Protein 2EHH (pdb70)

Organism: Aquifex aeolicus (strain VF5) (NCBI:txid224324)

Sequence (1174 aa):
MFQGSIVALITPFKEGEVDYEALGNLIEFHVDNGTDAILVCGTTGESPTLTFEEHEKVIEFAVKRAAGRIKVIAGTGGNATHEAVHLTAHAKEVGADGALVVVPYYNKPTQRGLYEHFKTVAQEVDIPIIIYNIPSRTCVEISVDTMFKLASECENIVASKESTPNMDRISEIVKRLGESFSVLSGDDSLTLPMMALGAKGVISVANNVMPREVKELIRAALEGDFRRAREIHYYLHDLFKVLFIETNPIPVKTACWMLGMCEKEFRLPLTEMSPENENKLREVLKKYNLPLKNFQGSIVALITPFKEGEVDYEALGNLIEFHVDNGTDAILVCGTTGESPTLTFEEHEKVIEFAVKRAAGRIKVIAGTGGNATHEAVHLTAHAKEVGADGALVVVPYYNKPTQRGLYEHFKTVAQEVDIPIIIYNIPSRTCVEISVDTMFKLASECENIVASKESTPNMDRISEIVKRLGESFSVLSGDDSLTLPMMALGAKGVISVANNVMPREVKELIRAALEGDFRRAREIHYYLHDLFKVLFIETNPIPVKTACWMLGMCEKEFRLPLTEMSPENENKLREVLKKYNLPLKNFQGSIVALITPFKEGEVDYEALGNLIEFHVDNGTDAILVCGTTGESPTLTFEEHEKVIEFAVKRAAGRIKVIAGTGGNATHEAVHLTAHAKEVGADGALVVVPYYNKPTQRGLYEHFKTVAQEVDIPIIIYNIPSRTCVEISVDTMFKLASECENIVASKESTPNMDRISEIVKRLGESFSVLSGDDSLTLPMMALGAKGVISVANNVMPREVKELIRAALEGDFRRAREIHYYLHDLFKVLFIETNPIPVKTACWMLGMCEKEFRLPLTEMSPENENKLREVLKKYNLPLKNMFQGSIVALITPFKEGEVDYEALGNLIEFHVDNGTDAILVCGTTGESPTLTFEEHEKVIEFAVKRAAGRIKVIAGTGGNATHEAVHLTAHAKEVGADGALVVVPYYNKPTQRGLYEHFKTVAQEVDIPIIIYNIPSRTCVEISVDTMFKLASECENIVASKESTPNMDRISEIVKRLGESFSVLSGDDSLTLPMMALGAKGVISVANNVMPREVKELIRAALEGDFRRAREIHYYLHDLFKVLFIETNPIPVKTACWMLGMCEKEFRLPLTEMSPENENKLREVLKKYNLPLKN

Structure (mmCIF, N/CA/C/O backbone):
data_2EHH
#
_entry.id   2EHH
#
_cell.length_a   61.321
_cell.length_b   146.953
_cell.length_c   97.877
_cell.angle_alpha   90.00
_cell.angle_beta   109.35
_cell.angle_gamma   90.00
#
_symmetry.space_group_name_H-M   'P 1 21 1'
#
loop_
_entity.id
_entity.type
_entity.pdbx_description
1 polymer 'Dihydrodipicolinate synthase'
2 non-polymer 'PHOSPHATE ION'
3 water water
#
loop_
_atom_site.group_PDB
_atom_site.id
_atom_site.type_symbol
_atom_site.label_atom_id
_atom_site.label_alt_id
_atom_site.label_comp_id
_atom_site.label_asym_id
_atom_site.label_entity_id
_atom_site.label_seq_id
_atom_site.pdbx_PDB_ins_code
_atom_site.Cartn_x
_atom_site.Cartn_y
_atom_site.Cartn_z
_atom_site.occupancy
_atom_site.B_iso_or_equiv
_atom_site.auth_seq_id
_atom_site.auth_comp_id
_atom_site.auth_asym_id
_atom_site.auth_atom_id
_atom_site.pdbx_PDB_model_num
ATOM 1 N N . MET A 1 1 ? -5.385 3.476 5.569 1.00 34.48 1 MET A N 1
ATOM 2 C CA . MET A 1 1 ? -4.521 4.527 4.954 1.00 33.46 1 MET A CA 1
ATOM 3 C C . MET A 1 1 ? -3.038 4.288 5.231 1.00 32.44 1 MET A C 1
ATOM 4 O O . MET A 1 1 ? -2.183 4.785 4.498 1.00 33.59 1 MET A O 1
ATOM 6 N N . PHE A 1 2 ? -2.722 3.558 6.300 1.00 30.66 2 PHE A N 1
ATOM 7 C CA . PHE A 1 2 ? -1.321 3.242 6.579 1.00 28.13 2 PHE A CA 1
ATOM 8 C C . PHE A 1 2 ? -1.024 2.060 5.678 1.00 27.22 2 PHE A C 1
ATOM 9 O O . PHE A 1 2 ? -1.593 0.979 5.841 1.00 26.93 2 PHE A O 1
ATOM 17 N N . GLN A 1 3 ? -0.138 2.272 4.717 1.00 26.27 3 GLN A N 1
ATOM 18 C CA . GLN A 1 3 ? 0.174 1.234 3.754 1.00 25.83 3 GLN A CA 1
ATOM 19 C C . GLN A 1 3 ? 1.521 1.497 3.096 1.00 23.83 3 GLN A C 1
ATOM 20 O O . GLN A 1 3 ? 2.179 2.498 3.390 1.00 23.66 3 GLN A O 1
ATOM 26 N N . GLY A 1 4 ? 1.936 0.580 2.229 1.00 22.41 4 GLY A N 1
ATOM 27 C CA . GLY A 1 4 ? 3.180 0.744 1.501 1.00 20.28 4 GLY A CA 1
ATOM 28 C C . GLY A 1 4 ? 4.476 0.423 2.214 1.00 20.92 4 GLY A C 1
ATOM 29 O O . GLY A 1 4 ? 4.543 -0.466 3.064 1.00 19.13 4 GLY A O 1
ATOM 30 N N . SER A 1 5 ? 5.513 1.169 1.845 1.00 20.16 5 SER A N 1
ATOM 31 C CA . SER A 1 5 ? 6.844 1.000 2.404 1.00 19.33 5 SER A CA 1
ATOM 32 C C . SER A 1 5 ? 7.096 2.013 3.518 1.00 18.52 5 SER A C 1
ATOM 33 O O . SER A 1 5 ? 7.253 3.208 3.258 1.00 18.11 5 SER A O 1
ATOM 36 N N . ILE A 1 6 ? 7.124 1.520 4.754 1.00 17.10 6 ILE A N 1
ATOM 37 C CA . ILE A 1 6 ? 7.350 2.341 5.941 1.00 16.68 6 ILE A CA 1
ATOM 38 C C . ILE A 1 6 ? 8.676 1.925 6.572 1.00 17.31 6 ILE A C 1
ATOM 39 O O . ILE A 1 6 ? 8.921 0.740 6.794 1.00 16.89 6 ILE A O 1
ATOM 44 N N . VAL A 1 7 ? 9.535 2.893 6.863 1.00 15.76 7 VAL A N 1
ATOM 45 C CA . VAL A 1 7 ? 10.825 2.568 7.452 1.00 14.54 7 VAL A CA 1
ATOM 46 C C . VAL A 1 7 ? 10.875 2.788 8.964 1.00 15.14 7 VAL A C 1
ATOM 47 O O . VAL A 1 7 ? 10.470 3.836 9.462 1.00 14.52 7 VAL A O 1
ATOM 51 N N . ALA A 1 8 ? 11.342 1.776 9.691 1.00 14.64 8 ALA A N 1
ATOM 52 C CA . ALA A 1 8 ? 11.505 1.887 11.138 1.00 16.15 8 ALA A CA 1
ATOM 53 C C . ALA A 1 8 ? 12.880 2.548 11.193 1.00 15.18 8 ALA A C 1
ATOM 54 O O . ALA A 1 8 ? 13.916 1.887 11.111 1.00 14.97 8 ALA A O 1
ATOM 56 N N . LEU A 1 9 ? 12.878 3.870 11.287 1.00 16.83 9 LEU A N 1
ATOM 57 C CA . LEU A 1 9 ? 14.114 4.638 11.271 1.00 15.60 9 LEU A CA 1
ATOM 58 C C . LEU A 1 9 ? 15.002 4.516 12.502 1.00 16.09 9 LEU A C 1
ATOM 59 O O . LEU A 1 9 ? 14.527 4.560 13.636 1.00 14.62 9 LEU A O 1
ATOM 64 N N . ILE A 1 10 ? 16.298 4.358 12.265 1.00 15.87 10 ILE A N 1
ATOM 65 C CA . ILE A 1 10 ? 17.267 4.288 13.351 1.00 17.65 10 ILE A CA 1
ATOM 66 C C . ILE A 1 10 ? 17.367 5.705 13.911 1.00 17.33 10 ILE A C 1
ATOM 67 O O . ILE A 1 10 ? 16.953 6.659 13.253 1.00 15.73 10 ILE A O 1
ATOM 72 N N . THR A 1 11 ? 17.903 5.840 15.119 1.00 16.72 11 THR A N 1
ATOM 73 C CA . THR A 1 11 ? 18.091 7.156 15.721 1.00 18.35 11 THR A CA 1
ATOM 74 C C . THR A 1 11 ? 19.596 7.397 15.814 1.00 19.90 11 THR A C 1
ATOM 75 O O . THR A 1 11 ? 20.286 6.787 16.634 1.00 21.33 11 THR A O 1
ATOM 79 N N . PRO A 1 12 ? 20.130 8.273 14.948 1.00 20.81 12 PRO A N 1
ATOM 80 C CA . PRO A 1 12 ? 21.560 8.598 14.926 1.00 20.13 12 PRO A CA 1
ATOM 81 C C . PRO A 1 12 ? 22.015 9.230 16.238 1.00 19.81 12 PRO A C 1
ATOM 82 O O . PRO A 1 12 ? 21.300 10.043 16.825 1.00 18.61 12 PRO A O 1
ATOM 86 N N . PHE A 1 13 ? 23.204 8.849 16.690 1.00 19.89 13 PHE A N 1
ATOM 87 C CA . PHE A 1 13 ? 23.775 9.385 17.920 1.00 20.74 13 PHE A CA 1
ATOM 88 C C . PHE A 1 13 ? 25.156 9.964 17.627 1.00 21.17 13 PHE A C 1
ATOM 89 O O . PHE A 1 13 ? 25.860 9.491 16.738 1.00 20.83 13 PHE A O 1
ATOM 97 N N . LYS A 1 14 ? 25.531 10.990 18.380 1.00 22.96 14 LYS A N 1
ATOM 98 C CA . LYS A 1 14 ? 26.839 11.611 18.226 1.00 25.52 14 LYS A CA 1
ATOM 99 C C . LYS A 1 14 ? 27.158 12.367 19.505 1.00 26.65 14 LYS A C 1
ATOM 100 O O . LYS A 1 14 ? 26.355 13.175 19.973 1.00 25.17 14 LYS A O 1
ATOM 106 N N . GLU A 1 15 ? 28.324 12.092 20.080 1.00 30.15 15 GLU A N 1
ATOM 107 C CA . GLU A 1 15 ? 28.729 12.761 21.314 1.00 31.51 15 GLU A CA 1
ATOM 108 C C . GLU A 1 15 ? 27.745 12.400 22.423 1.00 30.37 15 GLU A C 1
ATOM 109 O O . GLU A 1 15 ? 27.530 13.184 23.345 1.00 30.02 15 GLU A O 1
ATOM 115 N N . GLY A 1 16 ? 27.136 11.222 22.324 1.00 29.45 16 GLY A N 1
ATOM 116 C CA . GLY A 1 16 ? 26.181 10.797 23.334 1.00 28.13 16 GLY A CA 1
ATOM 117 C C . GLY A 1 16 ? 24.852 11.535 23.278 1.00 28.06 16 GLY A C 1
ATOM 118 O O . GLY A 1 16 ? 24.038 11.444 24.197 1.00 28.25 16 GLY A O 1
ATOM 119 N N . GLU A 1 17 ? 24.621 12.262 22.193 1.00 27.04 17 GLU A N 1
ATOM 120 C CA . GLU A 1 17 ? 23.384 13.018 22.042 1.00 26.68 17 GLU A CA 1
ATOM 121 C C . GLU A 1 17 ? 22.735 12.644 20.712 1.00 24.98 17 GLU A C 1
ATOM 122 O O . GLU A 1 17 ? 23.394 12.094 19.830 1.00 24.04 17 GLU A O 1
ATOM 128 N N . VAL A 1 18 ? 21.444 12.924 20.566 1.00 23.72 18 VAL A N 1
ATOM 129 C CA . VAL A 1 18 ? 20.768 12.629 19.310 1.00 23.70 18 VAL A CA 1
ATOM 130 C C . VAL A 1 18 ? 21.408 13.497 18.227 1.00 24.21 18 VAL A C 1
ATOM 131 O O . VAL A 1 18 ? 21.528 14.712 18.394 1.00 23.35 18 VAL A O 1
ATOM 135 N N . ASP A 1 19 ? 21.819 12.864 17.130 1.00 23.70 19 ASP A N 1
ATOM 136 C CA . ASP A 1 19 ? 22.461 13.547 16.002 1.00 23.15 19 ASP A CA 1
ATOM 137 C C . ASP A 1 19 ? 21.390 14.059 15.032 1.00 24.16 19 ASP A C 1
ATOM 138 O O . ASP A 1 19 ? 21.047 13.387 14.058 1.00 23.45 19 ASP A O 1
ATOM 143 N N . TYR A 1 20 ? 20.877 15.256 15.297 1.00 23.05 20 TYR A N 1
ATOM 144 C CA . TYR A 1 20 ? 19.829 15.837 14.470 1.00 24.24 20 TYR A CA 1
ATOM 145 C C . TYR A 1 20 ? 20.171 16.120 13.012 1.00 24.49 20 TYR A C 1
ATOM 146 O O . TYR A 1 20 ? 19.302 16.019 12.149 1.00 24.68 20 TYR A O 1
ATOM 155 N N . GLU A 1 21 ? 21.417 16.468 12.716 1.00 25.26 21 GLU A N 1
ATOM 156 C CA . GLU A 1 21 ? 21.763 16.726 11.325 1.00 26.48 21 GLU A CA 1
ATOM 157 C C . GLU A 1 21 ? 21.718 15.415 10.542 1.00 24.45 21 GLU A C 1
ATOM 158 O O . GLU A 1 21 ? 21.296 15.385 9.387 1.00 22.99 21 GLU A O 1
ATOM 164 N N . ALA A 1 22 ? 22.132 14.325 11.177 1.00 22.26 22 ALA A N 1
ATOM 165 C CA . ALA A 1 22 ? 22.101 13.021 10.519 1.00 21.20 22 ALA A CA 1
ATOM 166 C C . ALA A 1 22 ? 20.649 12.563 10.369 1.00 20.46 22 ALA A C 1
ATOM 167 O O . ALA A 1 22 ? 20.274 11.981 9.351 1.00 20.61 22 ALA A O 1
ATOM 169 N N . LEU A 1 23 ? 19.837 12.828 11.388 1.00 20.76 23 LEU A N 1
ATOM 170 C CA . LEU A 1 23 ? 18.427 12.442 11.359 1.00 23.02 23 LEU A CA 1
ATOM 171 C C . LEU A 1 23 ? 17.762 13.207 10.221 1.00 22.71 23 LEU A C 1
ATOM 172 O O . LEU A 1 23 ? 16.978 12.650 9.457 1.00 22.35 23 LEU A O 1
ATOM 177 N N . GLY A 1 24 ? 18.087 14.491 10.116 1.00 22.25 24 GLY A N 1
ATOM 178 C CA . GLY A 1 24 ? 17.519 15.307 9.060 1.00 22.23 24 GLY A CA 1
ATOM 179 C C . GLY A 1 24 ? 17.854 14.761 7.687 1.00 22.10 24 GLY A C 1
ATOM 180 O O . GLY A 1 24 ? 16.991 14.699 6.813 1.00 21.49 24 GLY A O 1
ATOM 181 N N . ASN A 1 25 ? 19.107 14.362 7.487 1.00 22.00 25 ASN A N 1
ATOM 182 C CA . ASN A 1 25 ? 19.519 13.822 6.197 1.00 22.98 25 ASN A CA 1
ATOM 183 C C . ASN A 1 25 ? 18.870 12.468 5.927 1.00 21.92 25 ASN A C 1
ATOM 184 O O . ASN A 1 25 ? 18.600 12.111 4.781 1.00 19.78 25 ASN A O 1
ATOM 189 N N . LEU A 1 26 ? 18.618 11.723 6.996 1.00 20.03 26 LEU A N 1
ATOM 190 C CA . LEU A 1 26 ? 17.979 10.417 6.895 1.00 20.14 26 LEU A CA 1
ATOM 191 C C . LEU A 1 26 ? 16.555 10.646 6.377 1.00 20.59 26 LEU A C 1
ATOM 192 O O . LEU A 1 26 ? 16.053 9.899 5.535 1.00 19.79 26 LEU A O 1
ATOM 197 N N . ILE A 1 27 ? 15.908 11.694 6.879 1.00 18.39 27 ILE A N 1
ATOM 198 C CA . ILE A 1 27 ? 14.553 12.010 6.452 1.00 19.76 27 ILE A CA 1
ATOM 199 C C . ILE A 1 27 ? 14.517 12.371 4.966 1.00 19.94 27 ILE A C 1
ATOM 200 O O . ILE A 1 27 ? 13.654 11.898 4.231 1.00 20.88 27 ILE A O 1
ATOM 205 N N . GLU A 1 28 ? 15.457 13.201 4.528 1.00 20.23 28 GLU A N 1
ATOM 206 C CA . GLU A 1 28 ? 15.524 13.600 3.123 1.00 20.56 28 GLU A CA 1
ATOM 207 C C . GLU A 1 28 ? 15.812 12.371 2.266 1.00 20.12 28 GLU A C 1
ATOM 208 O O . GLU A 1 28 ? 15.285 12.225 1.163 1.00 19.70 28 GLU A O 1
ATOM 214 N N . PHE A 1 29 ? 16.661 11.490 2.785 1.00 20.16 29 PHE A N 1
ATOM 215 C CA . PHE A 1 29 ? 17.021 10.257 2.094 1.00 19.28 29 PHE A CA 1
ATOM 216 C C . PHE A 1 29 ? 15.752 9.494 1.717 1.00 18.96 29 PHE A C 1
ATOM 217 O O . PHE A 1 29 ? 15.600 9.034 0.582 1.00 18.98 29 PHE A O 1
ATOM 225 N N . HIS A 1 30 ? 14.830 9.369 2.665 1.00 18.35 30 HIS A N 1
ATOM 226 C CA . HIS A 1 30 ? 13.599 8.641 2.394 1.00 18.92 30 HIS A CA 1
ATOM 227 C C . HIS A 1 30 ? 12.603 9.399 1.537 1.00 20.58 30 HIS A C 1
ATOM 228 O O . HIS A 1 30 ? 11.845 8.792 0.784 1.00 19.39 30 HIS A O 1
ATOM 235 N N . VAL A 1 31 ? 12.605 10.723 1.639 1.00 21.38 31 VAL A N 1
ATOM 236 C CA . VAL A 1 31 ? 11.696 11.514 0.822 1.00 20.96 31 VAL A CA 1
ATOM 237 C C . VAL A 1 31 ? 12.042 11.311 -0.655 1.00 22.07 31 VAL A C 1
ATOM 238 O O . VAL A 1 31 ? 11.161 11.096 -1.481 1.00 21.11 31 VAL A O 1
ATOM 242 N N . ASP A 1 32 ? 13.323 11.361 -0.998 1.00 23.88 32 ASP A N 1
ATOM 243 C CA . ASP A 1 32 ? 13.674 11.194 -2.400 1.00 27.46 32 ASP A CA 1
ATOM 244 C C . ASP A 1 32 ? 13.920 9.760 -2.857 1.00 27.04 32 ASP A C 1
ATOM 245 O O . ASP A 1 32 ? 14.381 9.537 -3.971 1.00 27.53 32 ASP A O 1
ATOM 250 N N . ASN A 1 33 ? 13.598 8.786 -2.011 1.00 26.13 33 ASN A N 1
ATOM 251 C CA . ASN A 1 33 ? 13.773 7.393 -2.398 1.00 26.73 33 ASN A CA 1
ATOM 252 C C . ASN A 1 33 ? 12.471 6.599 -2.416 1.00 27.25 33 ASN A C 1
ATOM 253 O O . ASN A 1 33 ? 12.486 5.368 -2.430 1.00 28.67 33 ASN A O 1
ATOM 258 N N . GLY A 1 34 ? 11.346 7.309 -2.405 1.00 26.63 34 GLY A N 1
ATOM 259 C CA . GLY A 1 34 ? 10.050 6.654 -2.476 1.00 26.72 34 GLY A CA 1
ATOM 260 C C . GLY A 1 34 ? 9.399 6.085 -1.229 1.00 25.51 34 GLY A C 1
ATOM 261 O O . GLY A 1 34 ? 8.306 5.528 -1.320 1.00 27.69 34 GLY A O 1
ATOM 262 N N . THR A 1 35 ? 10.035 6.211 -0.070 1.00 22.96 35 THR A N 1
ATOM 263 C CA . THR A 1 35 ? 9.446 5.673 1.153 1.00 21.21 35 THR A CA 1
ATOM 264 C C . THR A 1 35 ? 8.124 6.387 1.455 1.00 20.64 35 THR A C 1
ATOM 265 O O . THR A 1 35 ? 8.028 7.609 1.351 1.00 19.71 35 THR A O 1
ATOM 269 N N . ASP A 1 36 ? 7.102 5.618 1.820 1.00 19.95 36 ASP A N 1
ATOM 270 C CA . ASP A 1 36 ? 5.786 6.182 2.097 1.00 19.80 36 ASP A CA 1
ATOM 271 C C . ASP A 1 36 ? 5.660 6.852 3.459 1.00 21.11 36 ASP A C 1
ATOM 272 O O . ASP A 1 36 ? 4.949 7.849 3.606 1.00 20.14 36 ASP A O 1
ATOM 277 N N . ALA A 1 37 ? 6.350 6.313 4.458 1.00 19.53 37 ALA A N 1
ATOM 278 C CA . ALA A 1 37 ? 6.277 6.887 5.790 1.00 17.89 37 ALA A CA 1
ATOM 279 C C . ALA A 1 37 ? 7.484 6.525 6.631 1.00 18.23 37 ALA A C 1
ATOM 280 O O . ALA A 1 37 ? 8.165 5.532 6.375 1.00 17.31 37 ALA A O 1
ATOM 282 N N . ILE A 1 38 ? 7.738 7.339 7.645 1.00 17.61 38 ILE A N 1
ATOM 283 C CA . ILE A 1 38 ? 8.853 7.100 8.538 1.00 17.96 38 ILE A CA 1
ATOM 284 C C . ILE A 1 38 ? 8.330 6.912 9.949 1.00 16.88 38 ILE A C 1
ATOM 285 O O . ILE A 1 38 ? 7.487 7.677 10.421 1.00 17.23 38 ILE A O 1
ATOM 290 N N . LEU A 1 39 ? 8.812 5.863 10.602 1.00 15.49 39 LEU A N 1
ATOM 291 C CA . LEU A 1 39 ? 8.448 5.577 11.980 1.00 15.62 39 LEU A CA 1
ATOM 292 C C . LEU A 1 39 ? 9.655 5.990 12.801 1.00 15.94 39 LEU A C 1
ATOM 293 O O . LEU A 1 39 ? 10.742 5.435 12.630 1.00 13.73 39 LEU A O 1
ATOM 298 N N . VAL A 1 40 ? 9.477 6.975 13.674 1.00 15.77 40 VAL A N 1
ATOM 299 C CA . VAL A 1 40 ? 10.578 7.424 14.516 1.00 17.70 40 VAL A CA 1
ATOM 300 C C . VAL A 1 40 ? 10.350 6.993 15.962 1.00 18.43 40 VAL A C 1
ATOM 301 O O . VAL A 1 40 ? 9.213 6.884 16.417 1.00 18.09 40 VAL A O 1
ATOM 305 N N . CYS A 1 41 ? 11.442 6.729 16.670 1.00 19.42 41 CYS A N 1
ATOM 306 C CA . CYS A 1 41 ? 11.377 6.313 18.064 1.00 21.40 41 CYS A CA 1
ATOM 307 C C . CYS A 1 41 ? 10.761 4.943 18.267 1.00 21.33 41 CYS A C 1
ATOM 308 O O . CYS A 1 41 ? 10.066 4.711 19.254 1.00 23.06 41 CYS A O 1
ATOM 311 N N . GLY A 1 42 ? 11.014 4.043 17.324 1.00 20.73 42 GLY A N 1
ATOM 312 C CA . GLY A 1 42 ? 10.514 2.689 17.450 1.00 21.51 42 GLY A CA 1
ATOM 313 C C . GLY A 1 42 ? 11.641 1.846 18.023 1.00 20.52 42 GLY A C 1
ATOM 314 O O . GLY A 1 42 ? 12.669 2.383 18.451 1.00 18.25 42 GLY A O 1
ATOM 315 N N . THR A 1 43 ? 11.466 0.530 18.028 1.00 19.05 43 THR A N 1
ATOM 316 C CA . THR A 1 43 ? 12.493 -0.368 18.548 1.00 18.23 43 THR A CA 1
ATOM 317 C C . THR A 1 43 ? 13.791 -0.179 17.773 1.00 17.44 43 THR A C 1
ATOM 318 O O . THR A 1 43 ? 14.882 -0.142 18.349 1.00 15.48 43 THR A O 1
ATOM 322 N N . THR A 1 44 ? 13.665 -0.067 16.457 1.00 14.67 44 THR A N 1
ATOM 323 C CA . THR A 1 44 ? 14.821 0.117 15.597 1.00 14.31 44 THR A CA 1
ATOM 324 C C . THR A 1 44 ? 15.459 1.476 15.859 1.00 14.74 44 THR A C 1
ATOM 325 O O . THR A 1 44 ? 16.649 1.667 15.623 1.00 15.02 44 THR A O 1
ATOM 329 N N . GLY A 1 45 ? 14.659 2.412 16.365 1.00 15.04 45 GLY A N 1
ATOM 330 C CA . GLY A 1 45 ? 15.162 3.737 16.677 1.00 16.15 45 GLY A CA 1
ATOM 331 C C . GLY A 1 45 ? 15.727 3.818 18.087 1.00 16.79 45 GLY A C 1
ATOM 332 O O . GLY A 1 45 ? 15.985 4.904 18.593 1.00 17.98 45 GLY A O 1
ATOM 333 N N . GLU A 1 46 ? 15.907 2.666 18.730 1.00 16.70 46 GLU A N 1
ATOM 334 C CA . GLU A 1 46 ? 16.462 2.609 20.079 1.00 16.86 46 GLU A CA 1
ATOM 335 C C . GLU A 1 46 ? 15.676 3.382 21.136 1.00 17.16 46 GLU A C 1
ATOM 336 O O . GLU A 1 46 ? 16.262 3.960 22.052 1.00 17.15 46 GLU A O 1
ATOM 342 N N . SER A 1 47 ? 14.349 3.366 21.036 1.00 16.68 47 SER A N 1
ATOM 343 C CA . SER A 1 47 ? 13.520 4.077 22.002 1.00 19.78 47 SER A CA 1
ATOM 344 C C . SER A 1 47 ? 13.772 3.669 23.458 1.00 19.45 47 SER A C 1
ATOM 345 O O . SER A 1 47 ? 13.617 4.488 24.362 1.00 19.71 47 SER A O 1
ATOM 348 N N . PRO A 1 48 ? 14.155 2.402 23.709 1.00 19.32 48 PRO A N 1
ATOM 349 C CA . PRO A 1 48 ? 14.403 1.999 25.099 1.00 18.79 48 PRO A CA 1
ATOM 350 C C . PRO A 1 48 ? 15.448 2.864 25.799 1.00 18.96 48 PRO A C 1
ATOM 351 O O . PRO A 1 48 ? 15.348 3.107 26.998 1.00 18.54 48 PRO A O 1
ATOM 355 N N . THR A 1 49 ? 16.448 3.324 25.050 1.00 18.25 49 THR A N 1
ATOM 356 C CA . THR A 1 49 ? 17.505 4.143 25.629 1.00 19.89 49 THR A CA 1
ATOM 357 C C . THR A 1 49 ? 17.359 5.645 25.379 1.00 21.79 49 THR A C 1
ATOM 358 O O . THR A 1 49 ? 18.251 6.424 25.723 1.00 19.49 49 THR A O 1
ATOM 362 N N . LEU A 1 50 ? 16.246 6.052 24.773 1.00 22.53 50 LEU A N 1
ATOM 363 C CA . LEU A 1 50 ? 15.997 7.471 24.529 1.00 24.14 50 LEU A CA 1
ATOM 364 C C . LEU A 1 50 ? 15.225 8.002 25.724 1.00 25.40 50 LEU A C 1
ATOM 365 O O . LEU A 1 50 ? 14.322 7.337 26.224 1.00 26.84 50 LEU A O 1
ATOM 370 N N . THR A 1 51 ? 15.575 9.195 26.188 1.00 26.64 51 THR A N 1
ATOM 371 C CA . THR A 1 51 ? 14.865 9.770 27.319 1.00 28.09 51 THR A CA 1
ATOM 372 C C . THR A 1 51 ? 13.502 10.225 26.820 1.00 29.01 51 THR A C 1
ATOM 373 O O . THR A 1 51 ? 13.329 10.489 25.632 1.00 26.99 51 THR A O 1
ATOM 377 N N . PHE A 1 52 ? 12.540 10.306 27.732 1.00 30.65 52 PHE A N 1
ATOM 378 C CA . PHE A 1 52 ? 11.188 10.735 27.398 1.00 32.15 52 PHE A CA 1
ATOM 379 C C . PHE A 1 52 ? 11.228 12.049 26.619 1.00 32.29 52 PHE A C 1
ATOM 380 O O . PHE A 1 52 ? 10.440 12.261 25.695 1.00 33.08 52 PHE A O 1
ATOM 388 N N . GLU A 1 53 ? 12.156 12.923 26.993 1.00 30.72 53 GLU A N 1
ATOM 389 C CA . GLU A 1 53 ? 12.294 14.214 26.332 1.00 31.47 53 GLU A CA 1
ATOM 390 C C . GLU A 1 53 ? 12.902 14.092 24.936 1.00 29.93 53 GLU A C 1
ATOM 391 O O . GLU A 1 53 ? 12.553 14.854 24.031 1.00 27.97 53 GLU A O 1
ATOM 397 N N . GLU A 1 54 ? 13.821 13.148 24.760 1.00 27.15 54 GLU A N 1
ATOM 398 C CA . GLU A 1 54 ? 14.426 12.955 23.449 1.00 26.08 54 GLU A CA 1
ATOM 399 C C . GLU A 1 54 ? 13.339 12.418 22.526 1.00 24.80 54 GLU A C 1
ATOM 400 O O . GLU A 1 54 ? 13.310 12.748 21.341 1.00 25.51 54 GLU A O 1
ATOM 406 N N . HIS A 1 55 ? 12.442 11.601 23.077 1.00 24.27 55 HIS A N 1
ATOM 407 C CA . HIS A 1 55 ? 11.334 11.046 22.303 1.00 24.08 55 HIS A CA 1
ATOM 408 C C . HIS A 1 55 ? 10.495 12.178 21.728 1.00 24.34 55 HIS A C 1
ATOM 409 O O . HIS A 1 55 ? 10.207 12.206 20.533 1.00 21.75 55 HIS A O 1
ATOM 416 N N . GLU A 1 56 ? 10.086 13.108 22.585 1.00 23.89 56 GLU A N 1
ATOM 417 C CA . GLU A 1 56 ? 9.261 14.209 22.114 1.00 26.45 56 GLU A CA 1
ATOM 418 C C . GLU A 1 56 ? 10.006 15.152 21.176 1.00 25.22 56 GLU A C 1
ATOM 419 O O . GLU A 1 56 ? 9.417 15.680 20.235 1.00 25.22 56 GLU A O 1
ATOM 425 N N . LYS A 1 57 ? 11.303 15.335 21.403 1.00 24.33 57 LYS A N 1
ATOM 426 C CA . LYS A 1 57 ? 12.102 16.214 20.552 1.00 24.30 57 LYS A CA 1
ATOM 427 C C . LYS A 1 57 ? 12.292 15.602 19.158 1.00 23.31 57 LYS A C 1
ATOM 428 O O . LYS A 1 57 ? 12.217 16.301 18.143 1.00 20.71 57 LYS A O 1
ATOM 434 N N . VAL A 1 58 ? 12.542 14.298 19.109 1.00 19.47 58 VAL A N 1
ATOM 435 C CA . VAL A 1 58 ? 12.733 13.618 17.832 1.00 19.15 58 VAL A CA 1
ATOM 436 C C . VAL A 1 58 ? 11.443 13.609 17.020 1.00 17.54 58 VAL A C 1
ATOM 437 O O . VAL A 1 58 ? 11.462 13.836 15.810 1.00 18.46 58 VAL A O 1
ATOM 441 N N . ILE A 1 59 ? 10.323 13.345 17.685 1.00 16.95 59 ILE A N 1
ATOM 442 C CA . ILE A 1 59 ? 9.037 13.319 17.007 1.00 17.83 59 ILE A CA 1
ATOM 443 C C . ILE A 1 59 ? 8.730 14.711 16.450 1.00 19.76 59 ILE A C 1
ATOM 444 O O . ILE A 1 59 ? 8.407 14.871 15.273 1.00 17.68 59 ILE A O 1
ATOM 449 N N . GLU A 1 60 ? 8.846 15.719 17.304 1.00 21.51 60 GLU A N 1
ATOM 450 C CA . GLU A 1 60 ? 8.584 17.093 16.899 1.00 23.45 60 GLU A CA 1
ATOM 451 C C . GLU A 1 60 ? 9.498 17.490 15.737 1.00 23.31 60 GLU A C 1
ATOM 452 O O . GLU A 1 60 ? 9.062 18.125 14.773 1.00 23.21 60 GLU A O 1
ATOM 458 N N . PHE A 1 61 ? 10.763 17.092 15.824 1.00 22.50 61 PHE A N 1
ATOM 459 C CA . PHE A 1 61 ? 11.747 17.390 14.784 1.00 21.72 61 PHE A CA 1
ATOM 460 C C . PHE A 1 61 ? 11.410 16.711 13.452 1.00 21.62 61 PHE A C 1
ATOM 461 O O . PHE A 1 61 ? 11.488 17.327 12.388 1.00 20.78 61 PHE A O 1
ATOM 469 N N . ALA A 1 62 ? 11.052 15.432 13.514 1.00 20.40 62 ALA A N 1
ATOM 470 C CA . ALA A 1 62 ? 10.722 14.676 12.310 1.00 19.44 62 ALA A CA 1
ATOM 471 C C . ALA A 1 62 ? 9.517 15.272 11.594 1.00 19.63 62 ALA A C 1
ATOM 472 O O . ALA A 1 62 ? 9.509 15.378 10.371 1.00 18.75 62 ALA A O 1
ATOM 474 N N . VAL A 1 63 ? 8.497 15.652 12.357 1.00 19.73 63 VAL A N 1
ATOM 475 C CA . VAL A 1 63 ? 7.300 16.234 11.767 1.00 21.43 63 VAL A CA 1
ATOM 476 C C . VAL A 1 63 ? 7.657 17.523 11.033 1.00 22.18 63 VAL A C 1
ATOM 477 O O . VAL A 1 63 ? 7.227 17.739 9.898 1.00 22.05 63 VAL A O 1
ATOM 481 N N . LYS A 1 64 ? 8.458 18.371 11.675 1.00 22.00 64 LYS A N 1
ATOM 482 C CA . LYS A 1 64 ? 8.872 19.633 11.068 1.00 23.33 64 LYS A CA 1
ATOM 483 C C . LYS A 1 64 ? 9.705 19.428 9.808 1.00 23.12 64 LYS A C 1
ATOM 484 O O . LYS A 1 64 ? 9.489 20.098 8.802 1.00 20.20 64 LYS A O 1
ATOM 490 N N . ARG A 1 65 ? 10.661 18.505 9.856 1.00 22.06 65 ARG A N 1
ATOM 491 C CA . ARG A 1 65 ? 11.507 18.265 8.697 1.00 22.83 65 ARG A CA 1
ATOM 492 C C . ARG A 1 65 ? 10.755 17.615 7.546 1.00 21.85 65 ARG A C 1
ATOM 493 O O . ARG A 1 65 ? 10.817 18.097 6.414 1.00 20.66 65 ARG A O 1
ATOM 501 N N . ALA A 1 66 ? 10.048 16.521 7.825 1.00 19.16 66 ALA A N 1
ATOM 502 C CA . ALA A 1 66 ? 9.298 15.840 6.776 1.00 19.55 66 ALA A CA 1
ATOM 503 C C . ALA A 1 66 ? 8.307 16.833 6.171 1.00 20.24 66 ALA A C 1
ATOM 504 O O . ALA A 1 66 ? 8.179 16.931 4.952 1.00 21.81 66 ALA A O 1
ATOM 506 N N . ALA A 1 67 ? 7.610 17.557 7.043 1.00 20.13 67 ALA A N 1
ATOM 507 C CA . ALA A 1 67 ? 6.634 18.562 6.635 1.00 20.57 67 ALA A CA 1
ATOM 508 C C . ALA A 1 67 ? 5.646 18.087 5.567 1.00 21.75 67 ALA A C 1
ATOM 509 O O . ALA A 1 67 ? 5.549 18.682 4.493 1.00 21.04 67 ALA A O 1
ATOM 511 N N . GLY A 1 68 ? 4.927 17.009 5.866 1.00 21.94 68 GLY A N 1
ATOM 512 C CA . GLY A 1 68 ? 3.928 16.488 4.948 1.00 21.65 68 GLY A CA 1
ATOM 513 C C . GLY A 1 68 ? 4.381 15.821 3.666 1.00 21.79 68 GLY A C 1
ATOM 514 O O . GLY A 1 68 ? 3.552 15.268 2.944 1.00 22.07 68 GLY A O 1
ATOM 515 N N . ARG A 1 69 ? 5.673 15.865 3.361 1.00 21.56 69 ARG A N 1
ATOM 516 C CA . ARG A 1 69 ? 6.165 15.233 2.140 1.00 22.83 69 ARG A CA 1
ATOM 517 C C . ARG A 1 69 ? 6.086 13.709 2.250 1.00 25.43 69 ARG A C 1
ATOM 518 O O . ARG A 1 69 ? 5.995 13.002 1.244 1.00 26.70 69 ARG A O 1
ATOM 526 N N . ILE A 1 70 ? 6.127 13.217 3.482 1.00 24.74 70 ILE A N 1
ATOM 527 C CA . ILE A 1 70 ? 6.024 11.790 3.766 1.00 24.53 70 ILE A CA 1
ATOM 528 C C . ILE A 1 70 ? 5.368 11.688 5.135 1.00 23.33 70 ILE A C 1
ATOM 529 O O . ILE A 1 70 ? 5.517 12.586 5.965 1.00 21.44 70 ILE A O 1
ATOM 534 N N . LYS A 1 71 ? 4.632 10.611 5.372 1.00 21.09 71 LYS A N 1
ATOM 535 C CA . LYS A 1 71 ? 3.969 10.449 6.657 1.00 20.48 71 LYS A CA 1
ATOM 536 C C . LYS A 1 71 ? 4.983 10.223 7.776 1.00 19.20 71 LYS A C 1
ATOM 537 O O . LYS A 1 71 ? 6.068 9.677 7.558 1.00 17.60 71 LYS A O 1
ATOM 543 N N . VAL A 1 72 ? 4.622 10.665 8.973 1.00 17.45 72 VAL A N 1
ATOM 544 C CA . VAL A 1 72 ? 5.473 10.499 10.134 1.00 16.76 72 VAL A CA 1
ATOM 545 C C . VAL A 1 72 ? 4.663 9.790 11.200 1.00 16.88 72 VAL A C 1
ATOM 546 O O . VAL A 1 72 ? 3.618 10.281 11.628 1.00 16.06 72 VAL A O 1
ATOM 550 N N . ILE A 1 73 ? 5.142 8.614 11.595 1.00 15.83 73 ILE A N 1
ATOM 551 C CA . ILE A 1 73 ? 4.500 7.814 12.629 1.00 14.54 73 ILE A CA 1
ATOM 552 C C . ILE A 1 73 ? 5.427 7.848 13.841 1.00 13.93 73 ILE A C 1
ATOM 553 O O . ILE A 1 73 ? 6.636 7.643 13.721 1.00 14.62 73 ILE A O 1
ATOM 558 N N . ALA A 1 74 ? 4.866 8.102 15.012 1.00 14.56 74 ALA A N 1
ATOM 559 C CA . ALA A 1 74 ? 5.675 8.175 16.216 1.00 15.33 74 ALA A CA 1
ATOM 560 C C . ALA A 1 74 ? 5.490 6.986 17.150 1.00 15.70 74 ALA A C 1
ATOM 561 O O . ALA A 1 74 ? 4.365 6.564 17.421 1.00 13.91 74 ALA A O 1
ATOM 563 N N . GLY A 1 75 ? 6.608 6.447 17.629 1.00 16.08 75 GLY A N 1
ATOM 564 C CA . GLY A 1 75 ? 6.552 5.348 18.572 1.00 16.66 75 GLY A CA 1
ATOM 565 C C . GLY A 1 75 ? 6.263 6.038 19.890 1.00 17.61 75 GLY A C 1
ATOM 566 O O . GLY A 1 75 ? 7.090 6.812 20.373 1.00 18.27 75 GLY A O 1
ATOM 567 N N . THR A 1 76 ? 5.100 5.770 20.473 1.00 17.21 76 THR A N 1
ATOM 568 C CA . THR A 1 76 ? 4.713 6.433 21.710 1.00 19.64 76 THR A CA 1
ATOM 569 C C . THR A 1 76 ? 4.338 5.515 22.867 1.00 21.52 76 THR A C 1
ATOM 570 O O . THR A 1 76 ? 3.901 5.990 23.911 1.00 24.45 76 THR A O 1
ATOM 574 N N . GLY A 1 77 ? 4.502 4.211 22.699 1.00 22.37 77 GLY A N 1
ATOM 575 C CA . GLY A 1 77 ? 4.125 3.314 23.774 1.00 22.58 77 GLY A CA 1
ATOM 576 C C . GLY A 1 77 ? 5.252 2.782 24.633 1.00 21.72 77 GLY A C 1
ATOM 577 O O . GLY A 1 77 ? 6.426 2.952 24.326 1.00 23.35 77 GLY A O 1
ATOM 578 N N . GLY A 1 78 ? 4.867 2.140 25.730 1.00 21.88 78 GLY A N 1
ATOM 579 C CA . GLY A 1 78 ? 5.812 1.544 26.655 1.00 18.58 78 GLY A CA 1
ATOM 580 C C . GLY A 1 78 ? 4.988 0.517 27.398 1.00 17.91 78 GLY A C 1
ATOM 581 O O . GLY A 1 78 ? 4.035 -0.011 26.829 1.00 17.84 78 GLY A O 1
ATOM 582 N N . ASN A 1 79 ? 5.321 0.218 28.649 1.00 15.63 79 ASN A N 1
ATOM 583 C CA . ASN A 1 79 ? 4.512 -0.744 29.382 1.00 16.53 79 ASN A CA 1
ATOM 584 C C . ASN A 1 79 ? 3.767 -0.085 30.538 1.00 16.01 79 ASN A C 1
ATOM 585 O O . ASN A 1 79 ? 3.333 -0.754 31.472 1.00 15.37 79 ASN A O 1
ATOM 590 N N . ALA A 1 80 ? 3.618 1.237 30.450 1.00 16.65 80 ALA A N 1
ATOM 591 C CA . ALA A 1 80 ? 2.903 2.030 31.455 1.00 16.80 80 ALA A CA 1
ATOM 592 C C . ALA A 1 80 ? 1.859 2.863 30.710 1.00 15.83 80 ALA A C 1
ATOM 593 O O . ALA A 1 80 ? 2.205 3.727 29.908 1.00 16.07 80 ALA A O 1
ATOM 595 N N . THR A 1 81 ? 0.585 2.598 30.977 1.00 15.99 81 THR A N 1
ATOM 596 C CA . THR A 1 81 ? -0.508 3.296 30.305 1.00 17.15 81 THR A CA 1
ATOM 597 C C . THR A 1 81 ? -0.479 4.825 30.427 1.00 18.26 81 THR A C 1
ATOM 598 O O . THR A 1 81 ? -0.539 5.528 29.421 1.00 17.56 81 THR A O 1
ATOM 602 N N . HIS A 1 82 ? -0.380 5.340 31.649 1.00 20.29 82 HIS A N 1
ATOM 603 C CA . HIS A 1 82 ? -0.355 6.792 31.860 1.00 22.76 82 HIS A CA 1
ATOM 604 C C . HIS A 1 82 ? 0.693 7.451 30.972 1.00 21.71 82 HIS A C 1
ATOM 605 O O . HIS A 1 82 ? 0.426 8.442 30.292 1.00 22.06 82 HIS A O 1
ATOM 612 N N . GLU A 1 83 ? 1.893 6.888 30.993 1.00 21.92 83 GLU A N 1
ATOM 613 C CA . GLU A 1 83 ? 3.004 7.391 30.201 1.00 22.68 83 GLU A CA 1
ATOM 614 C C . GLU A 1 83 ? 2.712 7.326 28.699 1.00 21.42 83 GLU A C 1
ATOM 615 O O . GLU A 1 83 ? 2.992 8.274 27.961 1.00 20.24 83 GLU A O 1
ATOM 621 N N . ALA A 1 84 ? 2.149 6.209 28.247 1.00 18.88 84 ALA A N 1
ATOM 622 C CA . ALA A 1 84 ? 1.827 6.052 26.832 1.00 18.85 84 ALA A CA 1
ATOM 623 C C . ALA A 1 84 ? 0.789 7.091 26.399 1.00 18.57 84 ALA A C 1
ATOM 624 O O . ALA A 1 84 ? 0.825 7.576 25.267 1.00 20.33 84 ALA A O 1
ATOM 626 N N . VAL A 1 85 ? -0.143 7.421 27.289 1.00 17.14 85 VAL A N 1
ATOM 627 C CA . VAL A 1 85 ? -1.158 8.414 26.959 1.00 18.59 85 VAL A CA 1
ATOM 628 C C . VAL A 1 85 ? -0.492 9.771 26.741 1.00 20.45 85 VAL A C 1
ATOM 629 O O . VAL A 1 85 ? -0.738 10.440 25.735 1.00 19.01 85 VAL A O 1
ATOM 633 N N . HIS A 1 86 ? 0.356 10.173 27.682 1.00 21.68 86 HIS A N 1
ATOM 634 C CA . HIS A 1 86 ? 1.038 11.456 27.572 1.00 23.69 86 HIS A CA 1
ATOM 635 C C . HIS A 1 86 ? 1.880 11.590 26.311 1.00 21.82 86 HIS A C 1
ATOM 636 O O . HIS A 1 86 ? 1.802 12.599 25.616 1.00 22.25 86 HIS A O 1
ATOM 643 N N . LEU A 1 87 ? 2.678 10.573 26.006 1.00 20.60 87 LEU A N 1
ATOM 644 C CA . LEU A 1 87 ? 3.523 10.623 24.820 1.00 20.64 87 LEU A CA 1
ATOM 645 C C . LEU A 1 87 ? 2.689 10.614 23.542 1.00 18.73 87 LEU A C 1
ATOM 646 O O . LEU A 1 87 ? 3.034 11.267 22.561 1.00 18.20 87 LEU A O 1
ATOM 651 N N . THR A 1 88 ? 1.587 9.872 23.552 1.00 18.49 88 THR A N 1
ATOM 652 C CA . THR A 1 88 ? 0.731 9.814 22.379 1.00 17.87 88 THR A CA 1
ATOM 653 C C . THR A 1 88 ? 0.048 11.176 22.209 1.00 18.80 88 THR A C 1
ATOM 654 O O . THR A 1 88 ? -0.161 11.643 21.088 1.00 16.30 88 THR A O 1
ATOM 658 N N . ALA A 1 89 ? -0.281 11.815 23.328 1.00 18.15 89 ALA A N 1
ATOM 659 C CA . ALA A 1 89 ? -0.910 13.135 23.292 1.00 20.38 89 ALA A CA 1
ATOM 660 C C . ALA A 1 89 ? 0.064 14.111 22.638 1.00 20.70 89 ALA A C 1
ATOM 661 O O . ALA A 1 89 ? -0.326 14.935 21.806 1.00 22.49 89 ALA A O 1
ATOM 663 N N . HIS A 1 90 ? 1.335 14.009 23.021 1.00 20.98 90 HIS A N 1
ATOM 664 C CA . HIS A 1 90 ? 2.380 14.867 22.472 1.00 20.77 90 HIS A CA 1
ATOM 665 C C . HIS A 1 90 ? 2.479 14.708 20.956 1.00 20.98 90 HIS A C 1
ATOM 666 O O . HIS A 1 90 ? 2.521 15.697 20.220 1.00 19.24 90 HIS A O 1
ATOM 673 N N . ALA A 1 91 ? 2.527 13.461 20.496 1.00 18.79 91 ALA A N 1
ATOM 674 C CA . ALA A 1 91 ? 2.622 13.172 19.068 1.00 19.90 91 ALA A CA 1
ATOM 675 C C . ALA A 1 91 ? 1.475 13.847 18.323 1.00 19.35 91 ALA A C 1
ATOM 676 O O . ALA A 1 91 ? 1.660 14.414 1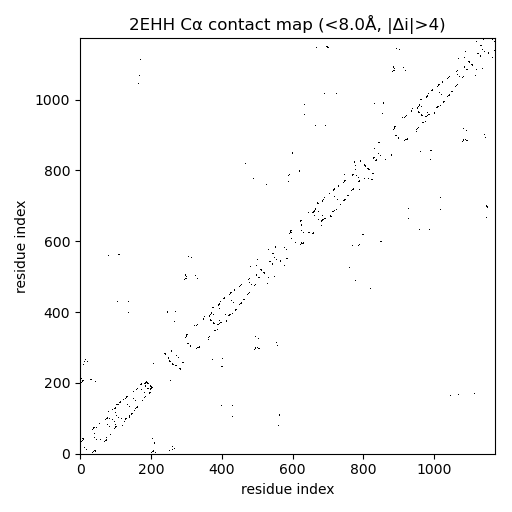7.246 1.00 20.34 91 ALA A O 1
ATOM 678 N N . LYS A 1 92 ? 0.288 13.769 18.908 1.00 20.67 92 LYS A N 1
ATOM 679 C CA . LYS A 1 92 ? -0.910 14.381 18.346 1.00 22.88 92 LYS A CA 1
ATOM 680 C C . LYS A 1 92 ? -0.662 15.888 18.268 1.00 24.12 92 LYS A C 1
ATOM 681 O O . LYS A 1 92 ? -0.833 16.515 17.220 1.00 22.05 92 LYS A O 1
ATOM 687 N N . GLU A 1 93 ? -0.229 16.446 19.392 1.00 25.74 93 GLU A N 1
ATOM 688 C CA . GLU A 1 93 ? 0.055 17.871 19.514 1.00 27.30 93 GLU A CA 1
ATOM 689 C C . GLU A 1 93 ? 1.023 18.439 18.487 1.00 25.94 93 GLU A C 1
ATOM 690 O O . GLU A 1 93 ? 0.783 19.518 17.940 1.00 26.03 93 GLU A O 1
ATOM 696 N N . VAL A 1 94 ? 2.117 17.730 18.224 1.00 22.43 94 VAL A N 1
ATOM 697 C CA . VAL A 1 94 ? 3.109 18.230 17.282 1.00 22.43 94 VAL A CA 1
ATOM 698 C C . VAL A 1 94 ? 2.892 17.878 15.812 1.00 21.53 94 VAL A C 1
ATOM 699 O O . VAL A 1 94 ? 3.757 18.145 14.979 1.00 21.02 94 VAL A O 1
ATOM 703 N N . GLY A 1 95 ? 1.752 17.270 15.492 1.00 21.14 95 GLY A N 1
ATOM 704 C CA . GLY A 1 95 ? 1.458 16.962 14.100 1.00 20.15 95 GLY A CA 1
ATOM 705 C C . GLY A 1 95 ? 1.808 15.609 13.510 1.00 19.78 95 GLY A C 1
ATOM 706 O O . GLY A 1 95 ? 1.823 15.461 12.285 1.00 18.52 95 GLY A O 1
ATOM 707 N N . ALA A 1 96 ? 2.088 14.616 14.346 1.00 19.20 96 ALA A N 1
ATOM 708 C CA . ALA A 1 96 ? 2.409 13.292 13.822 1.00 19.64 96 ALA A CA 1
ATOM 709 C C . ALA A 1 96 ? 1.168 12.723 13.127 1.00 19.20 96 ALA A C 1
ATOM 710 O O . ALA A 1 96 ? 0.045 12.953 13.572 1.00 19.85 96 ALA A O 1
ATOM 712 N N . ASP A 1 97 ? 1.371 11.982 12.040 1.00 19.04 97 ASP A N 1
ATOM 713 C CA . ASP A 1 97 ? 0.257 11.391 11.303 1.00 18.29 97 ASP A CA 1
ATOM 714 C C . ASP A 1 97 ? -0.331 10.163 11.986 1.00 18.77 97 ASP A C 1
ATOM 715 O O . ASP A 1 97 ? -1.489 9.807 11.760 1.00 17.79 97 ASP A O 1
ATOM 720 N N . GLY A 1 98 ? 0.468 9.513 12.823 1.00 17.96 98 GLY A N 1
ATOM 721 C CA . GLY A 1 98 ? -0.014 8.338 13.523 1.00 17.58 98 GLY A CA 1
ATOM 722 C C . GLY A 1 98 ? 0.883 7.994 14.692 1.00 17.55 98 GLY A C 1
ATOM 723 O O . GLY A 1 98 ? 1.993 8.517 14.802 1.00 16.36 98 GLY A O 1
ATOM 724 N N . ALA A 1 99 ? 0.394 7.124 15.569 1.00 16.61 99 ALA A N 1
ATOM 725 C CA . ALA A 1 99 ? 1.157 6.698 16.735 1.00 17.57 99 ALA A CA 1
ATOM 726 C C . ALA A 1 99 ? 1.262 5.175 16.759 1.00 16.32 99 ALA A C 1
ATOM 727 O O . ALA A 1 99 ? 0.256 4.479 16.633 1.00 17.33 99 ALA A O 1
ATOM 729 N N . LEU A 1 100 ? 2.486 4.672 16.900 1.00 15.99 100 LEU A N 1
ATOM 730 C CA . LEU A 1 100 ? 2.734 3.233 16.971 1.00 15.92 100 LEU A CA 1
ATOM 731 C C . LEU A 1 100 ? 2.813 2.913 18.460 1.00 15.31 100 LEU A C 1
ATOM 732 O O . LEU A 1 100 ? 3.698 3.405 19.161 1.00 16.91 100 LEU A O 1
ATOM 737 N N . VAL A 1 101 ? 1.884 2.098 18.941 1.00 13.55 101 VAL A N 1
ATOM 738 C CA . VAL A 1 101 ? 1.827 1.750 20.351 1.00 14.21 101 VAL A CA 1
ATOM 739 C C . VAL A 1 101 ? 2.108 0.272 20.548 1.00 13.23 101 VAL A C 1
ATOM 740 O O . VAL A 1 101 ? 1.291 -0.577 20.197 1.00 14.42 101 VAL A O 1
ATOM 744 N N . VAL A 1 102 ? 3.273 -0.033 21.101 1.00 13.12 102 VAL A N 1
ATOM 745 C CA . VAL A 1 102 ? 3.657 -1.421 21.311 1.00 12.63 102 VAL A CA 1
ATOM 746 C C . VAL A 1 102 ? 2.838 -2.089 22.409 1.00 12.76 102 VAL A C 1
ATOM 747 O O . VAL A 1 102 ? 2.372 -1.435 23.349 1.00 12.52 102 VAL A O 1
ATOM 751 N N . VAL A 1 103 ? 2.627 -3.392 22.264 1.00 12.45 103 VAL A N 1
ATOM 752 C CA . VAL A 1 103 ? 1.913 -4.153 23.278 1.00 11.93 103 VAL A CA 1
ATOM 753 C C . VAL A 1 103 ? 2.870 -4.108 24.467 1.00 12.02 103 VAL A C 1
ATOM 754 O O . VAL A 1 103 ? 4.061 -4.348 24.305 1.00 13.11 103 VAL A O 1
ATOM 758 N N . PRO A 1 104 ? 2.368 -3.785 25.666 1.00 13.32 104 PRO A N 1
ATOM 759 C CA . PRO A 1 104 ? 3.215 -3.718 26.860 1.00 11.93 104 PRO A CA 1
ATOM 760 C C . PRO A 1 104 ? 4.164 -4.902 27.033 1.00 12.95 104 PRO A C 1
ATOM 761 O O . PRO A 1 104 ? 3.741 -6.063 27.042 1.00 12.59 104 PRO A O 1
ATOM 765 N N . TYR A 1 105 ? 5.447 -4.592 27.177 1.00 10.57 105 TYR A N 1
ATOM 766 C CA . TYR A 1 105 ? 6.475 -5.609 27.367 1.00 12.07 105 TYR A CA 1
ATOM 767 C C . TYR A 1 105 ? 6.802 -5.805 28.847 1.00 12.41 105 TYR A C 1
ATOM 768 O O . TYR A 1 105 ? 6.533 -4.932 29.672 1.00 13.45 105 TYR A O 1
ATOM 777 N N . TYR A 1 106 ? 7.366 -6.968 29.167 1.00 11.17 106 TYR A N 1
ATOM 778 C CA . TYR A 1 106 ? 7.812 -7.299 30.516 1.00 12.58 106 TYR A CA 1
ATOM 779 C C . TYR A 1 106 ? 6.792 -7.542 31.633 1.00 14.29 106 TYR A C 1
ATOM 780 O O . TYR A 1 106 ? 6.915 -8.541 32.352 1.00 13.05 106 TYR A O 1
ATOM 789 N N . ASN A 1 107 ? 5.813 -6.653 31.819 1.00 12.56 107 ASN A N 1
ATOM 790 C CA . ASN A 1 107 ? 4.847 -6.884 32.895 1.00 13.39 107 ASN A CA 1
ATOM 791 C C . ASN A 1 107 ? 3.691 -7.824 32.545 1.00 12.96 107 ASN A C 1
ATOM 792 O O . ASN A 1 107 ? 2.850 -8.126 33.388 1.00 14.15 107 ASN A O 1
ATOM 797 N N . LYS A 1 108 ? 3.674 -8.290 31.299 1.00 12.91 108 LYS A N 1
ATOM 798 C CA . LYS A 1 108 ? 2.679 -9.252 30.810 1.00 12.69 108 LYS A CA 1
ATOM 799 C C . LYS A 1 108 ? 1.238 -9.083 31.291 1.00 11.81 108 LYS A C 1
ATOM 800 O O . LYS A 1 108 ? 0.687 -9.950 31.972 1.00 9.39 108 LYS A O 1
ATOM 806 N N . PRO A 1 109 ? 0.598 -7.968 30.925 1.00 13.93 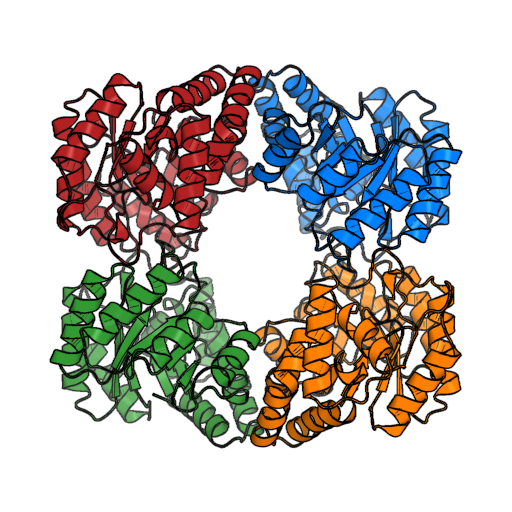109 PRO A N 1
ATOM 807 C CA . PRO A 1 109 ? -0.782 -7.794 31.376 1.00 14.52 109 PRO A CA 1
ATOM 808 C C . PRO A 1 109 ? -1.713 -8.854 30.800 1.00 15.19 109 PRO A C 1
ATOM 809 O O . PRO A 1 109 ? -1.381 -9.529 29.818 1.00 14.92 109 PRO A O 1
ATOM 813 N N . THR A 1 110 ? -2.868 -9.008 31.432 1.00 14.64 110 THR A N 1
ATOM 814 C CA . THR A 1 110 ? -3.875 -9.954 30.972 1.00 14.16 110 THR A CA 1
ATOM 815 C C . THR A 1 110 ? -4.486 -9.329 29.720 1.00 14.10 110 THR A C 1
ATOM 816 O O . THR A 1 110 ? -4.197 -8.169 29.395 1.00 12.92 110 THR A O 1
ATOM 820 N N . GLN A 1 111 ? -5.322 -10.081 29.013 1.00 14.63 111 GLN A N 1
ATOM 821 C CA . GLN A 1 111 ? -5.955 -9.543 27.813 1.00 15.53 111 GLN A CA 1
ATOM 822 C C . GLN A 1 111 ? -6.841 -8.356 28.180 1.00 15.50 111 GLN A C 1
ATOM 823 O O . GLN A 1 111 ? -6.964 -7.400 27.410 1.00 15.93 111 GLN A O 1
ATOM 829 N N . ARG A 1 112 ? -7.459 -8.411 29.358 1.00 16.58 112 ARG A N 1
ATOM 830 C CA . ARG A 1 112 ? -8.303 -7.308 29.805 1.00 15.10 112 ARG A CA 1
ATOM 831 C C . ARG A 1 112 ? -7.395 -6.092 29.982 1.00 15.37 112 ARG A C 1
ATOM 832 O O . ARG A 1 112 ? -7.755 -4.968 29.616 1.00 15.13 112 ARG A O 1
ATOM 840 N N . GLY A 1 113 ? -6.207 -6.338 30.530 1.00 14.26 113 GLY A N 1
ATOM 841 C CA . GLY A 1 113 ? -5.244 -5.276 30.733 1.00 12.20 113 GLY A CA 1
ATOM 842 C C . GLY A 1 113 ? -4.810 -4.677 29.410 1.00 13.88 113 GLY A C 1
ATOM 843 O O . GLY A 1 113 ? -4.663 -3.463 29.296 1.00 14.16 113 GLY A O 1
ATOM 844 N N . LEU A 1 114 ? -4.600 -5.521 28.403 1.00 12.90 114 LEU A N 1
ATOM 845 C CA . LEU A 1 114 ? -4.191 -5.033 27.092 1.00 12.02 114 LEU A CA 1
ATOM 846 C C . LEU A 1 114 ? -5.319 -4.211 26.478 1.00 13.70 114 LEU A C 1
ATOM 847 O O . LEU A 1 114 ? -5.077 -3.194 25.828 1.00 13.34 114 LEU A O 1
ATOM 852 N N . TYR A 1 115 ? -6.553 -4.661 26.682 1.00 14.40 115 TYR A N 1
ATOM 853 C CA . TYR A 1 115 ? -7.719 -3.947 26.163 1.00 14.81 115 TYR A CA 1
ATOM 854 C C . TYR A 1 115 ? -7.795 -2.555 26.789 1.00 14.85 115 TYR A C 1
ATOM 855 O O . TYR A 1 115 ? -7.873 -1.545 26.085 1.00 13.69 115 TYR A O 1
ATOM 864 N N . GLU A 1 116 ? -7.762 -2.498 28.115 1.00 15.69 116 GLU A N 1
ATOM 865 C CA . GLU A 1 116 ? -7.842 -1.206 28.795 1.00 17.35 116 GLU A CA 1
ATOM 866 C C . GLU A 1 116 ? -6.677 -0.284 28.449 1.00 16.29 116 GLU A C 1
ATOM 867 O O . GLU A 1 116 ? -6.840 0.934 28.396 1.00 16.87 116 GLU A O 1
ATOM 873 N N . HIS A 1 117 ? -5.507 -0.863 28.195 1.00 16.45 117 HIS A N 1
ATOM 874 C CA . HIS A 1 117 ? -4.329 -0.077 27.834 1.00 15.65 117 HIS A CA 1
ATOM 875 C C . HIS A 1 117 ? -4.571 0.683 26.529 1.00 15.72 117 HIS A C 1
ATOM 876 O O . HIS A 1 117 ? -4.528 1.916 26.486 1.00 16.04 117 HIS A O 1
ATOM 883 N N . PHE A 1 118 ? -4.834 -0.064 25.466 1.00 13.51 118 PHE A N 1
ATOM 884 C CA . PHE A 1 118 ? -5.061 0.529 24.159 1.00 15.82 118 PHE A CA 1
ATOM 885 C C . PHE A 1 118 ? -6.325 1.372 24.106 1.00 16.54 118 PHE A C 1
ATOM 886 O O . PHE A 1 118 ? -6.359 2.403 23.434 1.00 16.27 118 PHE A O 1
ATOM 894 N N . LYS A 1 119 ? -7.358 0.939 24.817 1.00 17.75 119 LYS A N 1
ATOM 895 C CA . LYS A 1 119 ? -8.614 1.678 24.844 1.00 19.46 119 LYS A CA 1
ATOM 896 C C . LYS A 1 119 ? -8.371 3.044 25.487 1.00 19.70 119 LYS A C 1
ATOM 897 O O . LYS A 1 119 ? -8.786 4.077 24.959 1.00 20.49 119 LYS A O 1
ATOM 903 N N . THR A 1 120 ? -7.685 3.040 26.625 1.00 19.05 120 THR A N 1
ATOM 904 C CA . THR A 1 120 ? -7.387 4.277 27.342 1.00 18.85 120 THR A CA 1
ATOM 905 C C . THR A 1 120 ? -6.639 5.273 26.465 1.00 18.21 120 THR A C 1
ATOM 906 O O . THR A 1 120 ? -7.020 6.443 26.374 1.00 18.90 120 THR A O 1
ATOM 910 N N . VAL A 1 121 ? -5.579 4.811 25.812 1.00 18.17 121 VAL A N 1
ATOM 911 C CA . VAL A 1 121 ? -4.797 5.675 24.936 1.00 18.02 121 VAL A CA 1
ATOM 912 C C . VAL A 1 121 ? -5.630 6.182 23.755 1.00 19.14 121 VAL A C 1
ATOM 913 O O . VAL A 1 121 ? -5.642 7.378 23.467 1.00 20.18 121 VAL A O 1
ATOM 917 N N . ALA A 1 122 ? -6.332 5.273 23.082 1.00 19.41 122 ALA A N 1
ATOM 918 C CA . ALA A 1 122 ? -7.152 5.633 21.922 1.00 20.66 122 ALA A CA 1
ATOM 919 C C . ALA A 1 122 ? -8.267 6.634 22.228 1.00 21.79 122 ALA A C 1
ATOM 920 O O . ALA A 1 122 ? -8.500 7.568 21.455 1.00 21.10 122 ALA A O 1
ATOM 922 N N . GLN A 1 123 ? -8.967 6.438 23.342 1.00 22.23 123 GLN A N 1
ATOM 923 C CA . GLN A 1 123 ? -10.054 7.340 23.705 1.00 24.81 123 GLN A CA 1
ATOM 924 C C . GLN A 1 123 ? -9.539 8.682 24.209 1.00 25.20 123 GLN A C 1
ATOM 925 O O . GLN A 1 123 ? -10.257 9.680 24.179 1.00 25.27 123 GLN A O 1
ATOM 931 N N . GLU A 1 124 ? -8.293 8.708 24.668 1.00 25.66 124 GLU A N 1
ATOM 932 C CA . GLU A 1 124 ? -7.703 9.942 25.172 1.00 26.63 124 GLU A CA 1
ATOM 933 C C . GLU A 1 124 ? -7.145 10.829 24.069 1.00 25.82 124 GLU A C 1
ATOM 934 O O . GLU A 1 124 ? -7.278 12.052 24.124 1.00 25.74 124 GLU A O 1
ATOM 940 N N . VAL A 1 125 ? -6.532 10.209 23.066 1.00 23.84 125 VAL A N 1
ATOM 941 C CA . VAL A 1 125 ? -5.920 10.951 21.970 1.00 23.47 125 VAL A CA 1
ATOM 942 C C . VAL A 1 125 ? -6.529 10.642 20.608 1.00 24.47 125 VAL A C 1
ATOM 943 O O . VAL A 1 125 ? -6.507 9.496 20.146 1.00 23.60 125 VAL A O 1
ATOM 947 N N . ASP A 1 126 ? -7.055 11.679 19.964 1.00 22.82 126 ASP A N 1
ATOM 948 C CA . ASP A 1 126 ? -7.674 11.542 18.655 1.00 23.66 126 ASP A CA 1
ATOM 949 C C . ASP A 1 126 ? -6.635 11.501 17.535 1.00 22.83 126 ASP A C 1
ATOM 950 O O . ASP A 1 126 ? -6.530 12.426 16.727 1.00 23.09 126 ASP A O 1
ATOM 955 N N . ILE A 1 127 ? -5.857 10.423 17.497 1.00 20.71 127 ILE A N 1
ATOM 956 C CA . ILE A 1 127 ? -4.833 10.247 16.471 1.00 18.65 127 ILE A CA 1
ATOM 957 C C . ILE A 1 127 ? -4.854 8.793 16.009 1.00 18.73 127 ILE A C 1
ATOM 958 O O . ILE A 1 127 ? -5.107 7.891 16.806 1.00 18.84 127 ILE A O 1
ATOM 963 N N . PRO A 1 128 ? -4.605 8.543 14.715 1.00 18.35 128 PRO A N 1
ATOM 964 C CA . PRO A 1 128 ? -4.615 7.153 14.249 1.00 19.11 128 PRO A CA 1
ATOM 965 C C . PRO A 1 128 ? -3.577 6.338 15.020 1.00 17.29 128 PRO A C 1
ATOM 966 O O . PRO A 1 128 ? -2.434 6.759 15.169 1.00 17.46 128 PRO A O 1
ATOM 970 N N . ILE A 1 129 ? -3.983 5.172 15.505 1.00 16.40 129 ILE A N 1
ATOM 971 C CA . ILE A 1 129 ? -3.092 4.319 16.277 1.00 15.91 129 ILE A CA 1
ATOM 972 C C . ILE A 1 129 ? -2.842 2.967 15.629 1.00 15.93 129 ILE A C 1
ATOM 973 O O . ILE A 1 129 ? -3.770 2.316 15.149 1.00 14.24 129 ILE A O 1
ATOM 978 N N . ILE A 1 130 ? -1.576 2.560 15.625 1.00 15.54 130 ILE A N 1
ATOM 979 C CA . ILE A 1 130 ? -1.169 1.274 15.071 1.00 15.61 130 ILE A CA 1
ATOM 980 C C . ILE A 1 130 ? -0.670 0.407 16.220 1.00 15.11 130 ILE A C 1
ATOM 981 O O . ILE A 1 130 ? 0.274 0.777 16.917 1.00 13.00 130 ILE A O 1
ATOM 986 N N . ILE A 1 131 ? -1.313 -0.734 16.426 1.00 13.75 131 ILE A N 1
ATOM 987 C CA . ILE A 1 131 ? -0.893 -1.653 17.475 1.00 14.63 131 ILE A CA 1
ATOM 988 C C . ILE A 1 131 ? 0.401 -2.319 17.007 1.00 15.16 131 ILE A C 1
ATOM 989 O O . ILE A 1 131 ? 0.556 -2.621 15.821 1.00 15.36 131 ILE A O 1
ATOM 994 N N . TYR A 1 132 ? 1.336 -2.540 17.925 1.00 14.56 132 TYR A N 1
ATOM 995 C CA . TYR A 1 132 ? 2.590 -3.186 17.556 1.00 13.43 132 TYR A CA 1
ATOM 996 C C . TYR A 1 132 ? 2.743 -4.470 18.360 1.00 12.63 132 TYR A C 1
ATOM 997 O O . TYR A 1 132 ? 3.009 -4.437 19.563 1.00 11.87 132 TYR A O 1
ATOM 1006 N N . ASN A 1 133 ? 2.559 -5.598 17.680 1.00 12.39 133 ASN A N 1
ATOM 1007 C CA . ASN A 1 133 ? 2.653 -6.911 18.308 1.00 11.39 133 ASN A CA 1
ATOM 1008 C C . ASN A 1 133 ? 3.966 -7.589 17.945 1.00 10.87 133 ASN A C 1
ATOM 1009 O O . ASN A 1 133 ? 4.246 -7.828 16.769 1.00 10.07 133 ASN A O 1
ATOM 1014 N N . ILE A 1 134 ? 4.775 -7.887 18.957 1.00 12.24 134 ILE A N 1
ATOM 1015 C CA . ILE A 1 134 ? 6.051 -8.558 18.746 1.00 11.65 134 ILE A CA 1
ATOM 1016 C C . ILE A 1 134 ? 6.375 -9.386 19.987 1.00 12.04 134 ILE A C 1
ATOM 1017 O O . ILE A 1 134 ? 7.213 -9.021 20.814 1.00 12.69 134 ILE A O 1
ATOM 1022 N N . PRO A 1 135 ? 5.689 -10.527 20.129 1.00 11.05 135 PRO A N 1
ATOM 1023 C CA . PRO A 1 135 ? 5.853 -11.450 21.252 1.00 11.08 135 PRO A CA 1
ATOM 1024 C C . PRO A 1 135 ? 7.305 -11.822 21.565 1.00 10.41 135 PRO A C 1
ATOM 1025 O O . PRO A 1 135 ? 7.657 -12.005 22.731 1.00 9.78 135 PRO A O 1
ATOM 1029 N N . SER A 1 136 ? 8.141 -11.920 20.533 1.00 10.58 136 SER A N 1
ATOM 1030 C CA . SER A 1 136 ? 9.541 -12.293 20.728 1.00 10.29 136 SER A CA 1
ATOM 1031 C C . SER A 1 136 ? 10.304 -11.269 21.560 1.00 12.90 136 SER A C 1
ATOM 1032 O O . SER A 1 136 ? 11.395 -11.557 22.054 1.00 11.91 136 SER A O 1
ATOM 1035 N N . ARG A 1 137 ? 9.735 -10.077 21.708 1.00 11.34 137 ARG A N 1
ATOM 1036 C CA . ARG A 1 137 ? 10.371 -9.027 22.502 1.00 14.05 137 ARG A CA 1
ATOM 1037 C C . ARG A 1 137 ? 9.560 -8.658 23.742 1.00 14.02 137 ARG A C 1
ATOM 1038 O O . ARG A 1 137 ? 10.120 -8.451 24.821 1.00 12.37 137 ARG A O 1
ATOM 1046 N N . THR A 1 138 ? 8.240 -8.582 23.586 1.00 13.76 138 THR A N 1
ATOM 1047 C CA . THR A 1 138 ? 7.356 -8.198 24.687 1.00 14.23 138 THR A CA 1
ATOM 1048 C C . THR A 1 138 ? 7.061 -9.330 25.659 1.00 14.20 138 THR A C 1
ATOM 1049 O O . THR A 1 138 ? 6.686 -9.093 26.811 1.00 13.76 138 THR A O 1
ATOM 1053 N N . CYS A 1 139 ? 7.215 -10.555 25.175 1.00 15.23 139 CYS A N 1
ATOM 1054 C CA . CYS A 1 139 ? 6.967 -11.747 25.962 1.00 16.77 139 CYS A CA 1
ATOM 1055 C C . CYS A 1 139 ? 5.485 -11.937 26.334 1.00 17.38 139 CYS A C 1
ATOM 1056 O O . CYS A 1 139 ? 5.146 -12.558 27.344 1.00 16.09 139 CYS A O 1
ATOM 1059 N N . VAL A 1 140 ? 4.611 -11.401 25.483 1.00 15.23 140 VAL A N 1
ATOM 1060 C CA . VAL A 1 140 ? 3.158 -11.520 25.630 1.00 13.91 140 VAL A CA 1
ATOM 1061 C C . VAL A 1 140 ? 2.560 -11.204 24.259 1.00 13.15 140 VAL A C 1
ATOM 1062 O O . VAL A 1 140 ? 3.202 -10.554 23.440 1.00 14.41 140 VAL A O 1
ATOM 1066 N N . GLU A 1 141 ? 1.345 -11.669 23.997 1.00 13.52 141 GLU A N 1
ATOM 1067 C CA . GLU A 1 141 ? 0.714 -11.394 22.708 1.00 13.25 141 GLU A CA 1
ATOM 1068 C C . GLU A 1 141 ? -0.729 -10.944 22.867 1.00 13.62 141 GLU A C 1
ATOM 1069 O O . GLU A 1 141 ? -1.478 -11.486 23.682 1.00 14.15 141 GLU A O 1
ATOM 1075 N N . ILE A 1 142 ? -1.110 -9.932 22.096 1.00 13.16 142 ILE A N 1
ATOM 1076 C CA . ILE A 1 142 ? -2.474 -9.436 22.142 1.00 12.11 142 ILE A CA 1
ATOM 1077 C C . ILE A 1 142 ? -3.283 -10.370 21.238 1.00 11.91 142 ILE A C 1
ATOM 1078 O O . ILE A 1 142 ? -2.966 -10.539 20.059 1.00 12.59 142 ILE A O 1
ATOM 1083 N N . SER A 1 143 ? -4.307 -11.000 21.802 1.00 12.49 143 SER A N 1
ATOM 1084 C CA . SER A 1 143 ? -5.127 -11.944 21.042 1.00 14.36 143 SER A CA 1
ATOM 1085 C C . SER A 1 143 ? -5.949 -11.251 19.967 1.00 13.87 143 SER A C 1
ATOM 1086 O O . SER A 1 143 ? -6.198 -10.046 20.035 1.00 14.03 143 SER A O 1
ATOM 1089 N N . VAL A 1 144 ? -6.379 -12.015 18.974 1.00 13.80 144 VAL A N 1
ATOM 1090 C CA . VAL A 1 144 ? -7.189 -11.440 17.913 1.00 14.48 144 VAL A CA 1
ATOM 1091 C C . VAL A 1 144 ? -8.531 -11.010 18.516 1.00 14.78 144 VAL A C 1
ATOM 1092 O O . VAL A 1 144 ? -9.117 -10.010 18.097 1.00 15.89 144 VAL A O 1
ATOM 1096 N N . ASP A 1 145 ? -9.009 -11.758 19.508 1.00 15.52 145 ASP A N 1
ATOM 1097 C CA . ASP A 1 145 ? -10.260 -11.402 20.180 1.00 16.38 145 ASP A CA 1
ATOM 1098 C C . ASP A 1 145 ? -10.131 -9.982 20.731 1.00 15.98 145 ASP A C 1
ATOM 1099 O O . ASP A 1 145 ? -11.011 -9.149 20.541 1.00 17.87 145 ASP A O 1
ATOM 1104 N N . THR A 1 146 ? -9.024 -9.712 21.417 1.00 16.08 146 THR A N 1
ATOM 1105 C CA . THR A 1 146 ? -8.793 -8.396 22.002 1.00 14.95 146 THR A CA 1
ATOM 1106 C C . THR A 1 146 ? -8.674 -7.333 20.912 1.00 14.83 146 THR A C 1
ATOM 1107 O O . THR A 1 146 ? -9.258 -6.257 21.027 1.00 15.18 146 THR A O 1
ATOM 1111 N N . MET A 1 147 ? -7.926 -7.639 19.854 1.00 15.20 147 MET A N 1
ATOM 1112 C CA . MET A 1 147 ? -7.762 -6.700 18.750 1.00 15.06 147 MET A CA 1
ATOM 1113 C C . MET A 1 147 ? -9.119 -6.386 18.133 1.00 14.99 147 MET A C 1
ATOM 1114 O O . MET A 1 147 ? -9.414 -5.240 17.807 1.00 15.10 147 MET A O 1
ATOM 1119 N N . PHE A 1 148 ? -9.937 -7.418 17.968 1.00 16.48 148 PHE A N 1
ATOM 1120 C CA . PHE A 1 148 ? -11.267 -7.259 17.393 1.00 17.16 148 PHE A CA 1
ATOM 1121 C C . PHE A 1 148 ? -12.109 -6.304 18.239 1.00 18.45 148 PHE A C 1
ATOM 1122 O O . PHE A 1 148 ? -12.751 -5.386 17.719 1.00 18.77 148 PHE A O 1
ATOM 1130 N N . LYS A 1 149 ? -12.105 -6.536 19.546 1.00 18.09 149 LYS A N 1
ATOM 1131 C CA . LYS A 1 149 ? -12.857 -5.712 20.480 1.00 18.96 149 LYS A CA 1
ATOM 1132 C C . LYS A 1 149 ? -12.357 -4.271 20.425 1.00 17.97 149 LYS A C 1
ATOM 1133 O O . LYS A 1 149 ? -13.147 -3.328 20.461 1.00 18.30 149 LYS A O 1
ATOM 1139 N N . LEU A 1 150 ? -11.042 -4.106 20.328 1.00 17.09 150 LEU A N 1
ATOM 1140 C CA . LEU A 1 150 ? -10.439 -2.777 20.270 1.00 16.17 150 LEU A CA 1
ATOM 1141 C C . LEU A 1 150 ? -10.760 -2.012 18.993 1.00 16.73 150 LEU A C 1
ATOM 1142 O O . LEU A 1 150 ? -11.129 -0.835 19.040 1.00 16.54 150 LEU A O 1
ATOM 1147 N N . ALA A 1 151 ? -10.607 -2.674 17.852 1.00 16.01 151 ALA A N 1
ATOM 1148 C CA . ALA A 1 151 ? -10.868 -2.038 16.567 1.00 17.67 151 ALA A CA 1
ATOM 1149 C C . ALA A 1 151 ? -12.352 -1.724 16.399 1.00 19.21 151 ALA A C 1
ATOM 1150 O O . ALA A 1 151 ? -12.722 -0.781 15.694 1.00 18.99 151 ALA A O 1
ATOM 1152 N N . SER A 1 152 ? -13.197 -2.513 17.055 1.00 21.38 152 SER A N 1
ATOM 1153 C CA . SER A 1 152 ? -14.639 -2.314 16.976 1.00 23.50 152 SER A CA 1
ATOM 1154 C C . SER A 1 152 ? -15.112 -1.150 17.846 1.00 23.89 152 SER A C 1
ATOM 1155 O O . SER A 1 152 ? -16.001 -0.398 17.453 1.00 24.61 152 SER A O 1
ATOM 1158 N N . GLU A 1 153 ? -14.511 -1.001 19.021 1.00 23.28 153 GLU A N 1
ATOM 1159 C CA . GLU A 1 153 ? -14.891 0.061 19.945 1.00 24.01 153 GLU A CA 1
ATOM 1160 C C . GLU A 1 153 ? -14.226 1.404 19.655 1.00 24.90 153 GLU A C 1
ATOM 1161 O O . GLU A 1 153 ? -14.815 2.458 19.909 1.00 24.32 153 GLU A O 1
ATOM 1163 N N . CYS A 1 154 ? -13.005 1.372 19.128 1.00 25.23 154 CYS A N 1
ATOM 1164 C CA . CYS A 1 154 ? -12.275 2.601 18.822 1.00 24.95 154 CYS A CA 1
ATOM 1165 C C . CYS A 1 154 ? -12.024 2.766 17.324 1.00 25.25 154 CYS A C 1
ATOM 1166 O O . CYS A 1 154 ? -11.179 2.077 16.757 1.00 23.41 154 CYS A O 1
ATOM 1169 N N . GLU A 1 155 ? -12.744 3.687 16.685 1.00 25.07 155 GLU A N 1
ATOM 1170 C CA . GLU A 1 155 ? -12.563 3.918 15.253 1.00 26.50 155 GLU A CA 1
ATOM 1171 C C . GLU A 1 155 ? -11.129 4.382 15.067 1.00 24.89 155 GLU A C 1
ATOM 1172 O O . GLU A 1 155 ? -10.569 4.336 13.976 1.00 24.21 155 GLU A O 1
ATOM 1178 N N . ASN A 1 156 ? -10.564 4.820 16.181 1.00 23.43 156 ASN A N 1
ATOM 1179 C CA . ASN A 1 156 ? -9.215 5.342 16.307 1.00 24.59 156 ASN A CA 1
ATOM 1180 C C . ASN A 1 156 ? -8.091 4.304 16.085 1.00 23.02 156 ASN A C 1
ATOM 1181 O O . ASN A 1 156 ? -6.982 4.645 15.655 1.00 22.43 156 ASN A O 1
ATOM 1186 N N . ILE A 1 157 ? -8.377 3.043 16.394 1.00 19.97 157 ILE A N 1
ATOM 1187 C CA . ILE A 1 157 ? -7.402 1.963 16.235 1.00 18.88 157 ILE A CA 1
ATOM 1188 C C . ILE A 1 157 ? -7.611 1.372 14.844 1.00 18.30 157 ILE A C 1
ATOM 1189 O O . ILE A 1 157 ? -8.569 0.635 14.602 1.00 17.40 157 ILE A O 1
ATOM 1194 N N . VAL A 1 158 ? -6.690 1.696 13.941 1.00 17.75 158 VAL A N 1
ATOM 1195 C CA . VAL A 1 158 ? -6.800 1.305 12.535 1.00 18.18 158 VAL A CA 1
ATOM 1196 C C . VAL A 1 158 ? -5.844 0.284 11.937 1.00 16.49 158 VAL A C 1
ATOM 1197 O O . VAL A 1 158 ? -6.032 -0.136 10.795 1.00 16.20 158 VAL A O 1
ATOM 1201 N N . ALA A 1 159 ? -4.816 -0.112 12.672 1.00 15.66 159 ALA A N 1
ATOM 1202 C CA . ALA A 1 159 ? -3.875 -1.066 12.106 1.00 14.19 159 ALA A CA 1
ATOM 1203 C C . ALA A 1 159 ? -3.031 -1.775 13.150 1.00 14.01 159 ALA A C 1
ATOM 1204 O O . ALA A 1 159 ? -3.085 -1.456 14.338 1.00 13.79 159 ALA A O 1
ATOM 1206 N N . SER A 1 160 ? -2.260 -2.750 12.688 1.00 13.88 160 SER A N 1
ATOM 1207 C CA . SER A 1 160 ? -1.364 -3.491 13.562 1.00 14.54 160 SER A CA 1
ATOM 1208 C C . SER A 1 160 ? -0.090 -3.871 12.826 1.00 13.96 160 SER A C 1
ATOM 1209 O O . SER A 1 160 ? -0.135 -4.340 11.686 1.00 14.05 160 SER A O 1
ATOM 1212 N N . LYS A 1 161 ? 1.049 -3.638 13.471 1.00 12.64 161 LYS A N 1
ATOM 1213 C CA . LYS A 1 161 ? 2.333 -4.017 12.906 1.00 13.57 161 LYS A CA 1
ATOM 1214 C C . LYS A 1 161 ? 2.568 -5.392 13.506 1.00 13.69 161 LYS A C 1
ATOM 1215 O O . LYS A 1 161 ? 2.749 -5.527 14.722 1.00 14.00 161 LYS A O 1
ATOM 1221 N N . GLU A 1 162 ? 2.560 -6.411 12.658 1.00 13.27 162 GLU A N 1
ATOM 1222 C CA . GLU A 1 162 ? 2.727 -7.778 13.124 1.00 13.88 162 GLU A CA 1
ATOM 1223 C C . GLU A 1 162 ? 4.103 -8.388 12.881 1.00 13.73 162 GLU A C 1
ATOM 1224 O O . GLU A 1 162 ? 4.455 -8.728 11.751 1.00 13.03 162 GLU A O 1
ATOM 1230 N N . SER A 1 163 ? 4.884 -8.501 13.950 1.00 13.36 163 SER A N 1
ATOM 1231 C CA . SER A 1 163 ? 6.199 -9.123 13.879 1.00 14.88 163 SER A CA 1
ATOM 1232 C C . SER A 1 163 ? 5.959 -10.501 14.478 1.00 15.95 163 SER A C 1
ATOM 1233 O O . SER A 1 163 ? 6.255 -10.741 15.651 1.00 16.29 163 SER A O 1
ATOM 1236 N N . THR A 1 164 ? 5.386 -11.382 13.664 1.00 16.47 164 THR A N 1
ATOM 1237 C CA . THR A 1 164 ? 5.053 -12.749 14.059 1.00 16.38 164 THR A CA 1
ATOM 1238 C C . THR A 1 164 ? 5.271 -13.685 12.876 1.00 15.45 164 THR A C 1
ATOM 1239 O O . THR A 1 164 ? 4.998 -13.321 11.737 1.00 13.95 164 THR A O 1
ATOM 1243 N N . PRO A 1 165 ? 5.774 -14.901 13.129 1.00 16.21 165 PRO A N 1
ATOM 1244 C CA . PRO A 1 165 ? 6.001 -15.849 12.034 1.00 17.15 165 PRO A CA 1
ATOM 1245 C C . PRO A 1 165 ? 4.749 -16.687 11.752 1.00 15.93 165 PRO A C 1
ATOM 1246 O O . PRO A 1 165 ? 4.756 -17.555 10.884 1.00 17.28 165 PRO A O 1
ATOM 1250 N N . ASN A 1 166 ? 3.675 -16.412 12.483 1.00 15.34 166 ASN A N 1
ATOM 1251 C CA . ASN A 1 166 ? 2.432 -17.161 12.333 1.00 14.43 166 ASN A CA 1
ATOM 1252 C C . ASN A 1 166 ? 1.488 -16.576 11.276 1.00 13.40 166 ASN A C 1
ATOM 1253 O O . ASN A 1 166 ? 0.704 -15.673 11.568 1.00 12.46 166 ASN A O 1
ATOM 1258 N N . MET A 1 167 ? 1.552 -17.099 10.051 1.00 13.38 167 MET A N 1
ATOM 1259 C CA . MET A 1 167 ? 0.687 -16.600 8.980 1.00 13.69 167 MET A CA 1
ATOM 1260 C C . MET A 1 167 ? -0.781 -16.806 9.324 1.00 13.64 167 MET A C 1
ATOM 1261 O O . MET A 1 167 ? -1.643 -16.043 8.891 1.00 14.64 167 MET A O 1
ATOM 1266 N N . ASP A 1 168 ? -1.064 -17.843 10.101 1.00 14.74 168 ASP A N 1
ATOM 1267 C CA . ASP A 1 168 ? -2.434 -18.131 10.502 1.00 17.48 168 ASP A CA 1
ATOM 1268 C C . ASP A 1 168 ? -3.025 -16.978 11.302 1.00 17.25 168 ASP A C 1
ATOM 1269 O O . ASP A 1 168 ? -4.226 -16.716 11.237 1.00 16.57 168 ASP A O 1
ATOM 1274 N N . ARG A 1 169 ? -2.185 -16.304 12.079 1.00 15.02 169 ARG A N 1
ATOM 1275 C CA . ARG A 1 169 ? -2.653 -15.172 12.868 1.00 13.97 169 ARG A CA 1
ATOM 1276 C C . ARG A 1 169 ? -3.020 -14.044 11.904 1.00 11.70 169 ARG A C 1
ATOM 1277 O O . ARG A 1 169 ? -4.018 -13.353 12.093 1.00 12.59 169 ARG A O 1
ATOM 1285 N N . ILE A 1 170 ? -2.214 -13.866 10.864 1.00 11.70 170 ILE A N 1
ATOM 1286 C CA . ILE A 1 170 ? -2.492 -12.830 9.878 1.00 12.65 170 ILE A CA 1
ATOM 1287 C C . ILE A 1 170 ? -3.847 -13.134 9.216 1.00 13.36 170 ILE A C 1
ATOM 1288 O O . ILE A 1 170 ? -4.684 -12.242 9.045 1.00 12.70 170 ILE A O 1
ATOM 1293 N N . SER A 1 171 ? -4.064 -14.393 8.848 1.00 12.98 171 SER A N 1
ATOM 1294 C CA . SER A 1 171 ? -5.330 -14.782 8.228 1.00 14.00 171 SER A CA 1
ATOM 1295 C C . SER A 1 171 ? -6.489 -14.433 9.145 1.00 13.78 171 SER A C 1
ATOM 1296 O O . SER A 1 171 ? -7.503 -13.876 8.709 1.00 15.37 171 SER A O 1
ATOM 1299 N N . GLU A 1 172 ? -6.332 -14.765 10.421 1.00 14.21 172 GLU A N 1
ATOM 1300 C CA . GLU A 1 172 ? -7.369 -14.509 11.406 1.00 15.62 172 GLU A CA 1
ATOM 1301 C C . GLU A 1 172 ? -7.682 -13.021 11.527 1.00 14.58 172 GLU A C 1
ATOM 1302 O O . GLU A 1 172 ? -8.847 -12.632 11.557 1.00 14.66 172 GLU A O 1
ATOM 1308 N N . ILE A 1 173 ? -6.647 -12.189 11.597 1.00 13.98 173 ILE A N 1
ATOM 1309 C CA . ILE A 1 173 ? -6.847 -10.745 11.706 1.00 14.33 173 ILE A CA 1
ATOM 1310 C C . ILE A 1 173 ? -7.535 -10.191 10.458 1.00 14.75 173 ILE A C 1
ATOM 1311 O O . ILE A 1 173 ? -8.530 -9.476 10.555 1.00 15.78 173 ILE A O 1
ATOM 1316 N N . VAL A 1 174 ? -7.006 -10.522 9.284 1.00 15.74 174 VAL A N 1
ATOM 1317 C CA . VAL A 1 174 ? -7.596 -10.047 8.034 1.00 16.01 174 VAL A CA 1
ATOM 1318 C C . VAL A 1 174 ? -9.069 -10.453 7.925 1.00 17.75 174 VAL A C 1
ATOM 1319 O O . VAL A 1 174 ? -9.929 -9.640 7.583 1.00 17.20 174 VAL A O 1
ATOM 1323 N N . LYS A 1 175 ? -9.355 -11.711 8.239 1.00 19.61 175 LYS A N 1
ATOM 1324 C CA . LYS A 1 175 ? -10.716 -12.223 8.158 1.00 20.79 175 LYS A CA 1
ATOM 1325 C C . LYS A 1 175 ? -11.673 -11.621 9.180 1.00 20.49 175 LYS A C 1
ATOM 1326 O O . LYS A 1 175 ? -12.777 -11.208 8.834 1.00 20.56 175 LYS A O 1
ATOM 1332 N N . ARG A 1 176 ? -11.251 -11.562 10.437 1.00 19.13 176 ARG A N 1
ATOM 1333 C CA . ARG A 1 176 ? -12.112 -11.037 11.489 1.00 18.81 176 ARG A CA 1
ATOM 1334 C C . ARG A 1 176 ? -12.242 -9.521 11.613 1.00 19.10 176 ARG A C 1
ATOM 1335 O O . ARG A 1 176 ? -13.348 -9.024 11.819 1.00 16.39 176 ARG A O 1
ATOM 1343 N N . LEU A 1 177 ? -11.142 -8.780 11.496 1.00 19.60 177 LEU A N 1
ATOM 1344 C CA . LEU A 1 177 ? -11.221 -7.322 11.648 1.00 20.55 177 LEU A CA 1
ATOM 1345 C C . LEU A 1 177 ? -11.749 -6.589 10.427 1.00 22.78 177 LEU A C 1
ATOM 1346 O O . LEU A 1 177 ? -12.146 -5.429 10.511 1.00 20.86 177 LEU A O 1
ATOM 1351 N N . GLY A 1 178 ? -11.756 -7.257 9.287 1.00 24.24 178 GLY A N 1
ATOM 1352 C CA . GLY A 1 178 ? -12.287 -6.615 8.105 1.00 28.35 178 GLY A CA 1
ATOM 1353 C C . GLY A 1 178 ? -11.452 -5.561 7.409 1.00 29.84 178 GLY A C 1
ATOM 1354 O O . GLY A 1 178 ? -10.431 -5.093 7.910 1.00 30.82 178 GLY A O 1
ATOM 1355 N N . GLU A 1 179 ? -11.949 -5.168 6.241 1.00 30.82 179 GLU A N 1
ATOM 1356 C CA . GLU A 1 179 ? -11.310 -4.204 5.342 1.00 31.79 179 GLU A CA 1
ATOM 1357 C C . GLU A 1 179 ? -10.910 -2.816 5.833 1.00 30.52 179 GLU A C 1
ATOM 1358 O O . GLU A 1 179 ? -9.988 -2.226 5.271 1.00 32.03 179 GLU A O 1
ATOM 1364 N N . SER A 1 180 ? -11.570 -2.278 6.854 1.00 29.41 180 SER A N 1
ATOM 1365 C CA . SER A 1 180 ? -11.195 -0.946 7.320 1.00 29.23 180 SER A CA 1
ATOM 1366 C C . SER A 1 180 ? -9.931 -1.007 8.175 1.00 27.88 180 SER A C 1
ATOM 1367 O O . SER A 1 180 ? -9.346 0.025 8.501 1.00 28.97 180 SER A O 1
ATOM 1370 N N . PHE A 1 181 ? -9.513 -2.219 8.525 1.00 24.17 181 PHE A N 1
ATOM 1371 C CA . PHE A 1 181 ? -8.325 -2.416 9.351 1.00 21.23 181 PHE A CA 1
ATOM 1372 C C . PHE A 1 181 ? -7.139 -2.758 8.460 1.00 20.61 181 PHE A C 1
ATOM 1373 O O . PHE A 1 181 ? -7.296 -3.421 7.439 1.00 20.49 181 PHE A O 1
ATOM 1381 N N . SER A 1 182 ? -5.949 -2.318 8.845 1.00 18.75 182 SER A N 1
ATOM 1382 C CA . SER A 1 182 ? -4.773 -2.599 8.040 1.00 19.82 182 SER A CA 1
ATOM 1383 C C . SER A 1 182 ? -3.688 -3.379 8.773 1.00 17.96 182 SER A C 1
ATOM 1384 O O . SER A 1 182 ? -3.266 -3.002 9.865 1.00 16.34 182 SER A O 1
ATOM 1387 N N . VAL A 1 183 ? -3.253 -4.480 8.172 1.00 15.63 183 VAL A N 1
ATOM 1388 C CA . VAL A 1 183 ? -2.182 -5.279 8.751 1.00 15.29 183 VAL A CA 1
ATOM 1389 C C . VAL A 1 183 ? -0.875 -4.927 8.050 1.00 13.04 183 VAL A C 1
ATOM 1390 O O . VAL A 1 183 ? -0.791 -4.933 6.820 1.00 13.42 183 VAL A O 1
ATOM 1394 N N . LEU A 1 184 ? 0.145 -4.612 8.836 1.00 13.42 184 LEU A N 1
ATOM 1395 C CA . LEU A 1 184 ? 1.446 -4.274 8.284 1.00 12.25 184 LEU A CA 1
ATOM 1396 C C . LEU A 1 184 ? 2.464 -5.303 8.753 1.00 12.52 184 LEU A C 1
ATOM 1397 O O . LEU A 1 184 ? 2.504 -5.651 9.934 1.00 12.04 184 LEU A O 1
ATOM 1402 N N . SER A 1 185 ? 3.278 -5.796 7.826 1.00 13.95 185 SER A N 1
ATOM 1403 C CA . SER A 1 185 ? 4.303 -6.778 8.168 1.00 13.93 185 SER A CA 1
ATOM 1404 C C . SER A 1 185 ? 5.344 -6.154 9.081 1.00 16.13 185 SER A C 1
ATOM 1405 O O . SER A 1 185 ? 5.802 -5.036 8.840 1.00 14.54 185 SER A O 1
ATOM 1408 N N . GLY A 1 186 ? 5.717 -6.882 10.128 1.00 16.89 186 GLY A N 1
ATOM 1409 C CA . GLY A 1 186 ? 6.720 -6.384 11.051 1.00 18.29 186 GLY A CA 1
ATOM 1410 C C . GLY A 1 186 ? 8.033 -7.119 10.850 1.00 18.37 186 GLY A C 1
ATOM 1411 O O . GLY A 1 186 ? 8.917 -7.082 11.702 1.00 17.76 186 GLY A O 1
ATOM 1412 N N . ASP A 1 187 ? 8.160 -7.791 9.712 1.00 17.27 187 ASP A N 1
ATOM 1413 C CA . ASP A 1 187 ? 9.367 -8.542 9.399 1.00 17.78 187 ASP A CA 1
ATOM 1414 C C . ASP A 1 187 ? 9.576 -8.591 7.892 1.00 16.60 187 ASP A C 1
ATOM 1415 O O . ASP A 1 187 ? 8.730 -9.098 7.153 1.00 14.86 187 ASP A O 1
ATOM 1420 N N . ASP A 1 188 ? 10.709 -8.055 7.444 1.00 14.94 188 ASP A N 1
ATOM 1421 C CA . ASP A 1 188 ? 11.024 -7.989 6.016 1.00 14.32 188 ASP A CA 1
ATOM 1422 C C . ASP A 1 188 ? 10.902 -9.297 5.252 1.00 13.92 188 ASP A C 1
ATOM 1423 O O . ASP A 1 188 ? 10.355 -9.328 4.147 1.00 12.20 188 ASP A O 1
ATOM 1428 N N . SER A 1 189 ? 11.419 -10.374 5.830 1.00 11.51 189 SER A N 1
ATOM 1429 C CA . SER A 1 189 ? 11.355 -11.676 5.180 1.00 14.59 189 SER A CA 1
ATOM 1430 C C . SER A 1 189 ? 9.939 -12.212 5.021 1.00 12.56 189 SER A C 1
ATOM 1431 O O . SER A 1 189 ? 9.711 -13.122 4.232 1.00 13.18 189 SER A O 1
ATOM 1434 N N . LEU A 1 190 ? 8.991 -11.647 5.760 1.00 12.01 190 LEU A N 1
ATOM 1435 C CA . LEU A 1 190 ? 7.610 -12.125 5.705 1.00 12.28 190 LEU A CA 1
ATOM 1436 C C . LEU A 1 190 ? 6.638 -11.202 4.976 1.00 12.41 190 LEU A C 1
ATOM 1437 O O . LEU A 1 190 ? 5.448 -11.499 4.874 1.00 13.36 190 LEU A O 1
ATOM 1442 N N . THR A 1 191 ? 7.139 -10.085 4.470 1.00 13.48 191 THR A N 1
ATOM 1443 C CA . THR A 1 191 ? 6.287 -9.137 3.766 1.00 13.24 191 THR A CA 1
ATOM 1444 C C . THR A 1 191 ? 5.536 -9.771 2.595 1.00 13.50 191 THR A C 1
ATOM 1445 O O . THR A 1 191 ? 4.325 -9.599 2.466 1.00 14.14 191 THR A O 1
ATOM 1449 N N . LEU A 1 192 ? 6.247 -10.515 1.753 1.00 13.36 192 LEU A N 1
ATOM 1450 C CA . LEU A 1 192 ? 5.612 -11.140 0.594 1.00 13.31 192 LEU A CA 1
ATOM 1451 C C . LEU A 1 192 ? 4.465 -12.074 0.990 1.00 13.23 192 LEU A C 1
ATOM 1452 O O . LEU A 1 192 ? 3.327 -11.879 0.560 1.00 12.29 192 LEU A O 1
ATOM 1457 N N . PRO A 1 193 ? 4.740 -13.098 1.819 1.00 13.01 193 PRO A N 1
ATOM 1458 C CA . PRO A 1 193 ? 3.630 -13.983 2.193 1.00 12.56 193 PRO A CA 1
ATOM 1459 C C . PRO A 1 193 ? 2.495 -13.269 2.935 1.00 12.75 193 PRO A C 1
ATOM 1460 O O . PRO A 1 193 ? 1.325 -13.597 2.754 1.00 12.02 193 PRO A O 1
ATOM 1464 N N . MET A 1 194 ? 2.825 -12.286 3.767 1.00 12.52 194 MET A N 1
ATOM 1465 C CA . MET A 1 194 ? 1.780 -11.571 4.490 1.00 10.32 194 MET A CA 1
ATOM 1466 C C . MET A 1 194 ? 0.921 -10.739 3.537 1.00 12.02 194 MET A C 1
ATOM 1467 O O . MET A 1 194 ? -0.297 -10.655 3.702 1.00 12.53 194 MET A O 1
ATOM 1472 N N . MET A 1 195 ? 1.547 -10.118 2.544 1.00 11.07 195 MET A N 1
ATOM 1473 C CA . MET A 1 195 ? 0.774 -9.316 1.602 1.00 12.63 195 MET A CA 1
ATOM 1474 C C . MET A 1 195 ? -0.054 -10.206 0.675 1.00 12.75 195 MET A C 1
ATOM 1475 O O . MET A 1 195 ? -1.130 -9.815 0.221 1.00 12.92 195 MET A O 1
ATOM 1480 N N . ALA A 1 196 ? 0.431 -11.414 0.414 1.00 12.55 196 ALA A N 1
ATOM 1481 C CA . ALA A 1 196 ? -0.321 -12.339 -0.429 1.00 12.61 196 ALA A CA 1
ATOM 1482 C C . ALA A 1 196 ? -1.628 -12.674 0.297 1.00 13.16 196 ALA A C 1
ATOM 1483 O O . ALA A 1 196 ? -2.637 -12.994 -0.330 1.00 14.44 196 ALA A O 1
ATOM 1485 N N . LEU A 1 197 ? -1.602 -12.574 1.627 1.00 12.71 197 LEU A N 1
ATOM 1486 C CA . LEU A 1 197 ? -2.774 -12.848 2.455 1.00 12.20 197 LEU A CA 1
ATOM 1487 C C . LEU A 1 197 ? -3.640 -11.620 2.728 1.00 12.43 197 LEU A C 1
ATOM 1488 O O . LEU A 1 197 ? -4.707 -11.732 3.332 1.00 13.98 197 LEU A O 1
ATOM 1493 N N . GLY A 1 198 ? -3.184 -10.445 2.311 1.00 13.16 198 GLY A N 1
ATOM 1494 C CA . GLY A 1 198 ? -3.983 -9.250 2.536 1.00 13.76 198 GLY A CA 1
ATOM 1495 C C . GLY A 1 198 ? -3.341 -8.107 3.309 1.00 14.78 198 GLY A C 1
ATOM 1496 O O . GLY A 1 198 ? -3.990 -7.076 3.523 1.00 15.39 198 GLY A O 1
ATOM 1497 N N . ALA A 1 199 ? -2.090 -8.273 3.743 1.00 14.10 199 ALA A N 1
ATOM 1498 C CA . ALA A 1 199 ? -1.400 -7.206 4.476 1.00 14.46 199 ALA A CA 1
ATOM 1499 C C . ALA A 1 199 ? -1.270 -6.043 3.501 1.00 15.89 199 ALA A C 1
ATOM 1500 O O . ALA A 1 199 ? -1.199 -6.257 2.293 1.00 15.25 199 ALA A O 1
ATOM 1502 N N . LYS A 1 200 ? -1.221 -4.820 4.015 1.00 16.27 200 LYS A N 1
ATOM 1503 C CA . LYS A 1 200 ? -1.152 -3.655 3.144 1.00 17.40 200 LYS A CA 1
ATOM 1504 C C . LYS A 1 200 ? 0.212 -2.991 3.014 1.00 18.46 200 LYS A C 1
ATOM 1505 O O . LYS A 1 200 ? 0.352 -1.964 2.344 1.00 15.64 200 LYS A O 1
ATOM 1511 N N . GLY A 1 201 ? 1.221 -3.581 3.641 1.00 16.93 201 GLY A N 1
ATOM 1512 C CA . GLY A 1 201 ? 2.550 -3.013 3.561 1.00 16.96 201 GLY A CA 1
ATOM 1513 C C . GLY A 1 201 ? 3.465 -3.574 4.629 1.00 17.12 201 GLY A C 1
ATOM 1514 O O . GLY A 1 201 ? 3.189 -4.629 5.203 1.00 15.93 201 GLY A O 1
ATOM 1515 N N . VAL A 1 202 ? 4.552 -2.859 4.902 1.00 16.05 202 VAL A N 1
ATOM 1516 C CA . VAL A 1 202 ? 5.517 -3.294 5.900 1.00 15.33 202 VAL A CA 1
ATOM 1517 C C . VAL A 1 202 ? 6.173 -2.132 6.636 1.00 16.26 202 VAL A C 1
ATOM 1518 O O . VAL A 1 202 ? 6.387 -1.060 6.064 1.00 16.27 202 VAL A O 1
ATOM 1522 N N . ILE A 1 203 ? 6.449 -2.332 7.922 1.00 13.57 203 ILE A N 1
ATOM 1523 C CA . ILE A 1 203 ? 7.179 -1.337 8.696 1.00 13.09 203 ILE A CA 1
ATOM 1524 C C . ILE A 1 203 ? 8.501 -2.088 8.748 1.00 14.75 203 ILE A C 1
ATOM 1525 O O . ILE A 1 203 ? 8.698 -2.997 9.558 1.00 12.72 203 ILE A O 1
ATOM 1530 N N . SER A 1 204 ? 9.368 -1.709 7.813 1.00 15.92 204 SER A N 1
ATOM 1531 C CA . SER A 1 204 ? 10.662 -2.328 7.551 1.00 14.94 204 SER A CA 1
ATOM 1532 C C . SER A 1 204 ? 11.939 -1.818 8.209 1.00 16.83 204 SER A C 1
ATOM 1533 O O . SER A 1 204 ? 12.054 -0.651 8.588 1.00 17.25 204 SER A O 1
ATOM 1536 N N . VAL A 1 205 ? 12.900 -2.734 8.330 1.00 16.05 205 VAL A N 1
ATOM 1537 C CA . VAL A 1 205 ? 14.222 -2.442 8.863 1.00 15.23 205 VAL A CA 1
ATOM 1538 C C . VAL A 1 205 ? 15.132 -2.286 7.641 1.00 16.01 205 VAL A C 1
ATOM 1539 O O . VAL A 1 205 ? 15.931 -1.352 7.560 1.00 15.15 205 VAL A O 1
ATOM 1543 N N . ALA A 1 206 ? 14.988 -3.204 6.685 1.00 14.47 206 ALA A N 1
ATOM 1544 C CA . ALA A 1 206 ? 15.791 -3.198 5.463 1.00 15.36 206 ALA A CA 1
ATOM 1545 C C . ALA A 1 206 ? 15.638 -1.894 4.686 1.00 16.87 206 ALA A C 1
ATOM 1546 O O . ALA A 1 206 ? 16.523 -1.511 3.921 1.00 15.87 206 ALA A O 1
ATOM 1548 N N . ASN A 1 207 ? 14.505 -1.231 4.890 1.00 18.47 207 ASN A N 1
ATOM 1549 C CA . ASN A 1 207 ? 14.196 0.042 4.247 1.00 21.04 207 ASN A CA 1
ATOM 1550 C C . ASN A 1 207 ? 15.248 1.108 4.533 1.00 20.02 207 ASN A C 1
ATOM 1551 O O . ASN A 1 207 ? 15.435 2.035 3.747 1.00 18.19 207 ASN A O 1
ATOM 1556 N N . ASN A 1 208 ? 15.906 0.985 5.679 1.00 18.72 208 ASN A N 1
ATOM 1557 C CA . ASN A 1 208 ? 16.931 1.937 6.087 1.00 19.34 208 ASN A CA 1
ATOM 1558 C C . ASN A 1 208 ? 18.100 2.023 5.112 1.00 19.02 208 ASN A C 1
ATOM 1559 O O . ASN A 1 208 ? 18.730 3.074 4.995 1.00 18.39 208 ASN A O 1
ATOM 1564 N N . VAL A 1 209 ? 18.386 0.929 4.410 1.00 18.41 209 VAL A N 1
ATOM 1565 C CA . VAL A 1 209 ? 19.515 0.919 3.493 1.00 19.52 209 VAL A CA 1
ATOM 1566 C C . VAL A 1 209 ? 19.215 0.698 2.015 1.00 20.36 209 VAL A C 1
ATOM 1567 O O . VAL A 1 209 ? 20.009 1.094 1.167 1.00 19.32 209 VAL A O 1
ATOM 1571 N N . MET A 1 210 ? 18.094 0.057 1.702 1.00 18.64 210 MET A N 1
ATOM 1572 C CA . MET A 1 210 ? 17.713 -0.162 0.311 1.00 19.18 210 MET A CA 1
ATOM 1573 C C . MET A 1 210 ? 16.236 0.183 0.132 1.00 18.64 210 MET A C 1
ATOM 1574 O O . MET A 1 210 ? 15.415 -0.673 -0.190 1.00 19.01 210 MET A O 1
ATOM 1579 N N . PRO A 1 211 ? 15.886 1.464 0.337 1.00 18.81 211 PRO A N 1
ATOM 1580 C CA . PRO A 1 211 ? 14.529 2.017 0.227 1.00 18.52 211 PRO A CA 1
ATOM 1581 C C . PRO A 1 211 ? 13.837 1.729 -1.102 1.00 17.52 211 PRO A C 1
ATOM 1582 O O . PRO A 1 211 ? 12.675 1.314 -1.138 1.00 16.31 211 PRO A O 1
ATOM 1586 N N . ARG A 1 212 ? 14.557 1.971 -2.192 1.00 18.26 212 ARG A N 1
ATOM 1587 C CA . ARG A 1 212 ? 14.015 1.781 -3.534 1.00 20.17 212 ARG A CA 1
ATOM 1588 C C . ARG A 1 212 ? 13.592 0.345 -3.809 1.00 19.42 212 ARG A C 1
ATOM 1589 O O . ARG A 1 212 ? 12.481 0.097 -4.280 1.00 19.66 212 ARG A O 1
ATOM 1597 N N . GLU A 1 213 ? 14.478 -0.596 -3.507 1.00 18.98 213 GLU A N 1
ATOM 1598 C CA . GLU A 1 213 ? 14.195 -2.006 -3.739 1.00 20.51 213 GLU A CA 1
ATOM 1599 C C . GLU A 1 213 ? 13.004 -2.493 -2.926 1.00 18.74 213 GLU A C 1
ATOM 1600 O O . GLU A 1 213 ? 12.110 -3.156 -3.455 1.00 18.95 213 GLU A O 1
ATOM 1606 N N . VAL A 1 214 ? 12.991 -2.173 -1.637 1.00 19.00 214 VAL A N 1
ATOM 1607 C CA . VAL A 1 214 ? 11.888 -2.601 -0.788 1.00 18.97 214 VAL A CA 1
ATOM 1608 C C . VAL A 1 214 ? 10.592 -2.015 -1.322 1.00 18.66 214 VAL A C 1
ATOM 1609 O O . VAL A 1 214 ? 9.568 -2.692 -1.387 1.00 18.49 214 VAL A O 1
ATOM 1613 N N . LYS A 1 215 ? 10.645 -0.746 -1.711 1.00 20.04 215 LYS A N 1
ATOM 1614 C CA . LYS A 1 215 ? 9.473 -0.076 -2.250 1.00 20.36 215 LYS A CA 1
ATOM 1615 C C . LYS A 1 215 ? 8.953 -0.862 -3.449 1.00 19.32 215 LYS A C 1
ATOM 1616 O O . LYS A 1 215 ? 7.749 -1.075 -3.586 1.00 18.72 215 LYS A O 1
ATOM 1622 N N . GLU A 1 216 ? 9.868 -1.296 -4.310 1.00 19.31 216 GLU A N 1
ATOM 1623 C CA . GLU A 1 216 ? 9.494 -2.060 -5.497 1.00 21.50 216 GLU A CA 1
ATOM 1624 C C . GLU A 1 216 ? 8.821 -3.379 -5.127 1.00 20.41 216 GLU A C 1
ATOM 1625 O O . GLU A 1 216 ? 7.874 -3.803 -5.787 1.00 19.08 216 GLU A O 1
ATOM 1631 N N . LEU A 1 217 ? 9.318 -4.033 -4.079 1.00 18.98 217 LEU A N 1
ATOM 1632 C CA . LEU A 1 217 ? 8.732 -5.294 -3.638 1.00 19.46 217 LEU A CA 1
ATOM 1633 C C . LEU A 1 217 ? 7.281 -5.028 -3.243 1.00 19.19 217 LEU A C 1
ATOM 1634 O O . LEU A 1 217 ? 6.369 -5.748 -3.650 1.00 18.65 217 LEU A O 1
ATOM 1639 N N . ILE A 1 218 ? 7.078 -3.974 -2.458 1.00 19.61 218 ILE A N 1
ATOM 1640 C CA . ILE A 1 218 ? 5.748 -3.597 -1.999 1.00 20.76 218 ILE A CA 1
ATOM 1641 C C . ILE A 1 218 ? 4.784 -3.261 -3.141 1.00 21.67 218 ILE A C 1
ATOM 1642 O O . ILE A 1 218 ? 3.637 -3.704 -3.137 1.00 19.88 218 ILE A O 1
ATOM 1647 N N . ARG A 1 219 ? 5.232 -2.471 -4.110 1.00 22.48 219 ARG A N 1
ATOM 1648 C CA . ARG A 1 219 ? 4.348 -2.125 -5.218 1.00 25.13 219 ARG A CA 1
ATOM 1649 C C . ARG A 1 219 ? 3.962 -3.345 -6.055 1.00 23.14 219 ARG A C 1
ATOM 1650 O O . ARG A 1 219 ? 2.819 -3.467 -6.490 1.00 23.48 219 ARG A O 1
ATOM 1658 N N . ALA A 1 220 ? 4.906 -4.256 -6.265 1.00 21.36 220 ALA A N 1
ATOM 1659 C CA . ALA A 1 220 ? 4.619 -5.463 -7.029 1.00 20.11 220 ALA A CA 1
ATOM 1660 C C . ALA A 1 220 ? 3.522 -6.254 -6.316 1.00 20.28 220 ALA A C 1
ATOM 1661 O O . ALA A 1 220 ? 2.574 -6.736 -6.945 1.00 18.49 220 ALA A O 1
ATOM 1663 N N . ALA A 1 221 ? 3.650 -6.379 -4.996 1.00 19.17 221 ALA A N 1
ATOM 1664 C CA . ALA A 1 221 ? 2.665 -7.109 -4.206 1.00 20.01 221 ALA A CA 1
ATOM 1665 C C . ALA A 1 221 ? 1.321 -6.398 -4.223 1.00 19.95 221 ALA A C 1
ATOM 1666 O O . ALA A 1 221 ? 0.278 -7.034 -4.366 1.00 18.43 221 ALA A O 1
ATOM 1668 N N . LEU A 1 222 ? 1.342 -5.080 -4.063 1.00 20.36 222 LEU A N 1
ATOM 1669 C CA . LEU A 1 222 ? 0.099 -4.319 -4.072 1.00 21.92 222 LEU A CA 1
ATOM 1670 C C . LEU A 1 222 ? -0.582 -4.462 -5.431 1.00 22.48 222 LEU A C 1
ATOM 1671 O O . LEU A 1 222 ? -1.808 -4.429 -5.526 1.00 23.97 222 LEU A O 1
ATOM 1676 N N . GLU A 1 223 ? 0.217 -4.634 -6.479 1.00 22.95 223 GLU A N 1
ATOM 1677 C CA . GLU A 1 223 ? -0.317 -4.789 -7.828 1.00 24.59 223 GLU A CA 1
ATOM 1678 C C . GLU A 1 223 ? -0.774 -6.225 -8.066 1.00 24.98 223 GLU A C 1
ATOM 1679 O O . GLU A 1 223 ? -1.470 -6.507 -9.038 1.00 23.90 223 GLU A O 1
ATOM 1681 N N . GLY A 1 224 ? -0.376 -7.132 -7.177 1.00 23.09 224 GLY A N 1
ATOM 1682 C CA . GLY A 1 224 ? -0.766 -8.524 -7.319 1.00 22.89 224 GLY A CA 1
ATOM 1683 C C . GLY A 1 224 ? 0.183 -9.331 -8.187 1.00 22.31 224 GLY A C 1
ATOM 1684 O O . GLY A 1 224 ? -0.109 -10.474 -8.539 1.00 21.52 224 GLY A O 1
ATOM 1685 N N . ASP A 1 225 ? 1.321 -8.735 -8.532 1.00 21.18 225 ASP A N 1
ATOM 1686 C CA . ASP A 1 225 ? 2.320 -9.398 -9.358 1.00 20.09 225 ASP A CA 1
ATOM 1687 C C . ASP A 1 225 ? 3.336 -10.085 -8.453 1.00 19.90 225 ASP A C 1
ATOM 1688 O O . ASP A 1 225 ? 4.407 -9.538 -8.170 1.00 17.68 225 ASP A O 1
ATOM 1693 N N . PHE A 1 226 ? 3.008 -11.291 -8.003 1.00 19.41 226 PHE A N 1
ATOM 1694 C CA . PHE A 1 226 ? 3.908 -12.002 -7.109 1.00 19.91 226 PHE A CA 1
ATOM 1695 C C . PHE A 1 226 ? 5.082 -12.678 -7.793 1.00 19.79 226 PHE A C 1
ATOM 1696 O O . PHE A 1 226 ? 6.004 -13.139 -7.127 1.00 19.83 226 PHE A O 1
ATOM 1704 N N . ARG A 1 227 ? 5.065 -12.728 -9.122 1.00 21.29 227 ARG A N 1
ATOM 1705 C CA . ARG A 1 227 ? 6.197 -13.298 -9.843 1.00 21.96 227 ARG A CA 1
ATOM 1706 C C . ARG A 1 227 ? 7.310 -12.268 -9.675 1.00 21.23 227 ARG A C 1
ATOM 1707 O O . ARG A 1 227 ? 8.465 -12.607 -9.427 1.00 21.77 227 ARG A O 1
ATOM 1715 N N . ARG A 1 228 ? 6.944 -11.000 -9.819 1.00 20.01 228 ARG A N 1
ATOM 1716 C CA . ARG A 1 228 ? 7.901 -9.913 -9.670 1.00 19.99 228 ARG A CA 1
ATOM 1717 C C . ARG A 1 228 ? 8.258 -9.759 -8.191 1.00 17.76 228 ARG A C 1
ATOM 1718 O O . ARG A 1 228 ? 9.404 -9.481 -7.850 1.00 17.52 228 ARG A O 1
ATOM 1726 N N . ALA A 1 229 ? 7.270 -9.941 -7.320 1.00 16.66 229 ALA A N 1
ATOM 1727 C CA . ALA A 1 229 ? 7.495 -9.834 -5.882 1.00 16.85 229 ALA A CA 1
ATOM 1728 C C . ALA A 1 229 ? 8.536 -10.869 -5.453 1.00 16.33 229 ALA A C 1
ATOM 1729 O O . ALA A 1 229 ? 9.477 -10.553 -4.725 1.00 17.81 229 ALA A O 1
ATOM 1731 N N . ARG A 1 230 ? 8.368 -12.105 -5.910 1.00 16.24 230 ARG A N 1
ATOM 1732 C CA . ARG A 1 230 ? 9.316 -13.165 -5.580 1.00 16.40 230 ARG A CA 1
ATOM 1733 C C . ARG A 1 230 ? 10.710 -12.821 -6.093 1.00 16.36 230 ARG A C 1
ATOM 1734 O O . ARG A 1 230 ? 11.711 -13.120 -5.447 1.00 15.14 230 ARG A O 1
ATOM 1742 N N . GLU A 1 231 ? 10.777 -12.202 -7.268 1.00 16.68 231 GLU A N 1
ATOM 1743 C CA . GLU A 1 231 ? 12.065 -11.845 -7.841 1.00 18.34 231 GLU A CA 1
ATOM 1744 C C . GLU A 1 231 ? 12.815 -10.894 -6.913 1.00 15.74 231 GLU A C 1
ATOM 1745 O O . GLU A 1 231 ? 14.004 -11.068 -6.654 1.00 16.63 231 GLU A O 1
ATOM 1751 N N . ILE A 1 232 ? 12.110 -9.887 -6.418 1.00 14.66 232 ILE A N 1
ATOM 1752 C CA . ILE A 1 232 ? 12.704 -8.902 -5.530 1.00 14.74 232 ILE A CA 1
ATOM 1753 C C . ILE A 1 232 ? 12.980 -9.496 -4.155 1.00 13.83 232 ILE A C 1
ATOM 1754 O O . ILE A 1 232 ? 14.030 -9.245 -3.563 1.00 14.96 232 ILE A O 1
ATOM 1759 N N . HIS A 1 233 ? 12.027 -10.276 -3.657 1.00 13.25 233 HIS A N 1
ATOM 1760 C CA . HIS A 1 233 ? 12.145 -10.936 -2.357 1.00 13.65 233 HIS A CA 1
ATOM 1761 C C . HIS A 1 233 ? 13.410 -11.796 -2.296 1.00 13.98 233 HIS A C 1
ATOM 1762 O O . HIS A 1 233 ? 14.219 -11.658 -1.382 1.00 14.26 233 HIS A O 1
ATOM 1769 N N . TYR A 1 234 ? 13.591 -12.677 -3.274 1.00 14.02 234 TYR A N 1
ATOM 1770 C CA . TYR A 1 234 ? 14.756 -13.551 -3.268 1.00 15.53 234 TYR A CA 1
ATOM 1771 C C . TYR A 1 234 ? 16.065 -12.830 -3.542 1.00 17.46 234 TYR A C 1
ATOM 1772 O O . TYR A 1 234 ? 17.135 -13.283 -3.131 1.00 16.96 234 TYR A O 1
ATOM 1781 N N . TYR A 1 235 ? 15.980 -11.696 -4.223 1.00 17.78 235 TYR A N 1
ATOM 1782 C CA . TYR A 1 235 ? 17.170 -10.912 -4.505 1.00 19.54 235 TYR A CA 1
ATOM 1783 C C . TYR A 1 235 ? 17.623 -10.266 -3.193 1.00 18.54 235 TYR A C 1
ATOM 1784 O O . TYR A 1 235 ? 18.810 -10.248 -2.865 1.00 17.97 235 TYR A O 1
ATOM 1793 N N . LEU A 1 236 ? 16.651 -9.776 -2.432 1.00 16.89 236 LEU A N 1
ATOM 1794 C CA . LEU A 1 236 ? 16.902 -9.105 -1.160 1.00 18.21 236 LEU A CA 1
ATOM 1795 C C . LEU A 1 236 ? 17.027 -10.043 0.044 1.00 18.71 236 LEU A C 1
ATOM 1796 O O . LEU A 1 236 ? 17.320 -9.591 1.152 1.00 18.04 236 LEU A O 1
ATOM 1801 N N . HIS A 1 237 ? 16.820 -11.341 -0.162 1.00 18.89 237 HIS A N 1
ATOM 1802 C CA . HIS A 1 237 ? 16.878 -12.284 0.954 1.00 19.88 237 HIS A CA 1
ATOM 1803 C C . HIS A 1 237 ? 18.166 -12.228 1.773 1.00 18.12 237 HIS A C 1
ATOM 1804 O O . HIS A 1 237 ? 18.114 -12.237 3.003 1.00 17.47 237 HIS A O 1
ATOM 1811 N N . ASP A 1 238 ? 19.317 -12.172 1.106 1.00 17.36 238 ASP A N 1
ATOM 1812 C CA . ASP A 1 238 ? 20.588 -12.100 1.825 1.00 18.39 238 ASP A CA 1
ATOM 1813 C C . ASP A 1 238 ? 20.647 -10.862 2.721 1.00 17.26 238 ASP A C 1
ATOM 1814 O O . ASP A 1 238 ? 21.180 -10.920 3.824 1.00 16.47 238 ASP A O 1
ATOM 1819 N N . LEU A 1 239 ? 20.103 -9.742 2.246 1.00 14.92 239 LEU A N 1
ATOM 1820 C CA . LEU A 1 239 ? 20.092 -8.522 3.049 1.00 15.51 239 LEU A CA 1
ATOM 1821 C C . LEU A 1 239 ? 19.164 -8.692 4.253 1.00 14.44 239 LEU A C 1
ATOM 1822 O O . LEU A 1 239 ? 19.522 -8.336 5.379 1.00 13.09 239 LEU A O 1
ATOM 1827 N N . PHE A 1 240 ? 17.972 -9.236 4.011 1.00 14.44 240 PHE A N 1
ATOM 1828 C CA . PHE A 1 240 ? 16.997 -9.443 5.082 1.00 15.42 240 PHE A CA 1
ATOM 1829 C C . PHE A 1 240 ? 17.573 -10.285 6.217 1.00 16.27 240 PHE A C 1
ATOM 1830 O O . PHE A 1 240 ? 17.342 -10.000 7.391 1.00 15.48 240 PHE A O 1
ATOM 1838 N N . LYS A 1 241 ? 18.325 -11.324 5.871 1.00 17.23 241 LYS A N 1
ATOM 1839 C CA . LYS A 1 241 ? 18.900 -12.187 6.897 1.00 18.97 241 LYS A CA 1
ATOM 1840 C C . LYS A 1 241 ? 20.070 -11.560 7.655 1.00 18.00 241 LYS A C 1
ATOM 1841 O O . LYS A 1 241 ? 20.102 -11.597 8.884 1.00 16.39 241 LYS A O 1
ATOM 1847 N N . VAL A 1 242 ? 21.023 -10.971 6.938 1.00 17.40 242 VAL A N 1
ATOM 1848 C CA . VAL A 1 242 ? 22.180 -10.376 7.606 1.00 17.70 242 VAL A CA 1
ATOM 1849 C C . VAL A 1 242 ? 21.825 -9.228 8.561 1.00 17.97 242 VAL A C 1
ATOM 1850 O O . VAL A 1 242 ? 22.536 -8.991 9.539 1.00 17.19 242 VAL A O 1
ATOM 1854 N N . LEU A 1 243 ? 20.728 -8.521 8.294 1.00 17.05 243 LEU A N 1
ATOM 1855 C CA . LEU A 1 243 ? 20.325 -7.417 9.167 1.00 16.42 243 LEU A CA 1
ATOM 1856 C C . LEU A 1 243 ? 19.890 -7.911 10.540 1.00 17.13 243 LEU A C 1
ATOM 1857 O O . LEU A 1 243 ? 19.655 -7.116 11.448 1.00 16.96 243 LEU A O 1
ATOM 1862 N N . PHE A 1 244 ? 19.789 -9.228 10.691 1.00 16.84 244 PHE A N 1
ATOM 1863 C CA . PHE A 1 244 ? 19.399 -9.816 11.966 1.00 17.21 244 PHE A CA 1
ATOM 1864 C C . PHE A 1 244 ? 20.421 -10.821 12.490 1.00 17.34 244 PHE A C 1
ATOM 1865 O O . PHE A 1 244 ? 20.097 -11.660 13.330 1.00 17.31 244 PHE A O 1
ATOM 1873 N N . ILE A 1 245 ? 21.656 -10.725 12.002 1.00 17.91 245 ILE A N 1
ATOM 1874 C CA . ILE A 1 245 ? 22.721 -11.625 12.438 1.00 18.97 245 ILE A CA 1
ATOM 1875 C C . ILE A 1 245 ? 22.984 -11.359 13.921 1.00 19.79 245 ILE A C 1
ATOM 1876 O O . ILE A 1 245 ? 23.507 -12.205 14.643 1.00 17.54 245 ILE A O 1
ATOM 1881 N N . GLU A 1 246 ? 22.610 -10.161 14.356 1.00 18.40 246 GLU A N 1
ATOM 1882 C CA . GLU A 1 246 ? 22.709 -9.752 15.749 1.00 18.69 246 GLU A CA 1
ATOM 1883 C C . GLU A 1 246 ? 21.429 -8.966 16.005 1.00 18.29 246 GLU A C 1
ATOM 1884 O O . GLU A 1 246 ? 20.802 -8.486 15.065 1.00 16.40 246 GLU A O 1
ATOM 1890 N N . THR A 1 247 ? 21.032 -8.849 17.265 1.00 16.79 247 THR A N 1
ATOM 1891 C CA . THR A 1 247 ? 19.805 -8.144 17.623 1.00 14.94 247 THR A CA 1
ATOM 1892 C C . THR A 1 247 ? 19.594 -6.802 16.911 1.00 14.50 247 THR A C 1
ATOM 1893 O O . THR A 1 247 ? 20.440 -5.905 16.987 1.00 13.18 247 THR A O 1
ATOM 1897 N N . ASN A 1 248 ? 18.464 -6.671 16.220 1.00 13.08 248 ASN A N 1
ATOM 1898 C CA . ASN A 1 248 ? 18.119 -5.417 15.543 1.00 13.00 248 ASN A CA 1
ATOM 1899 C C . ASN A 1 248 ? 17.982 -4.382 16.666 1.00 13.85 248 ASN A C 1
ATOM 1900 O O . ASN A 1 248 ? 17.406 -4.680 17.715 1.00 12.74 248 ASN A O 1
ATOM 1905 N N . PRO A 1 249 ? 18.428 -3.131 16.441 1.00 14.22 249 PRO A N 1
ATOM 1906 C CA . PRO A 1 249 ? 19.058 -2.523 15.267 1.00 12.91 249 PRO A CA 1
ATOM 1907 C C . PRO A 1 249 ? 20.584 -2.517 15.197 1.00 14.46 249 PRO A C 1
ATOM 1908 O O . PRO A 1 249 ? 21.162 -1.663 14.521 1.00 15.02 249 PRO A O 1
ATOM 1912 N N . ILE A 1 250 ? 21.258 -3.442 15.868 1.00 13.94 250 ILE A N 1
ATOM 1913 C CA . ILE A 1 250 ? 22.714 -3.419 15.798 1.00 14.71 250 ILE A CA 1
ATOM 1914 C C . ILE A 1 250 ? 23.229 -3.525 14.354 1.00 14.83 250 ILE A C 1
ATOM 1915 O O . ILE A 1 250 ? 24.056 -2.712 13.921 1.00 15.76 250 ILE A O 1
ATOM 1920 N N . PRO A 1 251 ? 22.746 -4.513 13.584 1.00 15.20 251 PRO A N 1
ATOM 1921 C CA . PRO A 1 251 ? 23.223 -4.627 12.200 1.00 14.73 251 PRO A CA 1
ATOM 1922 C C . PRO A 1 251 ? 22.814 -3.464 11.288 1.00 15.83 251 PRO A C 1
ATOM 1923 O O . PRO A 1 251 ? 23.639 -2.937 10.543 1.00 14.90 251 PRO A O 1
ATOM 1927 N N . VAL A 1 252 ? 21.548 -3.059 11.345 1.00 13.92 252 VAL A N 1
ATOM 1928 C CA . VAL A 1 252 ? 21.090 -1.982 10.478 1.00 15.56 252 VAL A CA 1
ATOM 1929 C C . VAL A 1 252 ? 21.761 -0.638 10.766 1.00 15.03 252 VAL A C 1
ATOM 1930 O O . VAL A 1 252 ? 22.073 0.106 9.838 1.00 16.43 252 VAL A O 1
ATOM 1934 N N . LYS A 1 253 ? 21.989 -0.319 12.034 1.00 16.05 253 LYS A N 1
ATOM 1935 C CA . LYS A 1 253 ? 22.652 0.940 12.349 1.00 17.54 253 LYS A CA 1
ATOM 1936 C C . LYS A 1 253 ? 24.093 0.853 11.852 1.00 18.55 253 LYS A C 1
ATOM 1937 O O . LYS A 1 253 ? 24.647 1.831 11.345 1.00 18.14 253 LYS A O 1
ATOM 1943 N N . THR A 1 254 ? 24.695 -0.326 11.983 1.00 17.97 254 THR A N 1
ATOM 1944 C CA . THR A 1 254 ? 26.065 -0.524 11.523 1.00 18.46 254 THR A CA 1
ATOM 1945 C C . THR A 1 254 ? 26.132 -0.361 10.001 1.00 19.64 254 THR A C 1
ATOM 1946 O O . THR A 1 254 ? 27.092 0.201 9.466 1.00 18.90 254 THR A O 1
ATOM 1950 N N . ALA A 1 255 ? 25.109 -0.852 9.306 1.00 18.62 255 ALA A N 1
ATOM 1951 C CA . ALA A 1 255 ? 25.066 -0.745 7.850 1.00 19.25 255 ALA A CA 1
ATOM 1952 C C . ALA A 1 255 ? 24.964 0.719 7.428 1.00 19.63 255 ALA A C 1
ATOM 1953 O O . ALA A 1 255 ? 25.637 1.152 6.489 1.00 19.71 255 ALA A O 1
ATOM 1955 N N . CYS A 1 256 ? 24.112 1.473 8.114 1.00 18.10 256 CYS A N 1
ATOM 1956 C CA . CYS A 1 256 ? 23.939 2.890 7.809 1.00 20.49 256 CYS A CA 1
ATOM 1957 C C . CYS A 1 256 ? 25.254 3.627 8.050 1.00 20.97 256 CYS A C 1
ATOM 1958 O O . CYS A 1 256 ? 25.579 4.573 7.332 1.00 22.46 256 CYS A O 1
ATOM 1961 N N . TRP A 1 257 ? 26.004 3.195 9.061 1.00 20.70 257 TRP A N 1
ATOM 1962 C CA . TRP A 1 257 ? 27.293 3.812 9.359 1.00 21.78 257 TRP A CA 1
ATOM 1963 C C . TRP A 1 257 ? 28.232 3.556 8.189 1.00 22.50 257 TRP A C 1
ATOM 1964 O O . TRP A 1 257 ? 28.956 4.452 7.758 1.00 21.76 257 TRP A O 1
ATOM 1975 N N . MET A 1 258 ? 28.211 2.327 7.680 1.00 21.85 258 MET A N 1
ATOM 1976 C CA . MET A 1 258 ? 29.053 1.949 6.553 1.00 22.82 258 MET A CA 1
ATOM 1977 C C . MET A 1 258 ? 28.721 2.787 5.322 1.00 23.11 258 MET A C 1
ATOM 1978 O O . MET A 1 258 ? 29.591 3.067 4.497 1.00 22.60 258 MET A O 1
ATOM 1983 N N . LEU A 1 259 ? 27.458 3.175 5.198 1.00 22.14 259 LEU A N 1
ATOM 1984 C CA . LEU A 1 259 ? 27.022 3.995 4.077 1.00 22.93 259 LEU A CA 1
ATOM 1985 C C . LEU A 1 259 ? 27.216 5.475 4.378 1.00 22.05 259 LEU A C 1
ATOM 1986 O O . LEU A 1 259 ? 26.807 6.331 3.597 1.00 21.36 259 LEU A O 1
ATOM 1991 N N . GLY A 1 260 ? 27.834 5.764 5.519 1.00 22.48 260 GLY A N 1
ATOM 1992 C CA . GLY A 1 260 ? 28.094 7.140 5.915 1.00 24.04 260 GLY A CA 1
ATOM 1993 C C . GLY A 1 260 ? 26.869 7.953 6.292 1.00 25.75 260 GLY A C 1
ATOM 1994 O O . GLY A 1 260 ? 26.880 9.180 6.187 1.00 25.37 260 GLY A O 1
ATOM 1995 N N . MET A 1 261 ? 25.823 7.281 6.761 1.00 24.44 261 MET A N 1
ATOM 1996 C CA . MET A 1 261 ? 24.584 7.961 7.126 1.00 25.07 261 MET A CA 1
ATOM 1997 C C . MET A 1 261 ? 24.483 8.311 8.604 1.00 23.70 261 MET A C 1
ATOM 1998 O O . MET A 1 261 ? 23.577 9.033 9.019 1.00 24.97 261 MET A O 1
ATOM 2003 N N . CYS A 1 262 ? 25.409 7.796 9.401 1.00 22.38 262 CYS A N 1
ATOM 2004 C CA . CYS A 1 262 ? 25.402 8.075 10.828 1.00 21.44 262 CYS A CA 1
ATOM 2005 C C . CYS A 1 262 ? 26.695 7.618 11.466 1.00 21.58 262 CYS A C 1
ATOM 2006 O O . CYS A 1 262 ? 27.505 6.932 10.840 1.00 20.07 262 CYS A O 1
ATOM 2009 N N . GLU A 1 263 ? 26.883 8.014 12.718 1.00 22.91 263 GLU A N 1
ATOM 2010 C CA . GLU A 1 263 ? 28.064 7.632 13.469 1.00 24.79 263 GLU A CA 1
ATOM 2011 C C . GLU A 1 263 ? 27.848 6.214 13.970 1.00 25.39 263 GLU A C 1
ATOM 2012 O O . GLU A 1 263 ? 26.711 5.785 14.165 1.00 22.74 263 GLU A O 1
ATOM 2018 N N . LYS A 1 264 ? 28.943 5.489 14.164 1.00 26.51 264 LYS A N 1
ATOM 2019 C CA . LYS A 1 264 ? 28.878 4.125 14.664 1.00 26.67 264 LYS A CA 1
ATOM 2020 C C . LYS A 1 264 ? 28.767 4.251 16.180 1.00 26.75 264 LYS A C 1
ATOM 2021 O O . LYS A 1 264 ? 29.741 4.044 16.901 1.00 27.50 264 LYS A O 1
ATOM 2027 N N . GLU A 1 265 ? 27.578 4.603 16.656 1.00 25.01 265 GLU A N 1
ATOM 2028 C CA . GLU A 1 265 ? 27.367 4.790 18.086 1.00 25.21 265 GLU A CA 1
ATOM 2029 C C . GLU A 1 265 ? 25.997 4.317 18.556 1.00 24.21 265 GLU A C 1
ATOM 2030 O O . GLU A 1 265 ? 24.969 4.737 18.026 1.00 23.77 265 GLU A O 1
ATOM 2036 N N . PHE A 1 266 ? 26.001 3.439 19.555 1.00 22.68 266 PHE A N 1
ATOM 2037 C CA . PHE A 1 266 ? 24.777 2.913 20.146 1.00 21.23 266 PHE A CA 1
ATOM 2038 C C . PHE A 1 266 ? 24.769 3.333 21.607 1.00 21.73 266 PHE A C 1
ATOM 2039 O O . PHE A 1 266 ? 25.724 3.929 22.098 1.00 22.41 266 PHE A O 1
ATOM 2047 N N . ARG A 1 267 ? 23.687 3.018 22.302 1.00 20.26 267 ARG A N 1
ATOM 2048 C CA . ARG A 1 267 ? 23.602 3.309 23.722 1.00 18.72 267 ARG A CA 1
ATOM 2049 C C . ARG A 1 267 ? 23.430 1.979 24.433 1.00 18.39 267 ARG A C 1
ATOM 2050 O O . ARG A 1 267 ? 22.577 1.179 24.051 1.00 16.20 267 ARG A O 1
ATOM 2058 N N . LEU A 1 268 ? 24.258 1.735 25.446 1.00 17.81 268 LEU A N 1
ATOM 2059 C CA . LEU A 1 268 ? 24.176 0.497 26.210 1.00 18.63 268 LEU A CA 1
ATOM 2060 C C . LEU A 1 268 ? 22.744 0.349 26.708 1.00 18.02 268 LEU A C 1
ATOM 2061 O O . LEU A 1 268 ? 22.083 1.345 27.008 1.00 18.24 268 LEU A O 1
ATOM 2066 N N . PRO A 1 269 ? 22.267 -0.897 26.875 1.00 15.85 269 PRO A N 1
ATOM 2067 C CA . PRO A 1 269 ? 22.945 -2.175 26.627 1.00 16.20 269 PRO A CA 1
ATOM 2068 C C . PRO A 1 269 ? 23.292 -2.601 25.197 1.00 16.27 269 PRO A C 1
ATOM 2069 O O . PRO A 1 269 ? 23.829 -3.691 25.005 1.00 15.47 269 PRO A O 1
ATOM 2073 N N . LEU A 1 270 ? 22.983 -1.784 24.190 1.00 15.59 270 LEU A N 1
ATOM 2074 C CA . LEU A 1 270 ? 23.330 -2.175 22.825 1.00 16.47 270 LEU A CA 1
ATOM 2075 C C . LEU A 1 270 ? 24.814 -1.896 22.582 1.00 16.64 270 LEU A C 1
ATOM 2076 O O . LEU A 1 270 ? 25.371 -0.940 23.117 1.00 15.12 270 LEU A O 1
ATOM 2081 N N . THR A 1 271 ? 25.446 -2.742 21.776 1.00 17.44 271 THR A N 1
ATOM 2082 C CA . THR A 1 271 ? 26.874 -2.630 21.497 1.00 18.91 271 THR A CA 1
ATOM 2083 C C . THR A 1 271 ? 27.199 -2.873 20.034 1.00 20.25 271 THR A C 1
ATOM 2084 O O . THR A 1 271 ? 26.366 -3.374 19.279 1.00 21.00 271 THR A O 1
ATOM 2088 N N . GLU A 1 272 ? 28.424 -2.530 19.642 1.00 20.91 272 GLU A N 1
ATOM 2089 C CA . GLU A 1 272 ? 28.861 -2.739 18.269 1.00 22.05 272 GLU A CA 1
ATOM 2090 C C . GLU A 1 272 ? 28.893 -4.241 18.003 1.00 21.87 272 GLU A C 1
ATOM 2091 O O . GLU A 1 272 ? 28.974 -5.048 18.935 1.00 20.67 272 GLU A O 1
ATOM 2097 N N . MET A 1 273 ? 28.826 -4.606 16.728 1.00 21.49 273 MET A N 1
ATOM 2098 C CA . MET A 1 273 ? 28.848 -6.004 16.314 1.00 22.46 273 MET A CA 1
ATOM 2099 C C . MET A 1 273 ? 30.206 -6.625 16.597 1.00 24.11 273 MET A C 1
ATOM 2100 O O . MET A 1 273 ? 31.183 -5.922 16.851 1.00 22.09 273 MET A O 1
ATOM 2105 N N . SER A 1 274 ? 30.260 -7.951 16.551 1.00 25.75 274 SER A N 1
ATOM 2106 C CA . SER A 1 274 ? 31.520 -8.650 16.746 1.00 26.43 274 SER A CA 1
ATOM 2107 C C . SER A 1 274 ? 32.235 -8.427 15.419 1.00 27.59 274 SER A C 1
ATOM 2108 O O . SER A 1 274 ? 31.589 -8.349 14.371 1.00 25.87 274 SER A O 1
ATOM 2111 N N . PRO A 1 275 ? 33.571 -8.297 15.441 1.00 27.56 275 PRO A N 1
ATOM 2112 C CA . PRO A 1 275 ? 34.286 -8.082 14.181 1.00 28.11 275 PRO A CA 1
ATOM 2113 C C . PRO A 1 275 ? 33.907 -9.077 13.087 1.00 27.58 275 PRO A C 1
ATOM 2114 O O . PRO A 1 275 ? 33.725 -8.694 11.933 1.00 27.86 275 PRO A O 1
ATOM 2118 N N . GLU A 1 276 ? 33.772 -10.347 13.454 1.00 27.75 276 GLU A N 1
ATOM 2119 C CA . GLU A 1 276 ? 33.409 -11.384 12.491 1.00 28.74 276 GLU A CA 1
ATOM 2120 C C . GLU A 1 276 ? 32.062 -11.076 11.833 1.00 27.66 276 GLU A C 1
ATOM 2121 O O . GLU A 1 276 ? 31.940 -11.105 10.609 1.00 25.80 276 GLU A O 1
ATOM 2127 N N . ASN A 1 277 ? 31.056 -10.775 12.648 1.00 24.79 277 ASN A N 1
ATOM 2128 C CA . ASN A 1 277 ? 29.730 -10.465 12.125 1.00 24.12 277 ASN A CA 1
ATOM 2129 C C . ASN A 1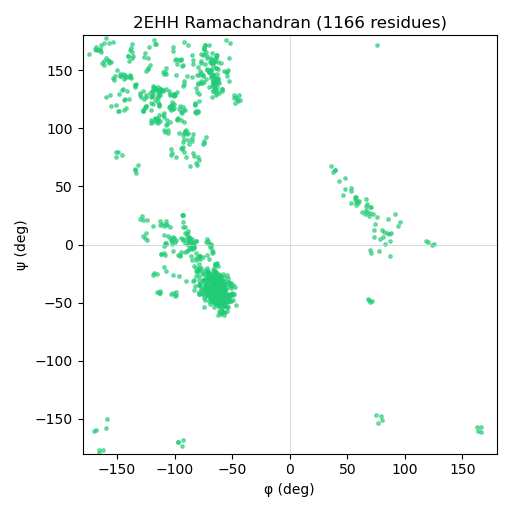 277 ? 29.722 -9.165 11.328 1.00 23.63 277 ASN A C 1
ATOM 2130 O O . ASN A 1 277 ? 29.077 -9.072 10.282 1.00 23.24 277 ASN A O 1
ATOM 2135 N N . GLU A 1 278 ? 30.436 -8.158 11.816 1.00 23.76 278 GLU A N 1
ATOM 2136 C CA . GLU A 1 278 ? 30.485 -6.891 11.106 1.00 24.84 278 GLU A CA 1
ATOM 2137 C C . GLU A 1 278 ? 31.084 -7.078 9.713 1.00 25.49 278 GLU A C 1
ATOM 2138 O O . GLU A 1 278 ? 30.680 -6.406 8.769 1.00 26.07 278 GLU A O 1
ATOM 2144 N N . ASN A 1 279 ? 32.043 -7.992 9.584 1.00 26.62 279 ASN A N 1
ATOM 2145 C CA . ASN A 1 279 ? 32.665 -8.247 8.285 1.00 27.59 279 ASN A CA 1
ATOM 2146 C C . ASN A 1 279 ? 31.702 -8.987 7.363 1.00 26.59 279 ASN A C 1
ATOM 2147 O O . ASN A 1 279 ? 31.707 -8.779 6.149 1.00 26.61 279 ASN A O 1
ATOM 2152 N N . LYS A 1 280 ? 30.882 -9.859 7.940 1.00 26.25 280 LYS A N 1
ATOM 2153 C CA . LYS A 1 280 ? 29.901 -10.604 7.160 1.00 25.32 280 LYS A CA 1
ATOM 2154 C C . LYS A 1 280 ? 28.926 -9.582 6.577 1.00 24.18 280 LYS A C 1
ATOM 2155 O O . LYS A 1 280 ? 28.545 -9.656 5.409 1.00 23.95 280 LYS A O 1
ATOM 2161 N N . LEU A 1 281 ? 28.532 -8.619 7.400 1.00 22.70 281 LEU A N 1
ATOM 2162 C CA . LEU A 1 281 ? 27.610 -7.581 6.959 1.00 22.24 281 LEU A CA 1
ATOM 2163 C C . LEU A 1 281 ? 28.215 -6.785 5.812 1.00 22.61 281 LEU A C 1
ATOM 2164 O O . LEU A 1 281 ? 27.574 -6.591 4.784 1.00 21.41 281 LEU A O 1
ATOM 2169 N N . ARG A 1 282 ? 29.454 -6.329 5.988 1.00 23.12 282 ARG A N 1
ATOM 2170 C CA . ARG A 1 282 ? 30.115 -5.549 4.947 1.00 24.22 282 ARG A CA 1
ATOM 2171 C C . ARG A 1 282 ? 30.144 -6.319 3.634 1.00 24.25 282 ARG A C 1
ATOM 2172 O O . ARG A 1 282 ? 29.872 -5.759 2.572 1.00 24.04 282 ARG A O 1
ATOM 2180 N N . GLU A 1 283 ? 30.464 -7.607 3.706 1.00 25.03 283 GLU A N 1
ATOM 2181 C CA . GLU A 1 283 ? 30.521 -8.424 2.503 1.00 26.37 283 GLU A CA 1
ATOM 2182 C C . GLU A 1 283 ? 29.169 -8.533 1.818 1.00 25.58 283 GLU A C 1
ATOM 2183 O O . GLU A 1 283 ? 29.092 -8.536 0.591 1.00 24.71 283 GLU A O 1
ATOM 2189 N N . VAL A 1 284 ? 28.096 -8.617 2.597 1.00 24.60 284 VAL A N 1
ATOM 2190 C CA . VAL A 1 284 ? 26.771 -8.701 1.995 1.00 23.13 284 VAL A CA 1
ATOM 2191 C C . VAL A 1 284 ? 26.430 -7.385 1.293 1.00 22.99 284 VAL A C 1
ATOM 2192 O O . VAL A 1 284 ? 25.965 -7.378 0.150 1.00 22.71 284 VAL A O 1
ATOM 2196 N N . LEU A 1 285 ? 26.672 -6.267 1.969 1.00 21.62 285 LEU A N 1
ATOM 2197 C CA . LEU A 1 285 ? 26.374 -4.969 1.374 1.00 23.28 285 LEU A CA 1
ATOM 2198 C C . LEU A 1 285 ? 27.125 -4.791 0.054 1.00 24.31 285 LEU A C 1
ATOM 2199 O O . LEU A 1 285 ? 26.589 -4.235 -0.908 1.00 25.18 285 LEU A O 1
ATOM 2204 N N . LYS A 1 286 ? 28.359 -5.280 0.012 1.00 25.35 286 LYS A N 1
ATOM 2205 C CA . LYS A 1 286 ? 29.185 -5.184 -1.187 1.00 26.99 286 LYS A CA 1
ATOM 2206 C C . LYS A 1 286 ? 28.615 -6.003 -2.341 1.00 28.13 286 LYS A C 1
ATOM 2207 O O . LYS A 1 286 ? 28.703 -5.592 -3.499 1.00 27.56 286 LYS A O 1
ATOM 2213 N N . LYS A 1 287 ? 28.032 -7.157 -2.031 1.00 28.18 287 LYS A N 1
ATOM 2214 C CA . LYS A 1 287 ? 27.445 -7.997 -3.067 1.00 28.78 287 LYS A CA 1
ATOM 2215 C C . LYS A 1 287 ? 26.277 -7.251 -3.706 1.00 28.17 287 LYS A C 1
ATOM 2216 O O . LYS A 1 287 ? 25.936 -7.483 -4.865 1.00 27.59 287 LYS A O 1
ATOM 2222 N N . TYR A 1 288 ? 25.666 -6.351 -2.943 1.00 26.51 288 TYR A N 1
ATOM 2223 C CA . TYR A 1 288 ? 24.552 -5.561 -3.452 1.00 25.78 288 TYR A CA 1
ATOM 2224 C C . TYR A 1 288 ? 25.082 -4.291 -4.115 1.00 27.31 288 TYR A C 1
ATOM 2225 O O . TYR A 1 288 ? 24.313 -3.438 -4.563 1.00 26.03 288 TYR A O 1
ATOM 2234 N N . ASN A 1 289 ? 26.408 -4.181 -4.169 1.00 27.90 289 ASN A N 1
ATOM 2235 C CA . ASN A 1 289 ? 27.082 -3.041 -4.781 1.00 29.48 289 ASN A CA 1
ATOM 2236 C C . ASN A 1 289 ? 26.669 -1.704 -4.185 1.00 29.48 289 ASN A C 1
ATOM 2237 O O . ASN A 1 289 ? 26.519 -0.711 -4.902 1.00 28.37 289 ASN A O 1
ATOM 2242 N N . LEU A 1 290 ? 26.482 -1.677 -2.872 1.00 28.23 290 LEU A N 1
ATOM 2243 C CA . LEU A 1 290 ? 26.096 -0.448 -2.204 1.00 28.15 290 LEU A CA 1
ATOM 2244 C C . LEU A 1 290 ? 27.339 0.420 -2.020 1.00 28.52 290 LEU A C 1
ATOM 2245 O O . LEU A 1 290 ? 28.415 -0.080 -1.701 1.00 27.42 290 LEU A O 1
ATOM 2250 N N . PRO A 1 291 ? 27.205 1.736 -2.236 1.00 29.23 291 PRO A N 1
ATOM 2251 C CA . PRO A 1 291 ? 28.319 2.678 -2.096 1.00 29.78 291 PRO A CA 1
ATOM 2252 C C . PRO A 1 291 ? 28.674 2.908 -0.630 1.00 30.22 291 PRO A C 1
ATOM 2253 O O . PRO A 1 291 ? 28.100 3.779 0.026 1.00 30.80 291 PRO A O 1
ATOM 2257 N N . LEU A 1 292 ? 29.620 2.126 -0.119 1.00 29.48 292 LEU A N 1
ATOM 2258 C CA . LEU A 1 292 ? 30.032 2.250 1.272 1.00 29.02 292 LEU A CA 1
ATOM 2259 C C . LEU A 1 292 ? 31.013 3.403 1.469 1.00 30.20 292 LEU A C 1
ATOM 2260 O O . LEU A 1 292 ? 31.982 3.537 0.724 1.00 32.11 292 LEU A O 1
ATOM 2265 N N . LYS A 1 293 ? 30.749 4.240 2.468 1.00 29.86 293 LYS A N 1
ATOM 2266 C CA . LYS A 1 293 ? 31.607 5.382 2.763 1.00 30.38 293 LYS A CA 1
ATOM 2267 C C . LYS A 1 293 ? 32.596 5.032 3.871 1.00 30.86 293 LYS A C 1
ATOM 2268 O O . LYS A 1 293 ? 33.683 5.603 3.947 1.00 31.11 293 LYS A O 1
ATOM 2270 N N . ASN A 1 294 ? 32.212 4.091 4.730 1.00 30.54 294 ASN A N 1
ATOM 2271 C CA . ASN A 1 294 ? 33.071 3.653 5.825 1.00 29.76 294 ASN A CA 1
ATOM 2272 C C . ASN A 1 294 ? 33.207 2.136 5.817 1.00 30.57 294 ASN A C 1
ATOM 2273 O O . ASN A 1 294 ? 33.786 1.599 6.783 1.00 30.73 294 ASN A O 1
ATOM 2279 N N . PHE B 1 2 ? 23.432 -12.556 50.643 1.00 26.99 2 PHE C N 1
ATOM 2280 C CA . PHE B 1 2 ? 21.949 -12.638 50.504 1.00 27.86 2 PHE C CA 1
ATOM 2281 C C . PHE B 1 2 ? 21.481 -14.083 50.581 1.00 25.66 2 PHE C C 1
ATOM 2282 O O . PHE B 1 2 ? 21.941 -14.930 49.821 1.00 26.68 2 PHE C O 1
ATOM 2290 N N . GLN B 1 3 ? 20.566 -14.355 51.505 1.00 23.94 3 GLN C N 1
ATOM 2291 C CA . GLN B 1 3 ? 20.035 -15.700 51.688 1.00 24.21 3 GLN C CA 1
ATOM 2292 C C . GLN B 1 3 ? 18.741 -15.641 52.480 1.00 22.55 3 GLN C C 1
ATOM 2293 O O . GLN B 1 3 ? 18.262 -14.565 52.815 1.00 21.08 3 GLN C O 1
ATOM 2299 N N . GLY B 1 4 ? 18.179 -16.809 52.770 1.00 21.91 4 GLY C N 1
ATOM 2300 C CA . GLY B 1 4 ? 16.960 -16.872 53.551 1.00 21.72 4 GLY C CA 1
ATOM 2301 C C . GLY B 1 4 ? 15.685 -16.513 52.821 1.00 21.80 4 GLY C C 1
ATOM 2302 O O . GLY B 1 4 ? 15.578 -16.654 51.603 1.00 22.60 4 GLY C O 1
ATOM 2303 N N . SER B 1 5 ? 14.707 -16.050 53.587 1.00 21.82 5 SER C N 1
ATOM 2304 C CA . SER B 1 5 ? 13.413 -15.669 53.046 1.00 20.63 5 SER C CA 1
ATOM 2305 C C . SER B 1 5 ? 13.382 -14.173 52.762 1.00 20.11 5 SER C C 1
ATOM 2306 O O . SER B 1 5 ? 13.345 -13.355 53.684 1.00 20.78 5 SER C O 1
ATOM 2309 N N . ILE B 1 6 ? 13.422 -13.826 51.478 1.00 19.50 6 ILE C N 1
ATOM 2310 C CA . ILE B 1 6 ? 13.390 -12.434 51.040 1.00 18.30 6 ILE C CA 1
ATOM 2311 C C . ILE B 1 6 ? 12.060 -12.198 50.338 1.00 19.80 6 ILE C C 1
ATOM 2312 O O . ILE B 1 6 ? 11.637 -13.004 49.508 1.00 20.26 6 ILE C O 1
ATOM 2317 N N . VAL B 1 7 ? 11.398 -11.095 50.666 1.00 18.95 7 VAL C N 1
ATOM 2318 C CA . VAL B 1 7 ? 10.106 -10.811 50.065 1.00 17.24 7 VAL C CA 1
ATOM 2319 C C . VAL B 1 7 ? 10.144 -9.797 48.931 1.00 17.95 7 VAL C C 1
ATOM 2320 O O . VAL B 1 7 ? 10.703 -8.710 49.074 1.00 16.09 7 VAL C O 1
ATOM 2324 N N . ALA B 1 8 ? 9.568 -10.179 47.793 1.00 16.02 8 ALA C N 1
ATOM 2325 C CA . ALA B 1 8 ? 9.466 -9.279 46.647 1.00 17.64 8 ALA C CA 1
ATOM 2326 C C . ALA B 1 8 ? 8.192 -8.509 47.001 1.00 16.74 8 ALA C C 1
ATOM 2327 O O . ALA B 1 8 ? 7.088 -8.909 46.645 1.00 17.16 8 ALA C O 1
ATOM 2329 N N . LEU B 1 9 ? 8.356 -7.408 47.725 1.00 17.66 9 LEU C N 1
ATOM 2330 C CA . LEU B 1 9 ? 7.221 -6.619 48.192 1.00 16.78 9 LEU C CA 1
ATOM 2331 C C . LEU B 1 9 ? 6.383 -5.899 47.135 1.00 15.24 9 LEU C C 1
ATOM 2332 O O . LEU B 1 9 ? 6.912 -5.352 46.165 1.00 14.35 9 LEU C O 1
ATOM 2337 N N . ILE B 1 10 ? 5.066 -5.911 47.336 1.00 15.08 10 ILE C N 1
ATOM 2338 C CA . ILE B 1 10 ? 4.144 -5.215 46.440 1.00 16.67 10 ILE C CA 1
ATOM 2339 C C . ILE B 1 10 ? 4.286 -3.735 46.778 1.00 17.40 10 ILE C C 1
ATOM 2340 O O . ILE B 1 10 ? 4.830 -3.392 47.833 1.00 16.66 10 ILE C O 1
ATOM 2345 N N . THR B 1 11 ? 3.814 -2.864 45.888 1.00 17.36 11 THR C N 1
ATOM 2346 C CA . THR B 1 11 ? 3.855 -1.423 46.143 1.00 18.62 11 THR C CA 1
ATOM 2347 C C . THR B 1 11 ? 2.405 -0.960 46.257 1.00 20.05 11 THR C C 1
ATOM 2348 O O . THR B 1 11 ? 1.687 -0.892 45.262 1.00 18.85 11 THR C O 1
ATOM 2352 N N . PRO B 1 12 ? 1.954 -0.648 47.483 1.00 20.58 12 PRO C N 1
ATOM 2353 C CA . PRO B 1 12 ? 0.579 -0.197 47.717 1.00 20.69 12 PRO C CA 1
ATOM 2354 C C . PRO B 1 12 ? 0.282 1.136 47.046 1.00 20.70 12 PRO C C 1
ATOM 2355 O O . PRO B 1 12 ? 1.116 2.041 47.049 1.00 21.41 12 PRO C O 1
ATOM 2359 N N . PHE B 1 13 ? -0.910 1.245 46.471 1.00 20.67 13 PHE C N 1
ATOM 2360 C CA . PHE B 1 13 ? -1.350 2.467 45.811 1.00 21.02 13 PHE C CA 1
ATOM 2361 C C . PHE B 1 13 ? -2.650 2.918 46.477 1.00 22.93 13 PHE C C 1
ATOM 2362 O O . PHE B 1 13 ? -3.410 2.101 46.998 1.00 21.95 13 PHE C O 1
ATOM 2370 N N . LYS B 1 14 ? -2.894 4.222 46.472 1.00 25.18 14 LYS C N 1
ATOM 2371 C CA . LYS B 1 14 ? -4.113 4.771 47.048 1.00 26.89 14 LYS C CA 1
ATOM 2372 C C . LYS B 1 14 ? -4.438 6.017 46.250 1.00 28.42 14 LYS C C 1
ATOM 2373 O O . LYS B 1 14 ? -3.681 6.992 46.252 1.00 27.84 14 LYS C O 1
ATOM 2379 N N . GLU B 1 15 ? -5.568 5.957 45.557 1.00 29.23 15 GLU C N 1
ATOM 2380 C CA . GLU B 1 15 ? -6.038 7.028 44.696 1.00 31.83 15 GLU C CA 1
ATOM 2381 C C . GLU B 1 15 ? -4.941 7.653 43.834 1.00 30.92 15 GLU C C 1
ATOM 2382 O O . GLU B 1 15 ? -4.718 8.864 43.858 1.00 30.75 15 GLU C O 1
ATOM 2388 N N . GLY B 1 16 ? -4.252 6.798 43.081 1.00 29.39 16 GLY C N 1
ATOM 2389 C CA . GLY B 1 16 ? -3.217 7.252 42.166 1.00 27.75 16 GLY C CA 1
ATOM 2390 C C . GLY B 1 16 ? -1.788 7.435 42.645 1.00 27.31 16 GLY C C 1
ATOM 2391 O O . GLY B 1 16 ? -0.895 7.641 41.824 1.00 27.28 16 GLY C O 1
ATOM 2392 N N . GLU B 1 17 ? -1.553 7.360 43.950 1.00 25.39 17 GLU C N 1
ATOM 2393 C CA . GLU B 1 17 ? -0.203 7.551 44.470 1.00 24.72 17 GLU C CA 1
ATOM 2394 C C . GLU B 1 17 ? 0.236 6.382 45.340 1.00 22.88 17 GLU C C 1
ATOM 2395 O O . GLU B 1 17 ? -0.582 5.564 45.757 1.00 22.34 17 GLU C O 1
ATOM 2401 N N . VAL B 1 18 ? 1.535 6.308 45.607 1.00 22.11 18 VAL C N 1
ATOM 2402 C CA . VAL B 1 18 ? 2.062 5.259 46.463 1.00 21.49 18 VAL C CA 1
ATOM 2403 C C . VAL B 1 18 ? 1.466 5.506 47.845 1.00 22.73 18 VAL C C 1
ATOM 2404 O O . VAL B 1 18 ? 1.444 6.643 48.323 1.00 22.31 18 VAL C O 1
ATOM 2408 N N . ASP B 1 19 ? 0.976 4.443 48.472 1.00 22.12 19 ASP C N 1
ATOM 2409 C CA . ASP B 1 19 ? 0.355 4.514 49.794 1.00 21.94 19 ASP C CA 1
ATOM 2410 C C . ASP B 1 19 ? 1.429 4.261 50.851 1.00 21.54 19 ASP C C 1
ATOM 2411 O O . ASP B 1 19 ? 1.672 3.116 51.232 1.00 17.51 19 ASP C O 1
ATOM 2416 N N . TYR B 1 20 ? 2.069 5.329 51.328 1.00 21.25 20 TYR C N 1
ATOM 2417 C CA . TYR B 1 20 ? 3.139 5.178 52.307 1.00 23.13 20 TYR C CA 1
ATOM 2418 C C . TYR B 1 20 ? 2.742 4.652 53.676 1.00 23.37 20 TYR C C 1
ATOM 2419 O O . TYR B 1 20 ? 3.566 4.052 54.365 1.00 24.25 20 TYR C O 1
ATOM 2428 N N . GLU B 1 21 ? 1.495 4.854 54.083 1.00 24.70 21 GLU C N 1
ATOM 2429 C CA . GLU B 1 21 ? 1.085 4.323 55.374 1.00 26.20 21 GLU C CA 1
ATOM 2430 C C . GLU B 1 21 ? 0.973 2.805 55.222 1.00 24.28 21 GLU C C 1
ATOM 2431 O O . GLU B 1 21 ? 1.363 2.055 56.110 1.00 22.41 21 GLU C O 1
ATOM 2437 N N . ALA B 1 22 ? 0.449 2.357 54.081 1.00 23.36 22 ALA C N 1
ATOM 2438 C CA . ALA B 1 22 ? 0.311 0.926 53.825 1.00 22.10 22 ALA C CA 1
ATOM 2439 C C . ALA B 1 22 ? 1.698 0.300 53.694 1.00 20.51 22 ALA C C 1
ATOM 2440 O O . ALA B 1 22 ? 1.961 -0.782 54.223 1.00 19.28 22 ALA C O 1
ATOM 2442 N N . LEU B 1 23 ? 2.587 0.993 52.993 1.00 20.28 23 LEU C N 1
ATOM 2443 C CA . LEU B 1 23 ? 3.944 0.501 52.798 1.00 21.81 23 LEU C CA 1
ATOM 2444 C C . LEU B 1 23 ? 4.631 0.395 54.158 1.00 22.17 23 LEU C C 1
ATOM 2445 O O . LEU B 1 23 ? 5.347 -0.569 54.434 1.00 21.58 23 LEU C O 1
ATOM 2450 N N . GLY B 1 24 ? 4.407 1.395 55.005 1.00 22.05 24 GLY C N 1
ATOM 2451 C CA . GLY B 1 24 ? 5.001 1.390 56.329 1.00 22.37 24 GLY C CA 1
ATOM 2452 C C . GLY B 1 24 ? 4.561 0.181 57.134 1.00 22.18 24 GLY C C 1
ATOM 2453 O O . GLY B 1 24 ? 5.375 -0.464 57.793 1.00 21.17 24 GLY C O 1
ATOM 2454 N N . ASN B 1 25 ? 3.268 -0.126 57.088 1.00 23.07 25 ASN C N 1
ATOM 2455 C CA . ASN B 1 25 ? 2.734 -1.274 57.814 1.00 22.85 25 ASN C CA 1
ATOM 2456 C C . ASN B 1 25 ? 3.298 -2.568 57.238 1.00 22.28 25 ASN C C 1
ATOM 2457 O O . ASN B 1 25 ? 3.519 -3.542 57.961 1.00 20.83 25 ASN C O 1
ATOM 2462 N N . LEU B 1 26 ? 3.534 -2.568 55.930 1.00 20.70 26 LEU C N 1
ATOM 2463 C CA . LEU B 1 26 ? 4.089 -3.730 55.246 1.00 21.36 26 LEU C CA 1
ATOM 2464 C C . LEU B 1 26 ? 5.491 -4.008 55.795 1.00 20.54 26 LEU C C 1
ATOM 2465 O O . LEU B 1 26 ? 5.857 -5.154 56.050 1.00 20.62 26 LEU C O 1
ATOM 2470 N N . ILE B 1 27 ? 6.270 -2.949 55.983 1.00 20.21 27 ILE C N 1
ATOM 2471 C CA . ILE B 1 27 ? 7.621 -3.080 56.508 1.00 21.42 27 ILE C CA 1
ATOM 2472 C C . ILE B 1 27 ? 7.594 -3.677 57.914 1.00 22.28 27 ILE C C 1
ATOM 2473 O O . ILE B 1 27 ? 8.334 -4.621 58.211 1.00 21.63 27 ILE C O 1
ATOM 2478 N N . GLU B 1 28 ? 6.742 -3.135 58.780 1.00 22.80 28 GLU C N 1
ATOM 2479 C CA . GLU B 1 28 ? 6.653 -3.661 60.137 1.00 25.77 28 GLU C CA 1
ATOM 2480 C C . GLU B 1 28 ? 6.097 -5.077 60.110 1.00 24.54 28 GLU C C 1
ATOM 2481 O O . GLU B 1 28 ? 6.441 -5.902 60.954 1.00 24.98 28 GLU C O 1
ATOM 2487 N N . PHE B 1 29 ? 5.239 -5.355 59.133 1.00 23.58 29 PHE C N 1
ATOM 2488 C CA . PHE B 1 29 ? 4.656 -6.685 58.997 1.00 24.51 29 PHE C CA 1
ATOM 2489 C C . PHE B 1 29 ? 5.768 -7.710 58.827 1.00 24.25 29 PHE C C 1
ATOM 2490 O O . PHE B 1 29 ? 5.718 -8.796 59.407 1.00 25.09 29 PHE C O 1
ATOM 2498 N N . HIS B 1 30 ? 6.777 -7.365 58.033 1.00 22.85 30 HIS C N 1
ATOM 2499 C CA . HIS B 1 30 ? 7.879 -8.284 57.811 1.00 23.78 30 HIS C CA 1
ATOM 2500 C C . HIS B 1 30 ? 8.916 -8.271 58.916 1.00 24.48 30 HIS C C 1
ATOM 2501 O O . HIS B 1 30 ? 9.595 -9.271 59.143 1.00 25.15 30 HIS C O 1
ATOM 2508 N N . VAL B 1 31 ? 9.046 -7.147 59.607 1.00 24.25 31 VAL C N 1
ATOM 2509 C CA . VAL B 1 31 ? 9.988 -7.093 60.709 1.00 24.95 31 VAL C CA 1
ATOM 2510 C C . VAL B 1 31 ? 9.435 -8.029 61.780 1.00 24.62 31 VAL C C 1
ATOM 2511 O O . VAL B 1 31 ? 10.173 -8.792 62.396 1.00 24.71 31 VAL C O 1
ATOM 2515 N N . ASP B 1 32 ? 8.120 -7.988 61.973 1.00 26.58 32 ASP C N 1
ATOM 2516 C CA . ASP B 1 32 ? 7.468 -8.819 62.982 1.00 28.39 32 ASP C CA 1
ATOM 2517 C C . ASP B 1 32 ? 7.386 -10.311 62.666 1.00 28.93 32 ASP C C 1
ATOM 2518 O O . ASP B 1 32 ? 7.252 -11.127 63.581 1.00 28.58 32 ASP C O 1
ATOM 2523 N N . ASN B 1 33 ? 7.463 -10.679 61.390 1.00 27.54 33 ASN C N 1
ATOM 2524 C CA . ASN B 1 33 ? 7.363 -12.089 61.030 1.00 27.65 33 ASN C CA 1
ATOM 2525 C C . ASN B 1 33 ? 8.665 -12.817 60.712 1.00 28.13 33 ASN C C 1
ATOM 2526 O O . ASN B 1 33 ? 8.646 -13.970 60.288 1.00 29.81 33 ASN C O 1
ATOM 2531 N N . GLY B 1 34 ? 9.796 -12.151 60.911 1.00 28.42 34 GLY C N 1
ATOM 2532 C CA . GLY B 1 34 ? 11.073 -12.803 60.676 1.00 29.56 34 GLY C CA 1
ATOM 2533 C C . GLY B 1 34 ? 11.668 -12.789 59.277 1.00 28.68 34 GLY C C 1
ATOM 2534 O O . GLY B 1 34 ? 12.726 -13.382 59.054 1.00 28.22 34 GLY C O 1
ATOM 2535 N N . THR B 1 35 ? 11.009 -12.127 58.334 1.00 26.45 35 THR C N 1
ATOM 2536 C CA . THR B 1 35 ? 11.529 -12.060 56.973 1.00 23.53 35 THR C CA 1
ATOM 2537 C C . THR B 1 35 ? 12.972 -11.562 57.026 1.00 23.85 35 THR C C 1
ATOM 2538 O O . THR B 1 35 ? 13.305 -10.679 57.814 1.00 22.72 35 THR C O 1
ATOM 2542 N N . ASP B 1 36 ? 13.832 -12.137 56.192 1.00 23.30 36 ASP C N 1
ATOM 2543 C CA . ASP B 1 36 ? 15.240 -11.764 56.189 1.00 22.96 36 ASP C CA 1
ATOM 2544 C C . ASP B 1 36 ? 15.576 -10.466 55.472 1.00 22.74 36 ASP C C 1
ATOM 2545 O O . ASP B 1 36 ? 16.485 -9.739 55.882 1.00 21.35 36 ASP C O 1
ATOM 2550 N N . ALA B 1 37 ? 14.855 -10.173 54.399 1.00 19.14 37 ALA C N 1
ATOM 2551 C CA . ALA B 1 37 ? 15.102 -8.949 53.655 1.00 18.56 37 ALA C CA 1
ATOM 2552 C C . ALA B 1 37 ? 13.867 -8.541 52.871 1.00 18.13 37 ALA C C 1
ATOM 2553 O O . ALA B 1 37 ? 13.013 -9.372 52.550 1.00 17.67 37 ALA C O 1
ATOM 2555 N N . ILE B 1 38 ? 13.782 -7.253 52.563 1.00 17.67 38 ILE C N 1
ATOM 2556 C CA . ILE B 1 38 ? 12.657 -6.716 51.815 1.00 17.81 38 ILE C CA 1
ATOM 2557 C C . ILE B 1 38 ? 13.171 -6.152 50.491 1.00 18.82 38 ILE C C 1
ATOM 2558 O O . ILE B 1 38 ? 14.074 -5.313 50.470 1.00 18.86 38 ILE C O 1
ATOM 2563 N N . LEU B 1 39 ? 12.602 -6.628 49.390 1.00 18.08 39 LEU C N 1
ATOM 2564 C CA . LEU B 1 39 ? 12.988 -6.159 48.066 1.00 17.17 39 LEU C CA 1
ATOM 2565 C C . LEU B 1 39 ? 11.886 -5.217 47.612 1.00 15.57 39 LEU C C 1
ATOM 2566 O O . LEU B 1 39 ? 10.752 -5.645 47.434 1.00 16.19 39 LEU C O 1
ATOM 2571 N N . VAL B 1 40 ? 12.206 -3.941 47.432 1.00 16.91 40 VAL C N 1
ATOM 2572 C CA . VAL B 1 40 ? 11.203 -2.985 46.977 1.00 17.04 40 VAL C CA 1
ATOM 2573 C C . VAL B 1 40 ? 11.462 -2.600 45.524 1.00 17.97 40 VAL C C 1
ATOM 2574 O O . VAL B 1 40 ? 12.601 -2.641 45.056 1.00 16.57 40 VAL C O 1
ATOM 2578 N N . CYS B 1 41 ? 10.397 -2.238 44.816 1.00 18.84 41 CYS C N 1
ATOM 2579 C CA . CYS B 1 41 ? 10.484 -1.840 43.414 1.00 19.96 41 CYS C CA 1
ATOM 2580 C C . CYS B 1 41 ? 10.891 -2.961 42.476 1.00 20.80 41 CYS C C 1
ATOM 2581 O O . CYS B 1 41 ? 11.578 -2.728 41.484 1.00 22.85 41 CYS C O 1
ATOM 2584 N N . GLY B 1 42 ? 10.479 -4.180 42.794 1.00 19.96 42 GLY C N 1
ATOM 2585 C CA . GLY B 1 42 ? 10.786 -5.293 41.918 1.00 19.37 42 GLY C CA 1
ATOM 2586 C C . GLY B 1 42 ? 9.596 -5.443 40.986 1.00 18.53 42 GLY C C 1
ATOM 2587 O O . GLY B 1 42 ? 8.688 -4.611 41.003 1.00 15.64 42 GLY C O 1
ATOM 2588 N N . THR B 1 43 ? 9.590 -6.492 40.172 1.00 18.60 43 THR C N 1
ATOM 2589 C CA . THR B 1 43 ? 8.478 -6.723 39.256 1.00 17.68 43 THR C CA 1
ATOM 2590 C C . THR B 1 43 ? 7.196 -6.827 40.074 1.00 16.15 43 THR C C 1
ATOM 2591 O O . THR B 1 43 ? 6.153 -6.283 39.706 1.00 15.52 43 THR C O 1
ATOM 2595 N N . THR B 1 44 ? 7.283 -7.532 41.194 1.00 14.99 44 THR C N 1
ATOM 2596 C CA . THR B 1 44 ? 6.134 -7.712 42.061 1.00 14.91 44 THR C CA 1
ATOM 2597 C C . THR B 1 44 ? 5.687 -6.377 42.648 1.00 13.90 44 THR C C 1
ATOM 2598 O O . THR B 1 44 ? 4.525 -6.213 43.019 1.00 13.44 44 THR C O 1
ATOM 2602 N N . GLY B 1 45 ? 6.613 -5.424 42.711 1.00 15.02 45 GLY C N 1
ATOM 2603 C CA . GLY B 1 45 ? 6.300 -4.107 43.244 1.00 15.85 45 GLY C CA 1
ATOM 2604 C C . GLY B 1 45 ? 5.847 -3.132 42.170 1.00 16.22 45 GLY C C 1
ATOM 2605 O O . GLY B 1 45 ? 5.805 -1.920 42.392 1.00 17.35 45 GLY C O 1
ATOM 2606 N N . GLU B 1 46 ? 5.501 -3.665 41.002 1.00 15.42 46 GLU C N 1
ATOM 2607 C CA . GLU B 1 46 ? 5.044 -2.858 39.875 1.00 14.44 46 GLU C CA 1
ATOM 2608 C C . GLU B 1 46 ? 6.026 -1.780 39.422 1.00 15.25 46 GLU C C 1
ATOM 2609 O O . GLU B 1 46 ? 5.646 -0.657 39.078 1.00 14.48 46 GLU C O 1
ATOM 2615 N N . SER B 1 47 ? 7.301 -2.151 39.402 1.00 15.11 47 SER C N 1
ATOM 2616 C CA . SER B 1 47 ? 8.366 -1.268 38.957 1.00 16.51 47 SER C CA 1
ATOM 2617 C C . SER B 1 47 ? 8.050 -0.620 37.600 1.00 16.24 47 SER C C 1
ATOM 2618 O O . SER B 1 47 ? 8.280 0.573 37.408 1.00 16.38 47 SER C O 1
ATOM 2621 N N . PRO B 1 48 ? 7.515 -1.401 36.644 1.00 16.99 48 PRO C N 1
ATOM 2622 C CA . PRO B 1 48 ? 7.186 -0.875 35.313 1.00 17.24 48 PRO C CA 1
ATOM 2623 C C . PRO B 1 48 ? 6.321 0.381 35.272 1.00 17.30 48 PRO C C 1
ATOM 2624 O O . PRO B 1 48 ? 6.486 1.219 34.384 1.00 18.16 48 PRO C O 1
ATOM 2628 N N . THR B 1 49 ? 5.403 0.521 36.222 1.00 17.90 49 THR C N 1
ATOM 2629 C CA . THR B 1 49 ? 4.527 1.687 36.224 1.00 17.29 49 THR C CA 1
ATOM 2630 C C . THR B 1 49 ? 4.877 2.757 37.254 1.00 18.82 49 THR C C 1
ATOM 2631 O O . THR B 1 49 ? 4.140 3.727 37.416 1.00 17.50 49 THR C O 1
ATOM 2635 N N . LEU B 1 50 ? 5.995 2.580 37.951 1.00 19.56 50 LEU C N 1
ATOM 2636 C CA . LEU B 1 50 ? 6.444 3.574 38.927 1.00 21.85 50 LEU C CA 1
ATOM 2637 C C . LEU B 1 50 ? 7.389 4.513 38.191 1.00 22.57 50 LEU C C 1
ATOM 2638 O O . LEU B 1 50 ? 8.235 4.064 37.417 1.00 23.19 50 LEU C O 1
ATOM 2643 N N . THR B 1 51 ? 7.246 5.813 38.413 1.00 23.57 51 THR C N 1
ATOM 2644 C CA . THR B 1 51 ? 8.131 6.766 37.758 1.00 24.04 51 THR C CA 1
ATOM 2645 C C . THR B 1 51 ? 9.512 6.594 38.380 1.00 24.98 51 THR C C 1
ATOM 2646 O O . THR B 1 51 ? 9.664 5.871 39.364 1.00 23.64 51 THR C O 1
ATOM 2650 N N . PHE B 1 52 ? 10.516 7.248 37.808 1.00 26.38 52 PHE C N 1
ATOM 2651 C CA . PHE B 1 52 ? 11.869 7.156 38.343 1.00 26.99 52 PHE C CA 1
ATOM 2652 C C . PHE B 1 52 ? 11.896 7.763 39.747 1.00 25.75 52 PHE C C 1
ATOM 2653 O O . PHE B 1 52 ? 12.550 7.239 40.648 1.00 23.34 52 PHE C O 1
ATOM 2661 N N . GLU B 1 53 ? 11.174 8.866 39.919 1.00 25.56 53 GLU C N 1
ATOM 2662 C CA . GLU B 1 53 ? 11.114 9.562 41.202 1.00 26.64 53 GLU C CA 1
ATOM 2663 C C . GLU B 1 53 ? 10.442 8.716 42.272 1.00 25.02 53 GLU C C 1
ATOM 2664 O O . GLU B 1 53 ? 10.812 8.775 43.444 1.00 24.27 53 GLU C O 1
ATOM 2670 N N . GLU B 1 54 ? 9.442 7.936 41.876 1.00 24.20 54 GLU C N 1
ATOM 2671 C CA . GLU B 1 54 ? 8.752 7.084 42.830 1.00 23.00 54 GLU C CA 1
ATOM 2672 C C . GLU B 1 54 ? 9.684 5.956 43.245 1.00 21.87 54 GLU C C 1
ATOM 2673 O O . GLU B 1 54 ? 9.660 5.518 44.397 1.00 20.80 54 GLU C O 1
ATOM 2679 N N . HIS B 1 55 ? 10.509 5.487 42.310 1.00 21.87 55 HIS C N 1
ATOM 2680 C CA . HIS B 1 55 ? 11.466 4.433 42.629 1.00 22.78 55 HIS C CA 1
ATOM 2681 C C . HIS B 1 55 ? 12.380 4.927 43.741 1.00 22.74 55 HIS C C 1
ATOM 2682 O O . HIS B 1 55 ? 12.440 4.338 44.820 1.00 20.23 55 HIS C O 1
ATOM 2689 N N . GLU B 1 56 ? 13.092 6.020 43.473 1.00 22.83 56 GLU C N 1
ATOM 2690 C CA . GLU B 1 56 ? 14.018 6.548 44.463 1.00 25.41 56 GLU C CA 1
ATOM 2691 C C . GLU B 1 56 ? 13.323 6.887 45.775 1.00 23.62 56 GLU C C 1
ATOM 2692 O O . GLU B 1 56 ? 13.889 6.707 46.852 1.00 23.01 56 GLU C O 1
ATOM 2698 N N . LYS B 1 57 ? 12.080 7.340 45.680 1.00 22.89 57 LYS C N 1
ATOM 2699 C CA . LYS B 1 57 ? 11.310 7.693 46.861 1.00 24.24 57 LYS C CA 1
ATOM 2700 C C . LYS B 1 57 ? 10.977 6.449 47.680 1.00 22.58 57 LYS C C 1
ATOM 2701 O O . LYS B 1 57 ? 11.157 6.427 48.898 1.00 20.01 57 LYS C O 1
ATOM 2707 N N . VAL B 1 58 ? 10.488 5.413 47.003 1.00 20.56 58 VAL C N 1
ATOM 2708 C CA . VAL B 1 58 ? 10.135 4.166 47.667 1.00 18.96 58 VAL C CA 1
ATOM 2709 C C . VAL B 1 58 ? 11.364 3.517 48.293 1.00 18.21 58 VAL C C 1
ATOM 2710 O O . VAL B 1 58 ? 11.299 2.983 49.401 1.00 17.03 58 VAL C O 1
ATOM 2714 N N . ILE B 1 59 ? 12.483 3.564 47.577 1.00 17.28 59 ILE C N 1
ATOM 2715 C CA . ILE B 1 59 ? 13.725 2.980 48.069 1.00 16.31 59 ILE C CA 1
ATOM 2716 C C . ILE B 1 59 ? 14.192 3.670 49.355 1.00 16.90 59 ILE C C 1
ATOM 2717 O O . ILE B 1 59 ? 14.500 3.010 50.348 1.00 13.49 59 ILE C O 1
ATOM 2722 N N . GLU B 1 60 ? 14.237 4.997 49.342 1.00 18.28 60 GLU C N 1
ATOM 2723 C CA . GLU B 1 60 ? 14.678 5.733 50.525 1.00 19.38 60 GLU C CA 1
ATOM 2724 C C . GLU B 1 60 ? 13.705 5.529 51.681 1.00 20.18 60 GLU C C 1
ATOM 2725 O O . GLU B 1 60 ? 14.123 5.359 52.828 1.00 21.75 60 GLU C O 1
ATOM 2731 N N . PHE B 1 61 ? 12.408 5.523 51.381 1.00 19.58 61 PHE C N 1
ATOM 2732 C CA . PHE B 1 61 ? 11.399 5.323 52.411 1.00 19.96 61 PHE C CA 1
ATOM 2733 C C . PHE B 1 61 ? 11.569 3.963 53.087 1.00 21.21 61 PHE C C 1
ATOM 2734 O O . PHE B 1 61 ? 11.443 3.846 54.307 1.00 22.02 61 PHE C O 1
ATOM 2742 N N . ALA B 1 62 ? 11.847 2.934 52.290 1.00 20.14 62 ALA C N 1
ATOM 2743 C CA . ALA B 1 62 ? 12.027 1.592 52.830 1.00 19.96 62 ALA C CA 1
ATOM 2744 C C . ALA B 1 62 ? 13.256 1.518 53.731 1.00 19.35 62 ALA C C 1
ATOM 2745 O O . ALA B 1 62 ? 13.208 0.930 54.810 1.00 18.10 62 ALA C O 1
ATOM 2747 N N . VAL B 1 63 ? 14.355 2.115 53.285 1.00 20.94 63 VAL C N 1
ATOM 2748 C CA . VAL B 1 63 ? 15.587 2.109 54.064 1.00 21.44 63 VAL C CA 1
ATOM 2749 C C . VAL B 1 63 ? 15.435 2.880 55.379 1.00 22.17 63 VAL C C 1
ATOM 2750 O O . VAL B 1 63 ? 15.753 2.363 56.451 1.00 20.20 63 VAL C O 1
ATOM 2754 N N . LYS B 1 64 ? 14.937 4.110 55.294 1.00 22.24 64 LYS C N 1
ATOM 2755 C CA . LYS B 1 64 ? 14.774 4.938 56.484 1.00 24.80 64 LYS C CA 1
ATOM 2756 C C . LYS B 1 64 ? 13.741 4.412 57.467 1.00 25.87 64 LYS C C 1
ATOM 2757 O O . LYS B 1 64 ? 13.948 4.491 58.679 1.00 26.55 64 LYS C O 1
ATOM 2763 N N . ARG B 1 65 ? 12.630 3.879 56.964 1.00 25.00 65 ARG C N 1
ATOM 2764 C CA . ARG B 1 65 ? 11.606 3.355 57.859 1.00 25.90 65 ARG C CA 1
ATOM 2765 C C . ARG B 1 65 ? 12.068 2.023 58.451 1.00 26.66 65 ARG C C 1
ATOM 2766 O O . ARG B 1 65 ? 11.702 1.673 59.572 1.00 25.74 65 ARG C O 1
ATOM 2774 N N . ALA B 1 66 ? 12.892 1.291 57.704 1.00 27.84 66 ALA C N 1
ATOM 2775 C CA . ALA B 1 66 ? 13.410 0.007 58.179 1.00 29.60 66 ALA C CA 1
ATOM 2776 C C . ALA B 1 66 ? 14.365 0.237 59.350 1.00 30.45 66 ALA C C 1
ATOM 2777 O O . ALA B 1 66 ? 14.343 -0.494 60.338 1.00 30.95 66 ALA C O 1
ATOM 2779 N N . ALA B 1 67 ? 15.212 1.251 59.215 1.00 32.50 67 ALA C N 1
ATOM 2780 C CA . ALA B 1 67 ? 16.174 1.615 60.249 1.00 33.39 67 ALA C CA 1
ATOM 2781 C C . ALA B 1 67 ? 17.060 0.472 60.729 1.00 33.93 67 ALA C C 1
ATOM 2782 O O . ALA B 1 67 ? 17.203 0.260 61.933 1.00 35.97 67 ALA C O 1
ATOM 2784 N N . GLY B 1 68 ? 17.652 -0.262 59.793 1.00 33.44 68 GLY C N 1
ATOM 2785 C CA . GLY B 1 68 ? 18.533 -1.357 60.156 1.00 32.78 68 GLY C CA 1
ATOM 2786 C C . GLY B 1 68 ? 17.865 -2.566 60.781 1.00 31.62 68 GLY C C 1
ATOM 2787 O O . GLY B 1 68 ? 18.529 -3.569 61.032 1.00 31.26 68 GLY C O 1
ATOM 2788 N N . ARG B 1 69 ? 16.561 -2.483 61.032 1.00 31.13 69 ARG C N 1
ATOM 2789 C CA . ARG B 1 69 ? 15.830 -3.601 61.631 1.00 29.75 69 ARG C CA 1
ATOM 2790 C C . ARG B 1 69 ? 15.679 -4.760 60.658 1.00 29.99 69 ARG C C 1
ATOM 2791 O O . ARG B 1 69 ? 15.473 -5.902 61.066 1.00 30.15 69 ARG C O 1
ATOM 2799 N N . ILE B 1 70 ? 15.768 -4.453 59.368 1.00 28.42 70 ILE C N 1
ATOM 2800 C CA . ILE B 1 70 ? 15.634 -5.461 58.325 1.00 26.56 70 ILE C CA 1
ATOM 2801 C C . ILE B 1 70 ? 16.408 -5.018 57.085 1.00 24.90 70 ILE C C 1
ATOM 2802 O O . ILE B 1 70 ? 16.432 -3.835 56.749 1.00 23.19 70 ILE C O 1
ATOM 2807 N N . LYS B 1 71 ? 17.050 -5.970 56.419 1.00 23.94 71 LYS C N 1
ATOM 2808 C CA . LYS B 1 71 ? 17.818 -5.676 55.213 1.00 22.89 71 LYS C CA 1
ATOM 2809 C C . LYS B 1 71 ? 16.873 -5.180 54.123 1.00 21.09 71 LYS C C 1
ATOM 2810 O O . LYS B 1 71 ? 15.747 -5.660 54.004 1.00 19.73 71 LYS C O 1
ATOM 2816 N N . VAL B 1 72 ? 17.331 -4.216 53.334 1.00 19.22 72 VAL C N 1
ATOM 2817 C CA . VAL B 1 72 ? 16.521 -3.674 52.252 1.00 19.15 72 VAL C CA 1
ATOM 2818 C C . VAL B 1 72 ? 17.267 -3.774 50.924 1.00 18.73 72 VAL C C 1
ATOM 2819 O O . VAL B 1 72 ? 18.414 -3.338 50.805 1.00 18.91 72 VAL C O 1
ATOM 2823 N N . ILE B 1 73 ? 16.609 -4.373 49.937 1.00 17.92 73 ILE C N 1
ATOM 2824 C CA . ILE B 1 73 ? 17.177 -4.536 48.601 1.00 16.39 73 ILE C CA 1
ATOM 2825 C C . ILE B 1 73 ? 16.366 -3.659 47.657 1.00 15.90 73 ILE C C 1
ATOM 2826 O O . ILE B 1 73 ? 15.137 -3.698 47.676 1.00 15.99 73 ILE C O 1
ATOM 2831 N N . ALA B 1 74 ? 17.053 -2.870 46.837 1.00 15.15 74 ALA C N 1
ATOM 2832 C CA . ALA B 1 74 ? 16.383 -1.973 45.902 1.00 15.50 74 ALA C CA 1
ATOM 2833 C C . ALA B 1 74 ? 16.391 -2.462 44.457 1.00 15.61 74 ALA C C 1
ATOM 2834 O O . ALA B 1 74 ? 17.442 -2.813 43.916 1.00 15.57 74 ALA C O 1
ATOM 2836 N N . GLY B 1 75 ? 15.213 -2.477 43.838 1.00 16.87 75 GLY C N 1
ATOM 2837 C CA . GLY B 1 75 ? 15.113 -2.873 42.442 1.00 17.34 75 GLY C CA 1
ATOM 2838 C C . GLY B 1 75 ? 15.500 -1.626 41.674 1.00 18.04 75 GLY C C 1
ATOM 2839 O O . GLY B 1 75 ? 14.780 -0.626 41.713 1.00 18.05 75 GLY C O 1
ATOM 2840 N N . THR B 1 76 ? 16.627 -1.669 40.974 1.00 17.68 76 THR C N 1
ATOM 2841 C CA . THR B 1 76 ? 17.104 -0.486 40.270 1.00 18.91 76 THR C CA 1
ATOM 2842 C C . THR B 1 76 ? 17.426 -0.674 38.798 1.00 20.38 76 THR C C 1
ATOM 2843 O O . THR B 1 76 ? 17.964 0.236 38.166 1.00 22.06 76 THR C O 1
ATOM 2847 N N . GLY B 1 77 ? 17.110 -1.840 38.250 1.00 21.02 77 GLY C N 1
ATOM 2848 C CA . GLY B 1 77 ? 17.416 -2.084 36.851 1.00 21.05 77 GLY C CA 1
ATOM 2849 C C . GLY B 1 77 ? 16.347 -1.657 35.862 1.00 21.51 77 GLY C C 1
ATOM 2850 O O . GLY B 1 77 ? 15.242 -1.279 36.234 1.00 23.38 77 GLY C O 1
ATOM 2851 N N . GLY B 1 78 ? 16.702 -1.720 34.584 1.00 21.11 78 GLY C N 1
ATOM 2852 C CA . GLY B 1 78 ? 15.797 -1.365 33.506 1.00 19.71 78 GLY C CA 1
ATOM 2853 C C . GLY B 1 78 ? 16.481 -1.844 32.241 1.00 18.76 78 GLY C C 1
ATOM 2854 O O . GLY B 1 78 ? 17.359 -2.705 32.322 1.00 18.39 78 GLY C O 1
ATOM 2855 N N . ASN B 1 79 ? 16.114 -1.320 31.077 1.00 16.42 79 ASN C N 1
ATOM 2856 C CA . ASN B 1 79 ? 16.789 -1.769 29.863 1.00 17.17 79 ASN C CA 1
ATOM 2857 C C . ASN B 1 79 ? 17.669 -0.688 29.229 1.00 16.04 79 ASN C C 1
ATOM 2858 O O . ASN B 1 79 ? 18.045 -0.784 28.066 1.00 15.98 79 ASN C O 1
ATOM 2863 N N . ALA B 1 80 ? 17.999 0.337 30.009 1.00 17.42 80 ALA C N 1
ATOM 2864 C CA . ALA B 1 80 ? 18.874 1.417 29.550 1.00 17.27 80 ALA C CA 1
ATOM 2865 C C . ALA B 1 80 ? 19.977 1.519 30.601 1.00 16.44 80 ALA C C 1
ATOM 2866 O O . ALA B 1 80 ? 19.712 1.862 31.746 1.00 17.29 80 ALA C O 1
ATOM 2868 N N . THR B 1 81 ? 21.208 1.216 30.209 1.00 16.70 81 THR C N 1
ATOM 2869 C CA . THR B 1 81 ? 22.334 1.230 31.138 1.00 19.06 81 THR C CA 1
ATOM 2870 C C . THR B 1 81 ? 22.535 2.529 31.922 1.00 19.10 81 THR C C 1
ATOM 2871 O O . THR B 1 81 ? 22.727 2.493 33.139 1.00 18.81 81 THR C O 1
ATOM 2875 N N . HIS B 1 82 ? 22.474 3.670 31.245 1.00 20.23 82 HIS C N 1
ATOM 2876 C CA . HIS B 1 82 ? 22.671 4.944 31.930 1.00 22.67 82 HIS C CA 1
ATOM 2877 C C . HIS B 1 82 ? 21.697 5.124 33.089 1.00 22.68 82 HIS C C 1
ATOM 2878 O O . HIS B 1 82 ? 22.102 5.502 34.188 1.00 22.18 82 HIS C O 1
ATOM 2885 N N . GLU B 1 83 ? 20.417 4.854 32.845 1.00 22.38 83 GLU C N 1
ATOM 2886 C CA . GLU B 1 83 ? 19.403 5.001 33.886 1.00 22.80 83 GLU C CA 1
ATOM 2887 C C . GLU B 1 83 ? 19.647 4.048 35.048 1.00 20.87 83 GLU C C 1
ATOM 2888 O O . GLU B 1 83 ? 19.505 4.429 36.208 1.00 20.04 83 GLU C O 1
ATOM 2894 N N . ALA B 1 84 ? 20.011 2.809 34.735 1.00 18.96 84 ALA C N 1
ATOM 2895 C CA . ALA B 1 84 ? 20.278 1.817 35.769 1.00 18.78 84 ALA C CA 1
ATOM 2896 C C . ALA B 1 84 ? 21.417 2.290 36.673 1.00 18.87 84 ALA C C 1
ATOM 2897 O O . ALA B 1 84 ? 21.367 2.110 37.890 1.00 19.14 84 ALA C O 1
ATOM 2899 N N . VAL B 1 85 ? 22.444 2.890 36.081 1.00 19.83 85 VAL C N 1
ATOM 2900 C CA . VAL B 1 85 ? 23.569 3.387 36.865 1.00 20.99 85 VAL C CA 1
ATOM 2901 C C . VAL B 1 85 ? 23.103 4.451 37.853 1.00 22.45 85 VAL C C 1
ATOM 2902 O O . VAL B 1 85 ? 23.451 4.405 39.032 1.00 22.08 85 VAL C O 1
ATOM 2906 N N . HIS B 1 86 ? 22.312 5.404 37.367 1.00 23.07 86 HIS C N 1
ATOM 2907 C CA . HIS B 1 86 ? 21.802 6.476 38.211 1.00 24.83 86 HIS C CA 1
ATOM 2908 C C . HIS B 1 86 ? 20.943 5.980 39.360 1.00 23.88 86 HIS C C 1
ATOM 2909 O O . HIS B 1 86 ? 21.129 6.397 40.502 1.00 24.44 86 HIS C O 1
ATOM 2916 N N . LEU B 1 87 ? 20.001 5.091 39.065 1.00 22.05 87 LEU C N 1
ATOM 2917 C CA . LEU B 1 87 ? 19.118 4.584 40.105 1.00 21.84 87 LEU C CA 1
ATOM 2918 C C . LEU B 1 87 ? 19.863 3.715 41.109 1.00 20.75 87 LEU C C 1
ATOM 2919 O O . LEU B 1 87 ? 19.564 3.745 42.305 1.00 21.28 87 LEU C O 1
ATOM 2924 N N . THR B 1 88 ? 20.829 2.938 40.628 1.00 20.72 88 THR C N 1
ATOM 2925 C CA . THR B 1 88 ? 21.612 2.094 41.522 1.00 20.15 88 THR C CA 1
ATOM 2926 C C . THR B 1 88 ? 22.458 2.996 42.427 1.00 20.65 88 THR C C 1
ATOM 2927 O O . THR B 1 88 ? 22.623 2.720 43.614 1.00 21.00 88 THR C O 1
ATOM 2931 N N . ALA B 1 89 ? 22.979 4.084 41.866 1.00 20.54 89 ALA C N 1
ATOM 2932 C CA . ALA B 1 89 ? 23.798 5.015 42.642 1.00 20.73 89 ALA C CA 1
ATOM 2933 C C . ALA B 1 89 ? 22.956 5.608 43.768 1.00 20.51 89 ALA C C 1
ATOM 2934 O O . ALA B 1 89 ? 23.433 5.779 44.891 1.00 21.43 89 ALA C O 1
ATOM 2936 N N . HIS B 1 90 ? 21.696 5.908 43.468 1.00 20.54 90 HIS C N 1
ATOM 2937 C CA . HIS B 1 90 ? 20.799 6.466 44.470 1.00 21.55 90 HIS C CA 1
ATOM 2938 C C . HIS B 1 90 ? 20.534 5.471 45.596 1.00 21.33 90 HIS C C 1
ATOM 2939 O O . HIS B 1 90 ? 20.504 5.852 46.771 1.00 20.43 90 HIS C O 1
ATOM 2946 N N . ALA B 1 91 ? 20.344 4.200 45.243 1.00 20.29 91 ALA C N 1
ATOM 2947 C CA . ALA B 1 91 ? 20.098 3.162 46.244 1.00 20.69 91 ALA C CA 1
ATOM 2948 C C . ALA B 1 91 ? 21.285 3.113 47.200 1.00 20.22 91 ALA C C 1
ATOM 2949 O O . ALA B 1 91 ? 21.118 3.000 48.414 1.00 20.38 91 ALA C O 1
ATOM 2951 N N . LYS B 1 92 ? 22.481 3.191 46.630 1.00 21.80 92 LYS C N 1
ATOM 2952 C CA . LYS B 1 92 ? 23.722 3.178 47.395 1.00 24.24 92 LYS C CA 1
ATOM 2953 C C . LYS B 1 92 ? 23.731 4.418 48.287 1.00 25.47 92 LYS C C 1
ATOM 2954 O O . LYS B 1 92 ? 23.994 4.340 49.487 1.00 23.96 92 LYS C O 1
ATOM 2960 N N . GLU B 1 93 ? 23.416 5.554 47.674 1.00 26.76 93 GLU C N 1
ATOM 2961 C CA . GLU B 1 93 ? 23.369 6.848 48.345 1.00 27.54 93 GLU C CA 1
ATOM 2962 C C . GLU B 1 93 ? 22.457 6.859 49.575 1.00 27.05 93 GLU C C 1
ATOM 2963 O O . GLU B 1 93 ? 22.845 7.365 50.630 1.00 25.69 93 GLU C O 1
ATOM 2969 N N . VAL B 1 94 ? 21.250 6.306 49.443 1.00 24.55 94 VAL C N 1
ATOM 2970 C CA . VAL B 1 94 ? 20.311 6.288 50.560 1.00 23.59 94 VAL C CA 1
ATOM 2971 C C . VAL B 1 94 ? 20.530 5.149 51.546 1.00 23.58 94 VAL C C 1
ATOM 2972 O O . VAL B 1 94 ? 19.796 5.029 52.523 1.00 24.94 94 VAL C O 1
ATOM 2976 N N . GLY B 1 95 ? 21.523 4.306 51.286 1.00 22.00 95 GLY C N 1
ATOM 2977 C CA . GLY B 1 95 ? 21.823 3.228 52.215 1.00 22.17 95 GLY C CA 1
ATOM 2978 C C . GLY B 1 95 ? 21.175 1.863 52.065 1.00 22.39 95 GLY C C 1
ATOM 2979 O O . GLY B 1 95 ? 21.030 1.144 53.057 1.00 20.08 95 GLY C O 1
ATOM 2980 N N . ALA B 1 96 ? 20.782 1.489 50.852 1.00 21.56 96 ALA C N 1
ATOM 2981 C CA . ALA B 1 96 ? 20.183 0.173 50.639 1.00 20.82 96 ALA C CA 1
ATOM 2982 C C . ALA B 1 96 ? 21.284 -0.867 50.836 1.00 21.06 96 ALA C C 1
ATOM 2983 O O . ALA B 1 96 ? 22.450 -0.582 50.580 1.00 21.77 96 ALA C O 1
ATOM 2985 N N . ASP B 1 97 ? 20.929 -2.068 51.285 1.00 22.02 97 ASP C N 1
ATOM 2986 C CA . ASP B 1 97 ? 21.933 -3.111 51.491 1.00 22.49 97 ASP C CA 1
ATOM 2987 C C . ASP B 1 97 ? 22.357 -3.784 50.194 1.00 22.81 97 ASP C C 1
ATOM 2988 O O . ASP B 1 97 ? 23.429 -4.385 50.113 1.00 21.27 97 ASP C O 1
ATOM 2993 N N . GLY B 1 98 ? 21.506 -3.685 49.179 1.00 21.74 98 GLY C N 1
ATOM 2994 C CA . GLY B 1 98 ? 21.825 -4.290 47.903 1.00 19.26 98 GLY C CA 1
ATOM 2995 C C . GLY B 1 98 ? 20.935 -3.763 46.799 1.00 18.69 98 GLY C C 1
ATOM 2996 O O . GLY B 1 98 ? 19.937 -3.086 47.055 1.00 18.29 98 GLY C O 1
ATOM 2997 N N . ALA B 1 99 ? 21.303 -4.074 45.564 1.00 18.21 99 ALA C N 1
ATOM 2998 C CA . ALA B 1 99 ? 20.538 -3.637 44.410 1.00 17.85 99 ALA C CA 1
ATOM 2999 C C . ALA B 1 99 ? 20.255 -4.826 43.503 1.00 17.99 99 ALA C C 1
ATOM 3000 O O . ALA B 1 99 ? 21.169 -5.562 43.127 1.00 17.37 99 ALA C O 1
ATOM 3002 N N . LEU B 1 100 ? 18.982 -5.021 43.178 1.00 18.03 100 LEU C N 1
ATOM 3003 C CA . LEU B 1 100 ? 18.573 -6.101 42.285 1.00 16.75 100 LEU C CA 1
ATOM 3004 C C . LEU B 1 100 ? 18.497 -5.465 40.902 1.00 14.89 100 LEU C C 1
ATOM 3005 O O . LEU B 1 100 ? 17.727 -4.530 40.689 1.00 15.38 100 LEU C O 1
ATOM 3010 N N . VAL B 1 101 ? 19.302 -5.965 39.973 1.00 13.68 101 VAL C N 1
ATOM 3011 C CA . VAL B 1 101 ? 19.343 -5.421 38.622 1.00 13.53 101 VAL C CA 1
ATOM 3012 C C . VAL B 1 101 ? 18.891 -6.463 37.602 1.00 13.07 101 VAL C C 1
ATOM 3013 O O . VAL B 1 101 ? 19.601 -7.428 37.331 1.00 11.18 101 VAL C O 1
ATOM 3017 N N . VAL B 1 102 ? 17.704 -6.258 37.039 1.00 13.27 102 VAL C N 1
ATOM 3018 C CA . VAL B 1 102 ? 17.161 -7.197 36.070 1.00 14.16 102 VAL C CA 1
ATOM 3019 C C . VAL B 1 102 ? 17.903 -7.189 34.743 1.00 14.14 102 VAL C C 1
ATOM 3020 O O . VAL B 1 102 ? 18.440 -6.165 34.316 1.00 14.82 102 VAL C O 1
ATOM 3024 N N . VAL B 1 103 ? 17.941 -8.352 34.105 1.00 13.27 103 VAL C N 1
ATOM 3025 C CA . VAL B 1 103 ? 18.555 -8.491 32.796 1.00 12.26 103 VAL C CA 1
ATOM 3026 C C . VAL B 1 103 ? 17.683 -7.608 31.891 1.00 14.25 103 VAL C C 1
ATOM 3027 O O . VAL B 1 103 ? 16.454 -7.709 31.918 1.00 14.41 103 VAL C O 1
ATOM 3031 N N . PRO B 1 104 ? 18.299 -6.720 31.096 1.00 14.78 104 PRO C N 1
ATOM 3032 C CA . PRO B 1 104 ? 17.514 -5.847 30.212 1.00 14.82 104 PRO C CA 1
ATOM 3033 C C . PRO B 1 104 ? 16.387 -6.560 29.460 1.00 15.60 104 PRO C C 1
ATOM 3034 O O . PRO B 1 104 ? 16.601 -7.598 28.827 1.00 16.05 104 PRO C O 1
ATOM 3038 N N . TYR B 1 105 ? 15.185 -5.999 29.547 1.00 14.54 105 TYR C N 1
ATOM 3039 C CA . TYR B 1 105 ? 14.023 -6.560 28.870 1.00 14.77 105 TYR C CA 1
ATOM 3040 C C . TYR B 1 105 ? 13.742 -5.833 27.559 1.00 14.87 105 TYR C C 1
ATOM 3041 O O . TYR B 1 105 ? 14.185 -4.703 27.353 1.00 13.70 105 TYR C O 1
ATOM 3050 N N . TYR B 1 106 ? 13.009 -6.509 26.682 1.00 15.09 106 TYR C N 1
ATOM 3051 C CA . TYR B 1 106 ? 12.579 -5.960 25.399 1.00 15.66 106 TYR C CA 1
ATOM 3052 C C . TYR B 1 106 ? 13.614 -5.673 24.304 1.00 15.73 106 TYR C C 1
ATOM 3053 O O . TYR B 1 106 ? 13.376 -6.040 23.154 1.00 14.69 106 TYR C O 1
ATOM 3062 N N . ASN B 1 107 ? 14.738 -5.019 24.617 1.00 14.47 107 ASN C N 1
ATOM 3063 C CA . ASN B 1 107 ? 15.715 -4.746 23.556 1.00 13.61 107 ASN C CA 1
ATOM 3064 C C . ASN B 1 107 ? 16.710 -5.872 23.253 1.00 15.45 107 ASN C C 1
ATOM 3065 O O . ASN B 1 107 ? 17.580 -5.725 22.391 1.00 14.47 107 ASN C O 1
ATOM 3070 N N . LYS B 1 108 ? 16.561 -6.997 23.952 1.00 14.39 108 LYS C N 1
ATOM 3071 C CA . LYS B 1 108 ? 17.399 -8.186 23.755 1.00 14.34 108 LYS C CA 1
ATOM 3072 C C . LYS B 1 108 ? 18.876 -7.945 23.425 1.00 12.42 108 LYS C C 1
ATOM 3073 O O . LYS B 1 108 ? 19.340 -8.258 22.327 1.00 13.06 108 LYS C O 1
ATOM 3079 N N . PRO B 1 109 ? 19.640 -7.401 24.383 1.00 12.88 109 PRO C N 1
ATOM 3080 C CA . PRO B 1 109 ? 21.065 -7.140 24.149 1.00 11.91 109 PRO C CA 1
ATOM 3081 C C . PRO B 1 109 ? 21.821 -8.435 23.874 1.00 14.39 109 PRO C C 1
ATOM 3082 O O . PRO B 1 109 ? 21.378 -9.514 24.270 1.00 13.73 109 PRO C O 1
ATOM 3086 N N . THR B 1 110 ? 22.959 -8.328 23.197 1.00 14.24 110 THR C N 1
ATOM 3087 C CA . THR B 1 110 ? 23.786 -9.500 22.933 1.00 15.28 110 THR C CA 1
ATOM 3088 C C . THR B 1 110 ? 24.447 -9.816 24.276 1.00 14.22 110 THR C C 1
ATOM 3089 O O . THR B 1 110 ? 24.382 -9.002 25.198 1.00 15.21 110 THR C O 1
ATOM 3093 N N . GLN B 1 111 ? 25.069 -10.985 24.402 1.00 15.02 111 GLN C N 1
ATOM 3094 C CA . GLN B 1 111 ? 25.728 -11.327 25.661 1.00 14.39 111 GLN C CA 1
ATOM 3095 C C . GLN B 1 111 ? 26.772 -10.264 25.997 1.00 15.05 111 GLN C C 1
ATOM 3096 O O . GLN B 1 111 ? 26.931 -9.888 27.156 1.00 14.09 111 GLN C O 1
ATOM 3102 N N . ARG B 1 112 ? 27.481 -9.780 24.981 1.00 14.39 112 ARG C N 1
ATOM 3103 C CA . ARG B 1 112 ? 28.489 -8.747 25.202 1.00 16.58 112 ARG C CA 1
ATOM 3104 C C . ARG B 1 112 ? 27.810 -7.508 25.782 1.00 16.73 112 ARG C C 1
ATOM 3105 O O . ARG B 1 112 ? 28.354 -6.842 26.664 1.00 16.99 112 ARG C O 1
ATOM 3113 N N . GLY B 1 113 ? 26.612 -7.212 25.286 1.00 17.42 113 GLY C N 1
ATOM 3114 C CA . GLY B 1 113 ? 25.865 -6.066 25.779 1.00 17.66 113 GLY C CA 1
ATOM 3115 C C . GLY B 1 113 ? 25.471 -6.258 27.235 1.00 18.53 113 GLY C C 1
ATOM 3116 O O . GLY B 1 113 ? 25.528 -5.320 28.030 1.00 17.38 113 GLY C O 1
ATOM 3117 N N . LEU B 1 114 ? 25.070 -7.477 27.588 1.00 15.55 114 LEU C N 1
ATOM 3118 C CA . LEU B 1 114 ? 24.681 -7.780 28.961 1.00 15.88 114 LEU C CA 1
ATOM 3119 C C . LEU B 1 114 ? 25.899 -7.648 29.867 1.00 17.00 114 LEU C C 1
ATOM 3120 O O . LEU B 1 114 ? 25.808 -7.145 30.985 1.00 17.22 114 LEU C O 1
ATOM 3125 N N . TYR B 1 115 ? 27.038 -8.118 29.377 1.00 17.78 115 TYR C N 1
ATOM 3126 C CA . TYR B 1 115 ? 28.278 -8.026 30.135 1.00 18.00 115 TYR C CA 1
ATOM 3127 C C . TYR B 1 115 ? 28.578 -6.560 30.442 1.00 17.19 115 TYR C C 1
ATOM 3128 O O . TYR B 1 115 ? 28.764 -6.178 31.597 1.00 16.43 115 TYR C O 1
ATOM 3137 N N . GLU B 1 116 ? 28.621 -5.739 29.398 1.00 16.32 116 GLU C N 1
ATOM 3138 C CA . GLU B 1 116 ? 28.909 -4.324 29.570 1.00 17.37 116 GLU C CA 1
ATOM 3139 C C . GLU B 1 116 ? 27.862 -3.610 30.423 1.00 17.63 116 GLU C C 1
ATOM 3140 O O . GLU B 1 116 ? 28.189 -2.699 31.187 1.00 17.13 116 GLU C O 1
ATOM 3146 N N . HIS B 1 117 ? 26.607 -4.037 30.313 1.00 16.01 117 HIS C N 1
ATOM 3147 C CA . HIS B 1 117 ? 25.535 -3.433 31.097 1.00 15.97 117 HIS C CA 1
ATOM 3148 C C . HIS B 1 117 ? 25.791 -3.611 32.600 1.00 15.77 117 HIS C C 1
ATOM 3149 O O . HIS B 1 117 ? 25.861 -2.636 33.347 1.00 14.98 117 HIS C O 1
ATOM 3156 N N . PHE B 1 118 ? 25.936 -4.858 33.038 1.00 15.22 118 PHE C N 1
ATOM 3157 C CA . PHE B 1 118 ? 26.161 -5.136 34.457 1.00 16.40 118 PHE C CA 1
ATOM 3158 C C . PHE B 1 118 ? 27.521 -4.655 34.952 1.00 17.79 118 PHE C C 1
ATOM 3159 O O . PHE B 1 118 ? 27.641 -4.161 36.074 1.00 18.24 118 PHE C O 1
ATOM 3167 N N . LYS B 1 119 ? 28.540 -4.801 34.115 1.00 16.99 119 LYS C N 1
ATOM 3168 C CA . LYS B 1 119 ? 29.881 -4.361 34.475 1.00 19.17 119 LYS C CA 1
ATOM 3169 C C . LYS B 1 119 ? 29.862 -2.861 34.781 1.00 19.33 119 LYS C C 1
ATOM 3170 O O . LYS B 1 119 ? 30.383 -2.419 35.805 1.00 18.43 119 LYS C O 1
ATOM 3176 N N . THR B 1 120 ? 29.240 -2.087 33.895 1.00 18.72 120 THR C N 1
ATOM 3177 C CA . THR B 1 120 ? 29.160 -0.638 34.061 1.00 18.45 120 THR C CA 1
ATOM 3178 C C . THR B 1 120 ? 28.504 -0.245 35.380 1.00 18.63 120 THR C C 1
ATOM 3179 O O . THR B 1 120 ? 29.041 0.575 36.133 1.00 17.33 120 THR C O 1
ATOM 3183 N N . VAL B 1 121 ? 27.340 -0.825 35.658 1.00 17.21 121 VAL C N 1
ATOM 3184 C CA . VAL B 1 121 ? 26.630 -0.532 36.898 1.00 17.36 121 VAL C CA 1
ATOM 3185 C C . VAL B 1 121 ? 27.486 -0.943 38.107 1.00 18.94 121 VAL C C 1
ATOM 3186 O O . VAL B 1 121 ? 27.677 -0.163 39.042 1.00 18.99 121 VAL C O 1
ATOM 3190 N N . ALA B 1 122 ? 28.008 -2.166 38.072 1.00 19.44 122 ALA C N 1
ATOM 3191 C CA . ALA B 1 122 ? 28.832 -2.692 39.161 1.00 20.85 122 ALA C CA 1
ATOM 3192 C C . ALA B 1 122 ? 30.084 -1.859 39.441 1.00 22.42 122 ALA C C 1
ATOM 3193 O O . ALA B 1 122 ? 30.414 -1.588 40.598 1.00 22.08 122 ALA C O 1
ATOM 3195 N N . GLN B 1 123 ? 30.786 -1.460 38.387 1.00 23.51 123 GLN C N 1
ATOM 3196 C CA . GLN B 1 123 ? 32.002 -0.671 38.555 1.00 25.66 123 GLN C CA 1
ATOM 3197 C C . GLN B 1 123 ? 31.726 0.770 38.970 1.00 25.39 123 GLN C C 1
ATOM 3198 O O . GLN B 1 123 ? 32.572 1.411 39.590 1.00 25.59 123 GLN C O 1
ATOM 3204 N N . GLU B 1 124 ? 30.541 1.273 38.634 1.00 25.09 124 GLU C N 1
ATOM 3205 C CA . GLU B 1 124 ? 30.169 2.640 38.977 1.00 25.34 124 GLU C CA 1
ATOM 3206 C C . GLU B 1 124 ? 29.644 2.782 40.395 1.00 24.55 124 GLU C C 1
ATOM 3207 O O . GLU B 1 124 ? 29.891 3.793 41.050 1.00 22.90 124 GLU C O 1
ATOM 3213 N N . VAL B 1 125 ? 28.919 1.775 40.872 1.00 22.56 125 VAL C N 1
ATOM 3214 C CA . VAL B 1 125 ? 28.350 1.832 42.213 1.00 21.79 125 VAL C CA 1
ATOM 3215 C C . VAL B 1 125 ? 28.828 0.699 43.106 1.00 23.28 125 VAL C C 1
ATOM 3216 O O . VAL B 1 125 ? 28.540 -0.472 42.847 1.00 20.98 125 VAL C O 1
ATOM 3220 N N . ASP B 1 126 ? 29.546 1.050 44.169 1.00 23.56 126 ASP C N 1
ATOM 3221 C CA . ASP B 1 126 ? 30.054 0.048 45.093 1.00 25.06 126 ASP C CA 1
ATOM 3222 C C . ASP B 1 126 ? 28.971 -0.438 46.048 1.00 24.92 126 ASP C C 1
ATOM 3223 O O . ASP B 1 126 ? 28.972 -0.102 47.232 1.00 24.98 126 ASP C O 1
ATOM 3228 N N . ILE B 1 127 ? 28.044 -1.230 45.519 1.00 22.78 127 ILE C N 1
ATOM 3229 C CA . ILE B 1 127 ? 26.954 -1.786 46.306 1.00 20.50 127 ILE C CA 1
ATOM 3230 C C . ILE B 1 127 ? 26.791 -3.229 45.856 1.00 18.77 127 ILE C C 1
ATOM 3231 O O . ILE B 1 127 ? 27.022 -3.544 44.691 1.00 18.33 127 ILE C O 1
ATOM 3236 N N . PRO B 1 128 ? 26.438 -4.135 46.779 1.00 19.35 128 PRO C N 1
ATOM 3237 C CA . PRO B 1 128 ? 26.261 -5.537 46.388 1.00 18.96 128 PRO C CA 1
ATOM 3238 C C . PRO B 1 128 ? 25.143 -5.624 45.352 1.00 19.47 128 PRO C C 1
ATOM 3239 O O . PRO B 1 128 ? 24.059 -5.078 45.557 1.00 18.17 128 PRO C O 1
ATOM 3243 N N . ILE B 1 129 ? 25.411 -6.314 44.248 1.00 18.70 129 ILE C N 1
ATOM 3244 C CA . ILE B 1 129 ? 24.437 -6.440 43.172 1.00 17.86 129 ILE C CA 1
ATOM 3245 C C . ILE B 1 129 ? 23.929 -7.864 42.954 1.00 17.91 129 ILE C C 1
ATOM 3246 O O . ILE B 1 129 ? 24.700 -8.826 42.958 1.00 17.48 129 ILE C O 1
ATOM 3251 N N . ILE B 1 130 ? 22.618 -7.984 42.783 1.00 14.72 130 ILE C N 1
ATOM 3252 C CA . ILE B 1 130 ? 21.992 -9.269 42.534 1.00 15.60 130 ILE C CA 1
ATOM 3253 C C . ILE B 1 130 ? 21.430 -9.225 41.114 1.00 15.24 130 ILE C C 1
ATOM 3254 O O . ILE B 1 130 ? 20.592 -8.383 40.794 1.00 14.75 130 ILE C O 1
ATOM 3259 N N . ILE B 1 131 ? 21.919 -10.112 40.260 1.00 15.34 131 ILE C N 1
ATOM 3260 C CA . ILE B 1 131 ? 21.433 -10.181 38.889 1.00 15.94 131 ILE C CA 1
ATOM 3261 C C . ILE B 1 131 ? 20.059 -10.835 38.941 1.00 15.22 131 ILE C C 1
ATOM 3262 O O . ILE B 1 131 ? 19.841 -11.775 39.702 1.00 16.66 131 ILE C O 1
ATOM 3267 N N . TYR B 1 132 ? 19.130 -10.336 38.138 1.00 15.37 132 TYR C N 1
ATOM 3268 C CA . TYR B 1 132 ? 17.795 -10.904 38.114 1.00 13.09 132 TYR C CA 1
ATOM 3269 C C . TYR B 1 132 ? 17.486 -11.426 36.720 1.00 14.80 132 TYR C C 1
ATOM 3270 O O . TYR B 1 132 ? 17.228 -10.658 35.794 1.00 11.51 132 TYR C O 1
ATOM 3279 N N . ASN B 1 133 ? 17.521 -12.748 36.587 1.00 15.27 133 ASN C N 1
ATOM 3280 C CA . ASN B 1 133 ? 17.258 -13.417 35.320 1.00 14.73 133 ASN C CA 1
ATOM 3281 C C . ASN B 1 133 ? 15.851 -14.001 35.305 1.00 14.22 133 ASN C C 1
ATOM 3282 O O . ASN B 1 133 ? 15.500 -14.825 36.151 1.00 15.09 133 ASN C O 1
ATOM 3287 N N . ILE B 1 134 ? 15.046 -13.553 34.349 1.00 13.56 134 ILE C N 1
ATOM 3288 C CA . ILE B 1 134 ? 13.682 -14.046 34.184 1.00 12.52 134 ILE C CA 1
ATOM 3289 C C . ILE B 1 134 ? 13.322 -13.931 32.700 1.00 12.10 134 ILE C C 1
ATOM 3290 O O . ILE B 1 134 ? 12.642 -13.001 32.277 1.00 11.15 134 ILE C O 1
ATOM 3295 N N . PRO B 1 135 ? 13.797 -14.892 31.891 1.00 12.89 135 PRO C N 1
ATOM 3296 C CA . PRO B 1 135 ? 13.570 -14.956 30.442 1.00 13.54 135 PRO C CA 1
ATOM 3297 C C . PRO B 1 135 ? 12.107 -14.889 30.014 1.00 12.30 135 PRO C C 1
ATOM 3298 O O . PRO B 1 135 ? 11.798 -14.364 28.946 1.00 11.29 135 PRO C O 1
ATOM 3302 N N . SER B 1 136 ? 11.212 -15.426 30.837 1.00 14.40 136 SER C N 1
ATOM 3303 C CA . SER B 1 136 ? 9.788 -15.427 30.504 1.00 13.62 136 SER C CA 1
ATOM 3304 C C . SER B 1 136 ? 9.215 -14.009 30.440 1.00 13.91 136 SER C C 1
ATOM 3305 O O . SER B 1 136 ? 8.154 -13.792 29.859 1.00 13.46 136 SER C O 1
ATOM 3308 N N . ARG B 1 137 ? 9.924 -13.049 31.029 1.00 12.34 137 ARG C N 1
ATOM 3309 C CA . ARG B 1 137 ? 9.485 -11.656 31.024 1.00 13.22 137 ARG C CA 1
ATOM 3310 C C . ARG B 1 137 ? 10.404 -10.748 30.201 1.00 14.40 137 ARG C C 1
ATOM 3311 O O . ARG B 1 137 ? 9.931 -9.857 29.490 1.00 14.33 137 ARG C O 1
ATOM 3319 N N . THR B 1 138 ? 11.713 -10.970 30.306 1.00 13.10 138 THR C N 1
ATOM 3320 C CA . THR B 1 138 ? 12.695 -10.148 29.599 1.00 14.09 138 THR C CA 1
ATOM 3321 C C . THR B 1 138 ? 12.868 -10.562 28.147 1.00 13.94 138 THR C C 1
ATOM 3322 O O . THR B 1 138 ? 13.320 -9.772 27.309 1.00 13.05 138 THR C O 1
ATOM 3326 N N . CYS B 1 139 ? 12.522 -11.810 27.861 1.00 14.93 139 CYS C N 1
ATOM 3327 C CA . CYS B 1 139 ? 12.625 -12.342 26.518 1.00 16.74 139 CYS C CA 1
ATOM 3328 C C . CYS B 1 139 ? 14.078 -12.444 26.026 1.00 17.89 139 CYS C C 1
ATOM 3329 O O . CYS B 1 139 ? 14.369 -12.351 24.831 1.00 18.77 139 CYS C O 1
ATOM 3332 N N . VAL B 1 140 ? 14.986 -12.647 26.980 1.00 16.91 140 VAL C N 1
ATOM 3333 C CA . VAL B 1 140 ? 16.415 -12.825 26.713 1.00 15.48 140 VAL C CA 1
ATOM 3334 C C . VAL B 1 140 ? 16.990 -13.448 27.992 1.00 14.39 140 VAL C C 1
ATOM 3335 O O . VAL B 1 140 ? 16.410 -13.298 29.060 1.00 15.73 140 VAL C O 1
ATOM 3339 N N . GLU B 1 141 ? 18.109 -14.155 27.892 1.00 13.48 141 GLU C N 1
ATOM 3340 C CA . GLU B 1 141 ? 18.692 -14.768 29.082 1.00 12.29 141 GLU C CA 1
ATOM 3341 C C . GLU B 1 141 ? 20.188 -14.535 29.163 1.00 13.11 141 GLU C C 1
ATOM 3342 O O . GLU B 1 141 ? 20.896 -14.670 28.170 1.00 14.64 141 GLU C O 1
ATOM 3348 N N . ILE B 1 142 ? 20.667 -14.174 30.349 1.00 13.74 142 ILE C N 1
ATOM 3349 C CA . ILE B 1 142 ? 22.088 -13.954 30.526 1.00 13.96 142 ILE C CA 1
ATOM 3350 C C . ILE B 1 142 ? 22.715 -15.343 30.661 1.00 15.17 142 ILE C C 1
ATOM 3351 O O . ILE B 1 142 ? 22.311 -16.136 31.514 1.00 15.25 142 ILE C O 1
ATOM 3356 N N . SER B 1 143 ? 23.678 -15.641 29.792 1.00 16.19 143 SER C N 1
ATOM 3357 C CA . SER B 1 143 ? 24.339 -16.947 29.785 1.00 16.68 143 SER C CA 1
ATOM 3358 C C . SER B 1 143 ? 25.206 -17.189 31.015 1.00 15.88 143 SER C C 1
ATOM 3359 O O . SER B 1 143 ? 25.677 -16.250 31.651 1.00 15.00 143 SER C O 1
ATOM 3362 N N . VAL B 1 144 ? 25.429 -18.456 31.344 1.00 15.68 144 VAL C N 1
ATOM 3363 C CA . VAL B 1 144 ? 26.261 -18.764 32.496 1.00 15.89 144 VAL C CA 1
ATOM 3364 C C . VAL B 1 144 ? 27.690 -18.281 32.223 1.00 14.93 144 VAL C C 1
ATOM 3365 O O . VAL B 1 144 ? 28.389 -17.863 33.142 1.00 15.71 144 VAL C O 1
ATOM 3369 N N . ASP B 1 145 ? 28.112 -18.310 30.961 1.00 15.22 145 ASP C N 1
ATOM 3370 C CA . ASP B 1 145 ? 29.451 -17.827 30.609 1.00 17.43 145 ASP C CA 1
ATOM 3371 C C . ASP B 1 145 ? 29.561 -16.348 30.975 1.00 17.69 145 ASP C C 1
ATOM 3372 O O . ASP B 1 145 ? 30.568 -15.903 31.529 1.00 18.47 145 ASP C O 1
ATOM 3377 N N . THR B 1 146 ? 28.517 -15.589 30.655 1.00 16.04 146 THR C N 1
ATOM 3378 C CA . THR B 1 146 ? 28.500 -14.159 30.944 1.00 15.28 146 THR C CA 1
ATOM 3379 C C . THR B 1 146 ? 28.481 -13.905 32.449 1.00 15.52 146 THR C C 1
ATOM 3380 O O . THR B 1 146 ? 29.192 -13.032 32.943 1.00 15.36 146 THR C O 1
ATOM 3384 N N . MET B 1 147 ? 27.680 -14.675 33.177 1.00 16.42 147 MET C N 1
ATOM 3385 C CA . MET B 1 147 ? 27.602 -14.523 34.626 1.00 17.84 147 MET C CA 1
ATOM 3386 C C . MET B 1 147 ? 28.958 -14.815 35.273 1.00 17.13 147 MET C C 1
ATOM 3387 O O . MET B 1 147 ? 29.394 -14.095 36.169 1.00 16.27 147 MET C O 1
ATOM 3392 N N . PHE B 1 148 ? 29.612 -15.877 34.813 1.00 17.97 148 PHE C N 1
ATOM 3393 C CA . PHE B 1 148 ? 30.920 -16.265 35.335 1.00 20.12 148 PHE C CA 1
ATOM 3394 C C . PHE B 1 148 ? 31.912 -15.118 35.148 1.00 20.32 148 PHE C C 1
ATOM 3395 O O . PHE B 1 148 ? 32.605 -14.721 36.085 1.00 20.62 148 PHE C O 1
ATOM 3403 N N . LYS B 1 149 ? 31.967 -14.591 33.930 1.00 20.38 149 LYS C N 1
ATOM 3404 C CA . LYS B 1 149 ? 32.866 -13.489 33.591 1.00 21.23 149 LYS C CA 1
ATOM 3405 C C . LYS B 1 149 ? 32.578 -12.261 34.465 1.00 20.37 149 LYS C C 1
ATOM 3406 O O . LYS B 1 149 ? 33.490 -11.632 35.006 1.00 19.12 149 LYS C O 1
ATOM 3412 N N . LEU B 1 150 ? 31.298 -11.937 34.612 1.00 19.38 150 LEU C N 1
ATOM 3413 C CA . LEU B 1 150 ? 30.861 -10.799 35.412 1.00 18.56 150 LEU C CA 1
ATOM 3414 C C . LEU B 1 150 ? 31.218 -10.979 36.893 1.00 19.50 150 LEU C C 1
ATOM 3415 O O . LEU B 1 150 ? 31.747 -10.069 37.538 1.00 19.20 150 LEU C O 1
ATOM 3420 N N . ALA B 1 151 ? 30.925 -12.156 37.432 1.00 18.17 151 ALA C N 1
ATOM 3421 C CA . ALA B 1 151 ? 31.218 -12.419 38.832 1.00 18.82 151 ALA C CA 1
ATOM 3422 C C . ALA B 1 151 ? 32.724 -12.480 39.084 1.00 20.60 151 ALA C C 1
ATOM 3423 O O . ALA B 1 151 ? 33.184 -12.160 40.179 1.00 20.52 151 ALA C O 1
ATOM 3425 N N . SER B 1 152 ? 33.484 -12.884 38.069 1.00 22.70 152 SER C N 1
ATOM 3426 C CA . SER B 1 152 ? 34.938 -12.986 38.190 1.00 25.07 152 SER C CA 1
ATOM 3427 C C . SER B 1 152 ? 35.620 -11.624 38.200 1.00 25.73 152 SER C C 1
ATOM 3428 O O . SER B 1 152 ? 36.616 -11.421 38.898 1.00 25.40 152 SER C O 1
ATOM 3431 N N . GLU B 1 153 ? 35.078 -10.692 37.425 1.00 24.89 153 GLU C N 1
ATOM 3432 C CA . GLU B 1 153 ? 35.650 -9.358 37.329 1.00 27.01 153 GLU C CA 1
ATOM 3433 C C . GLU B 1 153 ? 35.103 -8.350 38.329 1.00 26.55 153 GLU C C 1
ATOM 3434 O O . GLU B 1 153 ? 35.819 -7.443 38.752 1.00 27.16 153 GLU C O 1
ATOM 3440 N N . CYS B 1 154 ? 33.838 -8.499 38.705 1.00 25.45 154 CYS C N 1
ATOM 3441 C CA . CYS B 1 154 ? 33.225 -7.569 39.643 1.00 25.07 154 CYS C CA 1
ATOM 3442 C C . CYS B 1 154 ? 32.979 -8.204 41.002 1.00 25.06 154 CYS C C 1
ATOM 3443 O O . CYS B 1 154 ? 32.110 -9.066 41.156 1.00 23.51 154 CYS C O 1
ATOM 3446 N N . GLU B 1 155 ? 33.748 -7.763 41.991 1.00 24.63 155 GLU C N 1
ATOM 3447 C CA . GLU B 1 155 ? 33.630 -8.292 43.337 1.00 24.41 155 GLU C CA 1
ATOM 3448 C C . GLU B 1 155 ? 32.250 -8.041 43.940 1.00 21.91 155 GLU C C 1
ATOM 3449 O O . GLU B 1 155 ? 31.791 -8.822 44.768 1.00 22.16 155 GLU C O 1
ATOM 3455 N N . ASN B 1 156 ? 31.581 -6.964 43.528 1.00 20.97 156 ASN C N 1
ATOM 3456 C CA . ASN B 1 156 ? 30.260 -6.669 44.080 1.00 20.27 156 ASN C CA 1
ATOM 3457 C C . ASN B 1 156 ? 29.068 -7.355 43.394 1.00 20.79 156 ASN C C 1
ATOM 3458 O O . ASN B 1 156 ? 27.927 -7.195 43.827 1.00 21.42 156 ASN C O 1
ATOM 3463 N N . ILE B 1 157 ? 29.320 -8.107 42.325 1.00 19.88 157 ILE C N 1
ATOM 3464 C CA . ILE B 1 157 ? 28.238 -8.856 41.681 1.00 19.60 157 ILE C CA 1
ATOM 3465 C C . ILE B 1 157 ? 28.322 -10.183 42.427 1.00 18.75 157 ILE C C 1
ATOM 3466 O O . ILE B 1 157 ? 29.147 -11.041 42.108 1.00 19.48 157 ILE C O 1
ATOM 3471 N N . VAL B 1 158 ? 27.465 -10.333 43.432 1.00 19.03 158 VAL C N 1
ATOM 3472 C CA . VAL B 1 158 ? 27.498 -11.500 44.306 1.00 19.06 158 VAL C CA 1
ATOM 3473 C C . VAL B 1 158 ? 26.360 -12.508 44.267 1.00 18.94 158 VAL C C 1
ATOM 3474 O O . VAL B 1 158 ? 26.452 -13.560 44.906 1.00 19.07 158 VAL C O 1
ATOM 3478 N N . ALA B 1 159 ? 25.288 -12.214 43.545 1.00 17.25 159 ALA C N 1
ATOM 3479 C CA . ALA B 1 159 ? 24.183 -13.155 43.530 1.00 16.39 159 ALA C CA 1
ATOM 3480 C C . ALA B 1 159 ? 23.326 -13.091 42.280 1.00 16.46 159 ALA C C 1
ATOM 3481 O O . ALA B 1 159 ? 23.520 -12.240 41.413 1.00 14.60 159 ALA C O 1
ATOM 3483 N N . SER B 1 160 ? 22.380 -14.016 42.193 1.00 16.01 160 SER C N 1
ATOM 3484 C CA . SER B 1 160 ? 21.468 -14.043 41.066 1.00 16.57 160 SER C CA 1
ATOM 3485 C C . SER B 1 160 ? 20.101 -14.569 41.464 1.00 15.91 160 SER C C 1
ATOM 3486 O O . SER B 1 160 ? 19.988 -15.608 42.118 1.00 17.02 160 SER C O 1
ATOM 3489 N N . LYS B 1 161 ? 19.064 -13.827 41.094 1.00 15.28 161 LYS C N 1
ATOM 3490 C CA . LYS B 1 161 ? 17.700 -14.249 41.350 1.00 14.10 161 LYS C CA 1
ATOM 3491 C C . LYS B 1 161 ? 17.327 -14.989 40.066 1.00 14.98 161 LYS C C 1
ATOM 3492 O O . LYS B 1 161 ? 17.279 -14.392 38.987 1.00 15.51 161 LYS C O 1
ATOM 3498 N N . GLU B 1 162 ? 17.081 -16.289 40.180 1.00 13.51 162 GLU C N 1
ATOM 3499 C CA . GLU B 1 162 ? 16.754 -17.096 39.013 1.00 14.03 162 GLU C CA 1
ATOM 3500 C C . GLU B 1 162 ? 15.299 -17.525 38.910 1.00 13.50 162 GLU C C 1
ATOM 3501 O O . GLU B 1 162 ? 14.859 -18.433 39.611 1.00 14.53 162 GLU C O 1
ATOM 3507 N N . SER B 1 163 ? 14.553 -16.855 38.041 1.00 14.67 163 SER C N 1
ATOM 3508 C CA . SER B 1 163 ? 13.164 -17.210 37.800 1.00 16.30 163 SER C CA 1
ATOM 3509 C C . SER B 1 163 ? 13.229 -18.033 36.523 1.00 18.07 163 SER C C 1
ATOM 3510 O O . SER B 1 163 ? 12.899 -17.547 35.438 1.00 17.20 163 SER C O 1
ATOM 3513 N N . THR B 1 164 ? 13.699 -19.268 36.665 1.00 17.46 164 THR C N 1
ATOM 3514 C CA . THR B 1 164 ? 13.840 -20.197 35.548 1.00 19.06 164 THR C CA 1
ATOM 3515 C C . THR B 1 164 ? 13.392 -21.586 35.978 1.00 18.44 164 THR C C 1
ATOM 3516 O O . THR B 1 164 ? 13.562 -21.972 37.134 1.00 18.15 164 THR C O 1
ATOM 3520 N N . PRO B 1 165 ? 12.794 -22.352 35.056 1.00 18.03 165 PRO C N 1
ATOM 3521 C CA . PRO B 1 165 ? 12.347 -23.703 35.400 1.00 17.04 165 PRO C CA 1
ATOM 3522 C C . PRO B 1 165 ? 13.429 -24.732 35.066 1.00 16.84 165 PRO C C 1
ATOM 3523 O O . PRO B 1 165 ? 13.221 -25.940 35.211 1.00 18.05 165 PRO C O 1
ATOM 3527 N N . ASN B 1 166 ? 14.586 -24.248 34.621 1.00 15.09 166 ASN C N 1
ATOM 3528 C CA . ASN B 1 166 ? 15.693 -25.123 34.236 1.00 15.09 166 ASN C CA 1
ATOM 3529 C C . ASN B 1 166 ? 16.657 -25.429 35.377 1.00 14.05 166 ASN C C 1
ATOM 3530 O O . ASN B 1 166 ? 17.576 -24.653 35.649 1.00 13.37 166 ASN C O 1
ATOM 3535 N N . MET B 1 167 ? 16.466 -26.570 36.032 1.00 13.49 167 MET C N 1
ATOM 3536 C CA . MET B 1 167 ? 17.333 -26.940 37.143 1.00 14.47 167 MET C CA 1
ATOM 3537 C C . MET B 1 167 ? 18.776 -27.140 36.697 1.00 15.14 167 MET C C 1
ATOM 3538 O O . MET B 1 167 ? 19.695 -26.961 37.497 1.00 15.81 167 MET C O 1
ATOM 3543 N N . ASP B 1 168 ? 18.982 -27.506 35.432 1.00 15.13 168 ASP C N 1
ATOM 3544 C CA . ASP B 1 168 ? 20.341 -27.709 34.927 1.00 17.13 168 ASP C CA 1
ATOM 3545 C C . ASP B 1 168 ? 21.128 -26.404 34.937 1.00 15.35 168 ASP C C 1
ATOM 3546 O O . ASP B 1 168 ? 22.344 -26.403 35.136 1.00 15.81 168 ASP C O 1
ATOM 3551 N N . ARG B 1 169 ? 20.436 -25.298 34.683 1.00 12.90 169 ARG C N 1
ATOM 3552 C CA . ARG B 1 169 ? 21.081 -23.991 34.700 1.00 12.66 169 ARG C CA 1
ATOM 3553 C C . ARG B 1 169 ? 21.521 -23.697 36.136 1.00 12.41 169 ARG C C 1
ATOM 3554 O O . ARG B 1 169 ? 22.593 -23.130 36.365 1.00 11.59 169 ARG C O 1
ATOM 3562 N N . ILE B 1 170 ? 20.686 -24.079 37.099 1.00 12.29 170 ILE C N 1
ATOM 3563 C CA . ILE B 1 170 ? 21.011 -23.867 38.504 1.00 13.17 170 ILE C CA 1
ATOM 3564 C C . ILE B 1 170 ? 22.286 -24.656 38.836 1.00 14.58 170 ILE C C 1
ATOM 3565 O O . ILE B 1 170 ? 23.198 -24.133 39.482 1.00 13.87 170 ILE C O 1
ATOM 3570 N N . SER B 1 171 ? 22.353 -25.907 38.383 1.00 13.63 171 SER C N 1
ATOM 3571 C CA . SER B 1 171 ? 23.538 -26.730 38.618 1.00 13.95 171 SER C CA 1
ATOM 3572 C C . SER B 1 171 ? 24.780 -26.088 38.006 1.00 14.63 171 SER C C 1
ATOM 3573 O O . SER B 1 171 ? 25.830 -26.033 38.649 1.00 15.93 171 SER C O 1
ATOM 3576 N N . GLU B 1 172 ? 24.665 -25.605 36.767 1.00 14.81 172 GLU C N 1
ATOM 3577 C CA . GLU B 1 172 ? 25.812 -24.997 36.100 1.00 16.33 172 GLU C CA 1
ATOM 3578 C C . GLU B 1 172 ? 26.309 -23.756 36.835 1.00 15.46 172 GLU C C 1
ATOM 3579 O O . GLU B 1 172 ? 27.516 -23.561 36.983 1.00 16.03 172 GLU C O 1
ATOM 3585 N N . ILE B 1 173 ? 25.384 -22.923 37.301 1.00 14.68 173 ILE C N 1
ATOM 3586 C CA . ILE B 1 173 ? 25.757 -21.713 38.031 1.00 14.50 173 ILE C CA 1
ATOM 3587 C C . ILE B 1 173 ? 26.438 -22.079 39.351 1.00 16.84 173 ILE C C 1
ATOM 3588 O O . ILE B 1 173 ? 27.500 -21.555 39.681 1.00 16.57 173 ILE C O 1
ATOM 3593 N N . VAL B 1 174 ? 25.828 -22.983 40.108 1.00 17.23 174 VAL C N 1
ATOM 3594 C CA . VAL B 1 174 ? 26.411 -23.389 41.383 1.00 18.32 174 VAL C CA 1
ATOM 3595 C C . VAL B 1 174 ? 27.804 -23.982 41.164 1.00 19.48 174 VAL C C 1
ATOM 3596 O O . VAL B 1 174 ? 28.758 -23.628 41.863 1.00 18.04 174 VAL C O 1
ATOM 3600 N N . LYS B 1 175 ? 27.918 -24.861 40.174 1.00 19.59 175 LYS C N 1
ATOM 3601 C CA . LYS B 1 175 ? 29.188 -25.511 39.864 1.00 22.30 175 LYS C CA 1
ATOM 3602 C C . LYS B 1 175 ? 30.266 -24.564 39.344 1.00 21.49 175 LYS C C 1
ATOM 3603 O O . LYS B 1 175 ? 31.399 -24.576 39.829 1.00 19.68 175 LYS C O 1
ATOM 3609 N N . ARG B 1 176 ? 29.915 -23.742 38.362 1.00 20.92 176 ARG C N 1
ATOM 3610 C CA . ARG B 1 176 ? 30.882 -22.832 37.761 1.00 21.94 176 ARG C CA 1
ATOM 3611 C C . ARG B 1 176 ? 31.255 -21.585 38.557 1.00 21.89 176 ARG C C 1
ATOM 3612 O O . ARG B 1 176 ? 32.428 -21.211 38.598 1.00 19.74 176 ARG C O 1
ATOM 3620 N N . LEU B 1 177 ? 30.282 -20.930 39.182 1.00 20.70 177 LEU C N 1
ATOM 3621 C CA . LEU B 1 177 ? 30.604 -19.741 39.958 1.00 22.90 177 LEU C CA 1
ATOM 3622 C C . LEU B 1 177 ? 31.044 -20.115 41.377 1.00 24.11 177 LEU C C 1
ATOM 3623 O O . LEU B 1 177 ? 30.813 -21.235 41.840 1.00 24.78 177 LEU C O 1
ATOM 3628 N N . GLY B 1 178 ? 31.691 -19.178 42.060 1.00 25.89 178 GLY C N 1
ATOM 3629 C CA . GLY B 1 178 ? 32.182 -19.449 43.405 1.00 31.11 178 GLY C CA 1
ATOM 3630 C C . GLY B 1 178 ? 31.183 -19.988 44.418 1.00 32.42 178 GLY C C 1
ATOM 3631 O O . GLY B 1 178 ? 29.967 -19.868 44.243 1.00 31.22 178 GLY C O 1
ATOM 3632 N N . GLU B 1 179 ? 31.698 -20.603 45.482 1.00 33.04 179 GLU C N 1
ATOM 3633 C CA . GLU B 1 179 ? 30.836 -21.120 46.538 1.00 33.77 179 GLU C CA 1
ATOM 3634 C C . GLU B 1 179 ? 30.259 -19.875 47.184 1.00 33.87 179 GLU C C 1
ATOM 3635 O O . GLU B 1 179 ? 29.175 -19.894 47.773 1.00 35.44 179 GLU C O 1
ATOM 3641 N N . SER B 1 180 ? 31.014 -18.790 47.061 1.00 32.38 180 SER C N 1
ATOM 3642 C CA . SER B 1 180 ? 30.636 -17.503 47.616 1.00 33.60 180 SER C CA 1
ATOM 3643 C C . SER B 1 180 ? 29.409 -16.946 46.891 1.00 32.08 180 SER C C 1
ATOM 3644 O O . SER B 1 180 ? 28.489 -16.428 47.527 1.00 33.77 180 SER C O 1
ATOM 3647 N N . PHE B 1 181 ? 29.397 -17.056 45.564 1.00 28.00 181 PHE C N 1
ATOM 3648 C CA . PHE B 1 181 ? 28.270 -16.561 44.778 1.00 25.08 181 PHE C CA 1
ATOM 3649 C C . PHE B 1 181 ? 26.997 -17.186 45.319 1.00 23.93 181 PHE C C 1
ATOM 3650 O O . PHE B 1 181 ? 26.994 -18.340 45.748 1.00 23.10 181 PHE C O 1
ATOM 3658 N N . SER B 1 182 ? 25.910 -16.427 45.289 1.00 22.15 182 SER C N 1
ATOM 3659 C CA . SER B 1 182 ? 24.650 -16.923 45.805 1.00 22.23 182 SER C CA 1
ATOM 3660 C C . SER B 1 182 ? 23.531 -16.981 44.771 1.00 21.20 182 SER C C 1
ATOM 3661 O O . SER B 1 182 ? 23.252 -16.005 44.079 1.00 17.91 182 SER C O 1
ATOM 3664 N N . VAL B 1 183 ? 22.901 -18.144 44.668 1.00 20.08 183 VAL C N 1
ATOM 3665 C CA . VAL B 1 183 ? 21.779 -18.319 43.756 1.00 18.05 183 VAL C CA 1
ATOM 3666 C C . VAL B 1 183 ? 20.523 -18.279 44.611 1.00 15.98 183 VAL C C 1
ATOM 3667 O O . VAL B 1 183 ? 20.384 -19.050 45.562 1.00 16.18 183 VAL C O 1
ATOM 3671 N N . LEU B 1 184 ? 19.622 -17.361 44.286 1.00 15.63 184 LEU C N 1
ATOM 3672 C CA . LEU B 1 184 ? 18.369 -17.223 45.014 1.00 14.08 184 LEU C CA 1
ATOM 3673 C C . LEU B 1 184 ? 17.245 -17.652 44.088 1.00 14.70 184 LEU C C 1
ATOM 3674 O O . LEU B 1 184 ? 17.209 -17.240 42.929 1.00 15.07 184 LEU C O 1
ATOM 3679 N N . SER B 1 185 ? 16.337 -18.482 44.590 1.00 14.32 185 SER C N 1
ATOM 3680 C CA . SER B 1 185 ? 15.211 -18.937 43.781 1.00 15.71 185 SER C CA 1
ATOM 3681 C C . SER B 1 185 ? 14.313 -17.758 43.436 1.00 15.08 185 SER C C 1
ATOM 3682 O O . SER B 1 185 ? 14.039 -16.904 44.282 1.00 14.77 185 SER C O 1
ATOM 3685 N N . GLY B 1 186 ? 13.862 -17.718 42.188 1.00 16.60 186 GLY C N 1
ATOM 3686 C CA . GLY B 1 186 ? 12.986 -16.649 41.750 1.00 15.87 186 GLY C CA 1
ATOM 3687 C C . GLY B 1 186 ? 11.559 -17.139 41.597 1.00 16.82 186 GLY C C 1
ATOM 3688 O O . GLY B 1 186 ? 10.699 -16.413 41.098 1.00 18.61 186 GLY C O 1
ATOM 3689 N N . ASP B 1 187 ? 11.309 -18.373 42.025 1.00 16.05 187 ASP C N 1
ATOM 3690 C CA . ASP B 1 187 ? 9.977 -18.971 41.945 1.00 16.08 187 ASP C CA 1
ATOM 3691 C C . ASP B 1 187 ? 9.693 -19.824 43.176 1.00 15.14 187 ASP C C 1
ATOM 3692 O O . ASP B 1 187 ? 10.372 -20.818 43.428 1.00 13.01 187 ASP C O 1
ATOM 3697 N N . ASP B 1 188 ? 8.681 -19.425 43.937 1.00 15.50 188 ASP C N 1
ATOM 3698 C CA . ASP B 1 188 ? 8.307 -20.125 45.159 1.00 15.97 188 ASP C CA 1
ATOM 3699 C C . ASP B 1 188 ? 8.177 -21.630 44.990 1.00 15.36 188 ASP C C 1
ATOM 3700 O O . ASP B 1 188 ? 8.620 -22.404 45.838 1.00 15.01 188 ASP C O 1
ATOM 3705 N N . SER B 1 189 ? 7.564 -22.031 43.886 1.00 15.16 189 SER C N 1
ATOM 3706 C CA . SER B 1 189 ? 7.340 -23.437 43.589 1.00 18.51 189 SER C CA 1
ATOM 3707 C C . SER B 1 189 ? 8.626 -24.229 43.348 1.00 17.43 189 SER C C 1
ATOM 3708 O O . SER B 1 189 ? 8.637 -25.458 43.457 1.00 18.52 189 SER C O 1
ATOM 3711 N N . LEU B 1 190 ? 9.707 -23.524 43.031 1.00 16.76 190 LEU C N 1
ATOM 3712 C CA . LEU B 1 190 ? 10.982 -24.167 42.744 1.00 16.66 190 LEU C CA 1
ATOM 3713 C C . LEU B 1 190 ? 12.034 -24.001 43.831 1.00 16.99 190 LEU C C 1
ATOM 3714 O O . LEU B 1 190 ? 13.152 -24.489 43.696 1.00 17.03 190 LEU C O 1
ATOM 3719 N N . THR B 1 191 ? 11.678 -23.318 44.910 1.00 15.85 191 THR C N 1
ATOM 3720 C CA . THR B 1 191 ? 12.618 -23.092 45.999 1.00 16.10 191 THR C CA 1
ATOM 3721 C C . THR B 1 191 ? 13.221 -24.389 46.561 1.00 15.74 191 THR C C 1
ATOM 3722 O O . THR B 1 191 ? 14.436 -24.486 46.735 1.00 14.90 191 THR C O 1
ATOM 3726 N N . LEU B 1 192 ? 12.384 -25.387 46.828 1.00 15.49 192 LEU C N 1
ATOM 3727 C CA . LEU B 1 192 ? 12.886 -26.646 47.380 1.00 16.48 192 LEU C CA 1
ATOM 3728 C C . LEU B 1 192 ? 13.901 -27.325 46.459 1.00 16.15 192 LEU C C 1
ATOM 3729 O O . LEU B 1 192 ? 15.028 -27.600 46.870 1.00 14.46 192 LEU C O 1
ATOM 3734 N N . PRO B 1 193 ? 13.525 -27.599 45.197 1.00 15.34 193 PRO C N 1
ATOM 3735 C CA . PRO B 1 193 ? 14.519 -28.248 44.335 1.00 14.21 193 PRO C CA 1
ATOM 3736 C C . PRO B 1 193 ? 15.788 -27.420 44.130 1.00 13.05 193 PRO C C 1
ATOM 3737 O O . PRO B 1 193 ? 16.886 -27.968 44.100 1.00 12.93 193 PRO C O 1
ATOM 3741 N N . MET B 1 194 ? 15.651 -26.103 43.994 1.00 11.98 194 MET C N 1
ATOM 3742 C CA . MET B 1 194 ? 16.828 -25.272 43.802 1.00 12.00 194 MET C CA 1
ATOM 3743 C C . MET B 1 194 ? 17.751 -25.304 45.018 1.00 13.59 194 MET C C 1
ATOM 3744 O O . MET B 1 194 ? 18.973 -25.340 44.874 1.00 14.29 194 MET C O 1
ATOM 3749 N N . MET B 1 195 ? 17.171 -25.287 46.212 1.00 13.18 195 MET C N 1
ATOM 3750 C CA . MET B 1 195 ? 17.987 -25.312 47.416 1.00 15.09 195 MET C CA 1
ATOM 3751 C C . MET B 1 195 ? 18.635 -26.676 47.609 1.00 15.04 195 MET C C 1
ATOM 3752 O O . MET B 1 195 ? 19.742 -26.766 48.125 1.00 15.67 195 MET C O 1
ATOM 3757 N N . ALA B 1 196 ? 17.960 -27.734 47.171 1.00 15.36 196 ALA C N 1
ATOM 3758 C CA . ALA B 1 196 ? 18.530 -29.073 47.275 1.00 14.63 196 ALA C CA 1
ATOM 3759 C C . ALA B 1 196 ? 19.787 -29.092 46.404 1.00 15.08 196 ALA C C 1
ATOM 3760 O O . ALA B 1 196 ? 20.741 -29.829 46.662 1.00 13.69 196 ALA C O 1
ATOM 3762 N N . LEU B 1 197 ? 19.775 -28.252 45.375 1.00 13.20 197 LEU C N 1
ATOM 3763 C CA . LEU B 1 197 ? 20.885 -28.139 44.442 1.00 14.88 197 LEU C CA 1
ATOM 3764 C C . LEU B 1 197 ? 21.962 -27.178 44.949 1.00 14.04 197 LEU C C 1
ATOM 3765 O O . LEU B 1 197 ? 23.068 -27.140 44.415 1.00 13.97 197 LEU C O 1
ATOM 3770 N N . GLY B 1 198 ? 21.642 -26.393 45.974 1.00 14.70 198 GLY C N 1
ATOM 3771 C CA . GLY B 1 198 ? 22.629 -25.467 46.499 1.00 15.88 198 GLY C CA 1
ATOM 3772 C C . GLY B 1 198 ? 22.229 -24.004 46.579 1.00 17.58 198 GLY C C 1
ATOM 3773 O O . GLY B 1 198 ? 23.036 -23.178 47.000 1.00 17.38 198 GLY C O 1
ATOM 3774 N N . ALA B 1 199 ? 21.002 -23.669 46.180 1.00 17.46 199 ALA C N 1
ATOM 3775 C CA . ALA B 1 199 ? 20.540 -22.281 46.252 1.00 17.93 199 ALA C CA 1
ATOM 3776 C C . ALA B 1 199 ? 20.538 -21.861 47.724 1.00 18.72 199 ALA C C 1
ATOM 3777 O O . ALA B 1 199 ? 20.343 -22.698 48.609 1.00 17.49 199 ALA C O 1
ATOM 3779 N N . LYS B 1 200 ? 20.737 -20.571 47.986 1.00 17.96 200 LYS C N 1
ATOM 3780 C CA . LYS B 1 200 ? 20.808 -20.070 49.362 1.00 19.37 200 LYS C CA 1
ATOM 3781 C C . LYS B 1 200 ? 19.508 -19.524 49.942 1.00 19.01 200 LYS C C 1
ATOM 3782 O O . LYS B 1 200 ? 19.447 -19.183 51.125 1.00 17.85 200 LYS C O 1
ATOM 3788 N N . GLY B 1 201 ? 18.473 -19.427 49.119 1.00 18.01 201 GLY C N 1
ATOM 3789 C CA . GLY B 1 201 ? 17.211 -18.907 49.605 1.00 16.15 201 GLY C CA 1
ATOM 3790 C C . GLY B 1 201 ? 16.274 -18.556 48.469 1.00 17.20 201 GLY C C 1
ATOM 3791 O O . GLY B 1 201 ? 16.408 -19.077 47.359 1.00 14.81 201 GLY C O 1
ATOM 3792 N N . VAL B 1 202 ? 15.331 -17.661 48.741 1.00 17.24 202 VAL C N 1
ATOM 3793 C CA . VAL B 1 202 ? 14.359 -17.263 47.735 1.00 17.82 202 VAL C CA 1
ATOM 3794 C C . VAL B 1 202 ? 13.906 -15.811 47.856 1.00 18.64 202 VAL C C 1
ATOM 3795 O O . VAL B 1 202 ? 13.839 -15.253 48.953 1.00 18.02 202 VAL C O 1
ATOM 3799 N N . ILE B 1 203 ? 13.630 -15.198 46.710 1.00 16.64 203 ILE C N 1
ATOM 3800 C CA . ILE B 1 203 ? 13.092 -13.846 46.676 1.00 16.53 203 ILE C CA 1
ATOM 3801 C C . ILE B 1 203 ? 11.684 -14.228 46.243 1.00 17.54 203 ILE C C 1
ATOM 3802 O O . ILE B 1 203 ? 11.403 -14.463 45.068 1.00 15.34 203 ILE C O 1
ATOM 3807 N N . SER B 1 204 ? 10.823 -14.333 47.246 1.00 16.16 204 SER C N 1
ATOM 3808 C CA . SER B 1 204 ? 9.458 -14.800 47.091 1.00 17.34 204 SER C CA 1
ATOM 3809 C C . SER B 1 204 ? 8.299 -13.833 46.902 1.00 18.14 204 SER C C 1
ATOM 3810 O O . SER B 1 204 ? 8.373 -12.651 47.239 1.00 19.00 204 SER C O 1
ATOM 3813 N N . VAL B 1 205 ? 7.220 -14.376 46.347 1.00 16.71 205 VAL C N 1
ATOM 3814 C CA . VAL B 1 205 ? 5.984 -13.640 46.135 1.00 16.38 205 VAL C CA 1
ATOM 3815 C C . VAL B 1 205 ? 5.053 -14.077 47.259 1.00 17.06 205 VAL C C 1
ATOM 3816 O O . VAL B 1 205 ? 4.351 -13.262 47.847 1.00 16.57 205 VAL C O 1
ATOM 3820 N N . ALA B 1 206 ? 5.066 -15.376 47.551 1.00 17.57 206 ALA C N 1
ATOM 3821 C CA . ALA B 1 206 ? 4.224 -15.953 48.594 1.00 19.91 206 ALA C CA 1
ATOM 3822 C C . ALA B 1 206 ? 4.533 -15.329 49.944 1.00 19.77 206 ALA C C 1
ATOM 3823 O O . ALA B 1 206 ? 3.675 -15.275 50.824 1.00 20.17 206 ALA C O 1
ATOM 3825 N N . ASN B 1 207 ? 5.770 -14.867 50.090 1.00 19.91 207 ASN C N 1
ATOM 3826 C CA . ASN B 1 207 ? 6.234 -14.221 51.312 1.00 22.32 207 ASN C CA 1
ATOM 3827 C C . ASN B 1 207 ? 5.350 -13.064 51.731 1.00 20.71 207 ASN C C 1
ATOM 3828 O O . ASN B 1 207 ? 5.265 -12.736 52.915 1.00 20.03 207 ASN C O 1
ATOM 3833 N N . ASN B 1 208 ? 4.711 -12.430 50.755 1.00 20.48 208 ASN C N 1
ATOM 3834 C CA . ASN B 1 208 ? 3.848 -11.293 51.033 1.00 19.94 208 ASN C CA 1
ATOM 3835 C C . ASN B 1 208 ? 2.645 -11.613 51.910 1.00 20.84 208 ASN C C 1
ATOM 3836 O O . ASN B 1 208 ? 2.135 -10.731 52.598 1.00 21.27 208 ASN C O 1
ATOM 3841 N N . VAL B 1 209 ? 2.190 -12.864 51.894 1.00 21.22 209 VAL C N 1
ATOM 3842 C CA . VAL B 1 209 ? 1.019 -13.231 52.679 1.00 21.89 209 VAL C CA 1
ATOM 3843 C C . VAL B 1 209 ? 1.233 -14.289 53.760 1.00 22.45 209 VAL C C 1
ATOM 3844 O O . VAL B 1 209 ? 0.496 -14.319 54.742 1.00 22.67 209 VAL C O 1
ATOM 3848 N N . MET B 1 210 ? 2.223 -15.159 53.582 1.00 21.74 210 MET C N 1
ATOM 3849 C CA . MET B 1 210 ? 2.513 -16.191 54.580 1.00 20.62 210 MET C CA 1
ATOM 3850 C C . MET B 1 210 ? 4.015 -16.250 54.861 1.00 21.06 210 MET C C 1
ATOM 3851 O O . MET B 1 210 ? 4.667 -17.277 54.649 1.00 19.54 210 MET C O 1
ATOM 3856 N N . PRO B 1 211 ? 4.573 -15.140 55.373 1.00 20.77 211 PRO C N 1
ATOM 3857 C CA . PRO B 1 211 ? 5.991 -14.963 55.712 1.00 21.37 211 PRO C CA 1
ATOM 3858 C C . PRO B 1 211 ? 6.575 -16.027 56.635 1.00 21.99 211 PRO C C 1
ATOM 3859 O O . PRO B 1 211 ? 7.699 -16.482 56.432 1.00 22.81 211 PRO C O 1
ATOM 3863 N N . ARG B 1 212 ? 5.819 -16.405 57.660 1.00 22.17 212 ARG C N 1
ATOM 3864 C CA . ARG B 1 212 ? 6.297 -17.390 58.621 1.00 23.62 212 ARG C CA 1
ATOM 3865 C C . ARG B 1 212 ? 6.457 -18.781 58.013 1.00 22.89 212 ARG C C 1
ATOM 3866 O O . ARG B 1 212 ? 7.481 -19.429 58.214 1.00 22.02 212 ARG C O 1
ATOM 3874 N N . GLU B 1 213 ? 5.452 -19.231 57.265 1.00 21.68 213 GLU C N 1
ATOM 3875 C CA . GLU B 1 213 ? 5.495 -20.549 56.634 1.00 22.28 213 GLU C CA 1
ATOM 3876 C C . GLU B 1 213 ? 6.631 -20.664 55.610 1.00 20.67 213 GLU C C 1
ATOM 3877 O O . GLU B 1 213 ? 7.330 -21.676 55.557 1.00 20.82 213 GLU C O 1
ATOM 3883 N N . VAL B 1 214 ? 6.810 -19.631 54.795 1.00 19.34 214 VAL C N 1
ATOM 3884 C CA . VAL B 1 214 ? 7.871 -19.640 53.794 1.00 20.26 214 VAL C CA 1
ATOM 3885 C C . VAL B 1 214 ? 9.233 -19.655 54.476 1.00 21.88 214 VAL C C 1
ATOM 3886 O O . VAL B 1 214 ? 10.138 -20.385 54.068 1.00 21.77 214 VAL C O 1
ATOM 3890 N N . LYS B 1 215 ? 9.373 -18.840 55.519 1.00 23.80 215 LYS C N 1
ATOM 3891 C CA . LYS B 1 215 ? 10.622 -18.764 56.269 1.00 24.66 215 LYS C CA 1
ATOM 3892 C C . LYS B 1 215 ? 10.933 -20.161 56.805 1.00 23.31 215 LYS C C 1
ATOM 3893 O O . LYS B 1 215 ? 12.086 -20.588 56.857 1.00 22.77 215 LYS C O 1
ATOM 3899 N N . GLU B 1 216 ? 9.881 -20.866 57.202 1.00 23.69 216 GLU C N 1
ATOM 3900 C CA . GLU B 1 216 ? 9.996 -22.215 57.734 1.00 24.33 216 GLU C CA 1
ATOM 3901 C C . GLU B 1 216 ? 10.537 -23.165 56.661 1.00 23.27 216 GLU C C 1
ATOM 3902 O O . GLU B 1 216 ? 11.374 -24.024 56.936 1.00 21.28 216 GLU C O 1
ATOM 3908 N N . LEU B 1 217 ? 10.042 -23.011 55.437 1.00 22.02 217 LEU C N 1
ATOM 3909 C CA . LEU B 1 217 ? 10.493 -23.843 54.323 1.00 22.05 217 LEU C CA 1
ATOM 3910 C C . LEU B 1 217 ? 11.990 -23.637 54.103 1.00 20.98 217 LEU C C 1
ATOM 3911 O O . LEU B 1 217 ? 12.749 -24.596 53.961 1.00 19.85 217 LEU C O 1
ATOM 3916 N N . ILE B 1 218 ? 12.404 -22.375 54.083 1.00 21.69 218 ILE C N 1
ATOM 3917 C CA . ILE B 1 218 ? 13.803 -22.018 53.883 1.00 22.59 218 ILE C CA 1
ATOM 3918 C C . ILE B 1 218 ? 14.707 -22.583 54.978 1.00 23.37 218 ILE C C 1
ATOM 3919 O O . ILE B 1 218 ? 15.766 -23.145 54.687 1.00 22.08 218 ILE C O 1
ATOM 3924 N N . ARG B 1 219 ? 14.292 -22.427 56.233 1.00 23.43 219 ARG C N 1
ATOM 3925 C CA . ARG B 1 219 ? 15.087 -22.922 57.352 1.00 24.44 219 ARG C CA 1
ATOM 3926 C C . ARG B 1 219 ? 15.323 -24.426 57.257 1.00 22.68 219 ARG C C 1
ATOM 3927 O O . ARG B 1 219 ? 16.445 -24.897 57.447 1.00 22.29 219 ARG C O 1
ATOM 3935 N N . ALA B 1 220 ? 14.264 -25.174 56.963 1.00 21.21 220 ALA C N 1
ATOM 3936 C CA . ALA B 1 220 ? 14.358 -26.622 56.843 1.00 20.26 220 ALA C CA 1
ATOM 3937 C C . ALA B 1 220 ? 15.330 -27.015 55.734 1.00 21.29 220 ALA C C 1
ATOM 3938 O O . ALA B 1 220 ? 16.149 -27.919 55.903 1.00 20.53 220 ALA C O 1
ATOM 3940 N N . ALA B 1 221 ? 15.241 -26.320 54.604 1.00 20.91 221 ALA C N 1
ATOM 3941 C CA . ALA B 1 221 ? 16.103 -26.594 53.464 1.00 22.45 221 ALA C CA 1
ATOM 3942 C C . ALA B 1 221 ? 17.559 -26.288 53.794 1.00 22.90 221 ALA C C 1
ATOM 3943 O O . ALA B 1 221 ? 18.456 -27.067 53.483 1.00 23.36 221 ALA C O 1
ATOM 3945 N N . LEU B 1 222 ? 17.787 -25.141 54.421 1.00 24.94 222 LEU C N 1
ATOM 3946 C CA . LEU B 1 222 ? 19.133 -24.732 54.793 1.00 26.87 222 LEU C CA 1
ATOM 3947 C C . LEU B 1 222 ? 19.720 -25.675 55.839 1.00 27.06 222 LEU C C 1
ATOM 3948 O O . LEU B 1 222 ? 20.933 -25.858 55.907 1.00 27.32 222 LEU C O 1
ATOM 3953 N N . GLU B 1 223 ? 18.852 -26.277 56.647 1.00 26.98 223 GLU C N 1
ATOM 3954 C CA . GLU B 1 223 ? 19.288 -27.212 57.678 1.00 27.44 223 GLU C CA 1
ATOM 3955 C C . GLU B 1 223 ? 19.533 -28.589 57.060 1.00 27.39 223 GLU C C 1
ATOM 3956 O O . GLU B 1 223 ? 20.112 -29.471 57.693 1.00 25.52 223 GLU C O 1
ATOM 3958 N N . GLY B 1 224 ? 19.091 -28.763 55.818 1.00 26.64 224 GLY C N 1
ATOM 3959 C CA . GLY B 1 224 ? 19.271 -30.034 55.141 1.00 25.63 224 GLY C CA 1
ATOM 3960 C C . GLY B 1 224 ? 18.162 -31.028 55.442 1.00 25.03 224 GLY C C 1
ATOM 3961 O O . GLY B 1 224 ? 18.262 -32.202 55.086 1.00 24.50 224 GLY C O 1
ATOM 3962 N N . ASP B 1 225 ? 17.104 -30.564 56.103 1.00 24.22 225 ASP C N 1
ATOM 3963 C CA . ASP B 1 225 ? 15.977 -31.431 56.441 1.00 23.96 225 ASP C CA 1
ATOM 3964 C C . ASP B 1 225 ? 14.921 -31.324 55.347 1.00 23.41 225 ASP C C 1
ATOM 3965 O O . ASP B 1 225 ? 13.936 -30.593 55.487 1.00 21.44 225 ASP C O 1
ATOM 3970 N N . PHE B 1 226 ? 15.121 -32.066 54.261 1.00 23.33 226 PHE C N 1
ATOM 3971 C CA . PHE B 1 226 ? 14.186 -32.018 53.149 1.00 23.12 226 PHE C CA 1
ATOM 3972 C C . PHE B 1 226 ? 12.909 -32.805 53.377 1.00 23.29 226 PHE C C 1
ATOM 3973 O O . PHE B 1 226 ? 11.940 -32.655 52.636 1.00 21.53 226 PHE C O 1
ATOM 3981 N N . ARG B 1 227 ? 12.899 -33.639 54.410 1.00 24.47 227 ARG C N 1
ATOM 3982 C CA . ARG B 1 227 ? 11.695 -34.383 54.742 1.00 25.60 227 ARG C CA 1
ATOM 3983 C C . ARG B 1 227 ? 10.697 -33.330 55.219 1.00 24.24 227 ARG C C 1
ATOM 3984 O O . ARG B 1 227 ? 9.520 -33.356 54.855 1.00 24.85 227 ARG C O 1
ATOM 3992 N N . ARG B 1 228 ? 11.188 -32.400 56.034 1.00 23.23 228 ARG C N 1
ATOM 3993 C CA . ARG B 1 228 ? 10.361 -31.324 56.571 1.00 21.50 228 ARG C CA 1
ATOM 3994 C C . ARG B 1 228 ? 10.088 -30.275 55.495 1.00 20.67 228 ARG C C 1
ATOM 3995 O O . ARG B 1 228 ? 8.987 -29.737 55.411 1.00 19.12 228 ARG C O 1
ATOM 4003 N N . ALA B 1 229 ? 11.094 -29.988 54.675 1.00 20.69 229 ALA C N 1
ATOM 4004 C CA . ALA B 1 229 ? 10.928 -29.014 53.599 1.00 20.16 229 ALA C CA 1
ATOM 4005 C C . ALA B 1 229 ? 9.796 -29.477 52.684 1.00 18.73 229 ALA C C 1
ATOM 4006 O O . ALA B 1 229 ? 8.965 -28.674 52.261 1.00 18.89 229 ALA C O 1
ATOM 4008 N N . ARG B 1 230 ? 9.758 -30.772 52.381 1.00 18.15 230 ARG C N 1
ATOM 4009 C CA . ARG B 1 230 ? 8.698 -31.300 51.527 1.00 18.73 230 ARG C CA 1
ATOM 4010 C C . ARG B 1 230 ? 7.343 -31.101 52.185 1.00 20.04 230 ARG C C 1
ATOM 4011 O O . ARG B 1 230 ? 6.372 -30.723 51.531 1.00 18.69 230 ARG C O 1
ATOM 4019 N N . GLU B 1 231 ? 7.275 -31.367 53.487 1.00 20.12 231 GLU C N 1
ATOM 4020 C CA . GLU B 1 231 ? 6.025 -31.203 54.210 1.00 20.76 231 GLU C CA 1
ATOM 4021 C C . GLU B 1 231 ? 5.493 -29.780 54.033 1.00 18.99 231 GLU C C 1
ATOM 4022 O O . GLU B 1 231 ? 4.315 -29.585 53.740 1.00 18.09 231 GLU C O 1
ATOM 4028 N N . ILE B 1 232 ? 6.364 -28.789 54.199 1.00 18.41 232 ILE C N 1
ATOM 4029 C CA . ILE B 1 232 ? 5.960 -27.390 54.054 1.00 18.02 232 ILE C CA 1
ATOM 4030 C C . ILE B 1 232 ? 5.657 -27.060 52.586 1.00 18.08 232 ILE C C 1
ATOM 4031 O O . ILE B 1 232 ? 4.685 -26.370 52.275 1.00 18.51 232 ILE C O 1
ATOM 4036 N N . HIS B 1 233 ? 6.503 -27.559 51.693 1.00 17.87 233 HIS C N 1
ATOM 4037 C CA . HIS B 1 233 ? 6.338 -27.337 50.258 1.00 17.03 233 HIS C CA 1
ATOM 4038 C C . HIS B 1 233 ? 4.947 -27.761 49.791 1.00 16.69 233 HIS C C 1
ATOM 4039 O O . HIS B 1 233 ? 4.198 -26.962 49.227 1.00 15.74 233 HIS C O 1
ATOM 4046 N N . TYR B 1 234 ? 4.596 -29.018 50.034 1.00 16.84 234 TYR C N 1
ATOM 4047 C CA . TYR B 1 234 ? 3.297 -29.516 49.602 1.00 18.69 234 TYR C CA 1
ATOM 4048 C C . TYR B 1 234 ? 2.124 -28.876 50.326 1.00 19.08 234 TYR C C 1
ATOM 4049 O O . TYR B 1 234 ? 1.026 -28.795 49.784 1.00 18.54 234 TYR C O 1
ATOM 4058 N N . TYR B 1 235 ? 2.359 -28.398 51.543 1.00 21.28 235 TYR C N 1
ATOM 4059 C CA . TYR B 1 235 ? 1.303 -27.733 52.292 1.00 20.52 235 TYR C CA 1
ATOM 4060 C C . TYR B 1 235 ? 0.986 -26.396 51.618 1.00 20.24 235 TYR C C 1
ATOM 4061 O O . TYR B 1 235 ? -0.177 -26.043 51.441 1.00 20.87 235 TYR C O 1
ATOM 4070 N N . LEU B 1 236 ? 2.031 -25.664 51.235 1.00 19.86 236 LEU C N 1
ATOM 4071 C CA . LEU B 1 236 ? 1.872 -24.361 50.586 1.00 19.32 236 LEU C CA 1
ATOM 4072 C C . LEU B 1 236 ? 1.667 -24.447 49.071 1.00 19.30 236 LEU C C 1
ATOM 4073 O O . LEU B 1 236 ? 1.468 -23.428 48.409 1.00 18.72 236 LEU C O 1
ATOM 4078 N N . HIS B 1 237 ? 1.715 -25.655 48.522 1.00 19.78 237 HIS C N 1
ATOM 4079 C CA . HIS B 1 237 ? 1.553 -25.834 47.079 1.00 20.78 237 HIS C CA 1
ATOM 4080 C C . HIS B 1 237 ? 0.374 -25.063 46.492 1.00 20.49 237 HIS C C 1
ATOM 4081 O O . HIS B 1 237 ? 0.533 -24.326 45.512 1.00 19.14 237 HIS C O 1
ATOM 4088 N N . ASP B 1 238 ? -0.808 -25.234 47.083 1.00 18.41 238 ASP C N 1
ATOM 4089 C CA . ASP B 1 238 ? -1.997 -24.550 46.593 1.00 18.46 238 ASP C CA 1
ATOM 4090 C C . ASP B 1 238 ? -1.827 -23.040 46.592 1.00 18.44 238 ASP C C 1
ATOM 4091 O O . ASP B 1 238 ? -2.294 -22.364 45.677 1.00 16.24 238 ASP C O 1
ATOM 4096 N N . LEU B 1 239 ? -1.163 -22.510 47.618 1.00 18.64 239 LEU C N 1
ATOM 4097 C CA . LEU B 1 239 ? -0.926 -21.070 47.704 1.00 18.51 239 LEU C CA 1
ATOM 4098 C C . LEU B 1 239 ? 0.003 -20.671 46.561 1.00 17.18 239 LEU C C 1
ATOM 4099 O O . LEU B 1 239 ? -0.262 -19.711 45.840 1.00 17.72 239 LEU C O 1
ATOM 4104 N N . PHE B 1 240 ? 1.093 -21.415 46.401 1.00 16.54 240 PHE C N 1
ATOM 4105 C CA . PHE B 1 240 ? 2.059 -21.127 45.342 1.00 17.14 240 PHE C CA 1
ATOM 4106 C C . PHE B 1 240 ? 1.389 -21.050 43.969 1.00 18.36 240 PHE C C 1
ATOM 4107 O O . PHE B 1 240 ? 1.645 -20.126 43.199 1.00 18.00 240 PHE C O 1
ATOM 4115 N N . LYS B 1 241 ? 0.529 -22.018 43.669 1.00 17.72 241 LYS C N 1
ATOM 4116 C CA . LYS B 1 241 ? -0.149 -22.050 42.378 1.00 19.41 241 LYS C CA 1
ATOM 4117 C C . LYS B 1 241 ? -1.171 -20.926 42.195 1.00 18.79 241 LYS C C 1
ATOM 4118 O O . LYS B 1 241 ? -1.185 -20.265 41.161 1.00 18.54 241 LYS C O 1
ATOM 4124 N N . VAL B 1 242 ? -2.015 -20.692 43.197 1.00 17.49 242 VAL C N 1
ATOM 4125 C CA . VAL B 1 242 ? -3.038 -19.661 43.067 1.00 18.31 242 VAL C CA 1
ATOM 4126 C C . VAL B 1 242 ? -2.464 -18.257 42.891 1.00 18.00 242 VAL C C 1
ATOM 4127 O O . VAL B 1 242 ? -3.075 -17.411 42.233 1.00 16.92 242 VAL C O 1
ATOM 4131 N N . LEU B 1 243 ? -1.286 -18.014 43.458 1.00 16.99 243 LEU C N 1
ATOM 4132 C CA . LEU B 1 243 ? -0.649 -16.706 43.350 1.00 17.91 243 LEU C CA 1
ATOM 4133 C C . LEU B 1 243 ? -0.225 -16.368 41.922 1.00 18.11 243 LEU C C 1
ATOM 4134 O O . LEU B 1 243 ? 0.210 -15.254 41.641 1.00 17.62 243 LEU C O 1
ATOM 4139 N N . PHE B 1 244 ? -0.361 -17.329 41.017 1.00 19.00 244 PHE C N 1
ATOM 4140 C CA . PHE B 1 244 ? 0.003 -17.098 39.622 1.00 19.54 244 PHE C CA 1
ATOM 4141 C C . PHE B 1 244 ? -1.123 -17.490 38.678 1.00 19.05 244 PHE C C 1
ATOM 4142 O O . PHE B 1 244 ? -0.891 -17.787 37.505 1.00 19.49 244 PHE C O 1
ATOM 4150 N N . ILE B 1 245 ? -2.346 -17.480 39.196 1.00 18.42 245 ILE C N 1
ATOM 4151 C CA . ILE B 1 245 ? -3.513 -17.826 38.396 1.00 19.59 245 ILE C CA 1
ATOM 4152 C C . ILE B 1 245 ? -3.670 -16.753 37.312 1.00 19.28 245 ILE C C 1
ATOM 4153 O O . ILE B 1 245 ? -4.239 -16.999 36.249 1.00 17.09 245 ILE C O 1
ATOM 4158 N N . GLU B 1 246 ? -3.157 -15.561 37.606 1.00 16.90 246 GLU C N 1
ATOM 4159 C CA . GLU B 1 246 ? -3.138 -14.438 36.673 1.00 17.41 246 GLU C CA 1
ATOM 4160 C C . GLU B 1 246 ? -1.740 -13.854 36.849 1.00 16.40 246 GLU C C 1
ATOM 4161 O O . GLU B 1 246 ? -1.086 -14.116 37.859 1.00 15.01 246 GLU C O 1
ATOM 4167 N N . THR B 1 247 ? -1.276 -13.083 35.874 1.00 15.41 247 THR C N 1
ATOM 4168 C CA . THR B 1 247 ? 0.062 -12.499 35.946 1.00 15.16 247 THR C CA 1
ATOM 4169 C C . THR B 1 247 ? 0.417 -11.844 37.288 1.00 14.68 247 THR C C 1
ATOM 4170 O O . THR B 1 247 ? -0.318 -10.993 37.786 1.00 14.15 247 THR C O 1
ATOM 4174 N N . ASN B 1 248 ? 1.550 -12.253 37.858 1.00 13.92 248 ASN C N 1
ATOM 4175 C CA . ASN B 1 248 ? 2.059 -11.681 39.110 1.00 14.66 248 ASN C CA 1
ATOM 4176 C C . ASN B 1 248 ? 2.405 -10.220 38.789 1.00 14.44 248 ASN C C 1
ATOM 4177 O O . ASN B 1 248 ? 2.947 -9.935 37.721 1.00 14.08 248 ASN C O 1
ATOM 4182 N N . PRO B 1 249 ? 2.118 -9.277 39.707 1.00 14.31 249 PRO C N 1
ATOM 4183 C CA . PRO B 1 249 ? 1.560 -9.371 41.062 1.00 14.26 249 PRO C CA 1
ATOM 4184 C C . PRO B 1 249 ? 0.035 -9.238 41.199 1.00 14.57 249 PRO C C 1
ATOM 4185 O O . PRO B 1 249 ? -0.456 -8.953 42.294 1.00 15.27 249 PRO C O 1
ATOM 4189 N N . ILE B 1 250 ? -0.721 -9.440 40.129 1.00 13.39 250 ILE C N 1
ATOM 4190 C CA . ILE B 1 250 ? -2.164 -9.288 40.263 1.00 15.05 250 ILE C CA 1
ATOM 4191 C C . ILE B 1 250 ? -2.731 -10.133 41.405 1.00 14.48 250 ILE C C 1
ATOM 4192 O O . ILE B 1 250 ? -3.408 -9.610 42.294 1.00 15.57 250 ILE C O 1
ATOM 4197 N N . PRO B 1 251 ? -2.451 -11.446 41.417 1.00 14.05 251 PRO C N 1
ATOM 4198 C CA . PRO B 1 251 ? -2.985 -12.267 42.509 1.00 14.78 251 PRO C CA 1
ATOM 4199 C C . PRO B 1 251 ? -2.489 -11.900 43.916 1.00 16.21 251 PRO C C 1
ATOM 4200 O O . PRO B 1 251 ? -3.287 -11.772 44.849 1.00 16.92 251 PRO C O 1
ATOM 4204 N N . VAL B 1 252 ? -1.181 -11.721 44.075 1.00 15.13 252 VAL C N 1
ATOM 4205 C CA . VAL B 1 252 ? -0.646 -11.415 45.397 1.00 14.55 252 VAL C CA 1
ATOM 4206 C C . VAL B 1 252 ? -1.123 -10.079 45.966 1.00 14.79 252 VAL C C 1
ATOM 4207 O O . VAL B 1 252 ? -1.400 -9.986 47.162 1.00 15.25 252 VAL C O 1
ATOM 4211 N N . LYS B 1 253 ? -1.235 -9.048 45.135 1.00 14.53 253 LYS C N 1
ATOM 4212 C CA . LYS B 1 253 ? -1.707 -7.769 45.652 1.00 16.76 253 LYS C CA 1
ATOM 4213 C C . LYS B 1 253 ? -3.169 -7.909 46.056 1.00 17.39 253 LYS C C 1
ATOM 4214 O O . LYS B 1 253 ? -3.596 -7.352 47.069 1.00 18.15 253 LYS C O 1
ATOM 4220 N N . THR B 1 254 ? -3.933 -8.665 45.270 1.00 17.92 254 THR C N 1
ATOM 4221 C CA . THR B 1 254 ? -5.343 -8.880 45.573 1.00 16.64 254 THR C CA 1
ATOM 4222 C C . THR B 1 254 ? -5.441 -9.596 46.915 1.00 18.53 254 THR C C 1
ATOM 4223 O O . THR B 1 254 ? -6.319 -9.293 47.730 1.00 19.01 254 THR C O 1
ATOM 4227 N N . ALA B 1 255 ? -4.530 -10.542 47.139 1.00 17.97 255 ALA C N 1
ATOM 4228 C CA . ALA B 1 255 ? -4.495 -11.300 48.385 1.00 18.30 255 ALA C CA 1
ATOM 4229 C C . ALA B 1 255 ? -4.190 -10.369 49.558 1.00 19.17 255 ALA C C 1
ATOM 4230 O O . ALA B 1 255 ? -4.816 -10.467 50.610 1.00 18.95 255 ALA C O 1
ATOM 4232 N N . CYS B 1 256 ? -3.221 -9.476 49.376 1.00 19.57 256 CYS C N 1
ATOM 4233 C CA . CYS B 1 256 ? -2.855 -8.528 50.425 1.00 21.38 256 CYS C CA 1
ATOM 4234 C C . CYS B 1 256 ? -4.049 -7.631 50.737 1.00 22.00 256 CYS C C 1
ATOM 4235 O O . CYS B 1 256 ? -4.254 -7.227 51.885 1.00 21.94 256 CYS C O 1
ATOM 4238 N N . TRP B 1 257 ? -4.835 -7.322 49.709 1.00 21.27 257 TRP C N 1
ATOM 4239 C CA . TRP B 1 257 ? -6.018 -6.491 49.886 1.00 21.89 257 TRP C CA 1
ATOM 4240 C C . TRP B 1 257 ? -7.033 -7.233 50.745 1.00 22.74 257 TRP C C 1
ATOM 4241 O O . TRP B 1 257 ? -7.606 -6.661 51.672 1.00 23.28 257 TRP C O 1
ATOM 4252 N N . MET B 1 258 ? -7.254 -8.509 50.440 1.00 22.40 258 MET C N 1
ATOM 4253 C CA . MET B 1 258 ? -8.199 -9.304 51.209 1.00 22.86 258 MET C CA 1
ATOM 4254 C C . MET B 1 258 ? -7.747 -9.370 52.667 1.00 23.37 258 MET C C 1
ATOM 4255 O O . MET B 1 258 ? -8.568 -9.410 53.585 1.00 23.61 258 MET C O 1
ATOM 4260 N N . LEU B 1 259 ? -6.436 -9.379 52.874 1.00 23.04 259 LEU C N 1
ATOM 4261 C CA . LEU B 1 259 ? -5.876 -9.442 54.216 1.00 22.78 259 LEU C CA 1
ATOM 4262 C C . LEU B 1 259 ? -5.859 -8.065 54.865 1.00 22.37 259 LEU C C 1
ATOM 4263 O O . LEU B 1 259 ? -5.383 -7.909 55.985 1.00 23.14 259 LEU C O 1
ATOM 4268 N N . GLY B 1 260 ? -6.388 -7.073 54.154 1.00 22.67 260 GLY C N 1
ATOM 4269 C CA . GLY B 1 260 ? -6.431 -5.715 54.671 1.00 24.27 260 GLY C CA 1
ATOM 4270 C C . GLY B 1 260 ? -5.072 -5.042 54.772 1.00 25.02 260 GLY C C 1
ATOM 4271 O O . GLY B 1 260 ? -4.853 -4.209 55.652 1.00 25.63 260 GLY C O 1
ATOM 4272 N N . MET B 1 261 ? -4.164 -5.384 53.862 1.00 23.87 261 MET C N 1
ATOM 4273 C CA . MET B 1 261 ? -2.816 -4.819 53.870 1.00 25.01 261 MET C CA 1
ATOM 4274 C C . MET B 1 261 ? -2.598 -3.703 52.845 1.00 23.91 261 MET C C 1
ATOM 4275 O O . MET B 1 261 ? -1.538 -3.080 52.822 1.00 24.67 261 MET C O 1
ATOM 4280 N N . CYS B 1 262 ? -3.593 -3.454 51.997 1.00 21.99 262 CYS C N 1
ATOM 4281 C CA . CYS B 1 262 ? -3.487 -2.412 50.977 1.00 22.21 262 CYS C CA 1
ATOM 4282 C C . CYS B 1 262 ? -4.805 -2.234 50.239 1.00 22.73 262 CYS C C 1
ATOM 4283 O O . CYS B 1 262 ? -5.682 -3.092 50.309 1.00 24.15 262 CYS C O 1
ATOM 4286 N N . GLU B 1 263 ? -4.943 -1.114 49.536 1.00 23.86 263 GLU C N 1
ATOM 4287 C CA . GLU B 1 263 ? -6.153 -0.860 48.763 1.00 24.57 263 GLU C CA 1
ATOM 4288 C C . GLU B 1 263 ? -6.106 -1.799 47.564 1.00 25.24 263 GLU C C 1
ATOM 4289 O O . GLU B 1 263 ? -5.045 -2.307 47.205 1.00 24.58 263 GLU C O 1
ATOM 4295 N N . LYS B 1 264 ? -7.254 -2.031 46.945 1.00 24.73 264 LYS C N 1
ATOM 4296 C CA . LYS B 1 264 ? -7.305 -2.899 45.780 1.00 25.11 264 LYS C CA 1
ATOM 4297 C C . LYS B 1 264 ? -7.094 -1.983 44.586 1.00 24.19 264 LYS C C 1
ATOM 4298 O O . LYS B 1 264 ? -8.039 -1.655 43.865 1.00 23.76 264 LYS C O 1
ATOM 4304 N N . GLU B 1 265 ? -5.848 -1.566 44.382 1.00 22.18 265 GLU C N 1
ATOM 4305 C CA . GLU B 1 265 ? -5.540 -0.643 43.302 1.00 21.42 265 GLU C CA 1
ATOM 4306 C C . GLU B 1 265 ? -4.234 -0.948 42.564 1.00 19.48 265 GLU C C 1
ATOM 4307 O O . GLU B 1 265 ? -3.170 -1.050 43.176 1.00 19.10 265 GLU C O 1
ATOM 4313 N N . PHE B 1 266 ? -4.329 -1.096 41.246 1.00 19.02 266 PHE C N 1
ATOM 4314 C CA . PHE B 1 266 ? -3.165 -1.361 40.399 1.00 18.49 266 PHE C CA 1
ATOM 4315 C C . PHE B 1 266 ? -3.002 -0.197 39.437 1.00 18.85 266 PHE C C 1
ATOM 4316 O O . PHE B 1 266 ? -3.856 0.686 39.356 1.00 19.39 266 PHE C O 1
ATOM 4324 N N . ARG B 1 267 ? -1.902 -0.200 38.698 1.00 17.39 267 ARG C N 1
ATOM 4325 C CA . ARG B 1 267 ? -1.690 0.824 37.693 1.00 18.12 267 ARG C CA 1
ATOM 4326 C C . ARG B 1 267 ? -1.727 0.125 36.338 1.00 17.53 267 ARG C C 1
ATOM 4327 O O . ARG B 1 267 ? -1.053 -0.893 36.142 1.00 16.97 267 ARG C O 1
ATOM 4335 N N . LEU B 1 268 ? -2.538 0.648 35.421 1.00 16.41 268 LEU C N 1
ATOM 4336 C CA . LEU B 1 268 ? -2.640 0.063 34.090 1.00 15.11 268 LEU C CA 1
ATOM 4337 C C . LEU B 1 268 ? -1.237 0.005 33.498 1.00 16.48 268 LEU C C 1
ATOM 4338 O O . LEU B 1 268 ? -0.418 0.898 33.738 1.00 15.11 268 LEU C O 1
ATOM 4343 N N . PRO B 1 269 ? -0.963 -0.999 32.649 1.00 16.60 269 PRO C N 1
ATOM 4344 C CA . PRO B 1 269 ? -1.847 -2.075 32.186 1.00 15.76 269 PRO C CA 1
ATOM 4345 C C . PRO B 1 269 ? -2.288 -3.190 33.132 1.00 18.28 269 PRO C C 1
ATOM 4346 O O . PRO B 1 269 ? -3.015 -4.088 32.709 1.00 18.12 269 PRO C O 1
ATOM 4350 N N . LEU B 1 270 ? -1.868 -3.172 34.394 1.00 17.54 270 LEU C N 1
ATOM 4351 C CA . LEU B 1 270 ? -2.325 -4.228 35.291 1.00 18.47 270 LEU C CA 1
ATOM 4352 C C . LEU B 1 270 ? -3.761 -3.906 35.691 1.00 20.04 270 LEU C C 1
ATOM 4353 O O . LEU B 1 270 ? -4.139 -2.737 35.790 1.00 16.66 270 LEU C O 1
ATOM 4358 N N . THR B 1 271 ? -4.556 -4.950 35.902 1.00 21.14 271 THR C N 1
ATOM 4359 C CA . THR B 1 271 ? -5.966 -4.799 36.247 1.00 22.67 271 THR C CA 1
ATOM 4360 C C . THR B 1 271 ? -6.389 -5.768 37.340 1.00 24.13 271 THR C C 1
ATOM 4361 O O . THR B 1 271 ? -5.647 -6.690 37.685 1.00 22.58 271 THR C O 1
ATOM 4365 N N . GLU B 1 272 ? -7.590 -5.562 37.876 1.00 23.55 272 GLU C N 1
ATOM 4366 C CA . GLU B 1 272 ? -8.112 -6.449 38.905 1.00 25.24 272 GLU C CA 1
ATOM 4367 C C . GLU B 1 272 ? -8.329 -7.809 38.253 1.00 24.46 272 GLU C C 1
ATOM 4368 O O . GLU B 1 272 ? -8.490 -7.900 37.034 1.00 21.85 272 GLU C O 1
ATOM 4374 N N . MET B 1 273 ? -8.337 -8.859 39.068 1.00 23.59 273 MET C N 1
ATOM 4375 C CA . MET B 1 273 ? -8.538 -10.216 38.574 1.00 23.80 273 MET C CA 1
ATOM 4376 C C . MET B 1 273 ? -9.962 -10.378 38.064 1.00 25.06 273 MET C C 1
ATOM 4377 O O . MET B 1 273 ? -10.845 -9.600 38.421 1.00 23.37 273 MET C O 1
ATOM 4382 N N . SER B 1 274 ? -10.186 -11.389 37.229 1.00 24.66 274 SER C N 1
ATOM 4383 C CA . SER B 1 274 ? -11.533 -11.650 36.745 1.00 26.07 274 SER C CA 1
ATOM 4384 C C . SER B 1 274 ? -12.262 -12.083 38.014 1.00 26.63 274 SER C C 1
ATOM 4385 O O . SER B 1 274 ? -11.665 -12.705 38.893 1.00 25.64 274 SER C O 1
ATOM 4388 N N . PRO B 1 275 ? -13.555 -11.757 38.136 1.00 28.58 275 PRO C N 1
ATOM 4389 C CA . PRO B 1 275 ? -14.281 -12.154 39.345 1.00 28.00 275 PRO C CA 1
ATOM 4390 C C . PRO B 1 275 ? -14.180 -13.638 39.711 1.00 28.19 275 PRO C C 1
ATOM 4391 O O . PRO B 1 275 ? -14.148 -13.990 40.888 1.00 27.13 275 PRO C O 1
ATOM 4395 N N . GLU B 1 276 ? -14.121 -14.513 38.716 1.00 27.42 276 GLU C N 1
ATOM 4396 C CA . GLU B 1 276 ? -14.035 -15.937 39.015 1.00 28.74 276 GLU C CA 1
ATOM 4397 C C . GLU B 1 276 ? -12.668 -16.357 39.553 1.00 27.00 276 GLU C C 1
ATOM 4398 O O . GLU B 1 276 ? -12.575 -17.251 40.401 1.00 24.77 276 GLU C O 1
ATOM 4404 N N . ASN B 1 277 ? -11.606 -15.710 39.082 1.00 24.47 277 ASN C N 1
ATOM 4405 C CA . ASN B 1 277 ? -10.277 -16.036 39.582 1.00 23.11 277 ASN C CA 1
ATOM 4406 C C . ASN B 1 277 ? -10.086 -15.467 40.982 1.00 22.69 277 ASN C C 1
ATOM 4407 O O . ASN B 1 277 ? -9.401 -16.064 41.810 1.00 22.38 277 ASN C O 1
ATOM 4412 N N . GLU B 1 278 ? -10.694 -14.316 41.247 1.00 22.41 278 GLU C N 1
ATOM 4413 C CA . GLU B 1 278 ? -10.595 -13.701 42.566 1.00 23.15 278 GLU C CA 1
ATOM 4414 C C . GLU B 1 278 ? -11.336 -14.581 43.579 1.00 24.83 278 GLU C C 1
ATOM 4415 O O . GLU B 1 278 ? -10.937 -14.679 44.741 1.00 22.96 278 GLU C O 1
ATOM 4421 N N . ASN B 1 279 ? -12.411 -15.226 43.129 1.00 25.74 279 ASN C N 1
ATOM 4422 C CA . ASN B 1 279 ? -13.178 -16.126 43.989 1.00 27.73 279 ASN C CA 1
ATOM 4423 C C . ASN B 1 279 ? -12.306 -17.323 44.334 1.00 26.64 279 ASN C C 1
ATOM 4424 O O . ASN B 1 279 ? -12.318 -17.811 45.465 1.00 24.74 279 ASN C O 1
ATOM 4429 N N . LYS B 1 280 ? -11.560 -17.801 43.343 1.00 26.16 280 LYS C N 1
ATOM 4430 C CA . LYS B 1 280 ? -10.663 -18.935 43.536 1.00 26.02 280 LYS C CA 1
ATOM 4431 C C . LYS B 1 280 ? -9.599 -18.591 44.569 1.00 23.76 280 LYS C C 1
ATOM 4432 O O . LYS B 1 280 ? -9.307 -19.383 45.464 1.00 22.30 280 LYS C O 1
ATOM 4438 N N . LEU B 1 281 ? -9.024 -17.403 44.437 1.00 21.69 281 LEU C N 1
ATOM 4439 C CA . LEU B 1 281 ? -7.996 -16.947 45.365 1.00 20.81 281 LEU C CA 1
ATOM 4440 C C . LEU B 1 281 ? -8.540 -16.921 46.788 1.00 22.34 281 LEU C C 1
ATOM 4441 O O . LEU B 1 281 ? -7.905 -17.422 47.721 1.00 20.39 281 LEU C O 1
ATOM 4446 N N . ARG B 1 282 ? -9.722 -16.335 46.946 1.00 23.32 282 ARG C N 1
ATOM 4447 C CA . ARG B 1 282 ? -10.364 -16.239 48.251 1.00 24.58 282 ARG C CA 1
ATOM 4448 C C . ARG B 1 282 ? -10.529 -17.621 48.882 1.00 25.46 282 ARG C C 1
ATOM 4449 O O . ARG B 1 282 ? -10.185 -17.815 50.052 1.00 25.44 282 ARG C O 1
ATOM 4457 N N . GLU B 1 283 ? -11.042 -18.581 48.112 1.00 25.37 283 GLU C N 1
ATOM 4458 C CA . GLU B 1 283 ? -11.237 -19.942 48.617 1.00 26.29 283 GLU C CA 1
ATOM 4459 C C . GLU B 1 283 ? -9.922 -20.538 49.112 1.00 26.05 283 GLU C C 1
ATOM 4460 O O . GLU B 1 283 ? -9.880 -21.175 50.164 1.00 25.92 283 GLU C O 1
ATOM 4466 N N . VAL B 1 284 ? -8.852 -20.347 48.346 1.00 24.42 284 VAL C N 1
ATOM 4467 C CA . VAL B 1 284 ? -7.552 -20.879 48.737 1.00 23.08 284 VAL C CA 1
ATOM 4468 C C . VAL B 1 284 ? -7.073 -20.238 50.035 1.00 22.98 284 VAL C C 1
ATOM 4469 O O . VAL B 1 284 ? -6.623 -20.928 50.949 1.00 21.52 284 VAL C O 1
ATOM 4473 N N . LEU B 1 285 ? -7.170 -18.916 50.113 1.00 23.37 285 LEU C N 1
ATOM 4474 C CA . LEU B 1 285 ? -6.743 -18.208 51.311 1.00 25.24 285 LEU C CA 1
ATOM 4475 C C . LEU B 1 285 ? -7.498 -18.701 52.542 1.00 26.53 285 LEU C C 1
ATOM 4476 O O . LEU B 1 285 ? -6.894 -18.950 53.584 1.00 26.41 285 LEU C O 1
ATOM 4481 N N . LYS B 1 286 ? -8.814 -18.854 52.420 1.00 28.06 286 LYS C N 1
ATOM 4482 C CA . LYS B 1 286 ? -9.628 -19.324 53.538 1.00 29.71 286 LYS C CA 1
ATOM 4483 C C . LYS B 1 286 ? -9.223 -20.732 53.959 1.00 30.79 286 LYS C C 1
ATOM 4484 O O . LYS B 1 286 ? -9.400 -21.125 55.112 1.00 30.95 286 LYS C O 1
ATOM 4490 N N . LYS B 1 287 ? -8.666 -21.483 53.017 1.00 31.14 287 LYS C N 1
ATOM 4491 C CA . LYS B 1 287 ? -8.225 -22.845 53.281 1.00 31.45 287 LYS C CA 1
ATOM 4492 C C . LYS B 1 287 ? -6.981 -22.848 54.165 1.00 29.95 287 LYS C C 1
ATOM 4493 O O . LYS B 1 287 ? -6.703 -23.814 54.850 1.00 29.46 287 LYS C O 1
ATOM 4499 N N . TYR B 1 288 ? -6.221 -21.765 54.136 1.00 27.74 288 TYR C N 1
ATOM 4500 C CA . TYR B 1 288 ? -5.039 -21.666 54.970 1.00 26.62 288 TYR C CA 1
ATOM 4501 C C . TYR B 1 288 ? -5.408 -20.954 56.269 1.00 25.75 288 TYR C C 1
ATOM 4502 O O . TYR B 1 288 ? -4.559 -20.634 57.096 1.00 25.03 288 TYR C O 1
ATOM 4511 N N . ASN B 1 289 ? -6.710 -20.701 56.396 1.00 28.90 289 ASN C N 1
ATOM 4512 C CA . ASN B 1 289 ? -7.325 -20.031 57.552 1.00 26.86 289 ASN C CA 1
ATOM 4513 C C . ASN B 1 289 ? -6.726 -18.654 57.842 1.00 25.76 289 ASN C C 1
ATOM 4514 O O . ASN B 1 289 ? -6.448 -18.290 58.979 1.00 26.32 289 ASN C O 1
ATOM 4519 N N . LEU B 1 290 ? -6.483 -17.935 56.764 1.00 24.82 290 LEU C N 1
ATOM 4520 C CA . LEU B 1 290 ? -5.962 -16.605 56.836 1.00 24.63 290 LEU C CA 1
ATOM 4521 C C . LEU B 1 290 ? -7.081 -15.683 57.255 1.00 25.26 290 LEU C C 1
ATOM 4522 O O . LEU B 1 290 ? -8.212 -15.799 56.797 1.00 25.94 290 LEU C O 1
ATOM 4527 N N . PRO B 1 291 ? -6.758 -14.731 58.153 1.00 25.71 291 PRO C N 1
ATOM 4528 C CA . PRO B 1 291 ? -7.726 -13.754 58.671 1.00 26.62 291 PRO C CA 1
ATOM 4529 C C . PRO B 1 291 ? -8.023 -12.688 57.627 1.00 26.23 291 PRO C C 1
ATOM 4530 O O . PRO B 1 291 ? -7.384 -11.628 57.602 1.00 29.40 291 PRO C O 1
ATOM 4534 N N . LEU B 1 292 ? -8.978 -12.962 56.748 1.00 26.31 292 LEU C N 1
ATOM 4535 C CA . LEU B 1 292 ? -9.320 -11.986 55.716 1.00 26.46 292 LEU C CA 1
ATOM 4536 C C . LEU B 1 292 ? -10.176 -10.873 56.307 1.00 27.44 292 LEU C C 1
ATOM 4537 O O . LEU B 1 292 ? -11.074 -11.117 57.117 1.00 29.86 292 LEU C O 1
ATOM 4542 N N . LYS B 1 293 ? -9.892 -9.648 55.886 1.00 26.34 293 LYS C N 1
ATOM 4543 C CA . LYS B 1 293 ? -10.612 -8.480 56.364 1.00 25.33 293 LYS C CA 1
ATOM 4544 C C . LYS B 1 293 ? -11.495 -7.906 55.273 1.00 25.42 293 LYS C C 1
ATOM 4545 O O . LYS B 1 293 ? -12.429 -7.151 55.539 1.00 25.85 293 LYS C O 1
ATOM 4551 N N . ASN B 1 294 ? -11.176 -8.279 54.040 1.00 25.40 294 ASN C N 1
ATOM 4552 C CA . ASN B 1 294 ? -11.915 -7.851 52.867 1.00 24.89 294 ASN C CA 1
ATOM 4553 C C . ASN B 1 294 ? -12.202 -9.094 52.029 1.00 25.20 294 ASN C C 1
ATOM 4554 O O . ASN B 1 294 ? -12.867 -8.964 50.979 1.00 25.14 294 ASN C O 1
ATOM 4560 N N . PHE C 1 2 ? 9.085 -50.086 42.205 1.00 25.26 2 PHE D N 1
ATOM 4561 C CA . PHE C 1 2 ? 10.230 -49.585 41.394 1.00 25.26 2 PHE D CA 1
ATOM 4562 C C . PHE C 1 2 ? 10.871 -48.375 42.054 1.00 24.03 2 PHE D C 1
ATOM 4563 O O . PHE C 1 2 ? 10.208 -47.374 42.329 1.00 23.73 2 PHE D O 1
ATOM 4571 N N . GLN C 1 3 ? 12.170 -48.474 42.300 1.00 22.43 3 GLN D N 1
ATOM 4572 C CA . GLN C 1 3 ? 12.907 -47.401 42.947 1.00 22.09 3 GLN D CA 1
ATOM 4573 C C . GLN C 1 3 ? 14.400 -47.632 42.771 1.00 20.74 3 GLN D C 1
ATOM 4574 O O . GLN C 1 3 ? 14.815 -48.605 42.147 1.00 22.20 3 GLN D O 1
ATOM 4576 N N . GLY C 1 4 ? 15.200 -46.728 43.323 1.00 20.41 4 GLY D N 1
ATOM 4577 C CA . GLY C 1 4 ? 16.641 -46.863 43.248 1.00 18.98 4 GLY D CA 1
ATOM 4578 C C . GLY C 1 4 ? 17.297 -46.545 41.921 1.00 18.18 4 GLY D C 1
ATOM 4579 O O . GLY C 1 4 ? 16.848 -45.673 41.173 1.00 16.88 4 GLY D O 1
ATOM 4580 N N . SER C 1 5 ? 18.377 -47.267 41.637 1.00 17.52 5 SER D N 1
ATOM 4581 C CA . SER C 1 5 ? 19.150 -47.083 40.418 1.00 19.11 5 SER D CA 1
ATOM 4582 C C . SER C 1 5 ? 18.771 -48.102 39.344 1.00 18.98 5 SER D C 1
ATOM 4583 O O . SER C 1 5 ? 19.103 -49.285 39.451 1.00 19.82 5 SER D O 1
ATOM 4586 N N . ILE C 1 6 ? 18.073 -47.631 38.314 1.00 18.43 6 ILE D N 1
ATOM 4587 C CA . ILE C 1 6 ? 17.641 -48.476 37.203 1.00 16.47 6 ILE D CA 1
ATOM 4588 C C . ILE C 1 6 ? 18.368 -48.031 35.932 1.00 16.04 6 ILE D C 1
ATOM 4589 O O . ILE C 1 6 ? 18.415 -46.841 35.621 1.00 15.62 6 ILE D O 1
ATOM 4594 N N . VAL C 1 7 ? 18.928 -48.981 35.193 1.00 14.44 7 VAL D N 1
ATOM 4595 C CA . VAL C 1 7 ? 19.664 -48.632 33.986 1.00 13.07 7 VAL D CA 1
ATOM 4596 C C . VAL C 1 7 ? 18.889 -48.840 32.692 1.00 14.19 7 VAL D C 1
ATOM 4597 O O . VAL C 1 7 ? 18.307 -49.903 32.465 1.00 12.85 7 VAL D O 1
ATOM 4601 N N . ALA C 1 8 ? 18.871 -47.800 31.859 1.00 13.08 8 ALA D N 1
ATOM 4602 C CA . ALA C 1 8 ? 18.223 -47.868 30.555 1.00 14.50 8 ALA D CA 1
ATOM 4603 C C . ALA C 1 8 ? 19.343 -48.480 29.721 1.00 13.83 8 ALA D C 1
ATOM 4604 O O . ALA C 1 8 ? 20.209 -47.784 29.190 1.00 13.24 8 ALA D O 1
ATOM 4606 N N . LEU C 1 9 ? 19.330 -49.800 29.642 1.00 13.63 9 LEU D N 1
ATOM 4607 C CA . LEU C 1 9 ? 20.367 -50.539 28.953 1.00 13.15 9 LEU D CA 1
ATOM 4608 C C . LEU C 1 9 ? 20.430 -50.376 27.442 1.00 13.18 9 LEU D C 1
ATOM 4609 O O . LEU C 1 9 ? 19.409 -50.394 26.756 1.00 13.48 9 LEU D O 1
ATOM 4614 N N . ILE C 1 10 ? 21.646 -50.214 26.931 1.00 11.35 10 ILE D N 1
ATOM 4615 C CA . ILE C 1 10 ? 21.848 -50.105 25.496 1.00 13.39 10 ILE D CA 1
ATOM 4616 C C . ILE C 1 10 ? 21.627 -51.511 24.960 1.00 14.63 10 ILE D C 1
ATOM 4617 O O . ILE C 1 10 ? 21.589 -52.475 25.732 1.00 14.48 10 ILE D O 1
ATOM 4622 N N . THR C 1 11 ? 21.457 -51.631 23.649 1.00 14.11 11 THR D N 1
ATOM 4623 C CA . THR C 1 11 ? 21.308 -52.945 23.042 1.00 14.61 11 THR D CA 1
ATOM 4624 C C . THR C 1 11 ? 22.495 -53.114 22.108 1.00 14.49 11 THR D C 1
ATOM 4625 O O . THR C 1 11 ? 22.573 -52.467 21.064 1.00 14.44 11 THR D O 1
ATOM 4629 N N . PRO C 1 12 ? 23.446 -53.981 22.480 1.00 15.78 12 PRO D N 1
ATOM 4630 C CA . PRO C 1 12 ? 24.634 -54.215 21.654 1.00 14.81 12 PRO D CA 1
ATOM 4631 C C . PRO C 1 12 ? 24.285 -54.877 20.330 1.00 14.13 12 PRO D C 1
ATOM 4632 O O . PRO C 1 12 ? 23.433 -55.757 20.276 1.00 14.36 12 PRO D O 1
ATOM 4636 N N . PHE C 1 13 ? 24.952 -54.445 19.267 1.00 15.10 13 PHE D N 1
ATOM 4637 C CA . PHE C 1 13 ? 24.745 -55.013 17.939 1.00 17.65 13 PHE D CA 1
ATOM 4638 C C . PHE C 1 13 ? 26.092 -55.509 17.427 1.00 18.39 13 PHE D C 1
ATOM 4639 O O . PHE C 1 13 ? 27.137 -54.976 17.798 1.00 18.21 13 PHE D O 1
ATOM 4647 N N . LYS C 1 14 ? 26.058 -56.524 16.572 1.00 19.72 14 LYS D N 1
ATOM 4648 C CA . LYS C 1 14 ? 27.268 -57.086 15.990 1.00 22.35 14 LYS D CA 1
ATOM 4649 C C . LYS C 1 14 ? 26.887 -57.740 14.669 1.00 22.79 14 LYS D C 1
ATOM 4650 O O . LYS C 1 14 ? 26.067 -58.657 14.636 1.00 22.02 14 LYS D O 1
ATOM 4656 N N . GLU C 1 15 ? 27.466 -57.249 13.580 1.00 24.71 15 GLU D N 1
ATOM 4657 C CA . GLU C 1 15 ? 27.188 -57.782 12.251 1.00 27.40 15 GLU D CA 1
ATOM 4658 C C . GLU C 1 15 ? 25.704 -57.663 11.895 1.00 26.89 15 GLU D C 1
ATOM 4659 O O . GLU C 1 15 ? 25.146 -58.544 11.241 1.00 25.31 15 GLU D O 1
ATOM 4665 N N . GLY C 1 16 ? 25.069 -56.581 12.336 1.00 25.95 16 GLY D N 1
ATOM 4666 C CA . GLY C 1 16 ? 23.662 -56.376 12.033 1.00 25.19 16 GLY D CA 1
ATOM 4667 C C . GLY C 1 16 ? 22.690 -57.169 12.885 1.00 24.63 16 GLY D C 1
ATOM 4668 O O . GLY C 1 16 ? 21.482 -57.129 12.651 1.00 25.75 16 GLY D O 1
ATOM 4669 N N . GLU C 1 17 ? 23.202 -57.894 13.873 1.00 23.42 17 GLU D N 1
ATOM 4670 C CA . GLU C 1 17 ? 22.344 -58.684 14.751 1.00 22.17 17 GLU D CA 1
ATOM 4671 C C . GLU C 1 17 ? 22.552 -58.283 16.207 1.00 20.26 17 GLU D C 1
ATOM 4672 O O . GLU C 1 17 ? 23.566 -57.678 16.553 1.00 19.43 17 GLU D O 1
ATOM 4678 N N . VAL C 1 18 ? 21.586 -58.612 17.058 1.00 19.14 18 VAL D N 1
ATOM 4679 C CA . VAL C 1 18 ? 21.710 -58.309 18.477 1.00 18.62 18 VAL D CA 1
ATOM 4680 C C . VAL C 1 18 ? 22.886 -59.138 18.975 1.00 19.50 18 VAL D C 1
ATOM 4681 O O . VAL C 1 18 ? 22.994 -60.323 18.656 1.00 18.10 18 VAL D O 1
ATOM 4685 N N . ASP C 1 19 ? 23.773 -58.509 19.738 1.00 18.97 19 ASP D N 1
ATOM 4686 C CA . ASP C 1 19 ? 24.956 -59.182 20.267 1.00 19.40 19 ASP D CA 1
ATOM 4687 C C . ASP C 1 19 ? 24.624 -59.720 21.654 1.00 19.50 19 ASP D C 1
ATOM 4688 O O . ASP C 1 19 ? 24.852 -59.047 22.657 1.00 17.93 19 ASP D O 1
ATOM 4693 N N . TYR C 1 20 ? 24.091 -60.938 21.709 1.00 19.93 20 TYR D N 1
ATOM 4694 C CA . TYR C 1 20 ? 23.704 -61.526 22.982 1.00 21.62 20 TYR D CA 1
ATOM 4695 C C . TYR C 1 20 ? 24.843 -61.794 23.947 1.00 21.12 20 TYR D C 1
ATOM 4696 O O . TYR C 1 20 ? 24.654 -61.724 25.156 1.00 22.78 20 TYR D O 1
ATOM 4705 N N . GLU C 1 21 ? 26.026 -62.098 23.429 1.00 22.14 21 GLU D N 1
ATOM 4706 C CA . GLU C 1 21 ? 27.154 -62.338 24.313 1.00 22.91 21 GLU D CA 1
ATOM 4707 C C . GLU C 1 21 ? 27.436 -61.025 25.041 1.00 20.87 21 GLU D C 1
ATOM 4708 O O . GLU C 1 21 ? 27.606 -60.998 26.259 1.00 18.37 21 GLU D O 1
ATOM 4714 N N . ALA C 1 22 ? 27.466 -59.933 24.283 1.00 20.12 22 ALA D N 1
ATOM 4715 C CA . ALA C 1 22 ? 27.718 -58.616 24.858 1.00 18.29 22 ALA D CA 1
ATOM 4716 C C . ALA C 1 22 ? 26.601 -58.223 25.819 1.00 18.00 22 ALA D C 1
ATOM 4717 O O . ALA C 1 22 ? 26.855 -57.619 26.859 1.00 18.17 22 ALA D O 1
ATOM 4719 N N . LEU C 1 23 ? 25.364 -58.565 25.470 1.00 18.38 23 LEU D N 1
ATOM 4720 C CA . LEU C 1 23 ? 24.219 -58.232 26.315 1.00 19.39 23 LEU D CA 1
ATOM 4721 C C . LEU C 1 23 ? 24.311 -58.981 27.645 1.00 18.52 23 LEU D C 1
ATOM 4722 O O . LEU C 1 23 ? 24.086 -58.406 28.713 1.00 16.85 23 LEU D O 1
ATOM 4727 N N . GLY C 1 24 ? 24.631 -60.269 27.571 1.00 19.15 24 GLY D N 1
ATOM 4728 C CA . GLY C 1 24 ? 24.754 -61.068 28.777 1.00 19.57 24 GLY D CA 1
ATOM 4729 C C . GLY C 1 24 ? 25.786 -60.480 29.719 1.00 18.67 24 GLY D C 1
ATOM 4730 O O . GLY C 1 24 ? 25.567 -60.406 30.926 1.00 19.26 24 GLY D O 1
ATOM 4731 N N . ASN C 1 25 ? 26.915 -60.055 29.160 1.00 18.89 25 ASN D N 1
ATOM 4732 C CA . ASN C 1 25 ? 27.992 -59.458 29.943 1.00 18.72 25 ASN D CA 1
ATOM 4733 C C . ASN C 1 25 ? 27.563 -58.138 30.585 1.00 18.59 25 ASN D C 1
ATOM 4734 O O . ASN C 1 25 ? 28.021 -57.786 31.676 1.00 17.40 25 ASN D O 1
ATOM 4739 N N . LEU C 1 26 ? 26.688 -57.405 29.902 1.00 18.01 26 LEU D N 1
ATOM 4740 C CA . LEU C 1 26 ? 26.178 -56.139 30.418 1.00 17.21 26 LEU D CA 1
ATOM 4741 C C . LEU C 1 26 ? 25.326 -56.452 31.640 1.00 15.58 26 LEU D C 1
ATOM 4742 O O . LEU C 1 26 ? 25.386 -55.761 32.655 1.00 16.74 26 LEU D O 1
ATOM 4747 N N . ILE C 1 27 ? 24.528 -57.507 31.536 1.00 16.03 27 ILE D N 1
ATOM 4748 C CA . ILE C 1 27 ? 23.667 -57.910 32.640 1.00 17.00 27 ILE D CA 1
ATOM 4749 C C . ILE C 1 27 ? 24.512 -58.306 33.857 1.00 16.65 27 ILE D C 1
ATOM 4750 O O . ILE C 1 27 ? 24.196 -57.930 34.984 1.00 17.59 27 ILE D O 1
ATOM 4755 N N . GLU C 1 28 ? 25.589 -59.052 33.634 1.00 18.16 28 GLU D N 1
ATOM 4756 C CA . GLU C 1 28 ? 26.456 -59.456 34.740 1.00 19.11 28 GLU D CA 1
ATOM 4757 C C . GLU C 1 28 ? 27.099 -58.205 35.345 1.00 19.12 28 GLU D C 1
ATOM 4758 O O . GLU C 1 28 ? 27.213 -58.072 36.566 1.00 19.71 28 GLU D O 1
ATOM 4764 N N . PHE C 1 29 ? 27.507 -57.286 34.476 1.00 18.24 29 PHE D N 1
ATOM 4765 C CA . PHE C 1 29 ? 28.122 -56.026 34.892 1.00 18.25 29 PHE D CA 1
ATOM 4766 C C . PHE C 1 29 ? 27.243 -55.310 35.918 1.00 18.46 29 PHE D C 1
ATOM 4767 O O . PHE C 1 29 ? 27.726 -54.828 36.944 1.00 18.62 29 PHE D O 1
ATOM 4775 N N . HIS C 1 30 ? 25.944 -55.237 35.647 1.00 18.60 30 HIS D N 1
ATOM 4776 C CA . HIS C 1 30 ? 25.050 -54.562 36.573 1.00 18.35 30 HIS D CA 1
ATOM 4777 C C . HIS C 1 30 ? 24.727 -55.356 37.826 1.00 18.03 30 HIS D C 1
ATOM 4778 O O . HIS C 1 30 ? 24.488 -54.777 38.879 1.00 18.25 30 HIS D O 1
ATOM 4785 N N . VAL C 1 31 ? 24.718 -56.678 37.725 1.00 18.39 31 VAL D N 1
ATOM 4786 C CA . VAL C 1 31 ? 24.476 -57.484 38.912 1.00 18.59 31 VAL D CA 1
ATOM 4787 C C . VAL C 1 31 ? 25.681 -57.245 39.822 1.00 19.25 31 VAL D C 1
ATOM 4788 O O . VAL C 1 31 ? 25.542 -57.048 41.026 1.00 19.76 31 VAL D O 1
ATOM 4792 N N . ASP C 1 32 ? 26.867 -57.239 39.221 1.00 21.11 32 ASP D N 1
ATOM 4793 C CA . ASP C 1 32 ? 28.112 -57.045 39.957 1.00 22.95 32 ASP D CA 1
ATOM 4794 C C . ASP C 1 32 ? 28.297 -55.656 40.557 1.00 24.67 32 ASP D C 1
ATOM 4795 O O . ASP C 1 32 ? 28.992 -55.503 41.561 1.00 25.39 32 ASP D O 1
ATOM 4800 N N . ASN C 1 33 ? 27.679 -54.644 39.960 1.00 24.41 33 ASN D N 1
ATOM 4801 C CA . ASN C 1 33 ? 27.849 -53.290 40.465 1.00 25.68 33 ASN D CA 1
ATOM 4802 C C . ASN C 1 33 ? 26.703 -52.683 41.268 1.00 26.77 33 ASN D C 1
ATOM 4803 O O . ASN C 1 33 ? 26.663 -51.472 41.471 1.00 28.79 33 ASN D O 1
ATOM 4808 N N . GLY C 1 34 ? 25.770 -53.515 41.718 1.00 26.53 34 GLY D N 1
ATOM 4809 C CA . GLY C 1 34 ? 24.678 -53.018 42.540 1.00 27.12 34 GLY D CA 1
ATOM 4810 C C . GLY C 1 34 ? 23.469 -52.349 41.911 1.00 26.62 34 GLY D C 1
ATOM 4811 O O . GLY C 1 34 ? 22.614 -51.824 42.629 1.00 26.40 34 GLY D O 1
ATOM 4812 N N . THR C 1 35 ? 23.374 -52.353 40.588 1.00 24.41 35 THR D N 1
ATOM 4813 C CA . THR C 1 35 ? 22.225 -51.733 39.937 1.00 21.92 35 THR D CA 1
ATOM 4814 C C . THR C 1 35 ? 20.962 -52.466 40.394 1.00 21.66 35 THR D C 1
ATOM 4815 O O . THR C 1 35 ? 20.958 -53.689 40.508 1.00 21.43 35 THR D O 1
ATOM 4819 N N . ASP C 1 36 ? 19.897 -51.716 40.660 1.00 21.18 36 ASP D N 1
ATOM 4820 C CA . ASP C 1 36 ? 18.649 -52.302 41.145 1.00 21.44 36 ASP D CA 1
ATOM 4821 C C . ASP C 1 36 ? 17.793 -53.006 40.099 1.00 21.86 36 ASP D C 1
ATOM 4822 O O . ASP C 1 36 ? 17.164 -54.024 40.386 1.00 21.38 36 ASP D O 1
ATOM 4827 N N . ALA C 1 37 ? 17.755 -52.464 38.889 1.00 20.29 37 ALA D N 1
ATOM 4828 C CA . ALA C 1 37 ? 16.968 -53.074 37.828 1.00 18.42 37 ALA D CA 1
ATOM 4829 C C . ALA C 1 37 ? 17.526 -52.679 36.472 1.00 17.56 37 ALA D C 1
ATOM 4830 O O . ALA C 1 37 ? 18.217 -51.666 36.343 1.00 16.72 37 ALA D O 1
ATOM 4832 N N . ILE C 1 38 ? 17.238 -53.497 35.470 1.00 16.15 38 ILE D N 1
ATOM 4833 C CA . ILE C 1 38 ? 17.685 -53.233 34.113 1.00 17.62 38 ILE D CA 1
ATOM 4834 C C . ILE C 1 38 ? 16.455 -53.080 33.232 1.00 17.00 38 ILE D C 1
ATOM 4835 O O . ILE C 1 38 ? 15.534 -53.889 33.302 1.00 16.96 38 ILE D O 1
ATOM 4840 N N . LEU C 1 39 ? 16.436 -52.024 32.429 1.00 16.92 39 LEU D N 1
ATOM 4841 C CA . LEU C 1 39 ? 15.339 -51.772 31.505 1.00 16.53 39 LEU D CA 1
ATOM 4842 C C . LEU C 1 39 ? 15.888 -52.139 30.135 1.00 15.04 39 LEU D C 1
ATOM 4843 O O . LEU C 1 39 ? 16.860 -51.535 29.680 1.00 13.54 39 LEU D O 1
ATOM 4848 N N . VAL C 1 40 ? 15.280 -53.126 29.485 1.00 14.38 40 VAL D N 1
ATOM 4849 C CA . VAL C 1 40 ? 15.729 -53.529 28.159 1.00 15.67 40 VAL D CA 1
ATOM 4850 C C . VAL C 1 40 ? 14.725 -53.077 27.095 1.00 16.00 40 VAL D C 1
ATOM 4851 O O . VAL C 1 40 ? 13.520 -53.023 27.339 1.00 16.53 40 VAL D O 1
ATOM 4855 N N . CYS C 1 41 ? 15.234 -52.747 25.915 1.00 17.88 41 CYS D N 1
ATOM 4856 C CA . CYS C 1 41 ? 14.392 -52.307 24.812 1.00 20.18 41 CYS D CA 1
ATOM 4857 C C . CYS C 1 41 ? 13.712 -50.975 25.062 1.00 20.10 41 CYS D C 1
ATOM 4858 O O . CYS C 1 41 ? 12.546 -50.782 24.712 1.00 22.42 41 CYS D O 1
ATOM 4861 N N . GLY C 1 42 ? 14.442 -50.062 25.685 1.00 19.94 42 GLY D N 1
ATOM 4862 C CA . GLY C 1 42 ? 13.912 -48.736 25.921 1.00 18.71 42 GLY D CA 1
ATOM 4863 C C . GLY C 1 42 ? 14.473 -47.889 24.790 1.00 18.13 42 GLY D C 1
ATOM 4864 O O . GLY C 1 42 ? 15.054 -48.431 23.845 1.00 16.96 42 GLY D O 1
ATOM 4865 N N . THR C 1 43 ? 14.308 -46.574 24.883 1.00 16.77 43 THR D N 1
ATOM 4866 C CA . THR C 1 43 ? 14.811 -45.654 23.867 1.00 16.89 43 THR D CA 1
ATOM 4867 C C . THR C 1 43 ? 16.322 -45.812 23.771 1.00 15.40 43 THR D C 1
ATOM 4868 O O . THR C 1 43 ? 16.900 -45.859 22.679 1.00 14.35 43 THR D O 1
ATOM 4872 N N . THR C 1 44 ? 16.950 -45.901 24.935 1.00 12.28 44 THR D N 1
ATOM 4873 C CA . THR C 1 44 ? 18.395 -46.048 25.026 1.00 13.24 44 THR D CA 1
ATOM 4874 C C . THR C 1 44 ? 18.841 -47.384 24.445 1.00 12.59 44 THR D C 1
ATOM 4875 O O . THR C 1 44 ? 19.987 -47.528 24.014 1.00 13.35 44 THR D O 1
ATOM 4879 N N . GLY C 1 45 ? 17.927 -48.352 24.423 1.00 11.61 45 GLY D N 1
ATOM 4880 C CA . GLY C 1 45 ? 18.247 -49.661 23.880 1.00 11.26 45 GLY D CA 1
ATOM 4881 C C . GLY C 1 45 ? 17.884 -49.752 22.408 1.00 12.48 45 GLY D C 1
ATOM 4882 O O . GLY C 1 45 ? 17.810 -50.837 21.843 1.00 14.04 45 GLY D O 1
ATOM 4883 N N . GLU C 1 46 ? 17.641 -48.599 21.791 1.00 12.80 46 GLU D N 1
ATOM 4884 C CA . GLU C 1 46 ? 17.291 -48.524 20.376 1.00 12.99 46 GLU D CA 1
ATOM 4885 C C . GLU C 1 46 ? 16.050 -49.320 19.968 1.00 14.37 46 GLU D C 1
ATOM 4886 O O . GLU C 1 46 ? 15.985 -49.871 18.868 1.00 13.03 46 GLU D O 1
ATOM 4892 N N . SER C 1 47 ? 15.051 -49.355 20.842 1.00 13.87 47 SER D N 1
ATOM 4893 C CA . SER C 1 47 ? 13.818 -50.068 20.523 1.00 17.88 47 SER D CA 1
ATOM 4894 C C . SER C 1 47 ? 13.225 -49.663 19.159 1.00 16.47 47 SER D C 1
ATOM 4895 O O . SER C 1 47 ? 12.631 -50.492 18.473 1.00 15.58 47 SER D O 1
ATOM 4898 N N . PRO C 1 48 ? 13.387 -48.391 18.744 1.00 15.91 48 PRO D N 1
ATOM 4899 C CA . PRO C 1 48 ? 12.825 -47.993 17.447 1.00 16.91 48 PRO D CA 1
ATOM 4900 C C . PRO C 1 48 ? 13.284 -48.825 16.248 1.00 16.85 48 PRO D C 1
ATOM 4901 O O . PRO C 1 48 ? 12.517 -49.041 15.309 1.00 18.48 48 PRO D O 1
ATOM 4905 N N . THR C 1 49 ? 14.529 -49.289 16.278 1.00 14.73 49 THR D N 1
ATOM 4906 C CA . THR C 1 49 ? 15.073 -50.066 15.173 1.00 15.03 49 THR D CA 1
ATOM 4907 C C . THR C 1 49 ? 15.137 -51.569 15.398 1.00 15.45 49 THR D C 1
ATOM 4908 O O . THR C 1 49 ? 15.648 -52.300 14.557 1.00 14.48 49 THR D O 1
ATOM 4912 N N . LEU C 1 50 ? 14.643 -52.029 16.540 1.00 15.47 50 LEU D N 1
ATOM 4913 C CA . LEU C 1 50 ? 14.611 -53.461 16.807 1.00 18.10 50 LEU D CA 1
ATOM 4914 C C . LEU C 1 50 ? 13.276 -53.966 16.258 1.00 19.57 50 LEU D C 1
ATOM 4915 O O . LEU C 1 50 ? 12.276 -53.255 16.305 1.00 20.60 50 LEU D O 1
ATOM 4920 N N . THR C 1 51 ? 13.257 -55.182 15.728 1.00 22.07 51 THR D N 1
ATOM 4921 C CA . THR C 1 51 ? 12.012 -55.745 15.218 1.00 25.40 51 THR D CA 1
ATOM 4922 C C . THR C 1 51 ? 11.171 -56.219 16.401 1.00 26.28 51 THR D C 1
ATOM 4923 O O . THR C 1 51 ? 11.683 -56.351 17.516 1.00 24.52 51 THR D O 1
ATOM 4927 N N . PHE C 1 52 ? 9.884 -56.460 16.165 1.00 27.12 52 PHE D N 1
ATOM 4928 C CA . PHE C 1 52 ? 9.003 -56.943 17.224 1.00 28.80 52 PHE D CA 1
ATOM 4929 C C . PHE C 1 52 ? 9.621 -58.243 17.740 1.00 28.13 52 PHE D C 1
ATOM 4930 O O . PHE C 1 52 ? 9.616 -58.520 18.939 1.00 27.89 52 PHE D O 1
ATOM 4938 N N . GLU C 1 53 ? 10.165 -59.022 16.810 1.00 27.99 53 GLU D N 1
ATOM 4939 C CA . GLU C 1 53 ? 10.805 -60.297 17.118 1.00 28.71 53 GLU D CA 1
ATOM 4940 C C . GLU C 1 53 ? 12.001 -60.126 18.052 1.00 27.69 53 GLU D C 1
ATOM 4941 O O . GLU C 1 53 ? 12.133 -60.844 19.046 1.00 26.16 53 GLU D O 1
ATOM 4947 N N . GLU C 1 54 ? 12.881 -59.182 17.726 1.00 25.66 54 GLU D N 1
ATOM 4948 C CA . GLU C 1 54 ? 14.055 -58.943 18.553 1.00 23.40 54 GLU D CA 1
ATOM 4949 C C . GLU C 1 54 ? 13.631 -58.443 19.921 1.00 21.98 54 GLU D C 1
ATOM 4950 O O . GLU C 1 54 ? 14.290 -58.736 20.918 1.00 20.78 54 GLU D O 1
ATOM 4956 N N . HIS C 1 55 ? 12.532 -57.692 19.976 1.00 21.14 55 HIS D N 1
ATOM 4957 C CA . HIS C 1 55 ? 12.032 -57.216 21.262 1.00 20.66 55 HIS D CA 1
ATOM 4958 C C . HIS C 1 55 ? 11.746 -58.431 22.132 1.00 20.06 55 HIS D C 1
ATOM 4959 O O . HIS C 1 55 ? 12.211 -58.519 23.267 1.00 17.42 55 HIS D O 1
ATOM 4966 N N . GLU C 1 56 ? 10.960 -59.360 21.591 1.00 18.31 56 GLU D N 1
ATOM 4967 C CA . GLU C 1 56 ? 10.602 -60.574 22.319 1.00 20.92 56 GLU D CA 1
ATOM 4968 C C . GLU C 1 56 ? 11.846 -61.335 22.759 1.00 20.19 56 GLU D C 1
ATOM 4969 O O . GLU C 1 56 ? 11.971 -61.719 23.921 1.00 19.68 56 GLU D O 1
ATOM 4975 N N . LYS C 1 57 ? 12.763 -61.544 21.820 1.00 20.56 57 LYS D N 1
ATOM 4976 C CA . LYS C 1 57 ? 14.002 -62.279 22.076 1.00 20.19 57 LYS D CA 1
ATOM 4977 C C . LYS C 1 57 ? 14.867 -61.647 23.168 1.00 18.88 57 LYS D C 1
ATOM 4978 O O . LYS C 1 57 ? 15.350 -62.340 24.069 1.00 16.24 57 LYS D O 1
ATOM 4984 N N . VAL C 1 58 ? 15.064 -60.335 23.086 1.00 16.30 58 VAL D N 1
ATOM 4985 C CA . VAL C 1 58 ? 15.877 -59.624 24.070 1.00 16.05 58 VAL D CA 1
ATOM 4986 C C . VAL C 1 58 ? 15.288 -59.679 25.475 1.00 15.68 58 VAL D C 1
ATOM 4987 O O . VAL C 1 58 ? 16.009 -59.897 26.446 1.00 17.03 58 VAL D O 1
ATOM 4991 N N . ILE C 1 59 ? 13.981 -59.469 25.579 1.00 16.11 59 ILE D N 1
ATOM 4992 C CA . ILE C 1 59 ? 13.308 -59.499 26.868 1.00 16.98 59 ILE D CA 1
ATOM 4993 C C . ILE C 1 59 ? 13.423 -60.888 27.501 1.00 18.06 59 ILE D C 1
ATOM 4994 O O . ILE C 1 59 ? 13.781 -61.015 28.673 1.00 17.59 59 ILE D O 1
ATOM 4999 N N . GLU C 1 60 ? 13.124 -61.924 26.722 1.00 19.44 60 GLU D N 1
ATOM 5000 C CA . GLU C 1 60 ? 13.199 -63.297 27.220 1.00 21.92 60 GLU D CA 1
ATOM 5001 C C . GLU C 1 60 ? 14.626 -63.654 27.641 1.00 21.15 60 GLU D C 1
ATOM 5002 O O . GLU C 1 60 ? 14.840 -64.303 28.669 1.00 20.10 60 GLU D O 1
ATOM 5008 N N . PHE C 1 61 ? 15.598 -63.227 26.840 1.00 19.80 61 PHE D N 1
ATOM 5009 C CA . PHE C 1 61 ? 17.003 -63.483 27.131 1.00 19.14 61 PHE D CA 1
ATOM 5010 C C . PHE C 1 61 ? 17.409 -62.827 28.450 1.00 18.61 61 PHE D C 1
ATOM 5011 O O . PHE C 1 61 ? 18.048 -63.454 29.296 1.00 16.15 61 PHE D O 1
ATOM 5019 N N . ALA C 1 62 ? 17.032 -61.560 28.619 1.00 17.82 62 ALA D N 1
ATOM 5020 C CA . ALA C 1 62 ? 17.374 -60.804 29.821 1.00 18.27 62 ALA D CA 1
ATOM 5021 C C . ALA C 1 62 ? 16.841 -61.440 31.104 1.00 18.88 62 ALA D C 1
ATOM 5022 O O . ALA C 1 62 ? 17.574 -61.581 32.083 1.00 17.80 62 ALA D O 1
ATOM 5024 N N . VAL C 1 63 ? 15.566 -61.812 31.099 1.00 18.98 63 VAL D N 1
ATOM 5025 C CA . VAL C 1 63 ? 14.953 -62.430 32.271 1.00 20.52 63 VAL D CA 1
ATOM 5026 C C . VAL C 1 63 ? 15.662 -63.737 32.624 1.00 20.79 63 VAL D C 1
ATOM 5027 O O . VAL C 1 63 ? 15.946 -64.005 33.791 1.00 21.11 63 VAL D O 1
ATOM 5031 N N . LYS C 1 64 ? 15.940 -64.543 31.606 1.00 20.16 64 LYS D N 1
ATOM 5032 C CA . LYS C 1 64 ? 16.607 -65.830 31.783 1.00 22.37 64 LYS D CA 1
ATOM 5033 C C . LYS C 1 64 ? 18.033 -65.659 32.299 1.00 23.12 64 LYS D C 1
ATOM 5034 O O . LYS C 1 64 ? 18.502 -66.441 33.128 1.00 22.02 64 LYS D O 1
ATOM 5040 N N . ARG C 1 65 ? 18.724 -64.635 31.808 1.00 22.65 65 ARG D N 1
ATOM 5041 C CA . ARG C 1 65 ? 20.090 -64.383 32.243 1.00 22.04 65 ARG D CA 1
ATOM 5042 C C . ARG C 1 65 ? 20.129 -63.786 33.644 1.00 22.03 65 ARG D C 1
ATOM 5043 O O . ARG C 1 65 ? 20.809 -64.313 34.523 1.00 21.26 65 ARG D O 1
ATOM 5051 N N . ALA C 1 66 ? 19.402 -62.692 33.851 1.00 20.11 66 ALA D N 1
ATOM 5052 C CA . ALA C 1 66 ? 19.358 -62.048 35.159 1.00 21.14 66 ALA D CA 1
ATOM 5053 C C . ALA C 1 66 ? 18.912 -63.085 36.188 1.00 21.47 66 ALA D C 1
ATOM 5054 O O . ALA C 1 66 ? 19.463 -63.169 37.285 1.00 21.40 66 ALA D O 1
ATOM 5056 N N . ALA C 1 67 ? 17.905 -63.867 35.814 1.00 21.03 67 ALA D N 1
ATOM 5057 C CA . ALA C 1 67 ? 17.373 -64.925 36.668 1.00 21.01 67 ALA D CA 1
ATOM 5058 C C . ALA C 1 67 ? 17.095 -64.465 38.096 1.00 21.71 67 ALA D C 1
ATOM 5059 O O . ALA C 1 67 ? 17.486 -65.125 39.062 1.00 22.22 67 ALA D O 1
ATOM 5061 N N . GLY C 1 68 ? 16.428 -63.323 38.217 1.00 21.32 68 GLY D N 1
ATOM 5062 C CA . GLY C 1 68 ? 16.073 -62.795 39.520 1.00 20.33 68 GLY D CA 1
ATOM 5063 C C . GLY C 1 68 ? 17.156 -62.109 40.330 1.00 21.38 68 GLY D C 1
ATOM 5064 O O . GLY C 1 68 ? 16.858 -61.580 41.399 1.00 22.47 68 GLY D O 1
ATOM 5065 N N . ARG C 1 69 ? 18.401 -62.114 39.858 1.00 21.20 69 ARG D N 1
ATOM 5066 C CA . ARG C 1 69 ? 19.481 -61.463 40.606 1.00 21.79 69 ARG D CA 1
ATOM 5067 C C . ARG C 1 69 ? 19.358 -59.950 40.554 1.00 22.57 69 ARG D C 1
ATOM 5068 O O . ARG C 1 69 ? 19.922 -59.233 41.383 1.00 21.51 69 ARG D O 1
ATOM 5076 N N . ILE C 1 70 ? 18.613 -59.475 39.567 1.00 22.13 70 ILE D N 1
ATOM 5077 C CA . ILE C 1 70 ? 18.379 -58.055 39.380 1.00 22.26 70 ILE D CA 1
ATOM 5078 C C . ILE C 1 70 ? 17.019 -57.990 38.698 1.00 21.22 70 ILE D C 1
ATOM 5079 O O . ILE C 1 70 ? 16.681 -58.879 37.922 1.00 20.56 70 ILE D O 1
ATOM 5084 N N . LYS C 1 71 ? 16.219 -56.975 39.003 1.00 20.29 71 LYS D N 1
ATOM 5085 C CA . LYS C 1 71 ? 14.909 -56.882 38.374 1.00 20.16 71 LYS D CA 1
ATOM 5086 C C . LYS C 1 71 ? 15.057 -56.540 36.897 1.00 18.43 71 LYS D C 1
ATOM 5087 O O . LYS C 1 71 ? 16.000 -55.855 36.508 1.00 17.87 71 LYS D O 1
ATOM 5093 N N . VAL C 1 72 ? 14.132 -57.037 36.081 1.00 16.94 72 VAL D N 1
ATOM 5094 C CA . VAL C 1 72 ? 14.155 -56.780 34.647 1.00 16.65 72 VAL D CA 1
ATOM 5095 C C . VAL C 1 72 ? 12.863 -56.090 34.231 1.00 17.73 72 VAL D C 1
ATOM 5096 O O . VAL C 1 72 ? 11.769 -56.619 34.444 1.00 17.57 72 VAL D O 1
ATOM 5100 N N . ILE C 1 73 ? 13.002 -54.902 33.647 1.00 16.87 73 ILE D N 1
ATOM 5101 C CA . ILE C 1 73 ? 11.864 -54.123 33.178 1.00 14.47 73 ILE D CA 1
ATOM 5102 C C . ILE C 1 73 ? 11.903 -54.141 31.651 1.00 15.27 73 ILE D C 1
ATOM 5103 O O . ILE C 1 73 ? 12.945 -53.895 31.046 1.00 14.01 73 ILE D O 1
ATOM 5108 N N . ALA C 1 74 ? 10.765 -54.434 31.032 1.00 13.98 74 ALA D N 1
ATOM 5109 C CA . ALA C 1 74 ? 10.697 -54.509 29.579 1.00 15.58 74 ALA D CA 1
ATOM 5110 C C . ALA C 1 74 ? 10.028 -53.308 28.912 1.00 15.64 74 ALA D C 1
ATOM 5111 O O . ALA C 1 74 ? 8.927 -52.906 29.294 1.00 15.60 74 ALA D O 1
ATOM 5113 N N . GLY C 1 75 ? 10.703 -52.729 27.922 1.00 15.96 75 GLY D N 1
ATOM 5114 C CA . GLY C 1 75 ? 10.115 -51.614 27.199 1.00 15.99 75 GLY D CA 1
ATOM 5115 C C . GLY C 1 75 ? 9.166 -52.287 26.230 1.00 15.97 75 GLY D C 1
ATOM 5116 O O . GLY C 1 75 ? 9.613 -52.999 25.333 1.00 17.83 75 GLY D O 1
ATOM 5117 N N . THR C 1 76 ? 7.865 -52.074 26.399 1.00 15.56 76 THR D N 1
ATOM 5118 C CA . THR C 1 76 ? 6.879 -52.737 25.552 1.00 18.04 76 THR D CA 1
ATOM 5119 C C . THR C 1 76 ? 5.893 -51.826 24.826 1.00 18.56 76 THR D C 1
ATOM 5120 O O . THR C 1 76 ? 4.932 -52.308 24.238 1.00 20.61 76 THR D O 1
ATOM 5124 N N . GLY C 1 77 ? 6.118 -50.520 24.859 1.00 20.96 77 GLY D N 1
ATOM 5125 C CA . GLY C 1 77 ? 5.179 -49.622 24.210 1.00 21.34 77 GLY D CA 1
ATOM 5126 C C . GLY C 1 77 ? 5.580 -49.075 22.856 1.00 21.04 77 GLY D C 1
ATOM 5127 O O . GLY C 1 77 ? 6.733 -49.168 22.446 1.00 21.90 77 GLY D O 1
ATOM 5128 N N . GLY C 1 78 ? 4.599 -48.498 22.168 1.00 20.73 78 GLY D N 1
ATOM 5129 C CA . GLY C 1 78 ? 4.808 -47.904 20.859 1.00 17.78 78 GLY D CA 1
ATOM 5130 C C . GLY C 1 78 ? 3.653 -46.937 20.670 1.00 16.01 78 GLY D C 1
ATOM 5131 O O . GLY C 1 78 ? 3.062 -46.509 21.658 1.00 15.53 78 GLY D O 1
ATOM 5132 N N . ASN C 1 79 ? 3.309 -46.576 19.438 1.00 14.48 79 ASN D N 1
ATOM 5133 C CA . ASN C 1 79 ? 2.183 -45.664 19.276 1.00 14.81 79 ASN D CA 1
ATOM 5134 C C . ASN C 1 79 ? 0.952 -46.366 18.708 1.00 14.18 79 ASN D C 1
ATOM 5135 O O . ASN C 1 79 ? 0.049 -45.729 18.168 1.00 13.73 79 ASN D O 1
ATOM 5140 N N . ALA C 1 80 ? 0.927 -47.690 18.846 1.00 14.45 80 ALA D N 1
ATOM 5141 C CA . ALA C 1 80 ? -0.198 -48.509 18.386 1.00 15.04 80 ALA D CA 1
ATOM 5142 C C . ALA C 1 80 ? -0.630 -49.364 19.576 1.00 14.20 80 ALA D C 1
ATOM 5143 O O . ALA C 1 80 ? 0.122 -50.221 20.043 1.00 14.90 80 ALA D O 1
ATOM 5145 N N . THR C 1 81 ? -1.844 -49.136 20.064 1.00 15.57 81 THR D N 1
ATOM 5146 C CA . THR C 1 81 ? -2.338 -49.855 21.230 1.00 15.11 81 THR D CA 1
ATOM 5147 C C . THR C 1 81 ? -2.349 -51.382 21.101 1.00 16.56 81 THR D C 1
ATOM 5148 O O . THR C 1 81 ? -1.856 -52.079 21.987 1.00 16.61 81 THR D O 1
ATOM 5152 N N . HIS C 1 82 ? -2.886 -51.907 20.005 1.00 17.93 82 HIS D N 1
ATOM 5153 C CA . HIS C 1 82 ? -2.941 -53.359 19.827 1.00 20.39 82 HIS D CA 1
ATOM 5154 C C . HIS C 1 82 ? -1.556 -53.973 19.992 1.00 20.71 82 HIS D C 1
ATOM 5155 O O . HIS C 1 82 ? -1.378 -54.950 20.717 1.00 22.31 82 HIS D O 1
ATOM 5162 N N . GLU C 1 83 ? -0.582 -53.384 19.308 1.00 21.03 83 GLU D N 1
ATOM 5163 C CA . GLU C 1 83 ? 0.804 -53.833 19.352 1.00 21.78 83 GLU D CA 1
ATOM 5164 C C . GLU C 1 83 ? 1.389 -53.806 20.767 1.00 20.34 83 GLU D C 1
ATOM 5165 O O . GLU C 1 83 ? 2.080 -54.744 21.180 1.00 18.29 83 GLU D O 1
ATOM 5171 N N . ALA C 1 84 ? 1.114 -52.734 21.508 1.00 17.36 84 ALA D N 1
ATOM 5172 C CA . ALA C 1 84 ? 1.621 -52.602 22.873 1.00 17.18 84 ALA D CA 1
ATOM 5173 C C . ALA C 1 84 ? 1.026 -53.669 23.794 1.00 17.97 84 ALA D C 1
ATOM 5174 O O . ALA C 1 84 ? 1.708 -54.188 24.676 1.00 16.38 84 ALA D O 1
ATOM 5176 N N . VAL C 1 85 ? -0.249 -53.993 23.595 1.00 18.22 85 VAL D N 1
ATOM 5177 C CA . VAL C 1 85 ? -0.886 -55.014 24.419 1.00 19.32 85 VAL D CA 1
ATOM 5178 C C . VAL C 1 85 ? -0.172 -56.353 24.231 1.00 19.73 85 VAL D C 1
ATOM 5179 O O . VAL C 1 85 ? 0.191 -57.020 25.203 1.00 18.02 85 VAL D O 1
ATOM 5183 N N . HIS C 1 86 ? 0.037 -56.741 22.977 1.00 19.93 86 HIS D N 1
ATOM 5184 C CA . HIS C 1 86 ? 0.696 -58.008 22.695 1.00 22.11 86 HIS D CA 1
ATOM 5185 C C . HIS C 1 86 ? 2.129 -58.094 23.208 1.00 19.58 86 HIS D C 1
ATOM 5186 O O . HIS C 1 86 ? 2.523 -59.111 23.774 1.00 17.51 86 HIS D O 1
ATOM 5193 N N . LEU C 1 87 ? 2.909 -57.035 23.027 1.00 17.76 87 LEU D N 1
ATOM 5194 C CA . LEU C 1 87 ? 4.290 -57.060 23.493 1.00 18.52 87 LEU D CA 1
ATOM 5195 C C . LEU C 1 87 ? 4.331 -57.076 25.022 1.00 17.93 87 LEU D C 1
ATOM 5196 O O . LEU C 1 87 ? 5.182 -57.732 25.628 1.00 16.78 87 LEU D O 1
ATOM 5201 N N . THR C 1 88 ? 3.408 -56.357 25.649 1.00 16.61 88 THR D N 1
ATOM 5202 C CA . THR C 1 88 ? 3.367 -56.325 27.104 1.00 16.47 88 THR D CA 1
ATOM 5203 C C . THR C 1 88 ? 2.932 -57.696 27.620 1.00 17.71 88 THR D C 1
ATOM 5204 O O . THR C 1 88 ? 3.418 -58.168 28.644 1.00 16.43 88 THR D O 1
ATOM 5208 N N . ALA C 1 89 ? 2.023 -58.340 26.898 1.00 18.34 89 ALA D N 1
ATOM 5209 C CA . ALA C 1 89 ? 1.556 -59.663 27.297 1.00 20.01 89 ALA D CA 1
ATOM 5210 C C . ALA C 1 89 ? 2.737 -60.629 27.262 1.00 20.53 89 ALA D C 1
ATOM 5211 O O . ALA C 1 89 ? 2.889 -61.480 28.144 1.00 21.19 89 ALA D O 1
ATOM 5213 N N . HIS C 1 90 ? 3.575 -60.490 26.240 1.00 18.51 90 HIS D N 1
ATOM 5214 C CA . HIS C 1 90 ? 4.748 -61.340 26.096 1.00 19.81 90 HIS D CA 1
ATOM 5215 C C . HIS C 1 90 ? 5.747 -61.141 27.234 1.00 20.21 90 HIS D C 1
ATOM 5216 O O . HIS C 1 90 ? 6.359 -62.102 27.709 1.00 20.73 90 HIS D O 1
ATOM 5223 N N . ALA C 1 91 ? 5.913 -59.896 27.665 1.00 19.93 91 ALA D N 1
ATOM 5224 C CA . ALA C 1 91 ? 6.837 -59.579 28.748 1.00 20.61 91 ALA D CA 1
ATOM 5225 C C . ALA C 1 91 ? 6.409 -60.295 30.027 1.00 20.92 91 ALA D C 1
ATOM 5226 O O . ALA C 1 91 ? 7.239 -60.875 30.726 1.00 22.20 91 ALA D O 1
ATOM 5228 N N . LYS C 1 92 ? 5.115 -60.252 30.333 1.00 21.98 92 LYS D N 1
ATOM 5229 C CA . LYS C 1 92 ? 4.599 -60.919 31.526 1.00 22.40 92 LYS D CA 1
ATOM 5230 C C . LYS C 1 92 ? 4.796 -62.426 31.384 1.00 23.72 92 LYS D C 1
ATOM 5231 O O . LYS C 1 92 ? 5.210 -63.102 32.326 1.00 23.57 92 LYS D O 1
ATOM 5237 N N . GLU C 1 93 ? 4.502 -62.938 30.194 1.00 23.96 93 GLU D N 1
ATOM 5238 C CA . GLU C 1 93 ? 4.636 -64.360 29.893 1.00 26.32 93 GLU D CA 1
ATOM 5239 C C . GLU C 1 93 ? 6.035 -64.902 30.177 1.00 25.55 93 GLU D C 1
ATOM 5240 O O . GLU C 1 93 ? 6.190 -65.931 30.837 1.00 24.50 93 GLU D O 1
ATOM 5246 N N . VAL C 1 94 ? 7.052 -64.209 29.676 1.00 23.18 94 VAL D N 1
ATOM 5247 C CA . VAL C 1 94 ? 8.426 -64.654 29.866 1.00 22.32 94 VAL D CA 1
ATOM 5248 C C . VAL C 1 94 ? 9.053 -64.298 31.217 1.00 21.67 94 VAL D C 1
ATOM 5249 O O . VAL C 1 94 ? 10.228 -64.571 31.448 1.00 22.08 94 VAL D O 1
ATOM 5253 N N . GLY C 1 95 ? 8.278 -63.681 32.103 1.00 20.85 95 GLY D N 1
ATOM 5254 C CA . GLY C 1 95 ? 8.795 -63.372 33.427 1.00 20.01 95 GLY D CA 1
ATOM 5255 C C . GLY C 1 95 ? 9.373 -62.002 33.743 1.00 20.15 95 GLY D C 1
ATOM 5256 O O . GLY C 1 95 ? 10.126 -61.867 34.708 1.00 18.87 95 GLY D O 1
ATOM 5257 N N . ALA C 1 96 ? 9.049 -60.985 32.951 1.00 18.86 96 ALA D N 1
ATOM 5258 C CA . ALA C 1 96 ? 9.559 -59.641 33.235 1.00 18.23 96 ALA D CA 1
ATOM 5259 C C . ALA C 1 96 ? 8.909 -59.149 34.532 1.00 18.06 96 ALA D C 1
ATOM 5260 O O . ALA C 1 96 ? 7.750 -59.459 34.805 1.00 18.51 96 ALA D O 1
ATOM 5262 N N . ASP C 1 97 ? 9.649 -58.380 35.325 1.00 17.53 97 ASP D N 1
ATOM 5263 C CA . ASP C 1 97 ? 9.126 -57.861 36.586 1.00 17.94 97 ASP D CA 1
ATOM 5264 C C . ASP C 1 97 ? 8.226 -56.652 36.374 1.00 17.80 97 ASP D C 1
ATOM 5265 O O . ASP C 1 97 ? 7.394 -56.320 37.219 1.00 15.78 97 ASP D O 1
ATOM 5270 N N . GLY C 1 98 ? 8.393 -55.995 35.234 1.00 16.59 98 GLY D N 1
ATOM 5271 C CA . GLY C 1 98 ? 7.578 -54.837 34.943 1.00 14.11 98 GLY D CA 1
ATOM 5272 C C . GLY C 1 98 ? 7.671 -54.495 33.476 1.00 14.07 98 GLY D C 1
ATOM 5273 O O . GLY C 1 98 ? 8.527 -55.016 32.763 1.00 13.19 98 GLY D O 1
ATOM 5274 N N . ALA C 1 99 ? 6.783 -53.617 33.029 1.00 13.91 99 ALA D N 1
ATOM 5275 C CA . ALA C 1 99 ? 6.758 -53.183 31.644 1.00 14.87 99 ALA D CA 1
ATOM 5276 C C . ALA C 1 99 ? 6.728 -51.658 31.607 1.00 15.23 99 ALA D C 1
ATOM 5277 O O . ALA C 1 99 ? 5.932 -51.032 32.306 1.00 16.11 99 ALA D O 1
ATOM 5279 N N . LEU C 1 100 ? 7.606 -51.066 30.806 1.00 15.39 100 LEU D N 1
ATOM 5280 C CA . LEU C 1 100 ? 7.640 -49.615 30.664 1.00 14.48 100 LEU D CA 1
ATOM 5281 C C . LEU C 1 100 ? 6.918 -49.306 29.362 1.00 13.28 100 LEU D C 1
ATOM 5282 O O . LEU C 1 100 ? 7.308 -49.787 28.290 1.00 14.35 100 LEU D O 1
ATOM 5287 N N . VAL C 1 101 ? 5.856 -48.515 29.461 1.00 12.47 101 VAL D N 1
ATOM 5288 C CA . VAL C 1 101 ? 5.047 -48.179 28.302 1.00 11.91 101 VAL D CA 1
ATOM 5289 C C . VAL C 1 101 ? 5.106 -46.685 28.000 1.00 11.58 101 VAL D C 1
ATOM 5290 O O . VAL C 1 101 ? 4.537 -45.868 28.722 1.00 10.35 101 VAL D O 1
ATOM 5294 N N . VAL C 1 102 ? 5.794 -46.335 26.922 1.00 12.74 102 VAL D N 1
ATOM 5295 C CA . VAL C 1 102 ? 5.942 -44.934 26.549 1.00 11.55 102 VAL D CA 1
ATOM 5296 C C . VAL C 1 102 ? 4.630 -44.311 26.093 1.00 11.52 102 VAL D C 1
ATOM 5297 O O . VAL C 1 102 ? 3.746 -44.990 25.564 1.00 10.83 102 VAL D O 1
ATOM 5301 N N . VAL C 1 103 ? 4.502 -43.012 26.326 1.00 10.62 103 VAL D N 1
ATOM 5302 C CA . VAL C 1 103 ? 3.332 -42.279 25.878 1.00 9.73 103 VAL D CA 1
ATOM 5303 C C . VAL C 1 103 ? 3.472 -42.325 24.352 1.00 9.57 103 VAL D C 1
ATOM 5304 O O . VAL C 1 103 ? 4.555 -42.075 23.826 1.00 10.08 103 VAL D O 1
ATOM 5308 N N . PRO C 1 104 ? 2.393 -42.668 23.628 1.00 9.86 104 PRO D N 1
ATOM 5309 C CA . PRO C 1 104 ? 2.450 -42.735 22.163 1.00 9.71 104 PRO D CA 1
ATOM 5310 C C . PRO C 1 104 ? 3.082 -41.511 21.503 1.00 10.62 104 PRO D C 1
ATOM 5311 O O . PRO C 1 104 ? 2.694 -40.369 21.764 1.00 10.20 104 PRO D O 1
ATOM 5315 N N . TYR C 1 105 ? 4.055 -41.769 20.639 1.00 10.58 105 TYR D N 1
ATOM 5316 C CA . TYR C 1 105 ? 4.761 -40.714 19.927 1.00 11.15 105 TYR D CA 1
ATOM 5317 C C . TYR C 1 105 ? 4.229 -40.540 18.510 1.00 10.89 105 TYR D C 1
ATOM 5318 O O . TYR C 1 105 ? 3.597 -41.442 17.956 1.00 11.12 105 TYR D O 1
ATOM 5327 N N . TYR C 1 106 ? 4.480 -39.362 17.950 1.00 10.24 106 TYR D N 1
ATOM 5328 C CA . TYR C 1 106 ? 4.111 -39.026 16.576 1.00 10.68 106 TYR D CA 1
ATOM 5329 C C . TYR C 1 106 ? 2.630 -38.819 16.246 1.00 11.67 106 TYR D C 1
ATOM 5330 O O . TYR C 1 106 ? 2.293 -37.825 15.598 1.00 11.71 106 TYR D O 1
ATOM 5339 N N . ASN C 1 107 ? 1.745 -39.729 16.664 1.00 11.79 107 ASN D N 1
ATOM 5340 C CA . ASN C 1 107 ? 0.327 -39.542 16.337 1.00 10.51 107 ASN D CA 1
ATOM 5341 C C . ASN C 1 107 ? -0.491 -38.643 17.272 1.00 12.34 107 ASN D C 1
ATOM 5342 O O . ASN C 1 107 ? -1.686 -38.441 17.060 1.00 12.59 107 ASN D O 1
ATOM 5347 N N . LYS C 1 108 ? 0.170 -38.088 18.287 1.00 12.33 108 LYS D N 1
ATOM 5348 C CA . LYS C 1 108 ? -0.436 -37.148 19.237 1.00 12.32 108 LYS D CA 1
ATOM 5349 C C . LYS C 1 108 ? -1.881 -37.407 19.664 1.00 10.79 108 LYS D C 1
ATOM 5350 O O . LYS C 1 108 ? -2.771 -36.584 19.435 1.00 9.78 108 LYS D O 1
ATOM 5356 N N . PRO C 1 109 ? -2.126 -38.547 20.319 1.00 11.37 109 PRO D N 1
ATOM 5357 C CA . PRO C 1 109 ? -3.484 -38.874 20.762 1.00 10.91 109 PRO D CA 1
ATOM 5358 C C . PRO C 1 109 ? -4.010 -37.811 21.720 1.00 12.87 109 PRO D C 1
ATOM 5359 O O . PRO C 1 109 ? -3.228 -37.087 22.357 1.00 10.89 109 PRO D O 1
ATOM 5363 N N . THR C 1 110 ? -5.333 -37.709 21.814 1.00 11.89 110 THR D N 1
ATOM 5364 C CA . THR C 1 110 ? -5.951 -36.760 22.739 1.00 12.57 110 THR D CA 1
ATOM 5365 C C . THR C 1 110 ? -5.749 -37.379 24.123 1.00 12.07 110 THR D C 1
ATOM 5366 O O . THR C 1 110 ? -5.309 -38.522 24.227 1.00 9.47 110 THR D O 1
ATOM 5370 N N . GLN C 1 111 ? -6.074 -36.648 25.184 1.00 12.58 111 GLN D N 1
ATOM 5371 C CA . GLN C 1 111 ? -5.910 -37.211 26.519 1.00 14.10 111 GLN D CA 1
ATOM 5372 C C . GLN C 1 111 ? -6.805 -38.436 26.697 1.00 15.30 111 GLN D C 1
ATOM 5373 O O . GLN C 1 111 ? -6.454 -39.367 27.425 1.00 13.90 111 GLN D O 1
ATOM 5379 N N . ARG C 1 112 ? -7.960 -38.438 26.036 1.00 16.60 112 ARG D N 1
ATOM 5380 C CA . ARG C 1 112 ? -8.868 -39.580 26.125 1.00 17.16 112 ARG D CA 1
ATOM 5381 C C . ARG C 1 112 ? -8.193 -40.797 25.491 1.00 16.15 112 ARG D C 1
ATOM 5382 O O . ARG C 1 112 ? -8.248 -41.906 26.029 1.00 15.71 112 ARG D O 1
ATOM 5390 N N . GLY C 1 113 ? -7.558 -40.584 24.341 1.00 16.06 113 GLY D N 1
ATOM 5391 C CA . GLY C 1 113 ? -6.868 -41.672 23.667 1.00 13.75 113 GLY D CA 1
ATOM 5392 C C . GLY C 1 113 ? -5.724 -42.174 24.531 1.00 13.52 113 GLY D C 1
ATOM 5393 O O . GLY C 1 113 ? -5.441 -43.372 24.595 1.00 11.36 113 GLY D O 1
ATOM 5394 N N . LEU C 1 114 ? -5.057 -41.244 25.206 1.00 12.97 114 LEU D N 1
ATOM 5395 C CA . LEU C 1 114 ? -3.957 -41.595 26.086 1.00 13.36 114 LEU D CA 1
ATOM 5396 C C . LEU C 1 114 ? -4.504 -42.462 27.219 1.00 13.68 114 LEU D C 1
ATOM 5397 O O . LEU C 1 114 ? -3.889 -43.444 27.627 1.00 13.54 114 LEU D O 1
ATOM 5402 N N . TYR C 1 115 ? -5.673 -42.090 27.720 1.00 14.66 115 TYR D N 1
ATOM 5403 C CA . TYR C 1 115 ? -6.314 -42.833 28.797 1.00 15.03 115 TYR D CA 1
ATOM 5404 C C . TYR C 1 115 ? -6.665 -44.249 28.338 1.00 15.57 115 TYR D C 1
ATOM 5405 O O . TYR C 1 115 ? -6.332 -45.231 29.000 1.00 14.87 115 TYR D O 1
ATOM 5414 N N . GLU C 1 116 ? -7.328 -44.352 27.193 1.00 14.32 116 GLU D N 1
ATOM 5415 C CA . GLU C 1 116 ? -7.723 -45.654 26.674 1.00 15.02 116 GLU D CA 1
ATOM 5416 C C . GLU C 1 116 ? -6.519 -46.527 26.338 1.00 13.86 116 GLU D C 1
ATOM 5417 O O . GLU C 1 116 ? -6.540 -47.737 26.558 1.00 14.35 116 GLU D O 1
ATOM 5423 N N . HIS C 1 117 ? -5.462 -45.911 25.823 1.00 13.83 117 HIS D N 1
ATOM 5424 C CA . HIS C 1 117 ? -4.251 -46.649 25.478 1.00 13.28 117 HIS D CA 1
ATOM 5425 C C . HIS C 1 117 ? -3.699 -47.395 26.696 1.00 12.23 117 HIS D C 1
ATOM 5426 O O . HIS C 1 117 ? -3.582 -48.620 26.695 1.00 12.70 117 HIS D O 1
ATOM 5433 N N . PHE C 1 118 ? -3.358 -46.645 27.735 1.00 12.95 118 PHE D N 1
ATOM 5434 C CA . PHE C 1 118 ? -2.796 -47.234 28.947 1.00 14.24 118 PHE D CA 1
ATOM 5435 C C . PHE C 1 118 ? -3.775 -48.135 29.697 1.00 14.61 118 PHE D C 1
ATOM 5436 O O . PHE C 1 118 ? -3.384 -49.175 30.237 1.00 16.33 118 PHE D O 1
ATOM 5444 N N . LYS C 1 119 ? -5.044 -47.746 29.724 1.00 14.11 119 LYS D N 1
ATOM 5445 C CA . LYS C 1 119 ? -6.055 -48.550 30.404 1.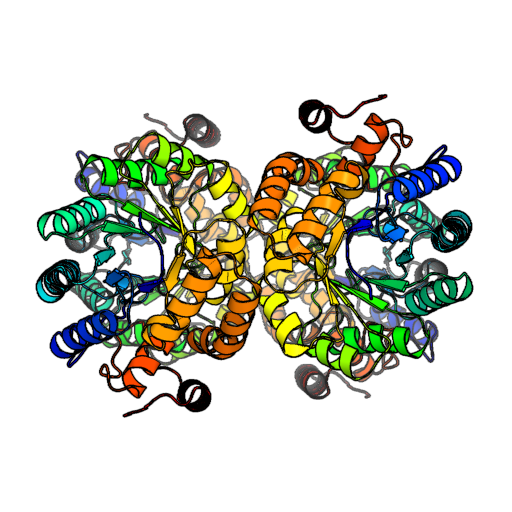00 16.79 119 LYS D CA 1
ATOM 5446 C C . LYS C 1 119 ? -6.160 -49.920 29.728 1.00 16.13 119 LYS D C 1
ATOM 5447 O O . LYS C 1 119 ? -6.166 -50.955 30.400 1.00 16.45 119 LYS D O 1
ATOM 5453 N N . THR C 1 120 ? -6.232 -49.919 28.397 1.00 14.79 120 THR D N 1
ATOM 5454 C CA . THR C 1 120 ? -6.350 -51.162 27.633 1.00 14.27 120 THR D CA 1
ATOM 5455 C C . THR C 1 120 ? -5.183 -52.093 27.918 1.00 15.18 120 THR D C 1
ATOM 5456 O O . THR C 1 120 ? -5.370 -53.289 28.171 1.00 13.93 120 THR D O 1
ATOM 5460 N N . VAL C 1 121 ? -3.973 -51.544 27.878 1.00 14.32 121 VAL D N 1
ATOM 5461 C CA . VAL C 1 121 ? -2.785 -52.338 28.152 1.00 14.16 121 VAL D CA 1
ATOM 5462 C C . VAL C 1 121 ? -2.814 -52.871 29.591 1.00 15.37 121 VAL D C 1
ATOM 5463 O O . VAL C 1 121 ? -2.622 -54.066 29.821 1.00 16.04 121 VAL D O 1
ATOM 5467 N N . ALA C 1 122 ? -3.074 -51.987 30.550 1.00 16.33 122 ALA D N 1
ATOM 5468 C CA . ALA C 1 122 ? -3.100 -52.360 31.965 1.00 18.03 122 ALA D CA 1
ATOM 5469 C C . ALA C 1 122 ? -4.148 -53.416 32.321 1.00 19.66 122 ALA D C 1
ATOM 5470 O O . ALA C 1 122 ? -3.880 -54.327 33.106 1.00 18.94 122 ALA D O 1
ATOM 5472 N N . GLN C 1 123 ? -5.339 -53.294 31.752 1.00 20.66 123 GLN D N 1
ATOM 5473 C CA . GLN C 1 123 ? -6.400 -54.248 32.046 1.00 23.73 123 GLN D CA 1
ATOM 5474 C C . GLN C 1 123 ? -6.214 -55.595 31.360 1.00 24.16 123 GLN D C 1
ATOM 5475 O O . GLN C 1 123 ? -6.717 -56.610 31.838 1.00 24.67 123 GLN D O 1
ATOM 5481 N N . GLU C 1 124 ? -5.489 -55.609 30.245 1.00 23.64 124 GLU D N 1
ATOM 5482 C CA . GLU C 1 124 ? -5.250 -56.847 29.514 1.00 24.51 124 GLU D CA 1
ATOM 5483 C C . GLU C 1 124 ? -4.099 -57.663 30.081 1.00 23.88 124 GLU D C 1
ATOM 5484 O O . GLU C 1 124 ? -4.104 -58.890 29.993 1.00 22.96 124 GLU D O 1
ATOM 5490 N N . VAL C 1 125 ? -3.112 -56.985 30.659 1.00 22.51 125 VAL D N 1
ATOM 5491 C CA . VAL C 1 125 ? -1.947 -57.680 31.196 1.00 22.42 125 VAL D CA 1
ATOM 5492 C C . VAL C 1 125 ? -1.663 -57.357 32.653 1.00 22.81 125 VAL D C 1
ATOM 5493 O O . VAL C 1 125 ? -1.363 -56.216 33.002 1.00 22.48 125 VAL D O 1
ATOM 5497 N N . ASP C 1 126 ? -1.743 -58.378 33.498 1.00 23.70 126 ASP D N 1
ATOM 5498 C CA . ASP C 1 126 ? -1.497 -58.208 34.921 1.00 23.38 126 ASP D CA 1
ATOM 5499 C C . ASP C 1 126 ? -0.003 -58.159 35.232 1.00 23.49 126 ASP D C 1
ATOM 5500 O O . ASP C 1 126 ? 0.572 -59.133 35.726 1.00 23.15 126 ASP D O 1
ATOM 5505 N N . ILE C 1 127 ? 0.624 -57.027 34.922 1.00 21.17 127 ILE D N 1
ATOM 5506 C CA . ILE C 1 127 ? 2.044 -56.821 35.189 1.00 19.24 127 ILE D CA 1
ATOM 5507 C C . ILE C 1 127 ? 2.212 -55.363 35.610 1.00 18.24 127 ILE D C 1
ATOM 5508 O O . ILE C 1 127 ? 1.496 -54.489 35.123 1.00 18.36 127 ILE D O 1
ATOM 5513 N N . PRO C 1 128 ? 3.130 -55.082 36.548 1.00 17.99 128 PRO D N 1
ATOM 5514 C CA . PRO C 1 128 ? 3.306 -53.686 36.957 1.00 18.25 128 PRO D CA 1
ATOM 5515 C C . PRO C 1 128 ? 3.690 -52.845 35.744 1.00 17.87 128 PRO D C 1
ATOM 5516 O O . PRO C 1 128 ? 4.552 -53.237 34.958 1.00 18.11 128 PRO D O 1
ATOM 5520 N N . ILE C 1 129 ? 3.044 -51.694 35.600 1.00 17.65 129 ILE D N 1
ATOM 5521 C CA . ILE C 1 129 ? 3.297 -50.809 34.474 1.00 16.24 129 ILE D CA 1
ATOM 5522 C C . ILE C 1 129 ? 3.852 -49.450 34.876 1.00 15.49 129 ILE D C 1
ATOM 5523 O O . ILE C 1 129 ? 3.374 -48.818 35.818 1.00 15.48 129 ILE D O 1
ATOM 5528 N N . ILE C 1 130 ? 4.874 -49.020 34.145 1.00 14.16 130 ILE D N 1
ATOM 5529 C CA . ILE C 1 130 ? 5.506 -47.728 34.364 1.00 14.16 130 ILE D CA 1
ATOM 5530 C C . ILE C 1 130 ? 5.241 -46.893 33.120 1.00 12.04 130 ILE D C 1
ATOM 5531 O O . ILE C 1 130 ? 5.580 -47.300 32.009 1.00 12.46 130 ILE D O 1
ATOM 5536 N N . ILE C 1 131 ? 4.621 -45.738 33.310 1.00 12.79 131 ILE D N 1
ATOM 5537 C CA . ILE C 1 131 ? 4.334 -44.838 32.203 1.00 13.87 131 ILE D CA 1
ATOM 5538 C C . ILE C 1 131 ? 5.623 -44.085 31.897 1.00 14.41 131 ILE D C 1
ATOM 5539 O O . ILE C 1 131 ? 6.332 -43.685 32.820 1.00 14.98 131 ILE D O 1
ATOM 5544 N N . TYR C 1 132 ? 5.941 -43.907 30.616 1.00 14.44 132 TYR D N 1
ATOM 5545 C CA . TYR C 1 132 ? 7.142 -43.158 30.249 1.00 13.19 132 TYR D CA 1
ATOM 5546 C C . TYR C 1 132 ? 6.754 -41.893 29.499 1.00 12.99 132 TYR D C 1
ATOM 5547 O O . TYR C 1 132 ? 6.369 -41.936 28.331 1.00 12.01 132 TYR D O 1
ATOM 5556 N N . ASN C 1 133 ? 6.863 -40.767 30.188 1.00 12.32 133 ASN D N 1
ATOM 5557 C CA . ASN C 1 133 ? 6.531 -39.472 29.614 1.00 12.15 133 ASN D CA 1
ATOM 5558 C C . ASN C 1 133 ? 7.800 -38.732 29.218 1.00 12.63 133 ASN D C 1
ATOM 5559 O O . ASN C 1 133 ? 8.631 -38.415 30.071 1.00 12.53 133 ASN D O 1
ATOM 5564 N N . ILE C 1 134 ? 7.948 -38.470 27.923 1.00 12.21 134 ILE D N 1
ATOM 5565 C CA . ILE C 1 134 ? 9.100 -37.738 27.412 1.00 12.01 134 ILE D CA 1
ATOM 5566 C C . ILE C 1 134 ? 8.644 -36.897 26.219 1.00 11.76 134 ILE D C 1
ATOM 5567 O O . ILE C 1 134 ? 8.876 -37.241 25.061 1.00 10.82 134 ILE D O 1
ATOM 5572 N N . PRO C 1 135 ? 7.975 -35.768 26.505 1.00 12.84 135 PRO D N 1
ATOM 5573 C CA . PRO C 1 135 ? 7.450 -34.834 25.504 1.00 11.12 135 PRO D CA 1
ATOM 5574 C C . PRO C 1 135 ? 8.429 -34.432 24.399 1.00 11.70 135 PRO D C 1
ATOM 5575 O O . PRO C 1 135 ? 8.028 -34.261 23.249 1.00 11.27 135 PRO D O 1
ATOM 5579 N N . SER C 1 136 ? 9.704 -34.286 24.746 1.00 11.19 136 SER D N 1
ATOM 5580 C CA . SER C 1 136 ? 10.715 -33.879 23.775 1.00 9.96 136 SER D CA 1
ATOM 5581 C C . SER C 1 136 ? 10.919 -34.891 22.647 1.00 11.04 136 SER D C 1
ATOM 5582 O O . SER C 1 136 ? 11.503 -34.551 21.616 1.00 11.73 136 SER D O 1
ATOM 5585 N N . ARG C 1 137 ? 10.444 -36.122 22.843 1.00 10.68 137 ARG D N 1
ATOM 5586 C CA . ARG C 1 137 ? 10.562 -37.172 21.830 1.00 10.00 137 ARG D CA 1
ATOM 5587 C C . ARG C 1 137 ? 9.200 -37.582 21.260 1.00 11.47 137 ARG D C 1
ATOM 5588 O O . ARG C 1 137 ? 9.061 -37.788 20.055 1.00 10.81 137 ARG D O 1
ATOM 5596 N N . THR C 1 138 ? 8.199 -37.700 22.125 1.00 11.24 138 THR D N 1
ATOM 5597 C CA . THR C 1 138 ? 6.868 -38.131 21.694 1.00 11.43 138 THR D CA 1
ATOM 5598 C C . THR C 1 138 ? 6.040 -37.004 21.098 1.00 12.55 138 THR D C 1
ATOM 5599 O O . THR C 1 138 ? 5.064 -37.251 20.386 1.00 12.22 138 THR D O 1
ATOM 5603 N N . CYS C 1 139 ? 6.427 -35.774 21.415 1.00 12.46 139 CYS D N 1
ATOM 5604 C CA . CYS C 1 139 ? 5.751 -34.586 20.932 1.00 14.16 139 CYS D CA 1
ATOM 5605 C C . CYS C 1 139 ? 4.302 -34.405 21.450 1.00 15.76 139 CYS D C 1
ATOM 5606 O O . CYS C 1 139 ? 3.461 -33.753 20.828 1.00 15.53 139 CYS D O 1
ATOM 5609 N N . VAL C 1 140 ? 4.041 -34.977 22.621 1.00 14.46 140 VAL D N 1
ATOM 5610 C CA . VAL C 1 140 ? 2.747 -34.866 23.294 1.00 13.96 140 VAL D CA 1
ATOM 5611 C C . VAL C 1 140 ? 3.043 -35.188 24.760 1.00 14.75 140 VAL D C 1
ATOM 5612 O O . VAL C 1 140 ? 4.083 -35.769 25.059 1.00 15.34 140 VAL D O 1
ATOM 5616 N N . GLU C 1 141 ? 2.160 -34.794 25.672 1.00 13.86 141 GLU D N 1
ATOM 5617 C CA . GLU C 1 141 ? 2.385 -35.084 27.084 1.00 13.50 141 GLU D CA 1
ATOM 5618 C C . GLU C 1 141 ? 1.133 -35.609 27.758 1.00 14.11 141 GLU D C 1
ATOM 5619 O O . GLU C 1 141 ? 0.040 -35.104 27.522 1.00 14.31 141 GLU D O 1
ATOM 5625 N N . ILE C 1 142 ? 1.289 -36.639 28.585 1.00 14.94 142 ILE D N 1
ATOM 5626 C CA . ILE C 1 142 ? 0.148 -37.186 29.307 1.00 14.29 142 ILE D CA 1
ATOM 5627 C C . ILE C 1 142 ? -0.050 -36.283 30.530 1.00 15.34 142 ILE D C 1
ATOM 5628 O O . ILE C 1 142 ? 0.848 -36.129 31.355 1.00 15.10 142 ILE D O 1
ATOM 5633 N N . SER C 1 143 ? -1.224 -35.664 30.626 1.00 15.92 143 SER D N 1
ATOM 5634 C CA . SER C 1 143 ? -1.515 -34.745 31.722 1.00 14.76 143 SER D CA 1
ATOM 5635 C C . SER C 1 143 ? -1.586 -35.447 33.064 1.00 14.56 143 SER D C 1
ATOM 5636 O O . SER C 1 143 ? -1.843 -36.647 33.137 1.00 14.64 143 SER D O 1
ATOM 5639 N N . VAL C 1 144 ? -1.357 -34.692 34.131 1.00 13.02 144 VAL D N 1
ATOM 5640 C CA . VAL C 1 144 ? -1.418 -35.261 35.468 1.00 13.61 144 VAL D CA 1
ATOM 5641 C C . VAL C 1 144 ? -2.845 -35.753 35.730 1.00 15.51 144 VAL D C 1
ATOM 5642 O O . VAL C 1 144 ? -3.052 -36.742 36.435 1.00 16.20 144 VAL D O 1
ATOM 5646 N N . ASP C 1 145 ? -3.828 -35.061 35.155 1.00 15.79 145 ASP D N 1
ATOM 5647 C CA . ASP C 1 145 ? -5.223 -35.464 35.313 1.00 17.77 145 ASP D CA 1
ATOM 5648 C C . ASP C 1 145 ? -5.404 -36.881 34.777 1.00 17.37 145 ASP D C 1
ATOM 5649 O O . ASP C 1 145 ? -5.972 -37.744 35.448 1.00 17.32 145 ASP D O 1
ATOM 5654 N N . THR C 1 146 ? -4.913 -37.116 33.564 1.00 15.94 146 THR D N 1
ATOM 5655 C CA . THR C 1 146 ? -5.028 -38.425 32.937 1.00 15.21 146 THR D CA 1
ATOM 5656 C C . THR C 1 146 ? -4.271 -39.477 33.747 1.00 16.45 146 THR D C 1
ATOM 5657 O O . THR C 1 146 ? -4.747 -40.603 33.925 1.00 15.47 146 THR D O 1
ATOM 5661 N N . MET C 1 147 ? -3.090 -39.107 34.234 1.00 16.68 147 MET D N 1
ATOM 5662 C CA . MET C 1 147 ? -2.289 -40.015 35.042 1.00 18.69 147 MET D CA 1
ATOM 5663 C C . MET C 1 147 ? -3.058 -40.384 36.307 1.00 17.71 147 MET D C 1
ATOM 5664 O O . MET C 1 147 ? -3.098 -41.549 36.696 1.00 17.79 147 MET D O 1
ATOM 5669 N N . PHE C 1 148 ? -3.666 -39.384 36.936 1.00 17.69 148 PHE D N 1
ATOM 5670 C CA . PHE C 1 148 ? -4.443 -39.590 38.160 1.00 19.04 148 PHE D CA 1
ATOM 5671 C C . PHE C 1 148 ? -5.582 -40.577 37.915 1.00 19.08 148 PHE D C 1
ATOM 5672 O O . PHE C 1 148 ? -5.834 -41.469 38.726 1.00 18.80 148 PHE D O 1
ATOM 5680 N N . LYS C 1 149 ? -6.265 -40.411 36.788 1.00 18.07 149 LYS D N 1
ATOM 5681 C CA . LYS C 1 149 ? -7.376 -41.281 36.434 1.00 18.47 149 LYS D CA 1
ATOM 5682 C C . LYS C 1 149 ? -6.892 -42.707 36.187 1.00 18.33 149 LYS D C 1
ATOM 5683 O O . LYS C 1 149 ? -7.527 -43.670 36.617 1.00 17.85 149 LYS D O 1
ATOM 5689 N N . LEU C 1 150 ? -5.755 -42.841 35.510 1.00 16.91 150 LEU D N 1
ATOM 5690 C CA . LEU C 1 150 ? -5.190 -44.155 35.226 1.00 17.73 150 LEU D CA 1
ATOM 5691 C C . LEU C 1 150 ? -4.745 -44.882 36.486 1.00 18.06 150 LEU D C 1
ATOM 5692 O O . LEU C 1 150 ? -5.069 -46.052 36.678 1.00 18.64 150 LEU D O 1
ATOM 5697 N N . ALA C 1 151 ? -3.996 -44.186 37.336 1.00 18.87 151 ALA D N 1
ATOM 5698 C CA . ALA C 1 151 ? -3.488 -44.772 38.573 1.00 20.33 151 ALA D CA 1
ATOM 5699 C C . ALA C 1 151 ? -4.613 -45.170 39.518 1.00 21.24 151 ALA D C 1
ATOM 5700 O O . ALA C 1 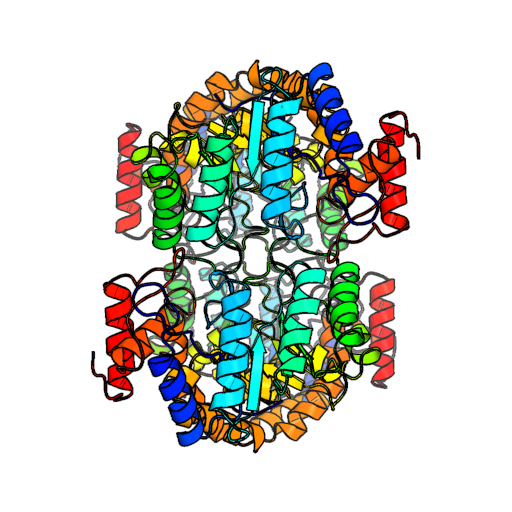151 ? -4.505 -46.166 40.237 1.00 21.16 151 ALA D O 1
ATOM 5702 N N . SER C 1 152 ? -5.686 -44.386 39.516 1.00 22.67 152 SER D N 1
ATOM 5703 C CA . SER C 1 152 ? -6.836 -44.659 40.374 1.00 25.46 152 SER D CA 1
ATOM 5704 C C . SER C 1 152 ? -7.616 -45.875 39.885 1.00 25.81 152 SER D C 1
ATOM 5705 O O . SER C 1 152 ? -8.071 -46.690 40.682 1.00 26.27 152 SER D O 1
ATOM 5708 N N . GLU C 1 153 ? -7.755 -45.987 38.568 1.00 26.62 153 GLU D N 1
ATOM 5709 C CA . GLU C 1 153 ? -8.497 -47.073 37.935 1.00 27.52 153 GLU D CA 1
ATOM 5710 C C . GLU C 1 153 ? -7.769 -48.402 37.825 1.00 26.99 153 GLU D C 1
ATOM 5711 O O . GLU C 1 153 ? -8.364 -49.456 38.044 1.00 27.44 153 GLU D O 1
ATOM 5717 N N . CYS C 1 154 ? -6.493 -48.353 37.463 1.00 25.12 154 CYS D N 1
ATOM 5718 C CA . CYS C 1 154 ? -5.706 -49.567 37.303 1.00 24.96 154 CYS D CA 1
ATOM 5719 C C . CYS C 1 154 ? -4.666 -49.720 38.407 1.00 24.49 154 CYS D C 1
ATOM 5720 O O . CYS C 1 154 ? -3.713 -48.942 38.500 1.00 22.12 154 CYS D O 1
ATOM 5723 N N . GLU C 1 155 ? -4.857 -50.731 39.244 1.00 23.71 155 GLU D N 1
ATOM 5724 C CA . GLU C 1 155 ? -3.941 -50.981 40.343 1.00 24.93 155 GLU D CA 1
ATOM 5725 C C . GLU C 1 155 ? -2.527 -51.274 39.859 1.00 22.69 155 GLU D C 1
ATOM 5726 O O . GLU C 1 155 ? -1.564 -51.052 40.595 1.00 21.32 155 GLU D O 1
ATOM 5732 N N . ASN C 1 156 ? -2.397 -51.767 38.628 1.00 21.11 156 ASN D N 1
ATOM 5733 C CA . ASN C 1 156 ? -1.077 -52.102 38.104 1.00 20.77 156 ASN D CA 1
ATOM 5734 C C . ASN C 1 156 ? -0.305 -50.964 37.426 1.00 19.86 156 ASN D C 1
ATOM 5735 O O . ASN C 1 156 ? 0.835 -51.154 37.009 1.00 20.46 156 ASN D O 1
ATOM 5740 N N . ILE C 1 157 ? -0.917 -49.790 37.308 1.00 18.89 157 ILE D N 1
ATOM 5741 C CA . ILE C 1 157 ? -0.204 -48.636 36.759 1.00 19.08 157 ILE D CA 1
ATOM 5742 C C . ILE C 1 157 ? 0.369 -48.056 38.052 1.00 17.84 157 ILE D C 1
ATOM 5743 O O . ILE C 1 157 ? -0.319 -47.367 38.803 1.00 17.74 157 ILE D O 1
ATOM 5748 N N . VAL C 1 158 ? 1.633 -48.366 38.315 1.00 18.34 158 VAL D N 1
ATOM 5749 C CA . VAL C 1 158 ? 2.268 -47.974 39.568 1.00 18.52 158 VAL D CA 1
ATOM 5750 C C . VAL C 1 158 ? 3.329 -46.891 39.568 1.00 17.75 158 VAL D C 1
ATOM 5751 O O . VAL C 1 158 ? 3.769 -46.466 40.638 1.00 16.95 158 VAL D O 1
ATOM 5755 N N . ALA C 1 159 ? 3.756 -46.441 38.396 1.00 16.46 159 ALA D N 1
ATOM 5756 C CA . ALA C 1 159 ? 4.798 -45.424 38.368 1.00 15.04 159 ALA D CA 1
ATOM 5757 C C . ALA C 1 159 ? 4.938 -44.720 37.029 1.00 14.81 159 ALA D C 1
ATOM 5758 O O . ALA C 1 159 ? 4.326 -45.107 36.032 1.00 14.31 159 ALA D O 1
ATOM 5760 N N . SER C 1 160 ? 5.757 -43.677 37.022 1.00 14.51 160 SER D N 1
ATOM 5761 C CA . SER C 1 160 ? 6.017 -42.930 35.805 1.00 14.84 160 SER D CA 1
ATOM 5762 C C . SER C 1 160 ? 7.476 -42.509 35.717 1.00 15.69 160 SER D C 1
ATOM 5763 O O . SER C 1 160 ? 8.048 -41.998 36.685 1.00 16.71 160 SER D O 1
ATOM 5766 N N . LYS C 1 161 ? 8.080 -42.753 34.559 1.00 14.59 161 LYS D N 1
ATOM 5767 C CA . LYS C 1 161 ? 9.451 -42.338 34.308 1.00 12.68 161 LYS D CA 1
ATOM 5768 C C . LYS C 1 161 ? 9.230 -40.956 33.700 1.00 14.42 161 LYS D C 1
ATOM 5769 O O . LYS C 1 161 ? 8.631 -40.827 32.626 1.00 13.75 161 LYS D O 1
ATOM 5775 N N . GLU C 1 162 ? 9.694 -39.923 34.388 1.00 12.82 162 GLU D N 1
ATOM 5776 C CA . GLU C 1 162 ? 9.485 -38.570 33.910 1.00 13.81 162 GLU D CA 1
ATOM 5777 C C . GLU C 1 162 ? 10.726 -37.901 33.337 1.00 13.58 162 GLU D C 1
ATOM 5778 O O . GLU C 1 162 ? 11.641 -37.538 34.075 1.00 13.45 162 GLU D O 1
ATOM 5784 N N . SER C 1 163 ? 10.756 -37.758 32.014 1.00 14.41 163 SER D N 1
ATOM 5785 C CA . SER C 1 163 ? 11.859 -37.084 31.335 1.00 14.48 163 SER D CA 1
ATOM 5786 C C . SER C 1 163 ? 11.306 -35.711 30.987 1.00 16.07 163 SER D C 1
ATOM 5787 O O . SER C 1 163 ? 10.926 -35.446 29.843 1.00 14.41 163 SER D O 1
ATOM 5790 N N . THR C 1 164 ? 11.241 -34.855 32.001 1.00 16.78 164 THR D N 1
ATOM 5791 C CA . THR C 1 164 ? 10.720 -33.500 31.868 1.00 16.46 164 THR D CA 1
ATOM 5792 C C . THR C 1 164 ? 11.553 -32.578 32.752 1.00 16.15 164 THR D C 1
ATOM 5793 O O . THR C 1 164 ? 12.029 -32.992 33.801 1.00 16.07 164 THR D O 1
ATOM 5797 N N . PRO C 1 165 ? 11.757 -31.324 32.326 1.00 16.20 165 PRO D N 1
ATOM 5798 C CA . PRO C 1 165 ? 12.539 -30.367 33.116 1.00 15.92 165 PRO D CA 1
ATOM 5799 C C . PRO C 1 165 ? 11.628 -29.542 34.025 1.00 15.38 165 PRO D C 1
ATOM 5800 O O . PRO C 1 165 ? 12.079 -28.624 34.710 1.00 14.47 165 PRO D O 1
ATOM 5804 N N . ASN C 1 166 ? 10.343 -29.878 34.030 1.00 13.74 166 ASN D N 1
ATOM 5805 C CA . ASN C 1 166 ? 9.372 -29.142 34.827 1.00 15.22 166 ASN D CA 1
ATOM 5806 C C . ASN C 1 166 ? 9.175 -29.744 36.221 1.00 13.78 166 ASN D C 1
ATOM 5807 O O . ASN C 1 166 ? 8.389 -30.671 36.394 1.00 13.51 166 ASN D O 1
ATOM 5812 N N . MET C 1 167 ? 9.886 -29.206 37.212 1.00 12.75 167 MET D N 1
ATOM 5813 C CA . MET C 1 167 ? 9.784 -29.713 38.582 1.00 13.58 167 MET D CA 1
ATOM 5814 C C . MET C 1 167 ? 8.378 -29.552 39.148 1.00 14.14 167 MET D C 1
ATOM 5815 O O . MET C 1 167 ? 7.968 -30.306 40.030 1.00 14.54 167 MET D O 1
ATOM 5820 N N . ASP C 1 168 ? 7.651 -28.557 38.647 1.00 15.54 168 ASP D N 1
ATOM 5821 C CA . ASP C 1 168 ? 6.283 -28.297 39.085 1.00 16.93 168 ASP D CA 1
ATOM 5822 C C . ASP C 1 168 ? 5.374 -29.470 38.744 1.00 15.02 168 ASP D C 1
ATOM 5823 O O . ASP C 1 168 ? 4.416 -29.749 39.461 1.00 13.13 168 ASP D O 1
ATOM 5828 N N . ARG C 1 169 ? 5.670 -30.143 37.633 1.00 13.93 169 ARG D N 1
ATOM 5829 C CA . ARG C 1 169 ? 4.891 -31.300 37.203 1.00 12.13 169 ARG D CA 1
ATOM 5830 C C . ARG C 1 169 ? 5.184 -32.439 38.179 1.00 11.61 169 ARG D C 1
ATOM 5831 O O . ARG C 1 169 ? 4.294 -33.195 38.564 1.00 12.41 169 ARG D O 1
ATOM 5839 N N . ILE C 1 170 ? 6.442 -32.556 38.582 1.00 11.67 170 ILE D N 1
ATOM 5840 C CA . ILE C 1 170 ? 6.815 -33.596 39.530 1.00 13.62 170 ILE D CA 1
ATOM 5841 C C . ILE C 1 170 ? 6.079 -33.355 40.858 1.00 14.43 170 ILE D C 1
ATOM 5842 O O . ILE C 1 170 ? 5.529 -34.291 41.444 1.00 15.48 170 ILE D O 1
ATOM 5847 N N . SER C 1 171 ? 6.064 -32.105 41.326 1.00 15.49 171 SER D N 1
ATOM 5848 C CA . SER C 1 171 ? 5.367 -31.768 42.570 1.00 16.53 171 SER D CA 1
ATOM 5849 C C . SER C 1 171 ? 3.892 -32.144 42.454 1.00 16.98 171 SER D C 1
ATOM 5850 O O . SER C 1 171 ? 3.313 -32.735 43.366 1.00 16.49 171 SER D O 1
ATOM 5853 N N . GLU C 1 172 ? 3.293 -31.799 41.321 1.00 16.51 172 GLU D N 1
ATOM 5854 C CA . GLU C 1 172 ? 1.885 -32.086 41.091 1.00 18.81 172 GLU D CA 1
ATOM 5855 C C . GLU C 1 172 ? 1.589 -33.587 41.127 1.00 16.93 172 GLU D C 1
ATOM 5856 O O . GLU C 1 172 ? 0.603 -34.020 41.726 1.00 15.87 172 GLU D O 1
ATOM 5862 N N . ILE C 1 173 ? 2.444 -34.381 40.491 1.00 15.19 173 ILE D N 1
ATOM 5863 C CA . ILE C 1 173 ? 2.248 -35.825 40.460 1.00 14.62 173 ILE D CA 1
ATOM 5864 C C . ILE C 1 173 ? 2.391 -36.412 41.860 1.00 15.96 173 ILE D C 1
ATOM 5865 O O . ILE C 1 173 ? 1.559 -37.200 42.304 1.00 15.87 173 ILE D O 1
ATOM 5870 N N . VAL C 1 174 ? 3.453 -36.022 42.552 1.00 16.86 174 VAL D N 1
ATOM 5871 C CA . VAL C 1 174 ? 3.694 -36.515 43.900 1.00 18.30 174 VAL D CA 1
ATOM 5872 C C . VAL C 1 174 ? 2.524 -36.186 44.826 1.00 19.70 174 VAL D C 1
ATOM 5873 O O . VAL C 1 174 ? 2.044 -37.047 45.559 1.00 17.27 174 VAL D O 1
ATOM 5877 N N . LYS C 1 175 ? 2.047 -34.948 44.771 1.00 21.28 175 LYS D N 1
ATOM 5878 C CA . LYS C 1 175 ? 0.945 -34.532 45.628 1.00 22.47 175 LYS D CA 1
ATOM 5879 C C . LYS C 1 175 ? -0.409 -35.145 45.265 1.00 22.59 175 LYS D C 1
ATOM 5880 O O . LYS C 1 175 ? -1.164 -35.566 46.143 1.00 21.63 175 LYS D O 1
ATOM 5886 N N . ARG C 1 176 ? -0.725 -35.200 43.977 1.00 20.95 176 ARG D N 1
ATOM 5887 C CA . ARG C 1 176 ? -2.019 -35.733 43.559 1.00 20.83 176 ARG D CA 1
ATOM 5888 C C . ARG C 1 176 ? -2.160 -37.245 43.530 1.00 21.37 176 ARG D C 1
ATOM 5889 O O . ARG C 1 176 ? -3.205 -37.774 43.909 1.00 19.42 176 ARG D O 1
ATOM 5897 N N . LEU C 1 177 ? -1.134 -37.951 43.069 1.00 20.72 177 LEU D N 1
ATOM 5898 C CA . LEU C 1 177 ? -1.219 -39.399 43.034 1.00 22.56 177 LEU D CA 1
ATOM 5899 C C . LEU C 1 177 ? -0.832 -39.988 44.387 1.00 25.07 177 LEU D C 1
ATOM 5900 O O . LEU C 1 177 ? -0.165 -39.340 45.196 1.00 28.06 177 LEU D O 1
ATOM 5905 N N . GLY C 1 178 ? -1.264 -41.214 44.635 1.00 26.50 178 GLY D N 1
ATOM 5906 C CA . GLY C 1 178 ? -0.986 -41.848 45.912 1.00 32.12 178 GLY D CA 1
ATOM 5907 C C . GLY C 1 178 ? 0.455 -41.873 46.395 1.00 34.22 178 GLY D C 1
ATOM 5908 O O . GLY C 1 178 ? 1.390 -41.470 45.693 1.00 32.77 178 GLY D O 1
ATOM 5909 N N . GLU C 1 179 ? 0.616 -42.342 47.629 1.00 34.06 179 GLU D N 1
ATOM 5910 C CA . GLU C 1 179 ? 1.922 -42.482 48.251 1.00 34.66 179 GLU D CA 1
ATOM 5911 C C . GLU C 1 179 ? 2.481 -43.762 47.652 1.00 33.93 179 GLU D C 1
ATOM 5912 O O . GLU C 1 179 ? 3.686 -44.001 47.662 1.00 34.98 179 GLU D O 1
ATOM 5918 N N . SER C 1 180 ? 1.575 -44.584 47.132 1.00 32.62 180 SER D N 1
ATOM 5919 C CA . SER C 1 180 ? 1.943 -45.849 46.520 1.00 32.87 180 SER D CA 1
ATOM 5920 C C . SER C 1 180 ? 2.606 -45.621 45.164 1.00 30.80 180 SER D C 1
ATOM 5921 O O . SER C 1 180 ? 3.569 -46.306 44.817 1.00 32.09 180 SER D O 1
ATOM 5924 N N . PHE C 1 181 ? 2.093 -44.652 44.409 1.00 26.64 181 PHE D N 1
ATOM 5925 C CA . PHE C 1 181 ? 2.636 -44.336 43.087 1.00 23.18 181 PHE D CA 1
ATOM 5926 C C . PHE C 1 181 ? 4.081 -43.861 43.203 1.00 22.73 181 PHE D C 1
ATOM 5927 O O . PHE C 1 181 ? 4.436 -43.152 44.144 1.00 23.70 181 PHE D O 1
ATOM 5935 N N . SER C 1 182 ? 4.912 -44.239 42.238 1.00 21.13 182 SER D N 1
ATOM 5936 C CA . SER C 1 182 ? 6.316 -43.849 42.267 1.00 20.49 182 SER D CA 1
ATOM 5937 C C . SER C 1 182 ? 6.767 -43.045 41.055 1.00 19.07 182 SER D C 1
ATOM 5938 O O . SER C 1 182 ? 6.521 -43.429 39.913 1.00 17.75 182 SER D O 1
ATOM 5941 N N . VAL C 1 183 ? 7.429 -41.922 41.314 1.00 17.70 183 VAL D N 1
ATOM 5942 C CA . VAL C 1 183 ? 7.955 -41.095 40.239 1.00 16.60 183 VAL D CA 1
ATOM 5943 C C . VAL C 1 183 ? 9.440 -41.406 40.128 1.00 16.49 183 VAL D C 1
ATOM 5944 O O . VAL C 1 183 ? 10.162 -41.383 41.127 1.00 17.94 183 VAL D O 1
ATOM 5948 N N . LEU C 1 184 ? 9.888 -41.709 38.916 1.00 15.22 184 LEU D N 1
ATOM 5949 C CA . LEU C 1 184 ? 11.291 -42.013 38.668 1.00 15.34 184 LEU D CA 1
ATOM 5950 C C . LEU C 1 184 ? 11.825 -40.976 37.699 1.00 15.45 184 LEU D C 1
ATOM 5951 O O . LEU C 1 184 ? 11.173 -40.652 36.706 1.00 14.31 184 LEU D O 1
ATOM 5956 N N . SER C 1 185 ? 13.006 -40.449 37.991 1.00 15.35 185 SER D N 1
ATOM 5957 C CA . SER C 1 185 ? 13.607 -39.461 37.119 1.00 15.72 185 SER D CA 1
ATOM 5958 C C . SER C 1 185 ? 13.966 -40.107 35.790 1.00 16.18 185 SER D C 1
ATOM 5959 O O . SER C 1 185 ? 14.451 -41.243 35.748 1.00 15.40 185 SER D O 1
ATOM 5962 N N . GLY C 1 186 ? 13.702 -39.383 34.708 1.00 16.62 186 GLY D N 1
ATOM 5963 C CA . GLY C 1 186 ? 14.034 -39.873 33.384 1.00 16.06 186 GLY D CA 1
ATOM 5964 C C . GLY C 1 186 ? 15.202 -39.068 32.836 1.00 16.15 186 GLY D C 1
ATOM 5965 O O . GLY C 1 186 ? 15.484 -39.090 31.639 1.00 16.62 186 GLY D O 1
ATOM 5966 N N . ASP C 1 187 ? 15.891 -38.353 33.720 1.00 15.42 187 ASP D N 1
ATOM 5967 C CA . ASP C 1 187 ? 17.031 -37.525 33.329 1.00 16.13 187 ASP D CA 1
ATOM 5968 C C . ASP C 1 187 ? 18.067 -37.462 34.445 1.00 15.44 187 ASP D C 1
ATOM 5969 O O . ASP C 1 187 ? 17.801 -36.922 35.520 1.00 14.08 187 ASP D O 1
ATOM 5974 N N . ASP C 1 188 ? 19.250 -38.007 34.179 1.00 14.84 188 ASP D N 1
ATOM 5975 C CA . ASP C 1 188 ? 20.306 -38.057 35.183 1.00 14.80 188 ASP D CA 1
ATOM 5976 C C . ASP C 1 188 ? 20.604 -36.746 35.894 1.00 15.28 188 ASP D C 1
ATOM 5977 O O . ASP C 1 188 ? 20.776 -36.725 37.113 1.00 13.12 188 ASP D O 1
ATOM 5982 N N . SER C 1 189 ? 20.656 -35.652 35.144 1.00 13.63 189 SER D N 1
ATOM 5983 C CA . SER C 1 189 ? 20.961 -34.361 35.753 1.00 16.43 189 SER D CA 1
ATOM 5984 C C . SER C 1 189 ? 19.838 -33.823 36.639 1.00 15.23 189 SER D C 1
ATOM 5985 O O . SER C 1 189 ? 20.039 -32.861 37.380 1.00 15.18 189 SER D O 1
ATOM 5988 N N . LEU C 1 190 ? 18.656 -34.428 36.567 1.00 14.38 190 LEU D N 1
ATOM 5989 C CA . LEU C 1 190 ? 17.537 -33.956 37.381 1.00 14.56 190 LEU D CA 1
ATOM 5990 C C . LEU C 1 190 ? 17.172 -34.899 38.522 1.00 14.14 190 LEU D C 1
ATOM 5991 O O . LEU C 1 190 ? 16.231 -34.638 39.278 1.00 13.43 190 LEU D O 1
ATOM 5996 N N . THR C 1 191 ? 17.908 -35.995 38.652 1.00 12.95 191 THR D N 1
ATOM 5997 C CA . THR C 1 191 ? 17.609 -36.953 39.704 1.00 14.77 191 THR D CA 1
ATOM 5998 C C . THR C 1 191 ? 17.613 -36.310 41.091 1.00 14.14 191 THR D C 1
ATOM 5999 O O . THR C 1 191 ? 16.676 -36.500 41.867 1.00 14.84 191 THR D O 1
ATOM 6003 N N . LEU C 1 192 ? 18.641 -35.524 41.395 1.00 14.57 192 LEU D N 1
ATOM 6004 C CA . LEU C 1 192 ? 18.720 -34.898 42.712 1.00 14.88 192 LEU D CA 1
ATOM 6005 C C . LEU C 1 192 ? 17.504 -34.011 43.023 1.00 14.06 192 LEU D C 1
ATOM 6006 O O . LEU C 1 192 ? 16.803 -34.242 44.003 1.00 13.25 192 LEU D O 1
ATOM 6011 N N . PRO C 1 193 ? 17.227 -32.994 42.188 1.00 13.93 193 PRO D N 1
ATOM 6012 C CA . PRO C 1 193 ? 16.060 -32.162 42.502 1.00 14.58 193 PRO D CA 1
ATOM 6013 C C . PRO C 1 193 ? 14.726 -32.919 42.520 1.00 14.03 193 PRO D C 1
ATOM 6014 O O . PRO C 1 193 ? 13.850 -32.614 43.331 1.00 15.05 193 PRO D O 1
ATOM 6018 N N . MET C 1 194 ? 14.563 -33.901 41.638 1.00 13.65 194 MET D N 1
ATOM 6019 C CA . MET C 1 194 ? 13.323 -34.670 41.620 1.00 13.00 194 MET D CA 1
ATOM 6020 C C . MET C 1 194 ? 13.194 -35.509 42.885 1.00 13.10 194 MET D C 1
ATOM 6021 O O . MET C 1 194 ? 12.107 -35.637 43.443 1.00 13.75 194 MET D O 1
ATOM 6026 N N . MET C 1 195 ? 14.301 -36.086 43.337 1.00 13.89 195 MET D N 1
ATOM 6027 C CA . MET C 1 195 ? 14.253 -36.893 44.542 1.00 13.85 195 MET D CA 1
ATOM 6028 C C . MET C 1 195 ? 14.043 -36.022 45.780 1.00 15.06 195 MET D C 1
ATOM 6029 O O . MET C 1 195 ? 13.386 -36.440 46.732 1.00 15.18 195 MET D O 1
ATOM 6034 N N . ALA C 1 196 ? 14.572 -34.802 45.760 1.00 14.55 196 ALA D N 1
ATOM 6035 C CA . ALA C 1 196 ? 14.376 -33.897 46.886 1.00 15.60 196 ALA D CA 1
ATOM 6036 C C . ALA C 1 196 ? 12.878 -33.618 46.999 1.00 16.10 196 ALA D C 1
ATOM 6037 O O . ALA C 1 196 ? 12.363 -33.345 48.088 1.00 15.11 196 ALA D O 1
ATOM 6039 N N . LEU C 1 197 ? 12.182 -33.710 45.865 1.00 14.80 197 LEU D N 1
ATOM 6040 C CA . LEU C 1 197 ? 10.737 -33.484 45.817 1.00 14.90 197 LEU D CA 1
ATOM 6041 C C . LEU C 1 197 ? 9.917 -34.752 46.073 1.00 14.19 197 LEU D C 1
ATOM 6042 O O . LEU C 1 197 ? 8.689 -34.699 46.135 1.00 15.54 197 LEU D O 1
ATOM 6047 N N . GLY C 1 198 ? 10.583 -35.891 46.210 1.00 14.80 198 GLY D N 1
ATOM 6048 C CA . GLY C 1 198 ? 9.848 -37.119 46.471 1.00 15.25 198 GLY D CA 1
ATOM 6049 C C . GLY C 1 198 ? 9.947 -38.237 45.445 1.00 16.65 198 GLY D C 1
ATOM 6050 O O . GLY C 1 198 ? 9.273 -39.263 45.596 1.00 15.74 198 GLY D O 1
ATOM 6051 N N . ALA C 1 199 ? 10.757 -38.054 44.400 1.00 16.03 199 ALA D N 1
ATOM 6052 C CA . ALA C 1 199 ? 10.915 -39.106 43.397 1.00 15.79 199 ALA D CA 1
ATOM 6053 C C . ALA C 1 199 ? 11.611 -40.267 44.107 1.00 16.94 199 ALA D C 1
ATOM 6054 O O . ALA C 1 199 ? 12.338 -40.058 45.079 1.00 15.19 199 ALA D O 1
ATOM 6056 N N . LYS C 1 200 ? 11.404 -41.484 43.622 1.00 17.32 200 LYS D N 1
ATOM 6057 C CA . LYS C 1 200 ? 11.981 -42.651 44.279 1.00 19.24 200 LYS D CA 1
ATOM 6058 C C . LYS C 1 200 ? 13.215 -43.270 43.642 1.00 18.74 200 LYS D C 1
ATOM 6059 O O . LYS C 1 200 ? 13.750 -44.257 44.146 1.00 18.68 200 LYS D O 1
ATOM 6065 N N . GLY C 1 201 ? 13.680 -42.688 42.544 1.00 16.53 201 GLY D N 1
ATOM 6066 C CA . GLY C 1 201 ? 14.858 -43.224 41.897 1.00 14.13 201 GLY D CA 1
ATOM 6067 C C . GLY C 1 201 ? 15.030 -42.664 40.505 1.00 13.74 201 GLY D C 1
ATOM 6068 O O . GLY C 1 201 ? 14.456 -41.628 40.168 1.00 13.55 201 GLY D O 1
ATOM 6069 N N . VAL C 1 202 ? 15.818 -43.353 39.690 1.00 14.76 202 VAL D N 1
ATOM 6070 C CA . VAL C 1 202 ? 16.060 -42.906 38.329 1.00 13.96 202 VAL D CA 1
ATOM 6071 C C . VAL C 1 202 ? 16.204 -44.071 37.373 1.00 13.95 202 VAL D C 1
ATOM 6072 O O . VAL C 1 202 ? 16.668 -45.143 37.753 1.00 14.54 202 VAL D O 1
ATOM 6076 N N . ILE C 1 203 ? 15.755 -43.866 36.138 1.00 14.06 203 ILE D N 1
ATOM 6077 C CA . ILE C 1 203 ? 15.937 -44.855 35.087 1.00 13.37 203 ILE D CA 1
ATOM 6078 C C . ILE C 1 203 ? 16.957 -44.049 34.304 1.00 14.55 203 ILE D C 1
ATOM 6079 O O . ILE C 1 203 ? 16.628 -43.123 33.556 1.00 12.02 203 ILE D O 1
ATOM 6084 N N . SER C 1 204 ? 18.210 -44.411 34.539 1.00 15.82 204 SER D N 1
ATOM 6085 C CA . SER C 1 204 ? 19.377 -43.719 34.024 1.00 15.37 204 SER D CA 1
ATOM 6086 C C . SER C 1 204 ? 20.100 -44.206 32.776 1.00 15.76 204 SER D C 1
ATOM 6087 O O . SER C 1 204 ? 20.053 -45.377 32.405 1.00 15.71 204 SER D O 1
ATOM 6090 N N . VAL C 1 205 ? 20.779 -43.260 32.137 1.00 14.52 205 VAL D N 1
ATOM 6091 C CA . VAL C 1 205 ? 21.582 -43.528 30.964 1.00 14.15 205 VAL D CA 1
ATOM 6092 C C . VAL C 1 205 ? 23.014 -43.630 31.487 1.00 14.09 205 VAL D C 1
ATOM 6093 O O . VAL C 1 205 ? 23.761 -44.537 31.127 1.00 15.69 205 VAL D O 1
ATOM 6097 N N . ALA C 1 206 ? 23.364 -42.701 32.375 1.00 15.55 206 ALA D N 1
ATOM 6098 C CA . ALA C 1 206 ? 24.696 -42.630 32.968 1.00 15.25 206 ALA D CA 1
ATOM 6099 C C . ALA C 1 206 ? 25.162 -43.883 33.699 1.00 15.30 206 ALA D C 1
ATOM 6100 O O . ALA C 1 206 ? 26.356 -44.192 33.679 1.00 14.22 206 ALA D O 1
ATOM 6102 N N . ASN C 1 207 ? 24.260 -44.607 34.358 1.00 15.15 207 ASN D N 1
ATOM 6103 C CA . ASN C 1 207 ? 24.738 -45.796 35.051 1.00 17.03 207 ASN D CA 1
ATOM 6104 C C . ASN C 1 207 ? 25.136 -46.944 34.126 1.00 16.49 207 ASN D C 1
ATOM 6105 O O . ASN C 1 207 ? 25.495 -48.021 34.598 1.00 16.29 207 ASN D O 1
ATOM 6110 N N . ASN C 1 208 ? 25.093 -46.712 32.812 1.00 16.13 208 ASN D N 1
ATOM 6111 C CA . ASN C 1 208 ? 25.525 -47.726 31.851 1.00 16.13 208 ASN D CA 1
ATOM 6112 C C . ASN C 1 208 ? 27.045 -47.789 31.959 1.00 16.65 208 ASN D C 1
ATOM 6113 O O . ASN C 1 208 ? 27.660 -48.823 31.687 1.00 16.16 208 ASN D O 1
ATOM 6118 N N . VAL C 1 209 ? 27.644 -46.665 32.349 1.00 16.62 209 VAL D N 1
ATOM 6119 C CA . VAL C 1 209 ? 29.095 -46.576 32.442 1.00 18.19 209 VAL D CA 1
ATOM 6120 C C . VAL C 1 209 ? 29.665 -46.350 33.842 1.00 17.34 209 VAL D C 1
ATOM 6121 O O . VAL C 1 209 ? 30.813 -46.700 34.096 1.00 15.20 209 VAL D O 1
ATOM 6125 N N . MET C 1 210 ? 28.878 -45.756 34.736 1.00 15.93 210 MET D N 1
ATOM 6126 C CA . MET C 1 210 ? 29.321 -45.530 36.112 1.00 17.39 210 MET D CA 1
ATOM 6127 C C . MET C 1 210 ? 28.202 -45.927 37.077 1.00 16.70 210 MET D C 1
ATOM 6128 O O . MET C 1 210 ? 27.659 -45.099 37.806 1.00 17.13 210 MET D O 1
ATOM 6133 N N . PRO C 1 211 ? 27.859 -47.227 37.096 1.00 17.37 211 PRO D N 1
ATOM 6134 C CA . PRO C 1 211 ? 26.816 -47.833 37.931 1.00 16.24 211 PRO D CA 1
ATOM 6135 C C . PRO C 1 211 ? 26.972 -47.545 39.418 1.00 16.48 211 PRO D C 1
ATOM 6136 O O . PRO C 1 211 ? 26.015 -47.184 40.092 1.00 15.07 211 PRO D O 1
ATOM 6140 N N . ARG C 1 212 ? 28.187 -47.723 39.921 1.00 16.85 212 ARG D N 1
ATOM 6141 C CA . ARG C 1 212 ? 28.461 -47.521 41.335 1.00 18.96 212 ARG D CA 1
ATOM 6142 C C . ARG C 1 212 ? 28.257 -46.090 41.794 1.00 18.63 212 ARG D C 1
ATOM 6143 O O . ARG C 1 212 ? 27.631 -45.851 42.823 1.00 18.31 212 ARG D O 1
ATOM 6151 N N . GLU C 1 213 ? 28.780 -45.137 41.029 1.00 18.67 213 GLU D N 1
ATOM 6152 C CA . GLU C 1 213 ? 28.648 -43.737 41.399 1.00 19.87 213 GLU D CA 1
ATOM 6153 C C . GLU C 1 213 ? 27.191 -43.276 41.389 1.00 19.17 213 GLU D C 1
ATOM 6154 O O . GLU C 1 213 ? 26.756 -42.556 42.289 1.00 17.85 213 GLU D O 1
ATOM 6160 N N . VAL C 1 214 ? 26.434 -43.689 40.377 1.00 18.99 214 VAL D N 1
ATOM 6161 C CA . VAL C 1 214 ? 25.030 -43.297 40.297 1.00 17.72 214 VAL D CA 1
ATOM 6162 C C . VAL C 1 214 ? 24.259 -43.903 41.469 1.00 18.26 214 VAL D C 1
ATOM 6163 O O . VAL C 1 214 ? 23.433 -43.235 42.088 1.00 16.05 214 VAL D O 1
ATOM 6167 N N . LYS C 1 215 ? 24.545 -45.166 41.779 1.00 19.98 215 LYS D N 1
ATOM 6168 C CA . LYS C 1 215 ? 23.885 -45.853 42.888 1.00 21.01 215 LYS D CA 1
ATOM 6169 C C . LYS C 1 215 ? 24.102 -45.074 44.181 1.00 20.59 215 LYS D C 1
ATOM 6170 O O . LYS C 1 215 ? 23.179 -44.915 44.980 1.00 20.04 215 LYS D O 1
ATOM 6176 N N . GLU C 1 216 ? 25.325 -44.591 44.389 1.00 21.35 216 GLU D N 1
ATOM 6177 C CA . GLU C 1 216 ? 25.627 -43.828 45.595 1.00 22.94 216 GLU D CA 1
ATOM 6178 C C . GLU C 1 216 ? 24.816 -42.540 45.640 1.00 21.42 216 GLU D C 1
ATOM 6179 O O . GLU C 1 216 ? 24.376 -42.111 46.706 1.00 19.66 216 GLU D O 1
ATOM 6185 N N . LEU C 1 217 ? 24.629 -41.916 44.482 1.00 19.41 217 LEU D N 1
ATOM 6186 C CA . LEU C 1 217 ? 23.848 -40.686 44.424 1.00 19.91 217 LEU D CA 1
ATOM 6187 C C . LEU C 1 217 ? 22.424 -40.988 44.884 1.00 19.01 217 LEU D C 1
ATOM 6188 O O . LEU C 1 217 ? 21.868 -40.275 45.717 1.00 18.36 217 LEU D O 1
ATOM 6193 N N . ILE C 1 218 ? 21.844 -42.058 44.347 1.00 19.27 218 ILE D N 1
ATOM 6194 C CA . ILE C 1 218 ? 20.483 -42.438 44.710 1.00 20.79 218 ILE D CA 1
ATOM 6195 C C . ILE C 1 218 ? 20.372 -42.792 46.192 1.00 20.78 218 ILE D C 1
ATOM 6196 O O . ILE C 1 218 ? 19.415 -42.405 46.855 1.00 20.76 218 ILE D O 1
ATOM 6201 N N . ARG C 1 219 ? 21.355 -43.518 46.714 1.00 22.25 219 ARG D N 1
ATOM 6202 C CA . ARG C 1 219 ? 21.329 -43.909 48.122 1.00 23.56 219 ARG D CA 1
ATOM 6203 C C . ARG C 1 219 ? 21.390 -42.689 49.044 1.00 21.97 219 ARG D C 1
ATOM 6204 O O . ARG C 1 219 ? 20.674 -42.619 50.044 1.00 21.15 219 ARG D O 1
ATOM 6212 N N . ALA C 1 220 ? 22.250 -41.731 48.714 1.00 20.17 220 ALA D N 1
ATOM 6213 C CA . ALA C 1 220 ? 22.365 -40.527 49.526 1.00 20.51 220 ALA D CA 1
ATOM 6214 C C . ALA C 1 220 ? 21.028 -39.791 49.541 1.00 21.59 220 ALA D C 1
ATOM 6215 O O . ALA C 1 220 ? 20.570 -39.327 50.587 1.00 18.69 220 ALA D O 1
ATOM 6217 N N . ALA C 1 221 ? 20.398 -39.692 48.373 1.00 20.89 221 ALA D N 1
ATOM 6218 C CA . ALA C 1 221 ? 19.116 -39.012 48.262 1.00 22.16 221 ALA D CA 1
ATOM 6219 C C . ALA C 1 221 ? 18.034 -39.751 49.048 1.00 21.79 221 ALA D C 1
ATOM 6220 O O . ALA C 1 221 ? 17.250 -39.135 49.767 1.00 22.04 221 ALA D O 1
ATOM 6222 N N . LEU C 1 222 ? 17.990 -41.071 48.902 1.00 22.81 222 LEU D N 1
ATOM 6223 C CA . LEU C 1 222 ? 17.001 -41.873 49.612 1.00 23.74 222 LEU D CA 1
ATOM 6224 C C . LEU C 1 222 ? 17.156 -41.731 51.127 1.00 24.76 222 LEU D C 1
ATOM 6225 O O . LEU C 1 222 ? 16.184 -41.863 51.872 1.00 24.44 222 LEU D O 1
ATOM 6230 N N . GLU C 1 223 ? 18.376 -41.455 51.577 1.00 24.36 223 GLU D N 1
ATOM 6231 C CA . GLU C 1 223 ? 18.646 -41.300 53.003 1.00 25.09 223 GLU D CA 1
ATOM 6232 C C . GLU C 1 223 ? 18.376 -39.877 53.482 1.00 26.69 223 GLU D C 1
ATOM 6233 O O . GLU C 1 223 ? 18.382 -39.612 54.682 1.00 26.84 223 GLU D O 1
ATOM 6235 N N . GLY C 1 224 ? 18.142 -38.963 52.544 1.00 25.88 224 GLY D N 1
ATOM 6236 C CA . GLY C 1 224 ? 17.875 -37.585 52.913 1.00 23.89 224 GLY D CA 1
ATOM 6237 C C . GLY C 1 224 ? 19.132 -36.762 53.129 1.00 22.84 224 GLY D C 1
ATOM 6238 O O . GLY C 1 224 ? 19.065 -35.635 53.624 1.00 23.10 224 GLY D O 1
ATOM 6239 N N . ASP C 1 225 ? 20.280 -37.326 52.765 1.00 22.19 225 ASP D N 1
ATOM 6240 C CA . ASP C 1 225 ? 21.561 -36.642 52.909 1.00 21.68 225 ASP D CA 1
ATOM 6241 C C . ASP C 1 225 ? 21.882 -35.955 51.591 1.00 20.91 225 ASP D C 1
ATOM 6242 O O . ASP C 1 225 ? 22.626 -36.488 50.767 1.00 19.56 225 ASP D O 1
ATOM 6247 N N . PHE C 1 226 ? 21.329 -34.765 51.398 1.00 20.98 226 PHE D N 1
ATOM 6248 C CA . PHE C 1 226 ? 21.545 -34.037 50.158 1.00 20.95 226 PHE D CA 1
ATOM 6249 C C . PHE C 1 226 ? 22.877 -33.315 50.053 1.00 22.16 226 PHE D C 1
ATOM 6250 O O . PHE C 1 226 ? 23.248 -32.840 48.980 1.00 22.03 226 PHE D O 1
ATOM 6258 N N . ARG C 1 227 ? 23.611 -33.244 51.160 1.00 21.14 227 ARG D N 1
ATOM 6259 C CA . ARG C 1 227 ? 24.926 -32.622 51.122 1.00 20.05 227 ARG D CA 1
ATOM 6260 C C . ARG C 1 227 ? 25.787 -33.605 50.337 1.00 18.96 227 ARG D C 1
ATOM 6261 O O . ARG C 1 227 ? 26.554 -33.221 49.453 1.00 20.30 227 ARG D O 1
ATOM 6263 N N . ARG C 1 228 ? 25.645 -34.885 50.668 1.00 18.26 228 ARG D N 1
ATOM 6264 C CA . ARG C 1 228 ? 26.398 -35.939 50.001 1.00 19.35 228 ARG D CA 1
ATOM 6265 C C . ARG C 1 228 ? 25.884 -36.128 48.569 1.00 17.32 228 ARG D C 1
ATOM 6266 O O . ARG C 1 228 ? 26.663 -36.334 47.645 1.00 15.61 228 ARG D O 1
ATOM 6274 N N . ALA C 1 229 ? 24.570 -36.052 48.390 1.00 17.89 229 ALA D N 1
ATOM 6275 C CA . ALA C 1 229 ? 23.988 -36.195 47.058 1.00 17.16 229 ALA D CA 1
ATOM 6276 C C . ALA C 1 229 ? 24.551 -35.102 46.154 1.00 16.42 229 ALA D C 1
ATOM 6277 O O . ALA C 1 229 ? 24.872 -35.350 44.989 1.00 16.46 229 ALA D O 1
ATOM 6279 N N . ARG C 1 230 ? 24.681 -33.893 46.693 1.00 16.15 230 ARG D N 1
ATOM 6280 C CA . ARG C 1 230 ? 25.217 -32.779 45.919 1.00 16.67 230 ARG D CA 1
ATOM 6281 C C . ARG C 1 230 ? 26.660 -33.001 45.493 1.00 18.05 230 ARG D C 1
ATOM 6282 O O . ARG C 1 230 ? 27.022 -32.696 44.358 1.00 15.52 230 ARG D O 1
ATOM 6290 N N . GLU C 1 231 ? 27.504 -33.531 46.376 1.00 18.55 231 GLU D N 1
ATOM 6291 C CA . GLU C 1 231 ? 28.884 -33.715 45.955 1.00 20.31 231 GLU D CA 1
ATOM 6292 C C . GLU C 1 231 ? 29.012 -34.773 44.864 1.00 18.55 231 GLU D C 1
ATOM 6293 O O . GLU C 1 231 ? 29.893 -34.678 44.013 1.00 18.80 231 GLU D O 1
ATOM 6299 N N . ILE C 1 232 ? 28.136 -35.774 44.878 1.00 17.19 232 ILE D N 1
ATOM 6300 C CA . ILE C 1 232 ? 28.176 -36.805 43.846 1.00 17.75 232 ILE D CA 1
ATOM 6301 C C . ILE C 1 232 ? 27.583 -36.240 42.548 1.00 16.37 232 ILE D C 1
ATOM 6302 O O . ILE C 1 232 ? 28.116 -36.465 41.458 1.00 17.74 232 ILE D O 1
ATOM 6307 N N . HIS C 1 233 ? 26.477 -35.511 42.680 1.00 16.71 233 HIS D N 1
ATOM 6308 C CA . HIS C 1 233 ? 25.801 -34.885 41.543 1.00 16.21 233 HIS D CA 1
ATOM 6309 C C . HIS C 1 233 ? 26.794 -34.003 40.796 1.00 16.21 233 HIS D C 1
ATOM 6310 O O . HIS C 1 233 ? 26.973 -34.132 39.584 1.00 16.06 233 HIS D O 1
ATOM 6317 N N . TYR C 1 234 ? 27.449 -33.109 41.527 1.00 15.86 234 TYR D N 1
ATOM 6318 C CA . TYR C 1 234 ? 28.406 -32.215 40.907 1.00 16.16 234 TYR D CA 1
ATOM 6319 C C . TYR C 1 234 ? 29.650 -32.932 40.407 1.00 16.62 234 TYR D C 1
ATOM 6320 O O . TYR C 1 234 ? 30.263 -32.500 39.431 1.00 16.41 234 TYR D O 1
ATOM 6329 N N . TYR C 1 235 ? 30.019 -34.031 41.060 1.00 15.92 235 TYR D N 1
ATOM 6330 C CA . TYR C 1 235 ? 31.172 -34.809 40.607 1.00 15.58 235 TYR D CA 1
ATOM 6331 C C . TYR C 1 235 ? 30.852 -35.420 39.232 1.00 15.65 235 TYR D C 1
ATOM 6332 O O . TYR C 1 235 ? 31.683 -35.410 38.329 1.00 14.02 235 TYR D O 1
ATOM 6341 N N . LEU C 1 236 ? 29.637 -35.944 39.087 1.00 15.08 236 LEU D N 1
ATOM 6342 C CA . LEU C 1 236 ? 29.211 -36.579 37.839 1.00 15.67 236 LEU D CA 1
ATOM 6343 C C . LEU C 1 236 ? 28.585 -35.638 36.805 1.00 16.18 236 LEU D C 1
ATOM 6344 O O . LEU C 1 236 ? 28.208 -36.081 35.718 1.00 17.72 236 LEU D O 1
ATOM 6349 N N . HIS C 1 237 ? 28.474 -34.353 37.123 1.00 16.99 237 HIS D N 1
ATOM 6350 C CA . HIS C 1 237 ? 27.855 -33.418 36.186 1.00 18.24 237 HIS D CA 1
ATOM 6351 C C . HIS C 1 237 ? 28.455 -33.466 34.786 1.00 17.84 237 HIS D C 1
ATOM 6352 O O . HIS C 1 237 ? 27.718 -33.537 33.802 1.00 17.32 237 HIS D O 1
ATOM 6359 N N . ASP C 1 238 ? 29.782 -33.417 34.687 1.00 17.37 238 ASP D N 1
ATOM 6360 C CA . ASP C 1 238 ? 30.431 -33.460 33.378 1.00 16.08 238 ASP D CA 1
ATOM 6361 C C . ASP C 1 238 ? 30.020 -34.694 32.575 1.00 15.39 238 ASP D C 1
ATOM 6362 O O . ASP C 1 238 ? 29.851 -34.620 31.356 1.00 13.62 238 ASP D O 1
ATOM 6367 N N . LEU C 1 239 ? 29.867 -35.830 33.250 1.00 15.19 239 LEU D N 1
ATOM 6368 C CA . LEU C 1 239 ? 29.456 -37.055 32.567 1.00 14.21 239 LEU D CA 1
ATOM 6369 C C . LEU C 1 239 ? 27.997 -36.938 32.121 1.00 14.05 239 LEU D C 1
ATOM 6370 O O . LEU C 1 239 ? 27.665 -37.233 30.968 1.00 13.17 239 LEU D O 1
ATOM 6375 N N . PHE C 1 240 ? 27.129 -36.512 33.034 1.00 13.85 240 PHE D N 1
ATOM 6376 C CA . PHE C 1 240 ? 25.706 -36.357 32.716 1.00 16.21 240 PHE D CA 1
ATOM 6377 C C . PHE C 1 240 ? 25.542 -35.510 31.457 1.00 15.97 240 PHE D C 1
ATOM 6378 O O . PHE C 1 240 ? 24.746 -35.827 30.573 1.00 16.73 240 PHE D O 1
ATOM 6386 N N . LYS C 1 241 ? 26.313 -34.431 31.393 1.00 16.08 241 LYS D N 1
ATOM 6387 C CA . LYS C 1 241 ? 26.280 -33.490 30.279 1.00 17.07 241 LYS D CA 1
ATOM 6388 C C . LYS C 1 241 ? 26.753 -34.062 28.942 1.00 15.72 241 LYS D C 1
ATOM 6389 O O . LYS C 1 241 ? 26.041 -33.994 27.942 1.00 13.56 241 LYS D O 1
ATOM 6395 N N . VAL C 1 242 ? 27.953 -34.631 28.925 1.00 13.74 242 VAL D N 1
ATOM 6396 C CA . VAL C 1 242 ? 28.513 -35.168 27.688 1.00 13.05 242 VAL D CA 1
ATOM 6397 C C . VAL C 1 242 ? 27.728 -36.342 27.097 1.00 12.99 242 VAL D C 1
ATOM 6398 O O . VAL C 1 242 ? 27.746 -36.564 25.888 1.00 11.52 242 VAL D O 1
ATOM 6402 N N . LEU C 1 243 ? 27.033 -37.093 27.943 1.00 13.56 243 LEU D N 1
ATOM 6403 C CA . LEU C 1 243 ? 26.260 -38.232 27.454 1.00 14.03 243 LEU D CA 1
ATOM 6404 C C . LEU C 1 243 ? 25.082 -37.780 26.593 1.00 14.54 243 LEU D C 1
ATOM 6405 O O . LEU C 1 243 ? 24.366 -38.598 26.019 1.00 14.44 243 LEU D O 1
ATOM 6410 N N . PHE C 1 244 ? 24.885 -36.472 26.504 1.00 14.62 244 PHE D N 1
ATOM 6411 C CA . PHE C 1 244 ? 23.804 -35.935 25.692 1.00 15.93 244 PHE D CA 1
ATOM 6412 C C . PHE C 1 244 ? 24.310 -34.890 24.711 1.00 15.69 244 PHE D C 1
ATOM 6413 O O . PHE C 1 244 ? 23.535 -34.077 24.210 1.00 14.27 244 PHE D O 1
ATOM 6421 N N . ILE C 1 245 ? 25.610 -34.929 24.425 1.00 15.01 245 ILE D N 1
ATOM 6422 C CA . ILE C 1 245 ? 26.209 -33.979 23.490 1.00 16.61 245 ILE D CA 1
ATOM 6423 C C . ILE C 1 245 ? 25.585 -34.220 22.121 1.00 15.36 245 ILE D C 1
ATOM 6424 O O . ILE C 1 245 ? 25.562 -33.338 21.261 1.00 14.54 245 ILE D O 1
ATOM 6429 N N . GLU C 1 246 ? 25.080 -35.435 21.937 1.00 15.37 246 GLU D N 1
ATOM 6430 C CA . GLU C 1 246 ? 24.378 -35.832 20.725 1.00 15.38 246 GLU D CA 1
ATOM 6431 C C . GLU C 1 246 ? 23.213 -36.696 21.200 1.00 13.49 246 GLU D C 1
ATOM 6432 O O . GLU C 1 246 ? 23.213 -37.167 22.338 1.00 12.27 246 GLU D O 1
ATOM 6438 N N . THR C 1 247 ? 22.213 -36.885 20.345 1.00 13.02 247 THR D N 1
ATOM 6439 C CA . THR C 1 247 ? 21.032 -37.662 20.712 1.00 12.24 247 THR D CA 1
ATOM 6440 C C . THR C 1 247 ? 21.312 -39.010 21.377 1.00 10.39 247 THR D C 1
ATOM 6441 O O . THR C 1 247 ? 21.979 -39.861 20.806 1.00 9.89 247 THR D O 1
ATOM 6445 N N . ASN C 1 248 ? 20.787 -39.188 22.584 1.00 10.38 248 ASN D N 1
ATOM 6446 C CA . ASN C 1 248 ? 20.920 -40.449 23.317 1.00 10.28 248 ASN D CA 1
ATOM 6447 C C . ASN C 1 248 ? 20.185 -41.504 22.476 1.00 10.41 248 ASN D C 1
ATOM 6448 O O . ASN C 1 248 ? 19.109 -41.232 21.934 1.00 11.17 248 ASN D O 1
ATOM 6453 N N . PRO C 1 249 ? 20.720 -42.734 22.394 1.00 10.39 249 PRO D N 1
ATOM 6454 C CA . PRO C 1 249 ? 21.932 -43.274 23.020 1.00 10.28 249 PRO D CA 1
ATOM 6455 C C . PRO C 1 249 ? 23.229 -43.212 22.211 1.00 11.48 249 PRO D C 1
ATOM 6456 O O . PRO C 1 249 ? 24.130 -44.027 22.440 1.00 11.11 249 PRO D O 1
ATOM 6460 N N . ILE C 1 250 ? 23.356 -42.275 21.276 1.00 9.65 250 ILE D N 1
ATOM 6461 C CA . ILE C 1 250 ? 24.597 -42.245 20.508 1.00 10.71 250 ILE D CA 1
ATOM 6462 C C . ILE C 1 250 ? 25.830 -42.076 21.417 1.00 9.78 250 ILE D C 1
ATOM 6463 O O . ILE C 1 250 ? 26.794 -42.839 21.318 1.00 9.59 250 ILE D O 1
ATOM 6468 N N . PRO C 1 251 ? 25.808 -41.099 22.334 1.00 10.42 251 PRO D N 1
ATOM 6469 C CA . PRO C 1 251 ? 26.981 -40.938 23.205 1.00 10.95 251 PRO D CA 1
ATOM 6470 C C . PRO C 1 251 ? 27.226 -42.098 24.186 1.00 11.63 251 PRO D C 1
ATOM 6471 O O . PRO C 1 251 ? 28.351 -42.580 24.312 1.00 9.06 251 PRO D O 1
ATOM 6475 N N . VAL C 1 252 ? 26.181 -42.555 24.874 1.00 12.21 252 VAL D N 1
ATOM 6476 C CA . VAL C 1 252 ? 26.367 -43.631 25.852 1.00 11.98 252 VAL D CA 1
ATOM 6477 C C . VAL C 1 252 ? 26.802 -44.948 25.214 1.00 11.58 252 VAL D C 1
ATOM 6478 O O . VAL C 1 252 ? 27.642 -45.659 25.772 1.00 13.62 252 VAL D O 1
ATOM 6482 N N . LYS C 1 253 ? 26.262 -45.290 24.049 1.00 11.78 253 LYS D N 1
ATOM 6483 C CA . LYS C 1 253 ? 26.701 -46.529 23.423 1.00 14.43 253 LYS D CA 1
ATOM 6484 C C . LYS C 1 253 ? 28.164 -46.379 22.995 1.00 14.74 253 LYS D C 1
ATOM 6485 O O . LYS C 1 253 ? 28.942 -47.330 23.075 1.00 14.07 253 LYS D O 1
ATOM 6491 N N . THR C 1 254 ? 28.544 -45.183 22.555 1.00 14.24 254 THR D N 1
ATOM 6492 C CA . THR C 1 254 ? 29.929 -44.948 22.152 1.00 15.93 254 THR D CA 1
ATOM 6493 C C . THR C 1 254 ? 30.842 -45.105 23.371 1.00 15.97 254 THR D C 1
ATOM 6494 O O . THR C 1 254 ? 31.935 -45.674 23.278 1.00 14.92 254 THR D O 1
ATOM 6498 N N . ALA C 1 255 ? 30.386 -44.600 24.514 1.00 16.18 255 ALA D N 1
ATOM 6499 C CA . ALA C 1 255 ? 31.148 -44.692 25.753 1.00 16.52 255 ALA D CA 1
ATOM 6500 C C . ALA C 1 255 ? 31.324 -46.161 26.129 1.00 16.75 255 ALA D C 1
ATOM 6501 O O . ALA C 1 255 ? 32.403 -46.582 26.543 1.00 16.78 255 ALA D O 1
ATOM 6503 N N . CYS C 1 256 ? 30.254 -46.936 25.988 1.00 15.67 256 CYS D N 1
ATOM 6504 C CA . CYS C 1 256 ? 30.312 -48.356 26.306 1.00 16.80 256 CYS D CA 1
ATOM 6505 C C . CYS C 1 256 ? 31.337 -49.053 25.421 1.00 16.90 256 CYS D C 1
ATOM 6506 O O . CYS C 1 256 ? 32.073 -49.929 25.880 1.00 18.30 256 CYS D O 1
ATOM 6509 N N . TRP C 1 257 ? 31.387 -48.657 24.154 1.00 14.58 257 TRP D N 1
ATOM 6510 C CA . TRP C 1 257 ? 32.345 -49.223 23.218 1.00 15.48 257 TRP D CA 1
ATOM 6511 C C . TRP C 1 257 ? 33.765 -48.864 23.662 1.00 16.62 257 TRP D C 1
ATOM 6512 O O . TRP C 1 257 ? 34.659 -49.713 23.648 1.00 15.76 257 TRP D O 1
ATOM 6523 N N . MET C 1 258 ? 33.976 -47.607 24.054 1.00 16.36 258 MET D N 1
ATOM 6524 C CA . MET C 1 258 ? 35.299 -47.181 24.512 1.00 17.47 258 MET D CA 1
ATOM 6525 C C . MET C 1 258 ? 35.714 -48.012 25.723 1.00 17.89 258 MET D C 1
ATOM 6526 O O . MET C 1 258 ? 36.898 -48.275 25.929 1.00 18.17 258 MET D O 1
ATOM 6531 N N . LEU C 1 259 ? 34.729 -48.421 26.515 1.00 16.94 259 LEU D N 1
ATOM 6532 C CA . LEU C 1 259 ? 34.973 -49.229 27.703 1.00 18.86 259 LEU D CA 1
ATOM 6533 C C . LEU C 1 259 ? 35.080 -50.708 27.347 1.00 18.67 259 LEU D C 1
ATOM 6534 O O . LEU C 1 259 ? 35.281 -51.552 28.222 1.00 18.23 259 LEU D O 1
ATOM 6539 N N . GLY C 1 260 ? 34.948 -51.010 26.060 1.00 17.78 260 GLY D N 1
ATOM 6540 C CA . GLY C 1 260 ? 35.037 -52.384 25.595 1.00 19.92 260 GLY D CA 1
ATOM 6541 C C . GLY C 1 260 ? 33.841 -53.250 25.944 1.00 21.34 260 GLY D C 1
ATOM 6542 O O . GLY C 1 260 ? 33.968 -54.474 26.036 1.00 20.90 260 GLY D O 1
ATOM 6543 N N . MET C 1 261 ? 32.674 -52.632 26.115 1.00 20.42 261 MET D N 1
ATOM 6544 C CA . MET C 1 261 ? 31.470 -53.378 26.477 1.00 21.79 261 MET D CA 1
ATOM 6545 C C . MET C 1 261 ? 30.573 -53.772 25.304 1.00 20.08 261 MET D C 1
ATOM 6546 O O . MET C 1 261 ? 29.627 -54.537 25.479 1.00 19.34 261 MET D O 1
ATOM 6551 N N . CYS C 1 262 ? 30.861 -53.25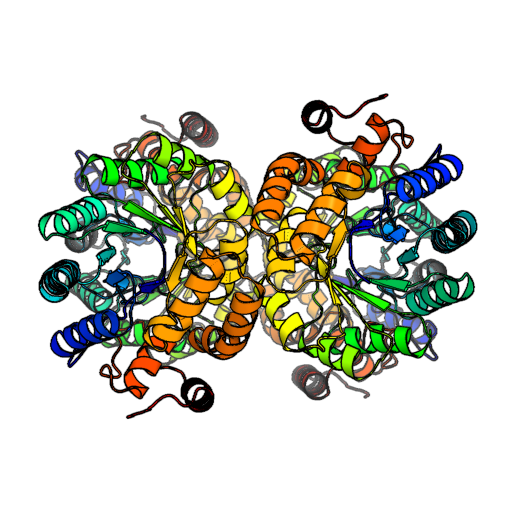0 24.117 1.00 18.27 262 CYS D N 1
ATOM 6552 C CA . CYS C 1 262 ? 30.066 -53.574 22.939 1.00 17.79 262 CYS D CA 1
ATOM 6553 C C . CYS C 1 262 ? 30.771 -53.093 21.685 1.00 17.03 262 CYS D C 1
ATOM 6554 O O . CYS C 1 262 ? 31.736 -52.335 21.759 1.00 16.60 262 CYS D O 1
ATOM 6557 N N . GLU C 1 263 ? 30.291 -53.544 20.533 1.00 17.06 263 GLU D N 1
ATOM 6558 C CA . GLU C 1 263 ? 30.863 -53.117 19.268 1.00 19.61 263 GLU D CA 1
ATOM 6559 C C . GLU C 1 263 ? 30.344 -51.711 18.984 1.00 20.18 263 GLU D C 1
ATOM 6560 O O . GLU C 1 263 ? 29.294 -51.312 19.494 1.00 18.36 263 GLU D O 1
ATOM 6566 N N . LYS C 1 264 ? 31.089 -50.962 18.180 1.00 21.10 264 LYS D N 1
ATOM 6567 C CA . LYS C 1 264 ? 30.695 -49.607 17.816 1.00 22.61 264 LYS D CA 1
ATOM 6568 C C . LYS C 1 264 ? 29.742 -49.762 16.641 1.00 22.12 264 LYS D C 1
ATOM 6569 O O . LYS C 1 264 ? 30.125 -49.574 15.486 1.00 23.49 264 LYS D O 1
ATOM 6575 N N . GLU C 1 265 ? 28.497 -50.116 16.939 1.00 21.52 265 GLU D N 1
ATOM 6576 C CA . GLU C 1 265 ? 27.522 -50.335 15.884 1.00 20.44 265 GLU D CA 1
ATOM 6577 C C . GLU C 1 265 ? 26.115 -49.889 16.258 1.00 18.84 265 GLU D C 1
ATOM 6578 O O . GLU C 1 265 ? 25.563 -50.326 17.269 1.00 17.01 265 GLU D O 1
ATOM 6584 N N . PHE C 1 266 ? 25.548 -49.016 15.430 1.00 17.44 266 PHE D N 1
ATOM 6585 C CA . PHE C 1 266 ? 24.193 -48.514 15.624 1.00 17.26 266 PHE D CA 1
ATOM 6586 C C . PHE C 1 266 ? 23.357 -48.980 14.443 1.00 16.56 266 PHE D C 1
ATOM 6587 O O . PHE C 1 266 ? 23.879 -49.549 13.486 1.00 16.70 266 PHE D O 1
ATOM 6595 N N . ARG C 1 267 ? 22.054 -48.747 14.519 1.00 15.18 267 ARG D N 1
ATOM 6596 C CA . ARG C 1 267 ? 21.175 -49.078 13.411 1.00 13.21 267 ARG D CA 1
ATOM 6597 C C . ARG C 1 267 ? 20.614 -47.761 12.918 1.00 11.51 267 ARG D C 1
ATOM 6598 O O . ARG C 1 267 ? 20.085 -46.987 13.716 1.00 11.84 267 ARG D O 1
ATOM 6606 N N . LEU C 1 268 ? 20.752 -47.501 11.618 1.00 10.35 268 LEU D N 1
ATOM 6607 C CA . LEU C 1 268 ? 20.240 -46.273 11.020 1.00 10.44 268 LEU D CA 1
ATOM 6608 C C . LEU C 1 268 ? 18.756 -46.162 11.354 1.00 10.22 268 LEU D C 1
ATOM 6609 O O . LEU C 1 268 ? 18.050 -47.167 11.394 1.00 11.23 268 LEU D O 1
ATOM 6614 N N . PRO C 1 269 ? 18.240 -44.933 11.499 1.00 10.93 269 PRO D N 1
ATOM 6615 C CA . PRO C 1 269 ? 18.912 -43.637 11.360 1.00 11.17 269 PRO D CA 1
ATOM 6616 C C . PRO C 1 269 ? 19.933 -43.178 12.408 1.00 11.50 269 PRO D C 1
ATOM 6617 O O . PRO C 1 269 ? 20.438 -42.060 12.310 1.00 12.52 269 PRO D O 1
ATOM 6621 N N . LEU C 1 270 ? 20.246 -43.998 13.411 1.00 11.77 270 LEU D N 1
ATOM 6622 C CA . LEU C 1 270 ? 21.250 -43.566 14.384 1.00 12.05 270 LEU D CA 1
ATOM 6623 C C . LEU C 1 270 ? 22.618 -43.820 13.759 1.00 12.30 270 LEU D C 1
ATOM 6624 O O . LEU C 1 270 ? 22.794 -44.780 13.011 1.00 10.70 270 LEU D O 1
ATOM 6629 N N . THR C 1 271 ? 23.578 -42.950 14.062 1.00 12.34 271 THR D N 1
ATOM 6630 C CA . THR C 1 271 ? 24.921 -43.043 13.493 1.00 13.74 271 THR D CA 1
ATOM 6631 C C . THR C 1 271 ? 25.982 -42.788 14.553 1.00 14.40 271 THR D C 1
ATOM 6632 O O . THR C 1 271 ? 25.664 -42.396 15.675 1.00 14.00 271 THR D O 1
ATOM 6636 N N . GLU C 1 272 ? 27.245 -43.002 14.189 1.00 15.13 272 GLU D N 1
ATOM 6637 C CA . GLU C 1 272 ? 28.347 -42.748 15.107 1.00 16.00 272 GLU D CA 1
ATOM 6638 C C . GLU C 1 272 ? 28.415 -41.231 15.295 1.00 16.94 272 GLU D C 1
ATOM 6639 O O . GLU C 1 272 ? 27.922 -40.476 14.452 1.00 16.14 272 GLU D O 1
ATOM 6645 N N . MET C 1 273 ? 29.018 -40.793 16.397 1.00 15.88 273 MET D N 1
ATOM 6646 C CA . MET C 1 273 ? 29.144 -39.372 16.722 1.00 16.25 273 MET D CA 1
ATOM 6647 C C . MET C 1 273 ? 29.999 -38.595 15.729 1.00 15.78 273 MET D C 1
ATOM 6648 O O . MET C 1 273 ? 30.754 -39.184 14.957 1.00 14.67 273 MET D O 1
ATOM 6653 N N . SER C 1 274 ? 29.882 -37.269 15.749 1.00 15.12 274 SER D N 1
ATOM 6654 C CA . SER C 1 274 ? 30.724 -36.461 14.878 1.00 15.97 274 SER D CA 1
ATOM 6655 C C . SER C 1 274 ? 32.103 -36.687 15.501 1.00 13.95 274 SER D C 1
ATOM 6656 O O . SER C 1 274 ? 32.221 -36.822 16.717 1.00 12.28 274 SER D O 1
ATOM 6659 N N . PRO C 1 275 ? 33.159 -36.742 14.683 1.00 15.67 275 PRO D N 1
ATOM 6660 C CA . PRO C 1 275 ? 34.510 -36.964 15.215 1.00 14.78 275 PRO D CA 1
ATOM 6661 C C . PRO C 1 275 ? 34.901 -36.060 16.382 1.00 15.13 275 PRO D C 1
ATOM 6662 O O . PRO C 1 275 ? 35.422 -36.532 17.399 1.00 16.02 275 PRO D O 1
ATOM 6666 N N . GLU C 1 276 ? 34.657 -34.762 16.239 1.00 15.80 276 GLU D N 1
ATOM 6667 C CA . GLU C 1 276 ? 35.011 -33.823 17.290 1.00 16.47 276 GLU D CA 1
ATOM 6668 C C . GLU C 1 276 ? 34.263 -34.120 18.590 1.00 16.97 276 GLU D C 1
ATOM 6669 O O . GLU C 1 276 ? 34.826 -34.005 19.679 1.00 15.20 276 GLU D O 1
ATOM 6675 N N . ASN C 1 277 ? 32.999 -34.518 18.481 1.00 14.87 277 ASN D N 1
ATOM 6676 C CA . ASN C 1 277 ? 32.227 -34.830 19.673 1.00 13.52 277 ASN D CA 1
ATOM 6677 C C . ASN C 1 277 ? 32.697 -36.117 20.334 1.00 12.08 277 ASN D C 1
ATOM 6678 O O . ASN C 1 277 ? 32.710 -36.216 21.563 1.00 13.33 277 ASN D O 1
ATOM 6683 N N . GLU C 1 278 ? 33.077 -37.102 19.528 1.00 11.95 278 GLU D N 1
ATOM 6684 C CA . GLU C 1 278 ? 33.555 -38.361 20.086 1.00 13.79 278 GLU D CA 1
ATOM 6685 C C . GLU C 1 278 ? 34.830 -38.097 20.884 1.00 13.57 278 GLU D C 1
ATOM 6686 O O . GLU C 1 278 ? 35.061 -38.705 21.935 1.00 12.97 278 GLU D O 1
ATOM 6692 N N . ASN C 1 279 ? 35.657 -37.185 20.386 1.00 14.58 279 ASN D N 1
ATOM 6693 C CA . ASN C 1 279 ? 36.897 -36.850 21.081 1.00 16.34 279 ASN D CA 1
ATOM 6694 C C . ASN C 1 279 ? 36.599 -36.140 22.396 1.00 17.12 279 ASN D C 1
ATOM 6695 O O . ASN C 1 279 ? 37.295 -36.343 23.394 1.00 17.52 279 ASN D O 1
ATOM 6700 N N . LYS C 1 280 ? 35.558 -35.312 22.399 1.00 18.34 280 LYS D N 1
ATOM 6701 C CA . LYS C 1 280 ? 35.165 -34.592 23.609 1.00 19.50 280 LYS D CA 1
ATOM 6702 C C . LYS C 1 280 ? 34.693 -35.620 24.637 1.00 18.54 280 LYS D C 1
ATOM 6703 O O . LYS C 1 280 ? 34.972 -35.497 25.834 1.00 17.34 280 LYS D O 1
ATOM 6709 N N . LEU C 1 281 ? 33.973 -36.634 24.165 1.00 16.47 281 LEU D N 1
ATOM 6710 C CA . LEU C 1 281 ? 33.487 -37.692 25.046 1.00 14.99 281 LEU D CA 1
ATOM 6711 C C . LEU C 1 281 ? 34.675 -38.436 25.659 1.00 14.87 281 LEU D C 1
ATOM 6712 O O . LEU C 1 281 ? 34.706 -38.689 26.862 1.00 13.11 281 LEU D O 1
ATOM 6717 N N . ARG C 1 282 ? 35.648 -38.789 24.825 1.00 15.61 282 ARG D N 1
ATOM 6718 C CA . ARG C 1 282 ? 36.831 -39.499 25.304 1.00 17.40 282 ARG D CA 1
ATOM 6719 C C . ARG C 1 282 ? 37.533 -38.693 26.406 1.00 17.98 282 ARG D C 1
ATOM 6720 O O . ARG C 1 282 ? 37.917 -39.247 27.437 1.00 18.22 282 ARG D O 1
ATOM 6728 N N . GLU C 1 283 ? 37.690 -37.388 26.192 1.00 18.42 283 GLU D N 1
ATOM 6729 C CA . GLU C 1 283 ? 38.329 -36.523 27.188 1.00 20.07 283 GLU D CA 1
ATOM 6730 C C . GLU C 1 283 ? 37.610 -36.595 28.529 1.00 20.03 283 GLU D C 1
ATOM 6731 O O . GLU C 1 283 ? 38.242 -36.689 29.586 1.00 20.15 283 GLU D O 1
ATOM 6737 N N . VAL C 1 284 ? 36.283 -36.513 28.488 1.00 16.18 284 VAL D N 1
ATOM 6738 C CA . VAL C 1 284 ? 35.496 -36.553 29.712 1.00 16.91 284 VAL D CA 1
ATOM 6739 C C . VAL C 1 284 ? 35.653 -37.880 30.443 1.00 17.32 284 VAL D C 1
ATOM 6740 O O . VAL C 1 284 ? 35.827 -37.905 31.661 1.00 18.85 284 VAL D O 1
ATOM 6744 N N . LEU C 1 285 ? 35.594 -38.985 29.707 1.00 17.20 285 LEU D N 1
ATOM 6745 C CA . LEU C 1 285 ? 35.728 -40.294 30.331 1.00 19.27 285 LEU D CA 1
ATOM 6746 C C . LEU C 1 285 ? 37.114 -40.450 30.956 1.00 20.51 285 LEU D C 1
ATOM 6747 O O . LEU C 1 285 ? 37.265 -41.075 32.009 1.00 20.76 285 LEU D O 1
ATOM 6752 N N . LYS C 1 286 ? 38.122 -39.872 30.311 1.00 20.58 286 LYS D N 1
ATOM 6753 C CA . LYS C 1 286 ? 39.486 -39.948 30.828 1.00 23.49 286 LYS D CA 1
ATOM 6754 C C . LYS C 1 286 ? 39.588 -39.157 32.128 1.00 24.29 286 LYS D C 1
ATOM 6755 O O . LYS C 1 286 ? 40.279 -39.559 33.065 1.00 22.46 286 LYS D O 1
ATOM 6761 N N . LYS C 1 287 ? 38.890 -38.031 32.184 1.00 25.88 287 LYS D N 1
ATOM 6762 C CA . LYS C 1 287 ? 38.892 -37.206 33.382 1.00 27.05 287 LYS D CA 1
ATOM 6763 C C . LYS C 1 287 ? 38.363 -38.013 34.570 1.00 26.77 287 LYS D C 1
ATOM 6764 O O . LYS C 1 287 ? 38.774 -37.798 35.709 1.00 26.50 287 LYS D O 1
ATOM 6770 N N . TYR C 1 288 ? 37.455 -38.947 34.303 1.00 24.72 288 TYR D N 1
ATOM 6771 C CA . TYR C 1 288 ? 36.893 -39.785 35.360 1.00 24.48 288 TYR D CA 1
ATOM 6772 C C . TYR C 1 288 ? 37.761 -41.018 35.599 1.00 24.44 288 TYR D C 1
ATOM 6773 O O . TYR C 1 288 ? 37.409 -41.896 36.386 1.00 24.17 288 TYR D O 1
ATOM 6782 N N . ASN C 1 289 ? 38.892 -41.071 34.907 1.00 24.20 289 ASN D N 1
ATOM 6783 C CA . ASN C 1 289 ? 39.839 -42.171 35.026 1.00 26.58 289 ASN D CA 1
ATOM 6784 C C . ASN C 1 289 ? 39.230 -43.533 34.718 1.00 27.32 289 ASN D C 1
ATOM 6785 O O . ASN C 1 289 ? 39.608 -44.539 35.316 1.00 27.72 289 ASN D O 1
ATOM 6790 N N . LEU C 1 290 ? 38.291 -43.572 33.782 1.00 27.16 290 LEU D N 1
ATOM 6791 C CA . LEU C 1 290 ? 37.661 -44.833 33.422 1.00 28.12 290 LEU D CA 1
ATOM 6792 C C . LEU C 1 290 ? 38.608 -45.668 32.564 1.00 28.06 290 LEU D C 1
ATOM 6793 O O . LEU C 1 290 ? 39.376 -45.134 31.766 1.00 26.78 290 LEU D O 1
ATOM 6798 N N . PRO C 1 291 ? 38.565 -46.998 32.724 1.00 29.35 291 PRO D N 1
ATOM 6799 C CA . PRO C 1 291 ? 39.420 -47.918 31.969 1.00 29.78 291 PRO D CA 1
ATOM 6800 C C . PRO C 1 291 ? 38.979 -48.085 30.518 1.00 29.07 291 PRO D C 1
ATOM 6801 O O . PRO C 1 291 ? 38.221 -49.000 30.198 1.00 29.29 291 PRO D O 1
ATOM 6805 N N . LEU C 1 292 ? 39.461 -47.210 29.643 1.00 28.62 292 LEU D N 1
ATOM 6806 C CA . LEU C 1 292 ? 39.099 -47.277 28.230 1.00 28.01 292 LEU D CA 1
ATOM 6807 C C . LEU C 1 292 ? 39.896 -48.354 27.508 1.00 28.99 292 LEU D C 1
ATOM 6808 O O . LEU C 1 292 ? 41.124 -48.407 27.614 1.00 30.05 292 LEU D O 1
ATOM 6813 N N . LYS C 1 293 ? 39.193 -49.213 26.776 1.00 26.92 293 LYS D N 1
ATOM 6814 C CA . LYS C 1 293 ? 39.831 -50.289 26.030 1.00 26.62 293 LYS D CA 1
ATOM 6815 C C . LYS C 1 293 ? 39.941 -49.946 24.546 1.00 26.56 293 LYS D C 1
ATOM 6816 O O . LYS C 1 293 ? 40.817 -50.457 23.849 1.00 23.41 293 LYS D O 1
ATOM 6818 N N . ASN C 1 294 ? 39.046 -49.085 24.065 1.00 25.21 294 ASN D N 1
ATOM 6819 C CA . ASN C 1 294 ? 39.058 -48.676 22.662 1.00 24.96 294 ASN D CA 1
ATOM 6820 C C . ASN C 1 294 ? 39.119 -47.155 22.548 1.00 24.07 294 ASN D C 1
ATOM 6821 O O . ASN C 1 294 ? 39.085 -46.650 21.406 1.00 21.55 294 ASN D O 1
ATOM 6827 N N . MET D 1 1 ? 7.168 -31.509 -10.643 1.00 33.64 1 MET E N 1
ATOM 6828 C CA . MET D 1 1 ? 6.398 -32.644 -11.228 1.00 32.03 1 MET E CA 1
ATOM 6829 C C . MET D 1 1 ? 5.306 -33.072 -10.257 1.00 31.88 1 MET E C 1
ATOM 6830 O O . MET D 1 1 ? 4.209 -33.452 -10.674 1.00 32.97 1 MET E O 1
ATOM 6832 N N . PHE D 1 2 ? 5.623 -33.050 -8.964 1.00 29.03 2 PHE E N 1
ATOM 6833 C CA . PHE D 1 2 ? 4.630 -33.353 -7.945 1.00 26.12 2 PHE E CA 1
ATOM 6834 C C . PHE D 1 2 ? 4.130 -31.961 -7.637 1.00 24.16 2 PHE E C 1
ATOM 6835 O O . PHE D 1 2 ? 4.901 -31.098 -7.213 1.00 23.48 2 PHE E O 1
ATOM 6843 N N . GLN D 1 3 ? 2.849 -31.725 -7.872 1.00 22.79 3 GLN E N 1
ATOM 6844 C CA . GLN D 1 3 ? 2.295 -30.404 -7.640 1.00 20.63 3 GLN E CA 1
ATOM 6845 C C . GLN D 1 3 ? 0.787 -30.472 -7.648 1.00 18.25 3 GLN E C 1
ATOM 6846 O O . GLN D 1 3 ? 0.206 -31.544 -7.784 1.00 17.87 3 GLN E O 1
ATOM 6852 N N . GLY D 1 4 ? 0.157 -29.317 -7.510 1.00 17.69 4 GLY E N 1
ATOM 6853 C CA . GLY D 1 4 ? -1.289 -29.272 -7.530 1.00 17.35 4 GLY E CA 1
ATOM 6854 C C . GLY D 1 4 ? -1.936 -29.665 -6.222 1.00 17.45 4 GLY E C 1
ATOM 6855 O O . GLY D 1 4 ? -1.365 -29.491 -5.142 1.00 14.96 4 GLY E O 1
ATOM 6856 N N . SER D 1 5 ? -3.142 -30.207 -6.338 1.00 15.19 5 SER E N 1
ATOM 6857 C CA . SER D 1 5 ? -3.930 -30.625 -5.194 1.00 15.31 5 SER E CA 1
ATOM 6858 C C . SER D 1 5 ? -3.766 -32.119 -4.937 1.00 15.81 5 SER E C 1
ATOM 6859 O O . SER D 1 5 ? -4.261 -32.948 -5.702 1.00 16.37 5 SER E O 1
ATOM 6862 N N . ILE D 1 6 ? -3.061 -32.451 -3.862 1.00 13.75 6 ILE E N 1
ATOM 6863 C CA . ILE D 1 6 ? -2.831 -33.841 -3.494 1.00 12.06 6 ILE E CA 1
ATOM 6864 C C . ILE D 1 6 ? -3.524 -34.097 -2.165 1.00 12.79 6 ILE E C 1
ATOM 6865 O O . ILE D 1 6 ? -3.398 -33.309 -1.227 1.00 12.24 6 ILE E O 1
ATOM 6870 N N . VAL D 1 7 ? -4.264 -35.193 -2.081 1.00 12.13 7 VAL E N 1
ATOM 6871 C CA . VAL D 1 7 ? -4.978 -35.495 -0.853 1.00 10.66 7 VAL E CA 1
ATOM 6872 C C . VAL D 1 7 ? -4.242 -36.491 0.031 1.00 12.60 7 VAL E C 1
ATOM 6873 O O . VAL D 1 7 ? -3.767 -37.522 -0.445 1.00 12.85 7 VAL E O 1
ATOM 6877 N N . ALA D 1 8 ? -4.123 -36.158 1.316 1.00 11.67 8 ALA E N 1
ATOM 6878 C CA . ALA D 1 8 ? -3.503 -37.054 2.288 1.00 11.73 8 ALA E CA 1
ATOM 6879 C C . ALA D 1 8 ? -4.733 -37.856 2.710 1.00 13.05 8 ALA E C 1
ATOM 6880 O O . ALA D 1 8 ? -5.456 -37.474 3.631 1.00 10.32 8 ALA E O 1
ATOM 6882 N N . LEU D 1 9 ? -4.977 -38.955 2.003 1.00 12.49 9 LEU E N 1
ATOM 6883 C CA . LEU D 1 9 ? -6.150 -39.788 2.232 1.00 12.33 9 LEU E CA 1
ATOM 6884 C C . LEU D 1 9 ? -6.220 -40.525 3.565 1.00 11.64 9 LEU E C 1
ATOM 6885 O O . LEU D 1 9 ? -5.224 -41.057 4.050 1.00 12.69 9 LEU E O 1
ATOM 6890 N N . ILE D 1 10 ? -7.414 -40.549 4.154 1.00 11.88 10 ILE E N 1
ATOM 6891 C CA . ILE D 1 10 ? -7.640 -41.270 5.405 1.00 11.33 10 ILE E CA 1
ATOM 6892 C C . ILE D 1 10 ? -7.664 -42.749 5.023 1.00 11.38 10 ILE E C 1
ATOM 6893 O O . ILE D 1 10 ? -7.773 -43.078 3.839 1.00 10.84 10 ILE E O 1
ATOM 6898 N N . THR D 1 11 ? -7.533 -43.630 6.010 1.00 11.18 11 THR E N 1
ATOM 6899 C CA . THR D 1 11 ? -7.610 -45.069 5.759 1.00 13.60 11 THR E CA 1
ATOM 6900 C C . THR D 1 11 ? -8.862 -45.549 6.483 1.00 13.53 11 THR E C 1
ATOM 6901 O O . THR D 1 11 ? -8.871 -45.669 7.707 1.00 14.40 11 THR E O 1
ATOM 6905 N N . PRO D 1 12 ? -9.945 -45.818 5.740 1.00 14.95 12 PRO E N 1
ATOM 6906 C CA . PRO D 1 12 ? -11.166 -46.275 6.406 1.00 15.04 12 PRO E CA 1
ATOM 6907 C C . PRO D 1 12 ? -11.048 -47.666 7.010 1.00 15.24 12 PRO E C 1
ATOM 6908 O O . PRO D 1 12 ? -10.384 -48.547 6.454 1.00 15.83 12 PRO E O 1
ATOM 6912 N N . PHE D 1 13 ? -11.685 -47.841 8.164 1.00 16.06 13 PHE E N 1
ATOM 6913 C CA . PHE D 1 13 ? -11.691 -49.110 8.883 1.00 16.24 13 PHE E CA 1
ATOM 6914 C C . PHE D 1 13 ? -13.126 -49.597 9.061 1.00 17.61 13 PHE E C 1
ATOM 6915 O O . PHE D 1 13 ? -14.067 -48.801 9.091 1.00 17.76 13 PHE E O 1
ATOM 6923 N N . LYS D 1 14 ? -13.278 -50.910 9.195 1.00 19.84 14 LYS E N 1
ATOM 6924 C CA . LYS D 1 14 ? -14.581 -51.529 9.399 1.00 22.15 14 LYS E CA 1
ATOM 6925 C C . LYS D 1 14 ? -14.317 -52.868 10.082 1.00 21.96 14 LYS E C 1
ATOM 6926 O O . LYS D 1 14 ? -13.493 -53.648 9.617 1.00 20.16 14 LYS E O 1
ATOM 6932 N N . GLU D 1 15 ? -15.001 -53.117 11.193 1.00 24.66 15 GLU E N 1
ATOM 6933 C CA . GLU D 1 15 ? -14.831 -54.354 11.956 1.00 27.87 15 GLU E CA 1
ATOM 6934 C C . GLU D 1 15 ? -13.361 -54.607 12.294 1.00 27.35 15 GLU E C 1
ATOM 6935 O O . GLU D 1 15 ? -12.905 -55.747 12.306 1.00 27.81 15 GLU E O 1
ATOM 6941 N N . GLY D 1 16 ? -12.627 -53.531 12.565 1.00 25.52 16 GLY E N 1
ATOM 6942 C CA . GLY D 1 16 ? -11.223 -53.646 12.924 1.00 25.01 16 GLY E CA 1
ATOM 6943 C C . GLY D 1 16 ? -10.283 -53.980 11.784 1.00 24.61 16 GLY E C 1
ATOM 6944 O O . GLY D 1 16 ? -9.148 -54.402 12.010 1.00 26.06 16 GLY E O 1
ATOM 6945 N N . GLU D 1 17 ? -10.739 -53.782 10.554 1.00 23.38 17 GLU E N 1
ATOM 6946 C CA . GLU D 1 17 ? -9.913 -54.085 9.394 1.00 22.23 17 GLU E CA 1
ATOM 6947 C C . GLU D 1 17 ? -10.023 -52.951 8.385 1.00 20.24 17 GLU E C 1
ATOM 6948 O O . GLU D 1 17 ? -10.948 -52.143 8.455 1.00 19.35 17 GLU E O 1
ATOM 6954 N N . VAL D 1 18 ? -9.081 -52.882 7.452 1.00 17.76 18 VAL E N 1
ATOM 6955 C CA . VAL D 1 18 ? -9.136 -51.848 6.429 1.00 17.47 18 VAL E CA 1
ATOM 6956 C C . VAL D 1 18 ? -10.405 -52.098 5.619 1.00 18.72 18 VAL E C 1
ATOM 6957 O O . VAL D 1 18 ? -10.677 -53.233 5.219 1.00 17.75 18 VAL E O 1
ATOM 6961 N N . ASP D 1 19 ? -11.178 -51.039 5.394 1.00 17.52 19 ASP E N 1
ATOM 6962 C CA . ASP D 1 19 ? -12.430 -51.120 4.641 1.00 18.15 19 ASP E CA 1
ATOM 6963 C C . ASP D 1 19 ? -12.129 -50.811 3.180 1.00 19.23 19 ASP E C 1
ATOM 6964 O O . ASP D 1 19 ? -12.119 -49.644 2.771 1.00 16.08 19 ASP E O 1
ATOM 6969 N N . TYR D 1 20 ? -11.899 -51.855 2.390 1.00 18.03 20 TYR E N 1
ATOM 6970 C CA . TYR D 1 20 ? -11.567 -51.661 0.988 1.00 20.22 20 TYR E CA 1
ATOM 6971 C C . TYR D 1 20 ? -12.705 -51.161 0.118 1.00 20.58 20 TYR E C 1
ATOM 6972 O O . TYR D 1 20 ? -12.466 -50.535 -0.914 1.00 23.38 20 TYR E O 1
ATOM 6981 N N . GLU D 1 21 ? -13.938 -51.430 0.526 1.00 21.84 21 GLU E N 1
ATOM 6982 C CA . GLU D 1 21 ? -15.088 -50.946 -0.220 1.00 21.92 21 GLU E CA 1
ATOM 6983 C C . GLU D 1 21 ? -15.067 -49.417 -0.111 1.00 21.01 21 GLU E C 1
ATOM 6984 O O . GLU D 1 21 ? -15.196 -48.706 -1.108 1.00 18.42 21 GLU E O 1
ATOM 6990 N N . ALA D 1 22 ? -14.890 -48.920 1.110 1.00 18.67 22 ALA E N 1
ATOM 6991 C CA . ALA D 1 22 ? -14.850 -47.480 1.349 1.00 18.34 22 ALA E CA 1
ATOM 6992 C C . ALA D 1 22 ? -13.619 -46.860 0.688 1.00 15.82 22 ALA E C 1
ATOM 6993 O O . ALA D 1 22 ? -13.702 -45.798 0.081 1.00 15.88 22 ALA E O 1
ATOM 6995 N N . LEU D 1 23 ? -12.478 -47.528 0.799 1.00 15.84 23 LEU E N 1
ATOM 6996 C CA . LEU D 1 23 ? -11.253 -47.020 0.192 1.00 14.39 23 LEU E CA 1
ATOM 6997 C C . LEU D 1 23 ? -11.434 -46.879 -1.319 1.00 16.11 23 LEU E C 1
ATOM 6998 O O . LEU D 1 23 ? -11.001 -45.890 -1.920 1.00 14.40 23 LEU E O 1
ATOM 7003 N N . GLY D 1 24 ? -12.090 -47.865 -1.928 1.00 15.89 24 GLY E N 1
ATOM 7004 C CA . GLY D 1 24 ? -12.325 -47.819 -3.361 1.00 16.92 24 GLY E CA 1
ATOM 7005 C C . GLY D 1 24 ? -13.180 -46.629 -3.759 1.00 17.62 24 GLY E C 1
ATOM 7006 O O . GLY D 1 24 ? -12.912 -45.976 -4.766 1.00 18.78 24 GLY E O 1
ATOM 7007 N N . ASN D 1 25 ? -14.212 -46.346 -2.967 1.00 18.75 25 ASN E N 1
ATOM 7008 C CA . ASN D 1 25 ? -15.111 -45.228 -3.235 1.00 19.56 25 ASN E CA 1
ATOM 7009 C C . ASN D 1 25 ? -14.385 -43.897 -3.071 1.00 19.85 25 ASN E C 1
ATOM 7010 O O . ASN D 1 25 ? -14.661 -42.926 -3.778 1.00 17.62 25 ASN E O 1
ATOM 7015 N N . LEU D 1 26 ? -13.458 -43.858 -2.122 1.00 19.74 26 LEU E N 1
ATOM 7016 C CA . LEU D 1 26 ? -12.667 -42.661 -1.879 1.00 18.42 26 LEU E CA 1
ATOM 7017 C C . LEU D 1 26 ? -11.850 -42.363 -3.131 1.00 17.91 26 LEU E C 1
ATOM 7018 O O . LEU D 1 26 ? -11.746 -41.213 -3.552 1.00 16.52 26 LEU E O 1
ATOM 7023 N N . ILE D 1 27 ? -11.275 -43.403 -3.733 1.00 18.18 27 ILE E N 1
ATOM 7024 C CA . ILE D 1 27 ? -10.475 -43.220 -4.942 1.00 18.51 27 ILE E CA 1
ATOM 7025 C C . ILE D 1 27 ? -11.330 -42.644 -6.071 1.00 19.35 27 ILE E C 1
ATOM 7026 O O . ILE D 1 27 ? -10.898 -41.753 -6.803 1.00 19.81 27 ILE E O 1
ATOM 7031 N N . GLU D 1 28 ? -12.547 -43.158 -6.203 1.00 19.62 28 GLU E N 1
ATOM 7032 C CA . GLU D 1 28 ? -13.467 -42.690 -7.234 1.00 20.15 28 GLU E CA 1
ATOM 7033 C C . GLU D 1 28 ? -13.813 -41.226 -6.962 1.00 18.22 28 GLU E C 1
ATOM 7034 O O . GLU D 1 28 ? -13.884 -40.405 -7.881 1.00 17.47 28 GLU E O 1
ATOM 7040 N N . PHE D 1 29 ? -14.025 -40.912 -5.688 1.00 17.11 29 PHE E N 1
ATOM 7041 C CA . PHE D 1 29 ? -14.359 -39.560 -5.259 1.00 17.57 29 PHE E CA 1
ATOM 7042 C C . PHE D 1 29 ? -13.320 -38.563 -5.763 1.00 17.20 29 PHE E C 1
ATOM 7043 O O . PHE D 1 29 ? -13.662 -37.496 -6.280 1.00 16.91 29 PHE E O 1
ATOM 7051 N N . HIS D 1 30 ? -12.047 -38.908 -5.626 1.00 16.12 30 HIS E N 1
ATOM 7052 C CA . HIS D 1 30 ? -11.001 -38.001 -6.076 1.00 16.92 30 HIS E CA 1
ATOM 7053 C C . HIS D 1 30 ? -10.747 -38.006 -7.575 1.00 17.13 30 HIS E C 1
ATOM 7054 O O . HIS D 1 30 ? -10.299 -37.003 -8.133 1.00 17.29 30 HIS E O 1
ATOM 7061 N N . VAL D 1 31 ? -11.036 -39.120 -8.233 1.00 18.51 31 VAL E N 1
ATOM 7062 C CA . VAL D 1 31 ? -10.849 -39.176 -9.678 1.00 20.60 31 VAL E CA 1
ATOM 7063 C C . VAL D 1 31 ? -11.809 -38.201 -10.364 1.00 22.40 31 VAL E C 1
ATOM 7064 O O . VAL D 1 31 ? -11.399 -37.430 -11.232 1.00 23.41 31 VAL E O 1
ATOM 7068 N N . ASP D 1 32 ? -13.081 -38.210 -9.974 1.00 23.76 32 ASP E N 1
ATOM 7069 C CA . ASP D 1 32 ? -14.018 -37.302 -10.624 1.00 28.09 32 ASP E CA 1
ATOM 7070 C C . ASP D 1 32 ? -14.144 -35.911 -10.020 1.00 27.24 32 ASP E C 1
ATOM 7071 O O . ASP D 1 32 ? -14.959 -35.116 -10.476 1.00 25.47 32 ASP E O 1
ATOM 7076 N N . ASN D 1 33 ? -13.337 -35.603 -9.008 1.00 26.22 33 ASN E N 1
ATOM 7077 C CA . ASN D 1 33 ? -13.386 -34.271 -8.423 1.00 24.80 33 ASN E CA 1
ATOM 7078 C C . ASN D 1 33 ? -12.136 -33.473 -8.762 1.00 25.93 33 ASN E C 1
ATOM 7079 O O . ASN D 1 33 ? -11.912 -32.382 -8.234 1.00 26.21 33 ASN E O 1
ATOM 7084 N N . GLY D 1 34 ? -11.318 -34.036 -9.645 1.00 25.44 34 GLY E N 1
ATOM 7085 C CA . GLY D 1 34 ? -10.119 -33.351 -10.096 1.00 26.01 34 GLY E CA 1
ATOM 7086 C C . GLY D 1 34 ? -8.871 -33.354 -9.235 1.00 25.63 34 GLY E C 1
ATOM 7087 O O . GLY D 1 34 ? -7.940 -32.594 -9.501 1.00 27.53 34 GLY E O 1
ATOM 7088 N N . THR D 1 35 ? -8.828 -34.187 -8.205 1.00 23.01 35 THR E N 1
ATOM 7089 C CA . THR D 1 35 ? -7.641 -34.227 -7.366 1.00 19.72 35 THR E CA 1
ATOM 7090 C C . THR D 1 35 ? -6.470 -34.683 -8.238 1.00 19.57 35 THR E C 1
ATOM 7091 O O . THR D 1 35 ? -6.628 -35.548 -9.097 1.00 17.52 35 THR E O 1
ATOM 7095 N N . ASP D 1 36 ? -5.301 -34.091 -8.023 1.00 18.06 36 ASP E N 1
ATOM 7096 C CA . ASP D 1 36 ? -4.122 -34.413 -8.815 1.00 18.77 36 ASP E CA 1
ATOM 7097 C C . ASP D 1 36 ? -3.421 -35.715 -8.443 1.00 18.07 36 ASP E C 1
ATOM 7098 O O . ASP D 1 36 ? -2.859 -36.385 -9.304 1.00 18.11 36 ASP E O 1
ATOM 7103 N N . ALA D 1 37 ? -3.445 -36.068 -7.163 1.00 15.97 37 ALA E N 1
ATOM 7104 C CA . ALA D 1 37 ? -2.802 -37.295 -6.710 1.00 13.78 37 ALA E CA 1
ATOM 7105 C C . ALA D 1 37 ? -3.344 -37.717 -5.357 1.00 14.14 37 ALA E C 1
ATOM 7106 O O . ALA D 1 37 ? -3.823 -36.892 -4.580 1.00 13.30 37 ALA E O 1
ATOM 7108 N N . ILE D 1 38 ? -3.261 -39.009 -5.077 1.00 14.07 38 ILE E N 1
ATOM 7109 C CA . ILE D 1 38 ? -3.736 -39.537 -3.810 1.00 15.05 38 ILE E CA 1
ATOM 7110 C C . ILE D 1 38 ? -2.547 -40.082 -3.026 1.00 15.22 38 ILE E C 1
ATOM 7111 O O . ILE D 1 38 ? -1.776 -40.886 -3.548 1.00 16.03 38 ILE E O 1
ATOM 7116 N N . LEU D 1 39 ? -2.383 -39.617 -1.789 1.00 15.65 39 LEU E N 1
ATOM 7117 C CA . LEU D 1 39 ? -1.310 -40.104 -0.923 1.00 14.96 39 LEU E CA 1
ATOM 7118 C C . LEU D 1 39 ? -1.950 -41.054 0.077 1.00 15.02 39 LEU E C 1
ATOM 7119 O O . LEU D 1 39 ? -2.814 -40.643 0.849 1.00 15.34 39 LEU E O 1
ATOM 7124 N N . VAL D 1 40 ? -1.540 -42.317 0.071 1.00 15.19 40 VAL E N 1
ATOM 7125 C CA . VAL D 1 40 ? -2.102 -43.276 1.018 1.00 14.72 40 VAL E CA 1
ATOM 7126 C C . VAL D 1 40 ? -1.070 -43.674 2.062 1.00 14.94 40 VAL E C 1
ATOM 7127 O O . VAL D 1 40 ? 0.130 -43.701 1.783 1.00 12.31 40 VAL E O 1
ATOM 7131 N N . CYS D 1 41 ? -1.547 -43.971 3.267 1.00 15.07 41 CYS E N 1
ATOM 7132 C CA . CYS D 1 41 ? -0.682 -44.382 4.366 1.00 17.21 41 CYS E CA 1
ATOM 7133 C C . CYS D 1 41 ? 0.198 -43.277 4.923 1.00 17.79 41 CYS E C 1
ATOM 7134 O O . CYS D 1 41 ? 1.322 -43.530 5.362 1.00 20.82 41 CYS E O 1
ATOM 7137 N N . GLY D 1 42 ? -0.307 -42.051 4.891 1.00 15.99 42 GLY E N 1
ATOM 7138 C CA . GLY D 1 42 ? 0.435 -40.946 5.463 1.00 15.12 42 GLY E CA 1
ATOM 7139 C C . GLY D 1 42 ? -0.065 -40.837 6.895 1.00 14.64 42 GLY E C 1
ATOM 7140 O O . GLY D 1 42 ? -0.766 -41.733 7.377 1.00 13.60 42 GLY E O 1
ATOM 7141 N N . THR D 1 43 ? 0.273 -39.752 7.579 1.00 12.95 43 THR E N 1
ATOM 7142 C CA . THR D 1 43 ? -0.179 -39.559 8.950 1.00 13.16 43 THR E CA 1
ATOM 7143 C C . THR D 1 43 ? -1.705 -39.520 8.984 1.00 11.38 43 THR E C 1
ATOM 7144 O O . THR D 1 43 ? -2.344 -40.100 9.872 1.00 10.75 43 THR E O 1
ATOM 7148 N N . THR D 1 44 ? -2.289 -38.838 8.004 1.00 10.67 44 THR E N 1
ATOM 7149 C CA . THR D 1 44 ? -3.737 -38.718 7.938 1.00 9.78 44 THR E CA 1
ATOM 7150 C C . THR D 1 44 ? -4.366 -40.081 7.655 1.00 10.53 44 THR E C 1
ATOM 7151 O O . THR D 1 44 ? -5.536 -40.314 7.960 1.00 11.28 44 THR E O 1
ATOM 7155 N N . GLY D 1 45 ? -3.574 -40.988 7.093 1.00 11.52 45 GLY E N 1
ATOM 7156 C CA . GLY D 1 45 ? -4.071 -42.322 6.797 1.00 10.68 45 GLY E CA 1
ATOM 7157 C C . GLY D 1 45 ? -3.849 -43.294 7.948 1.00 12.07 45 GLY E C 1
ATOM 7158 O O . GLY D 1 45 ? -4.050 -44.498 7.798 1.00 11.80 45 GLY E O 1
ATOM 7159 N N . GLU D 1 46 ? -3.440 -42.772 9.100 1.00 11.57 46 GLU E N 1
ATOM 7160 C CA . GLU D 1 46 ? -3.187 -43.590 10.290 1.00 12.72 46 GLU E CA 1
ATOM 7161 C C . GLU D 1 46 ? -2.099 -44.656 10.123 1.00 12.24 46 GLU E C 1
ATOM 7162 O O . GLU D 1 46 ? -2.200 -45.757 10.668 1.00 11.21 46 GLU E O 1
ATOM 7168 N N . SER D 1 47 ? -1.044 -44.319 9.390 1.00 12.16 47 SER E N 1
ATOM 7169 C CA . SER D 1 47 ? 0.060 -45.251 9.187 1.00 15.91 47 SER E CA 1
ATOM 7170 C C . SER D 1 47 ? 0.596 -45.839 10.503 1.00 15.11 47 SER E C 1
ATOM 7171 O O . SER D 1 47 ? 0.991 -47.004 10.553 1.00 14.72 47 SER E O 1
ATOM 7174 N N . PRO D 1 48 ? 0.613 -45.043 11.586 1.00 15.88 48 PRO E N 1
ATOM 7175 C CA . PRO D 1 48 ? 1.116 -45.565 12.863 1.00 16.14 48 PRO E CA 1
ATOM 7176 C C . PRO D 1 48 ? 0.449 -46.850 13.354 1.00 17.06 48 PRO E C 1
ATOM 7177 O O . PRO D 1 48 ? 1.110 -47.710 13.940 1.00 17.20 48 PRO E O 1
ATOM 7181 N N . THR D 1 49 ? -0.855 -46.980 13.129 1.00 15.94 49 THR E N 1
ATOM 7182 C CA . THR D 1 49 ? -1.570 -48.166 13.583 1.00 15.52 49 THR E CA 1
ATOM 7183 C C . THR D 1 49 ? -1.801 -49.233 12.520 1.00 16.44 49 THR E C 1
ATOM 7184 O O . THR D 1 49 ? -2.471 -50.231 12.788 1.00 15.06 49 THR E O 1
ATOM 7188 N N . LEU D 1 50 ? -1.263 -49.016 11.319 1.00 16.59 50 LEU E N 1
ATOM 7189 C CA . LEU D 1 50 ? -1.379 -49.995 10.236 1.00 18.06 50 LEU E CA 1
ATOM 7190 C C . LEU D 1 50 ? -0.162 -50.909 10.307 1.00 19.02 50 LEU E C 1
ATOM 7191 O O . LEU D 1 50 ? 0.947 -50.447 10.575 1.00 19.11 50 LEU E O 1
ATOM 7196 N N . THR D 1 51 ? -0.357 -52.201 10.068 1.00 19.78 51 THR E N 1
ATOM 7197 C CA . THR D 1 51 ? 0.767 -53.131 10.094 1.00 20.69 51 THR E CA 1
ATOM 7198 C C . THR D 1 51 ? 1.579 -52.917 8.822 1.00 20.92 51 THR E C 1
ATOM 7199 O O . THR D 1 51 ? 1.130 -52.227 7.909 1.00 19.38 51 THR E O 1
ATOM 7203 N N . PHE D 1 52 ? 2.774 -53.495 8.763 1.00 21.51 52 PHE E N 1
ATOM 7204 C CA . PHE D 1 52 ? 3.618 -53.369 7.578 1.00 22.22 52 PHE E CA 1
ATOM 7205 C C . PHE D 1 52 ? 2.838 -53.976 6.409 1.00 23.21 52 PHE E C 1
ATOM 7206 O O . PHE D 1 52 ? 2.841 -53.459 5.292 1.00 20.82 52 PHE E O 1
ATOM 7214 N N . GLU D 1 53 ? 2.161 -55.080 6.701 1.00 23.49 53 GLU E N 1
ATOM 7215 C CA . GLU D 1 53 ? 1.362 -55.813 5.727 1.00 24.25 53 GLU E CA 1
ATOM 7216 C C . GLU D 1 53 ? 0.203 -54.984 5.179 1.00 23.06 53 GLU E C 1
ATOM 7217 O O . GLU D 1 53 ? -0.037 -54.955 3.970 1.00 20.74 53 GLU E O 1
ATOM 7223 N N . GLU D 1 54 ? -0.521 -54.320 6.072 1.00 21.25 54 GLU E N 1
ATOM 7224 C CA . GLU D 1 54 ? -1.639 -53.491 5.653 1.00 21.00 54 GLU E CA 1
ATOM 7225 C C . GLU D 1 54 ? -1.120 -52.332 4.807 1.00 19.00 54 GLU E C 1
ATOM 7226 O O . GLU D 1 54 ? -1.797 -51.885 3.883 1.00 19.82 54 GLU E O 1
ATOM 7232 N N . HIS D 1 55 ? 0.083 -51.854 5.117 1.00 19.21 55 HIS E N 1
ATOM 7233 C CA . HIS D 1 55 ? 0.685 -50.771 4.339 1.00 19.05 55 HIS E CA 1
ATOM 7234 C C . HIS D 1 55 ? 0.850 -51.272 2.910 1.00 18.45 55 HIS E C 1
ATOM 7235 O O . HIS D 1 55 ? 0.420 -50.629 1.954 1.00 17.60 55 HIS E O 1
ATOM 7242 N N . GLU D 1 56 ? 1.500 -52.424 2.781 1.00 17.66 56 GLU E N 1
ATOM 7243 C CA . GLU D 1 56 ? 1.740 -53.034 1.478 1.00 18.36 56 GLU E CA 1
ATOM 7244 C C . GLU D 1 56 ? 0.451 -53.229 0.696 1.00 17.57 56 GLU E C 1
ATOM 7245 O O . GLU D 1 56 ? 0.390 -52.940 -0.502 1.00 17.32 56 GLU E O 1
ATOM 7251 N N . LYS D 1 57 ? -0.576 -53.718 1.380 1.00 16.78 57 LYS E N 1
ATOM 7252 C CA . LYS D 1 57 ? -1.869 -53.984 0.756 1.00 17.87 57 LYS E CA 1
ATOM 7253 C C . LYS D 1 57 ? -2.608 -52.715 0.321 1.00 15.91 57 LYS E C 1
ATOM 7254 O O . LYS D 1 57 ? -3.157 -52.660 -0.775 1.00 14.55 57 LYS E O 1
ATOM 7260 N N . VAL D 1 58 ? -2.613 -51.695 1.172 1.00 14.26 58 VAL E N 1
ATOM 7261 C CA . VAL D 1 58 ? -3.291 -50.439 0.842 1.00 14.42 58 VAL E CA 1
ATOM 7262 C C . VAL D 1 58 ? -2.657 -49.772 -0.375 1.00 13.38 58 VAL E C 1
ATOM 7263 O O . VAL D 1 58 ? -3.354 -49.256 -1.246 1.00 14.17 58 VAL E O 1
ATOM 7267 N N . ILE D 1 59 ? -1.329 -49.788 -0.431 1.00 14.62 59 ILE E N 1
ATOM 7268 C CA . ILE D 1 59 ? -0.601 -49.189 -1.540 1.00 13.33 59 ILE E CA 1
ATOM 7269 C C . ILE D 1 59 ? -0.910 -49.893 -2.862 1.00 14.89 59 ILE E C 1
ATOM 7270 O O . ILE D 1 59 ? -1.210 -49.242 -3.862 1.00 13.07 59 ILE E O 1
ATOM 7275 N N . GLU D 1 60 ? -0.840 -51.221 -2.873 1.00 17.05 60 GLU E N 1
ATOM 7276 C CA . GLU D 1 60 ? -1.127 -51.959 -4.101 1.00 16.25 60 GLU E CA 1
ATOM 7277 C C . GLU D 1 60 ? -2.592 -51.778 -4.489 1.00 15.28 60 GLU E C 1
ATOM 7278 O O . GLU D 1 60 ? -2.921 -51.656 -5.666 1.00 16.99 60 GLU E O 1
ATOM 7284 N N . PHE D 1 61 ? -3.475 -51.769 -3.497 1.00 15.36 61 PHE E N 1
ATOM 7285 C CA . PHE D 1 61 ? -4.892 -51.581 -3.762 1.00 16.01 61 PHE E CA 1
ATOM 7286 C C . PHE D 1 61 ? -5.117 -50.231 -4.442 1.00 16.39 61 PHE E C 1
ATOM 7287 O O . PHE D 1 61 ? -5.841 -50.138 -5.434 1.00 15.56 61 PHE E O 1
ATOM 7295 N N . ALA D 1 62 ? -4.493 -49.185 -3.903 1.00 15.33 62 ALA E N 1
ATOM 7296 C CA . ALA D 1 62 ? -4.635 -47.840 -4.461 1.00 15.15 62 ALA E CA 1
ATOM 7297 C C . ALA D 1 62 ? -4.137 -47.731 -5.899 1.00 15.90 62 ALA E C 1
ATOM 7298 O O . ALA D 1 62 ? -4.798 -47.129 -6.755 1.00 15.25 62 ALA E O 1
ATOM 7300 N N . VAL D 1 63 ? -2.964 -48.300 -6.166 1.00 16.07 63 VAL E N 1
ATOM 7301 C CA . VAL D 1 63 ? -2.387 -48.249 -7.504 1.00 17.58 63 VAL E CA 1
ATOM 7302 C C . VAL D 1 63 ? -3.248 -49.010 -8.513 1.00 19.45 63 VAL E C 1
ATOM 7303 O O . VAL D 1 63 ? -3.578 -48.487 -9.575 1.00 20.74 63 VAL E O 1
ATOM 7307 N N . LYS D 1 64 ? -3.623 -50.238 -8.178 1.00 19.14 64 LYS E N 1
ATOM 7308 C CA . LYS D 1 64 ? -4.425 -51.035 -9.092 1.00 20.50 64 LYS E CA 1
ATOM 7309 C C . LYS D 1 64 ? -5.823 -50.465 -9.313 1.00 21.56 64 LYS E C 1
ATOM 7310 O O . LYS D 1 64 ? -6.276 -50.369 -10.450 1.00 22.90 64 LYS E O 1
ATOM 7316 N N . ARG D 1 65 ? -6.509 -50.083 -8.241 1.00 22.08 65 ARG E N 1
ATOM 7317 C CA . ARG D 1 65 ? -7.843 -49.519 -8.394 1.00 22.64 65 ARG E CA 1
ATOM 7318 C C . ARG D 1 65 ? -7.807 -48.194 -9.141 1.00 22.30 65 ARG E C 1
ATOM 7319 O O . ARG D 1 65 ? -8.696 -47.907 -9.942 1.00 20.89 65 ARG E O 1
ATOM 7327 N N . ALA D 1 66 ? -6.778 -47.388 -8.892 1.00 21.45 66 ALA E N 1
ATOM 7328 C CA . ALA D 1 66 ? -6.642 -46.109 -9.583 1.00 22.18 66 ALA E CA 1
ATOM 7329 C C . ALA D 1 66 ? -6.553 -46.396 -11.080 1.00 24.12 66 ALA E C 1
ATOM 7330 O O . ALA D 1 66 ? -6.985 -45.597 -11.913 1.00 23.74 66 ALA E O 1
ATOM 7332 N N . ALA D 1 67 ? -5.973 -47.546 -11.405 1.00 25.73 67 ALA E N 1
ATOM 7333 C CA . ALA D 1 67 ? -5.820 -47.985 -12.785 1.00 26.60 67 ALA E CA 1
ATOM 7334 C C . ALA D 1 67 ? -5.290 -46.896 -13.708 1.00 28.06 67 ALA E C 1
ATOM 7335 O O . ALA D 1 67 ? -5.777 -46.726 -14.826 1.00 29.04 67 ALA E O 1
ATOM 7337 N N . GLY D 1 68 ? -4.298 -46.154 -13.227 1.00 28.47 68 GLY E N 1
ATOM 7338 C CA . GLY D 1 68 ? -3.687 -45.102 -14.022 1.00 27.61 68 GLY E CA 1
ATOM 7339 C C . GLY D 1 68 ? -4.495 -43.836 -14.239 1.00 26.28 68 GLY E C 1
ATOM 7340 O O . GLY D 1 68 ? -4.071 -42.956 -14.986 1.00 24.66 68 GLY E O 1
ATOM 7341 N N . ARG D 1 69 ? -5.646 -43.728 -13.586 1.00 25.05 69 ARG E N 1
ATOM 7342 C CA . ARG D 1 69 ? -6.493 -42.548 -13.741 1.00 24.25 69 ARG E CA 1
ATOM 7343 C C . ARG D 1 69 ? -6.065 -41.379 -12.855 1.00 24.37 69 ARG E C 1
ATOM 7344 O O . ARG D 1 69 ? -6.442 -40.234 -13.101 1.00 23.92 69 ARG E O 1
ATOM 7352 N N . ILE D 1 70 ? -5.277 -41.672 -11.824 1.00 22.22 70 ILE E N 1
ATOM 7353 C CA . ILE D 1 70 ? -4.809 -40.640 -10.905 1.00 20.78 70 ILE E CA 1
ATOM 7354 C C . ILE D 1 70 ? -3.492 -41.080 -10.270 1.00 19.03 70 ILE E C 1
ATOM 7355 O O . ILE D 1 70 ? -3.297 -42.260 -9.994 1.00 18.90 70 ILE E O 1
ATOM 7360 N N . LYS D 1 71 ? -2.583 -40.136 -10.055 1.00 18.87 71 LYS E N 1
ATOM 7361 C CA . LYS D 1 71 ? -1.299 -40.472 -9.457 1.00 19.08 71 LYS E CA 1
ATOM 7362 C C . LYS D 1 71 ? -1.490 -40.998 -8.042 1.00 18.51 71 LYS E C 1
ATOM 7363 O O . LYS D 1 71 ? -2.399 -40.574 -7.331 1.00 18.38 71 LYS E O 1
ATOM 7369 N N . VAL D 1 72 ? -0.629 -41.931 -7.648 1.00 16.94 72 VAL E N 1
ATOM 7370 C CA . VAL D 1 72 ? -0.682 -42.516 -6.317 1.00 15.54 72 VAL E CA 1
ATOM 7371 C C . VAL D 1 72 ? 0.687 -42.397 -5.663 1.00 15.10 72 VAL E C 1
ATOM 7372 O O . VAL D 1 72 ? 1.699 -42.829 -6.220 1.00 14.42 72 VAL E O 1
ATOM 7376 N N . ILE D 1 73 ? 0.707 -41.789 -4.483 1.00 14.22 73 ILE E N 1
ATOM 7377 C CA . ILE D 1 73 ? 1.936 -41.607 -3.723 1.00 12.63 73 ILE E CA 1
ATOM 7378 C C . ILE D 1 73 ? 1.802 -42.481 -2.485 1.00 13.28 73 ILE E C 1
ATOM 7379 O O . ILE D 1 73 ? 0.764 -42.479 -1.825 1.00 12.49 73 ILE E O 1
ATOM 7384 N N . ALA D 1 74 ? 2.847 -43.231 -2.171 1.00 11.53 74 ALA E N 1
ATOM 7385 C CA . ALA D 1 74 ? 2.796 -44.111 -1.015 1.00 13.60 74 ALA E CA 1
ATOM 7386 C C . ALA D 1 74 ? 3.588 -43.588 0.173 1.00 12.98 74 ALA E C 1
ATOM 7387 O O . ALA D 1 74 ? 4.740 -43.181 0.024 1.00 14.11 74 ALA E O 1
ATOM 7389 N N . GLY D 1 75 ? 2.961 -43.598 1.347 1.00 14.37 75 GLY E N 1
ATOM 7390 C CA . GLY D 1 75 ? 3.644 -43.186 2.564 1.00 14.37 75 GLY E CA 1
ATOM 7391 C C . GLY D 1 75 ? 4.408 -44.436 2.960 1.00 15.60 75 GLY E C 1
ATOM 7392 O O . GLY D 1 75 ? 3.796 -45.452 3.301 1.00 15.45 75 GLY E O 1
ATOM 7393 N N . THR D 1 76 ? 5.736 -44.376 2.913 1.00 14.54 76 THR E N 1
ATOM 7394 C CA . THR D 1 76 ? 6.552 -45.551 3.198 1.00 15.51 76 THR E CA 1
ATOM 7395 C C . THR D 1 76 ? 7.599 -45.413 4.299 1.00 16.88 76 THR E C 1
ATOM 7396 O O . THR D 1 76 ? 8.370 -46.343 4.532 1.00 16.64 76 THR E O 1
ATOM 7400 N N . GLY D 1 77 ? 7.633 -44.271 4.973 1.00 16.97 77 GLY E N 1
ATOM 7401 C CA . GLY D 1 77 ? 8.643 -44.075 5.997 1.00 18.01 77 GLY E CA 1
ATOM 7402 C C . GLY D 1 77 ? 8.279 -44.463 7.417 1.00 17.76 77 GLY E C 1
ATOM 7403 O O . GLY D 1 77 ? 7.146 -44.838 7.714 1.00 19.32 77 GLY E O 1
ATOM 7404 N N . GLY D 1 78 ? 9.274 -44.367 8.289 1.00 17.79 78 GLY E N 1
ATOM 7405 C CA . GLY D 1 78 ? 9.119 -44.680 9.700 1.00 16.24 78 GLY E CA 1
ATOM 7406 C C . GLY D 1 78 ? 10.403 -44.196 10.341 1.00 15.89 78 GLY E C 1
ATOM 7407 O O . GLY D 1 78 ? 11.096 -43.374 9.743 1.00 15.79 78 GLY E O 1
ATOM 7408 N N . ASN D 1 79 ? 10.746 -44.678 11.532 1.00 14.85 79 ASN E N 1
ATOM 7409 C CA . ASN D 1 79 ? 11.988 -44.221 12.141 1.00 15.57 79 ASN E CA 1
ATOM 7410 C C . ASN D 1 79 ? 13.098 -45.277 12.136 1.00 15.35 79 ASN E C 1
ATOM 7411 O O . ASN D 1 79 ? 14.072 -45.171 12.878 1.00 14.42 79 ASN E O 1
ATOM 7416 N N . ALA D 1 80 ? 12.936 -46.290 11.288 1.00 15.00 80 ALA E N 1
ATOM 7417 C CA . ALA D 1 80 ? 13.930 -47.356 11.131 1.00 13.82 80 ALA E CA 1
ATOM 7418 C C . ALA D 1 80 ? 14.265 -47.402 9.643 1.00 14.32 80 ALA E C 1
ATOM 7419 O O . ALA D 1 80 ? 13.401 -47.665 8.804 1.00 11.67 80 ALA E O 1
ATOM 7421 N N . THR D 1 81 ? 15.524 -47.152 9.315 1.00 14.11 81 THR E N 1
ATOM 7422 C CA . THR D 1 81 ? 15.943 -47.119 7.922 1.00 14.30 81 THR E CA 1
ATOM 7423 C C . THR D 1 81 ? 15.711 -48.406 7.131 1.00 15.86 81 THR E C 1
ATOM 7424 O O . THR D 1 81 ? 15.203 -48.362 6.009 1.00 14.10 81 THR E O 1
ATOM 7428 N N . HIS D 1 82 ? 16.070 -49.546 7.714 1.00 16.39 82 HIS E N 1
ATOM 7429 C CA . HIS D 1 82 ? 15.905 -50.827 7.036 1.00 17.95 82 HIS E CA 1
ATOM 7430 C C . HIS D 1 82 ? 14.476 -51.061 6.546 1.00 17.93 82 HIS E C 1
ATOM 7431 O O . HIS D 1 82 ? 14.266 -51.425 5.387 1.00 16.41 82 HIS E O 1
ATOM 7438 N N . GLU D 1 83 ? 13.491 -50.862 7.416 1.00 18.96 83 GLU E N 1
ATOM 7439 C CA . GLU D 1 83 ? 12.111 -51.073 6.997 1.00 21.07 83 GLU E CA 1
ATOM 7440 C C . GLU D 1 83 ? 11.622 -50.022 6.014 1.00 19.63 83 GLU E C 1
ATOM 7441 O O . GLU D 1 83 ? 10.767 -50.316 5.182 1.00 19.64 83 GLU E O 1
ATOM 7447 N N . ALA D 1 84 ? 12.158 -48.806 6.097 1.00 16.63 84 ALA E N 1
ATOM 7448 C CA . ALA D 1 84 ? 11.753 -47.756 5.165 1.00 16.14 84 ALA E CA 1
ATOM 7449 C C . ALA D 1 84 ? 12.202 -48.161 3.761 1.00 16.37 84 ALA E C 1
ATOM 7450 O O . ALA D 1 84 ? 11.485 -47.950 2.781 1.00 16.62 84 ALA E O 1
ATOM 7452 N N . VAL D 1 85 ? 13.393 -48.748 3.672 1.00 15.68 85 VAL E N 1
ATOM 7453 C CA . VAL D 1 85 ? 13.927 -49.202 2.393 1.00 16.99 85 VAL E CA 1
ATOM 7454 C C . VAL D 1 85 ? 13.003 -50.285 1.833 1.00 17.50 85 VAL E C 1
ATOM 7455 O O . VAL D 1 85 ? 12.618 -50.247 0.667 1.00 17.57 85 VAL E O 1
ATOM 7459 N N . HIS D 1 86 ? 12.645 -51.238 2.683 1.00 18.32 86 HIS E N 1
ATOM 7460 C CA . HIS D 1 86 ? 11.774 -52.347 2.297 1.00 20.50 86 HIS E CA 1
ATOM 7461 C C . HIS D 1 86 ? 10.398 -51.927 1.810 1.00 19.67 86 HIS E C 1
ATOM 7462 O O . HIS D 1 86 ? 9.928 -52.393 0.768 1.00 17.57 86 HIS E O 1
ATOM 7469 N N . LEU D 1 87 ? 9.746 -51.050 2.560 1.00 18.43 87 LEU E N 1
ATOM 7470 C CA . LEU D 1 87 ? 8.422 -50.597 2.175 1.00 18.21 87 LEU E CA 1
ATOM 7471 C C . LEU D 1 87 ? 8.492 -49.741 0.913 1.00 17.72 87 LEU E C 1
ATOM 7472 O O . LEU D 1 87 ? 7.627 -49.835 0.043 1.00 17.65 87 LEU E O 1
ATOM 7477 N N . THR D 1 88 ? 9.530 -48.915 0.804 1.00 16.84 88 THR E N 1
ATOM 7478 C CA . THR D 1 88 ? 9.685 -48.062 -0.369 1.00 15.98 88 THR E CA 1
ATOM 7479 C C . THR D 1 88 ? 9.924 -48.923 -1.617 1.00 16.19 88 THR E C 1
ATOM 7480 O O . THR D 1 88 ? 9.443 -48.602 -2.703 1.00 15.66 88 THR E O 1
ATOM 7484 N N . ALA D 1 89 ? 10.659 -50.018 -1.450 1.00 15.17 89 ALA E N 1
ATOM 7485 C CA . ALA D 1 89 ? 10.938 -50.926 -2.561 1.00 16.76 89 ALA E CA 1
ATOM 7486 C C . ALA D 1 89 ? 9.623 -51.562 -3.012 1.00 16.76 89 ALA E C 1
ATOM 7487 O O . ALA D 1 89 ? 9.403 -51.775 -4.201 1.00 18.72 89 ALA E O 1
ATOM 7489 N N . HIS D 1 90 ? 8.752 -51.858 -2.052 1.00 16.05 90 HIS E N 1
ATOM 7490 C CA . HIS D 1 90 ? 7.450 -52.445 -2.347 1.00 17.79 90 HIS E CA 1
ATOM 7491 C C . HIS D 1 90 ? 6.607 -51.473 -3.170 1.00 18.48 90 HIS E C 1
ATOM 7492 O O . HIS D 1 90 ? 6.026 -51.852 -4.191 1.00 17.88 90 HIS E O 1
ATOM 7499 N N . ALA D 1 91 ? 6.542 -50.222 -2.722 1.00 15.62 91 ALA E N 1
ATOM 7500 C CA . ALA D 1 91 ? 5.769 -49.197 -3.422 1.00 16.41 91 ALA E CA 1
ATOM 7501 C C . ALA D 1 91 ? 6.215 -49.131 -4.878 1.00 17.20 91 ALA E C 1
ATOM 7502 O O . ALA D 1 91 ? 5.396 -49.049 -5.796 1.00 18.06 91 ALA E O 1
ATOM 7504 N N . LYS D 1 92 ? 7.527 -49.167 -5.074 1.00 18.16 92 LYS E N 1
ATOM 7505 C CA . LYS D 1 92 ? 8.128 -49.135 -6.400 1.00 20.23 92 LYS E CA 1
ATOM 7506 C C . LYS D 1 92 ? 7.658 -50.339 -7.220 1.00 22.16 92 LYS E C 1
ATOM 7507 O O . LYS D 1 92 ? 7.205 -50.194 -8.353 1.00 21.60 92 LYS E O 1
ATOM 7513 N N . GLU D 1 93 ? 7.764 -51.523 -6.628 1.00 23.19 93 GLU E N 1
ATOM 7514 C CA . GLU D 1 93 ? 7.375 -52.763 -7.291 1.00 24.71 93 GLU E CA 1
ATOM 7515 C C . GLU D 1 93 ? 5.911 -52.827 -7.710 1.00 23.57 93 GLU E C 1
ATOM 7516 O O . GLU D 1 93 ? 5.595 -53.381 -8.764 1.00 21.86 93 GLU E O 1
ATOM 7522 N N . VAL D 1 94 ? 5.017 -52.270 -6.897 1.00 21.24 94 VAL E N 1
ATOM 7523 C CA . VAL D 1 94 ? 3.599 -52.308 -7.233 1.00 21.80 94 VAL E CA 1
ATOM 7524 C C . VAL D 1 94 ? 3.137 -51.125 -8.080 1.00 21.35 94 VAL E C 1
ATOM 7525 O O . VAL D 1 94 ? 1.939 -50.928 -8.280 1.00 23.31 94 VAL E O 1
ATOM 7529 N N . GLY D 1 95 ? 4.089 -50.331 -8.561 1.00 21.14 95 GLY E N 1
ATOM 7530 C CA . GLY D 1 95 ? 3.759 -49.216 -9.435 1.00 19.32 95 GLY E CA 1
ATOM 7531 C C . GLY D 1 95 ? 3.346 -47.869 -8.873 1.00 19.11 95 GLY E C 1
ATOM 7532 O O . GLY D 1 95 ? 2.693 -47.091 -9.567 1.00 16.94 95 GLY E O 1
ATOM 7533 N N . ALA D 1 96 ? 3.711 -47.574 -7.631 1.00 17.95 96 ALA E N 1
ATOM 7534 C CA . ALA D 1 96 ? 3.360 -46.282 -7.058 1.00 17.35 96 ALA E CA 1
ATOM 7535 C C . ALA D 1 96 ? 4.127 -45.213 -7.829 1.00 16.92 96 ALA E C 1
ATOM 7536 O O . ALA D 1 96 ? 5.249 -45.448 -8.275 1.00 17.18 96 ALA E O 1
ATOM 7538 N N . ASP D 1 97 ? 3.527 -44.041 -7.994 1.00 16.04 97 ASP E N 1
ATOM 7539 C CA . ASP D 1 97 ? 4.184 -42.960 -8.718 1.00 17.42 97 ASP E CA 1
ATOM 7540 C C . ASP D 1 97 ? 5.252 -42.264 -7.884 1.00 17.34 97 ASP E C 1
ATOM 7541 O O . ASP D 1 97 ? 6.152 -41.609 -8.415 1.00 16.51 97 ASP E O 1
ATOM 7546 N N . GLY D 1 98 ? 5.158 -42.415 -6.571 1.00 16.11 98 GLY E N 1
ATOM 7547 C CA . GLY D 1 98 ? 6.138 -41.790 -5.708 1.00 15.13 98 GLY E CA 1
ATOM 7548 C C . GLY D 1 98 ? 6.019 -42.288 -4.287 1.00 14.03 98 GLY E C 1
ATOM 7549 O O . GLY D 1 98 ? 5.046 -42.954 -3.929 1.00 14.46 98 GLY E O 1
ATOM 7550 N N . ALA D 1 99 ? 7.015 -41.963 -3.476 1.00 14.39 99 ALA E N 1
ATOM 7551 C CA . ALA D 1 99 ? 7.026 -42.372 -2.084 1.00 14.65 99 ALA E CA 1
ATOM 7552 C C . ALA D 1 99 ? 7.251 -41.167 -1.186 1.00 14.48 99 ALA E C 1
ATOM 7553 O O . ALA D 1 99 ? 8.149 -40.362 -1.427 1.00 15.54 99 ALA E O 1
ATOM 7555 N N . LEU D 1 100 ? 6.420 -41.051 -0.158 1.00 13.16 100 LEU E N 1
ATOM 7556 C CA . LEU D 1 100 ? 6.533 -39.967 0.810 1.00 13.27 100 LEU E CA 1
ATOM 7557 C C . LEU D 1 100 ? 7.240 -40.604 1.996 1.00 12.33 100 LEU E C 1
ATOM 7558 O O . LEU D 1 100 ? 6.719 -41.541 2.596 1.00 12.59 100 LEU E O 1
ATOM 7563 N N . VAL D 1 101 ? 8.426 -40.096 2.318 1.00 12.82 101 VAL E N 1
ATOM 7564 C CA . VAL D 1 101 ? 9.225 -40.618 3.412 1.00 10.76 101 VAL E CA 1
ATOM 7565 C C . VAL D 1 101 ? 9.335 -39.572 4.513 1.00 11.31 101 VAL E C 1
ATOM 7566 O O . VAL D 1 101 ? 9.981 -38.536 4.340 1.00 9.27 101 VAL E O 1
ATOM 7570 N N . VAL D 1 102 ? 8.699 -39.841 5.648 1.00 10.76 102 VAL E N 1
ATOM 7571 C CA . VAL D 1 102 ? 8.724 -38.895 6.755 1.00 11.12 102 VAL E CA 1
ATOM 7572 C C . VAL D 1 102 ? 10.083 -38.834 7.445 1.00 9.99 102 VAL E C 1
ATOM 7573 O O . VAL D 1 102 ? 10.842 -39.805 7.441 1.00 12.00 102 VAL E O 1
ATOM 7577 N N . VAL D 1 103 ? 10.395 -37.674 8.012 1.00 11.04 103 VAL E N 1
ATOM 7578 C CA . VAL D 1 103 ? 11.630 -37.491 8.764 1.00 9.41 103 VAL E CA 1
ATOM 7579 C C . VAL D 1 103 ? 11.431 -38.377 9.999 1.00 8.79 103 VAL E C 1
ATOM 7580 O O . VAL D 1 103 ? 10.417 -38.260 10.682 1.00 11.30 103 VAL E O 1
ATOM 7584 N N . PRO D 1 104 ? 12.377 -39.287 10.287 1.00 9.79 104 PRO E N 1
ATOM 7585 C CA . PRO D 1 104 ? 12.262 -40.176 11.449 1.00 9.53 104 PRO E CA 1
ATOM 7586 C C . PRO D 1 104 ? 11.775 -39.490 12.724 1.00 9.40 104 PRO E C 1
ATOM 7587 O O . PRO D 1 104 ? 12.357 -38.501 13.174 1.00 10.21 104 PRO E O 1
ATOM 7591 N N . TYR D 1 105 ? 10.700 -40.027 13.293 1.00 8.50 105 TYR E N 1
ATOM 7592 C CA . TYR D 1 105 ? 10.109 -39.493 14.513 1.00 8.56 105 TYR E CA 1
ATOM 7593 C C . TYR D 1 105 ? 10.634 -40.220 15.750 1.00 10.40 105 TYR E C 1
ATOM 7594 O O . TYR D 1 105 ? 11.147 -41.335 15.660 1.00 10.47 105 TYR E O 1
ATOM 7603 N N . TYR D 1 106 ? 10.509 -39.565 16.898 1.00 9.90 106 TYR E N 1
ATOM 7604 C CA . TYR D 1 106 ? 10.885 -40.142 18.181 1.00 12.14 106 TYR E CA 1
ATOM 7605 C C . TYR D 1 106 ? 12.357 -40.405 18.515 1.00 12.20 106 TYR E C 1
ATOM 7606 O O . TYR D 1 106 ? 12.794 -40.047 19.613 1.00 14.26 106 TYR E O 1
ATOM 7615 N N . ASN D 1 107 ? 13.124 -41.031 17.620 1.00 11.00 107 ASN E N 1
ATOM 7616 C CA . ASN D 1 107 ? 14.524 -41.287 17.964 1.00 10.49 107 ASN E CA 1
ATOM 7617 C C . ASN D 1 107 ? 15.480 -40.130 17.681 1.00 11.65 107 ASN E C 1
ATOM 7618 O O . ASN D 1 107 ? 16.673 -40.225 17.950 1.00 10.96 107 ASN E O 1
ATOM 7623 N N . LYS D 1 108 ? 14.939 -39.034 17.152 1.00 11.90 108 LYS E N 1
ATOM 7624 C CA . LYS D 1 108 ? 15.702 -37.819 16.882 1.00 12.46 108 LYS E CA 1
ATOM 7625 C C . LYS D 1 108 ? 17.119 -37.990 16.341 1.00 11.50 108 LYS E C 1
ATOM 7626 O O . LYS D 1 108 ? 18.099 -37.607 16.992 1.00 11.96 108 LYS E O 1
ATOM 7632 N N . PRO D 1 109 ? 17.255 -38.552 15.138 1.00 11.82 109 PRO E N 1
ATOM 7633 C CA . PRO D 1 109 ? 18.620 -38.706 14.625 1.00 10.06 109 PRO E CA 1
ATOM 7634 C C . PRO D 1 109 ? 19.330 -37.376 14.389 1.00 11.33 109 PRO E C 1
ATOM 7635 O O . PRO D 1 109 ? 18.696 -36.323 14.284 1.00 10.52 109 PRO E O 1
ATOM 7639 N N . THR D 1 110 ? 20.657 -37.426 14.324 1.00 11.53 110 THR E N 1
ATOM 7640 C CA . THR D 1 110 ? 21.443 -36.227 14.066 1.00 11.96 110 THR E CA 1
ATOM 7641 C C . THR D 1 110 ? 21.255 -35.910 12.583 1.00 11.48 110 THR E C 1
ATOM 7642 O O . THR D 1 110 ? 20.694 -36.721 11.846 1.00 10.94 110 THR E O 1
ATOM 7646 N N . GLN D 1 111 ? 21.716 -34.744 12.139 1.00 11.77 111 GLN E N 1
ATOM 7647 C CA . GLN D 1 111 ? 21.577 -34.389 10.732 1.00 12.64 111 GLN E CA 1
ATOM 7648 C C . GLN D 1 111 ? 22.294 -35.411 9.851 1.00 13.61 111 GLN E C 1
ATOM 7649 O O . GLN D 1 111 ? 21.836 -35.722 8.754 1.00 14.01 111 GLN E O 1
ATOM 7655 N N . ARG D 1 112 ? 23.422 -35.930 10.327 1.00 13.32 112 ARG E N 1
ATOM 7656 C CA . ARG D 1 112 ? 24.155 -36.930 9.559 1.00 13.76 112 ARG E CA 1
ATOM 7657 C C . ARG D 1 112 ? 23.278 -38.171 9.451 1.00 13.43 112 ARG E C 1
ATOM 7658 O O . ARG D 1 112 ? 23.243 -38.833 8.415 1.00 12.45 112 ARG E O 1
ATOM 7666 N N . GLY D 1 113 ? 22.566 -38.474 10.532 1.00 12.91 113 GLY E N 1
ATOM 7667 C CA . GLY D 1 113 ? 21.684 -39.627 10.535 1.00 13.09 113 GLY E CA 1
ATOM 7668 C C . GLY D 1 113 ? 20.539 -39.443 9.557 1.00 12.26 113 GLY E C 1
ATOM 7669 O O . GLY D 1 113 ? 20.117 -40.395 8.905 1.00 12.01 113 GLY E O 1
ATOM 7670 N N . LEU D 1 114 ? 20.028 -38.220 9.452 1.00 12.02 114 LEU E N 1
ATOM 7671 C CA . LEU D 1 114 ? 18.932 -37.942 8.531 1.00 11.19 114 LEU E CA 1
ATOM 7672 C C . LEU D 1 114 ? 19.446 -38.044 7.099 1.00 12.14 114 LEU E C 1
ATOM 7673 O O . LEU D 1 114 ? 18.748 -38.527 6.207 1.00 12.88 114 LEU E O 1
ATOM 7678 N N . TYR D 1 115 ? 20.671 -37.581 6.880 1.00 12.19 115 TYR E N 1
ATOM 7679 C CA . TYR D 1 115 ? 21.278 -37.655 5.559 1.00 11.24 115 TYR E CA 1
ATOM 7680 C C . TYR D 1 115 ? 21.406 -39.117 5.136 1.00 13.44 115 TYR E C 1
ATOM 7681 O O . TYR D 1 115 ? 20.991 -39.504 4.040 1.00 12.45 115 TYR E O 1
ATOM 7690 N N . GLU D 1 116 ? 21.978 -39.934 6.013 1.00 14.94 116 GLU E N 1
ATOM 7691 C CA . GLU D 1 116 ? 22.166 -41.343 5.698 1.00 15.10 116 GLU E CA 1
ATOM 7692 C C . GLU D 1 116 ? 20.846 -42.091 5.550 1.00 14.40 116 GLU E C 1
ATOM 7693 O O . GLU D 1 116 ? 20.733 -43.003 4.733 1.00 15.62 116 GLU E O 1
ATOM 7699 N N . HIS D 1 117 ? 19.849 -41.709 6.343 1.00 12.92 117 HIS E N 1
ATOM 7700 C CA . HIS D 1 117 ? 18.536 -42.347 6.269 1.00 11.58 117 HIS E CA 1
ATOM 7701 C C . HIS D 1 117 ? 17.951 -42.162 4.865 1.00 11.05 117 HIS E C 1
ATOM 7702 O O . HIS D 1 117 ? 17.667 -43.136 4.165 1.00 11.94 117 HIS E O 1
ATOM 7709 N N . PHE D 1 118 ? 17.781 -40.909 4.456 1.00 9.89 118 PHE E N 1
ATOM 7710 C CA . PHE D 1 118 ? 17.222 -40.600 3.142 1.00 11.81 118 PHE E CA 1
ATOM 7711 C C . PHE D 1 118 ? 18.100 -41.029 1.964 1.00 11.96 118 PHE E C 1
ATOM 7712 O O . PHE D 1 118 ? 17.587 -41.473 0.938 1.00 13.48 118 PHE E O 1
ATOM 7720 N N . LYS D 1 119 ? 19.415 -40.897 2.100 1.00 12.45 119 LYS E N 1
ATOM 7721 C CA . LYS D 1 119 ? 20.313 -41.300 1.023 1.00 14.17 119 LYS E CA 1
ATOM 7722 C C . LYS D 1 119 ? 20.189 -42.805 0.788 1.00 13.97 119 LYS E C 1
ATOM 7723 O O . LYS D 1 119 ? 20.120 -43.264 -0.349 1.00 13.27 119 LYS E O 1
ATOM 7729 N N . THR D 1 120 ? 20.154 -43.568 1.874 1.00 15.28 120 THR E N 1
ATOM 7730 C CA . THR D 1 120 ? 20.039 -45.019 1.775 1.00 15.37 120 THR E CA 1
ATOM 7731 C C . THR D 1 120 ? 18.763 -45.427 1.052 1.00 15.13 120 THR E C 1
ATOM 7732 O O . THR D 1 120 ? 18.792 -46.261 0.143 1.00 13.76 120 THR E O 1
ATOM 7736 N N . VAL D 1 121 ? 17.643 -44.839 1.457 1.00 15.58 121 VAL E N 1
ATOM 7737 C CA . VAL D 1 121 ? 16.366 -45.147 0.826 1.00 16.18 121 VAL E CA 1
ATOM 7738 C C . VAL D 1 121 ? 16.385 -44.778 -0.660 1.00 17.00 121 VAL E C 1
ATOM 7739 O O . VAL D 1 121 ? 16.051 -45.598 -1.516 1.00 18.89 121 VAL E O 1
ATOM 7743 N N . ALA D 1 122 ? 16.792 -43.551 -0.963 1.00 16.68 122 ALA E N 1
ATOM 7744 C CA . ALA D 1 122 ? 16.837 -43.072 -2.344 1.00 17.22 122 ALA E CA 1
ATOM 7745 C C . ALA D 1 122 ? 17.759 -43.879 -3.260 1.00 18.34 122 ALA E C 1
ATOM 7746 O O . ALA D 1 122 ? 17.412 -44.145 -4.409 1.00 18.38 122 ALA E O 1
ATOM 7748 N N . GLN D 1 123 ? 18.932 -44.262 -2.764 1.00 19.26 123 GLN E N 1
ATOM 7749 C CA . GLN D 1 123 ? 19.869 -45.026 -3.586 1.00 21.85 123 GLN E CA 1
ATOM 7750 C C . GLN D 1 123 ? 19.420 -46.466 -3.808 1.00 21.50 123 GLN E C 1
ATOM 7751 O O . GLN D 1 123 ? 19.715 -47.058 -4.843 1.00 22.51 123 GLN E O 1
ATOM 7757 N N . GLU D 1 124 ? 18.703 -47.026 -2.839 1.00 21.69 124 GLU E N 1
ATOM 7758 C CA . GLU D 1 124 ? 18.221 -48.400 -2.945 1.00 22.77 124 GLU E CA 1
ATOM 7759 C C . GLU D 1 124 ? 16.988 -48.544 -3.832 1.00 20.97 124 GLU E C 1
ATOM 7760 O O . GLU D 1 124 ? 16.797 -49.583 -4.466 1.00 19.08 124 GLU E O 1
ATOM 7766 N N . VAL D 1 125 ? 16.152 -47.510 -3.874 1.00 18.70 125 VAL E N 1
ATOM 7767 C CA . VAL D 1 125 ? 14.925 -47.574 -4.663 1.00 18.22 125 VAL E CA 1
ATOM 7768 C C . VAL D 1 125 ? 14.789 -46.439 -5.669 1.00 19.57 125 VAL E C 1
ATOM 7769 O O . VAL D 1 125 ? 14.725 -45.270 -5.294 1.00 20.16 125 VAL E O 1
ATOM 7773 N N . ASP D 1 126 ? 14.720 -46.796 -6.948 1.00 20.48 126 ASP E N 1
ATOM 7774 C CA . ASP D 1 126 ? 14.594 -45.809 -8.013 1.00 22.20 126 ASP E CA 1
ATOM 7775 C C . ASP D 1 126 ? 13.150 -45.343 -8.199 1.00 21.81 126 ASP E C 1
ATOM 7776 O O . ASP D 1 126 ? 12.501 -45.666 -9.199 1.00 21.43 126 ASP E O 1
ATOM 7781 N N . ILE D 1 127 ? 12.655 -44.590 -7.226 1.00 19.03 127 ILE E N 1
ATOM 7782 C CA . ILE D 1 127 ? 11.304 -44.049 -7.267 1.00 17.87 127 ILE E CA 1
ATOM 7783 C C . ILE D 1 127 ? 11.403 -42.611 -6.770 1.00 17.34 127 ILE E C 1
ATOM 7784 O O . ILE D 1 127 ? 12.208 -42.316 -5.883 1.00 16.70 127 ILE E O 1
ATOM 7789 N N . PRO D 1 128 ? 10.615 -41.691 -7.353 1.00 15.89 128 PRO E N 1
ATOM 7790 C CA . PRO D 1 128 ? 10.671 -40.296 -6.902 1.00 15.29 128 PRO E CA 1
ATOM 7791 C C . PRO D 1 128 ? 10.317 -40.246 -5.420 1.00 15.28 128 PRO E C 1
ATOM 7792 O O . PRO D 1 128 ? 9.347 -40.864 -4.987 1.00 15.01 128 PRO E O 1
ATOM 7796 N N . ILE D 1 129 ? 11.104 -39.510 -4.646 1.00 14.33 129 ILE E N 1
ATOM 7797 C CA . ILE D 1 129 ? 10.876 -39.427 -3.211 1.00 14.91 129 ILE E CA 1
ATOM 7798 C C . ILE D 1 129 ? 10.575 -38.021 -2.719 1.00 14.45 129 ILE E C 1
ATOM 7799 O O . ILE D 1 129 ? 11.218 -37.052 -3.126 1.00 12.48 129 ILE E O 1
ATOM 7804 N N . ILE D 1 130 ? 9.578 -37.930 -1.843 1.00 14.26 130 ILE E N 1
ATOM 7805 C CA . ILE D 1 130 ? 9.168 -36.666 -1.251 1.00 14.80 130 ILE E CA 1
ATOM 7806 C C . ILE D 1 130 ? 9.494 -36.730 0.236 1.00 14.52 130 ILE E C 1
ATOM 7807 O O . ILE D 1 130 ? 9.020 -37.620 0.940 1.00 13.34 130 ILE E O 1
ATOM 7812 N N . ILE D 1 131 ? 10.326 -35.806 0.700 1.00 13.50 131 ILE E N 1
ATOM 7813 C CA . ILE D 1 131 ? 10.684 -35.748 2.108 1.00 12.86 131 ILE E CA 1
ATOM 7814 C C . ILE D 1 131 ? 9.493 -35.128 2.814 1.00 12.27 131 ILE E C 1
ATOM 7815 O O . ILE D 1 131 ? 8.876 -34.196 2.298 1.00 12.71 131 ILE E O 1
ATOM 7820 N N . TYR D 1 132 ? 9.166 -35.638 3.992 1.00 10.99 132 TYR E N 1
ATOM 7821 C CA . TYR D 1 132 ? 8.038 -35.114 4.742 1.00 9.26 132 TYR E CA 1
ATOM 7822 C C . TYR D 1 132 ? 8.529 -34.607 6.092 1.00 10.57 132 TYR E C 1
ATOM 7823 O O . TYR D 1 132 ? 8.835 -35.386 6.993 1.00 9.38 132 TYR E O 1
ATOM 7832 N N . ASN D 1 133 ? 8.618 -33.285 6.204 1.00 10.02 133 ASN E N 1
ATOM 7833 C CA . ASN D 1 133 ? 9.084 -32.629 7.417 1.00 9.82 133 ASN E CA 1
ATOM 7834 C C . ASN D 1 133 ? 7.904 -32.072 8.216 1.00 10.47 133 ASN E C 1
ATOM 7835 O O . ASN D 1 133 ? 7.131 -31.244 7.720 1.00 10.46 133 ASN E O 1
ATOM 7840 N N . ILE D 1 134 ? 7.759 -32.553 9.446 1.00 10.55 134 ILE E N 1
ATOM 7841 C CA . ILE D 1 134 ? 6.696 -32.102 10.340 1.00 10.50 134 ILE E CA 1
ATOM 7842 C C . ILE D 1 134 ? 7.220 -32.194 11.765 1.00 11.93 134 ILE E C 1
ATOM 7843 O O . ILE D 1 134 ? 6.929 -33.141 12.491 1.00 11.71 134 ILE E O 1
ATOM 7848 N N . PRO D 1 135 ? 8.017 -31.194 12.176 1.00 12.31 135 PRO E N 1
ATOM 7849 C CA . PRO D 1 135 ? 8.623 -31.115 13.507 1.00 12.39 135 PRO E CA 1
ATOM 7850 C C . PRO D 1 135 ? 7.650 -31.243 14.668 1.00 12.11 135 PRO E C 1
ATOM 7851 O O . PRO D 1 135 ? 8.014 -31.776 15.716 1.00 11.68 135 PRO E O 1
ATOM 7855 N N . SER D 1 136 ? 6.421 -30.760 14.489 1.00 11.47 136 SER E N 1
ATOM 7856 C CA . SER D 1 136 ? 5.427 -30.828 15.560 1.00 11.25 136 SER E CA 1
ATOM 7857 C C . SER D 1 136 ? 5.047 -32.269 15.913 1.00 12.05 136 SER E C 1
ATOM 7858 O O . SER D 1 136 ? 4.477 -32.514 16.976 1.00 11.52 136 SER E O 1
ATOM 7861 N N . ARG D 1 137 ? 5.365 -33.217 15.033 1.00 10.02 137 ARG E N 1
ATOM 7862 C CA . ARG D 1 137 ? 5.054 -34.623 15.286 1.00 9.63 137 ARG E CA 1
ATOM 7863 C C . ARG D 1 137 ? 6.292 -35.494 15.471 1.00 10.90 137 ARG E C 1
ATOM 7864 O O . ARG D 1 137 ? 6.323 -36.365 16.346 1.00 12.19 137 ARG E O 1
ATOM 7872 N N . THR D 1 138 ? 7.309 -35.261 14.648 1.00 11.08 138 THR E N 1
ATOM 7873 C CA . THR D 1 138 ? 8.537 -36.050 14.699 1.00 12.46 138 THR E CA 1
ATOM 7874 C C . THR D 1 138 ? 9.469 -35.597 15.807 1.00 11.83 138 THR E C 1
ATOM 7875 O O . THR D 1 138 ? 10.317 -36.361 16.268 1.00 11.82 138 THR E O 1
ATOM 7879 N N . CYS D 1 139 ? 9.311 -34.347 16.219 1.00 13.28 139 CYS E N 1
ATOM 7880 C CA . CYS D 1 139 ? 10.121 -33.772 17.278 1.00 14.89 139 CYS E CA 1
ATOM 7881 C C . CYS D 1 139 ? 11.597 -33.561 16.886 1.00 15.95 139 CYS E C 1
ATOM 7882 O O . CYS D 1 139 ? 12.495 -33.509 17.733 1.00 17.63 139 CYS E O 1
ATOM 7885 N N . VAL D 1 140 ? 11.832 -33.423 15.583 1.00 14.08 140 VAL E N 1
ATOM 7886 C CA . VAL D 1 140 ? 13.161 -33.161 15.035 1.00 12.77 140 VAL E CA 1
ATOM 7887 C C . VAL D 1 140 ? 12.916 -32.532 13.662 1.00 13.47 140 VAL E C 1
ATOM 7888 O O . VAL D 1 140 ? 11.835 -32.683 13.102 1.00 14.33 140 VAL E O 1
ATOM 7892 N N . GLU D 1 141 ? 13.892 -31.807 13.129 1.00 11.84 141 GLU E N 1
ATOM 7893 C CA . GLU D 1 141 ? 13.710 -31.194 11.816 1.00 11.94 141 GLU E CA 1
ATOM 7894 C C . GLU D 1 141 ? 14.918 -31.414 10.918 1.00 11.93 141 GLU E C 1
ATOM 7895 O O . GLU D 1 141 ? 16.059 -31.330 11.369 1.00 13.35 141 GLU E O 1
ATOM 7901 N N . ILE D 1 142 ? 14.669 -31.718 9.649 1.00 11.67 142 ILE E N 1
ATOM 7902 C CA . ILE D 1 142 ? 15.765 -31.918 8.714 1.00 11.14 142 ILE E CA 1
ATOM 7903 C C . ILE D 1 142 ? 16.162 -30.513 8.262 1.00 11.66 142 ILE E C 1
ATOM 7904 O O . ILE D 1 142 ? 15.334 -29.762 7.754 1.00 12.65 142 ILE E O 1
ATOM 7909 N N . SER D 1 143 ? 17.421 -30.144 8.492 1.00 11.71 143 SER E N 1
ATOM 7910 C CA . SER D 1 143 ? 17.909 -28.809 8.146 1.00 10.10 143 SER E CA 1
ATOM 7911 C C . SER D 1 143 ? 17.917 -28.579 6.640 1.00 11.88 143 SER E C 1
ATOM 7912 O O . SER D 1 143 ? 17.920 -29.528 5.853 1.00 10.68 143 SER E O 1
ATOM 7915 N N . VAL D 1 144 ? 17.920 -27.317 6.232 1.00 10.88 144 VAL E N 1
ATOM 7916 C CA . VAL D 1 144 ? 17.948 -27.030 4.808 1.00 12.73 144 VAL E CA 1
ATOM 7917 C C . VAL D 1 144 ? 19.298 -27.480 4.243 1.00 12.77 144 VAL E C 1
ATOM 7918 O O . VAL D 1 144 ? 19.381 -27.875 3.086 1.00 15.16 144 VAL E O 1
ATOM 7922 N N . ASP D 1 145 ? 20.348 -27.439 5.066 1.00 15.19 145 ASP E N 1
ATOM 7923 C CA . ASP D 1 145 ? 21.674 -27.883 4.629 1.00 14.74 145 ASP E CA 1
ATOM 7924 C C . ASP D 1 145 ? 21.611 -29.361 4.257 1.00 15.16 145 ASP E C 1
ATOM 7925 O O . ASP D 1 145 ? 22.146 -29.782 3.228 1.00 14.26 145 ASP E O 1
ATOM 7930 N N . THR D 1 146 ? 20.961 -30.148 5.108 1.00 13.98 146 THR E N 1
ATOM 7931 C CA . THR D 1 146 ? 20.839 -31.578 4.869 1.00 12.31 146 THR E CA 1
ATOM 7932 C C . THR D 1 146 ? 19.997 -31.830 3.627 1.00 13.80 146 THR E C 1
ATOM 7933 O O . THR D 1 146 ? 20.340 -32.676 2.807 1.00 13.70 146 THR E O 1
ATOM 7937 N N . MET D 1 147 ? 18.902 -31.088 3.487 1.00 14.00 147 MET E N 1
ATOM 7938 C CA . MET D 1 147 ? 18.028 -31.231 2.330 1.00 15.36 147 MET E CA 1
ATOM 7939 C C . MET D 1 147 ? 18.790 -30.901 1.045 1.00 15.13 147 MET E C 1
ATOM 7940 O O . MET D 1 147 ? 18.669 -31.600 0.042 1.00 15.58 147 MET E O 1
ATOM 7945 N N . PHE D 1 148 ? 19.574 -29.830 1.083 1.00 15.25 148 PHE E N 1
ATOM 7946 C CA . PHE D 1 148 ? 20.353 -29.419 -0.081 1.00 16.11 148 PHE E CA 1
ATOM 7947 C C . PHE D 1 148 ? 21.325 -30.512 -0.519 1.00 16.59 148 PHE E C 1
ATOM 7948 O O . PHE D 1 148 ? 21.454 -30.811 -1.710 1.00 16.24 148 PHE E O 1
ATOM 7956 N N . LYS D 1 149 ? 22.007 -31.107 0.452 1.00 16.60 149 LYS E N 1
ATOM 7957 C CA . LYS D 1 149 ? 22.968 -32.163 0.170 1.00 17.04 149 LYS E CA 1
ATOM 7958 C C . LYS D 1 149 ? 22.268 -33.385 -0.424 1.00 17.21 149 LYS E C 1
ATOM 7959 O O . LYS D 1 149 ? 22.735 -33.961 -1.411 1.00 15.88 149 LYS E O 1
ATOM 7965 N N . LEU D 1 150 ? 21.144 -33.775 0.170 1.00 14.36 150 LEU E N 1
ATOM 7966 C CA . LEU D 1 150 ? 20.387 -34.923 -0.323 1.00 14.59 150 LEU E CA 1
ATOM 7967 C C . LEU D 1 150 ? 19.887 -34.702 -1.745 1.00 15.78 150 LEU E C 1
ATOM 7968 O O . LEU D 1 150 ? 20.053 -35.561 -2.613 1.00 17.36 150 LEU E O 1
ATOM 7973 N N . ALA D 1 151 ? 19.273 -33.546 -1.976 1.00 16.29 151 ALA E N 1
ATOM 7974 C CA . ALA D 1 151 ? 18.727 -33.218 -3.285 1.00 17.69 151 ALA E CA 1
ATOM 7975 C C . ALA D 1 151 ? 19.820 -33.130 -4.335 1.00 18.33 151 ALA E C 1
ATOM 7976 O O . ALA D 1 151 ? 19.589 -33.441 -5.503 1.00 17.61 151 ALA E O 1
ATOM 7978 N N . SER D 1 152 ? 21.009 -32.705 -3.918 1.00 19.87 152 SER E N 1
ATOM 7979 C CA . SER D 1 152 ? 22.132 -32.588 -4.841 1.00 21.68 152 SER E CA 1
ATOM 7980 C C . SER D 1 152 ? 22.681 -33.958 -5.206 1.00 21.86 152 SER E C 1
ATOM 7981 O O . SER D 1 152 ? 22.953 -34.236 -6.373 1.00 22.66 152 SER E O 1
ATOM 7984 N N . GLU D 1 153 ? 22.828 -34.817 -4.204 1.00 20.61 153 GLU E N 1
ATOM 7985 C CA . GLU D 1 153 ? 23.376 -36.152 -4.407 1.00 21.46 153 GLU E CA 1
ATOM 7986 C C . GLU D 1 153 ? 22.411 -37.180 -4.981 1.00 22.56 153 GLU E C 1
ATOM 7987 O O . GLU D 1 153 ? 22.819 -38.048 -5.751 1.00 24.17 153 GLU E O 1
ATOM 7989 N N . CYS D 1 154 ? 21.137 -37.095 -4.615 1.00 21.02 154 CYS E N 1
ATOM 7990 C CA . CYS D 1 154 ? 20.159 -38.061 -5.106 1.00 20.64 154 CYS E CA 1
ATOM 7991 C C . CYS D 1 154 ? 19.176 -37.435 -6.079 1.00 20.52 154 CYS E C 1
ATOM 7992 O O . CYS D 1 154 ? 18.340 -36.613 -5.701 1.00 18.96 154 CYS E O 1
ATOM 7995 N N . GLU D 1 155 ? 19.287 -37.836 -7.341 1.00 20.04 155 GLU E N 1
ATOM 7996 C CA . GLU D 1 155 ? 18.424 -37.318 -8.384 1.00 20.86 155 GLU E CA 1
ATOM 7997 C C . GLU D 1 155 ? 16.947 -37.582 -8.096 1.00 19.28 155 GLU E C 1
ATOM 7998 O O . GLU D 1 155 ? 16.097 -36.786 -8.493 1.00 17.80 155 GLU E O 1
ATOM 8004 N N . ASN D 1 156 ? 16.637 -38.683 -7.408 1.00 17.61 156 ASN E N 1
ATOM 8005 C CA . ASN D 1 156 ? 15.240 -38.994 -7.117 1.00 16.46 156 ASN E CA 1
ATOM 8006 C C . ASN D 1 156 ? 14.632 -38.370 -5.855 1.00 16.37 156 ASN E C 1
ATOM 8007 O O . ASN D 1 156 ? 13.485 -38.656 -5.513 1.00 16.05 156 ASN E O 1
ATOM 8012 N N . ILE D 1 157 ? 15.389 -37.529 -5.158 1.00 15.33 157 ILE E N 1
ATOM 8013 C CA . ILE D 1 157 ? 14.834 -36.829 -4.000 1.00 16.26 157 ILE E CA 1
ATOM 8014 C C . ILE D 1 157 ? 14.450 -35.501 -4.647 1.00 15.77 157 ILE E C 1
ATOM 8015 O O . ILE D 1 157 ? 15.281 -34.609 -4.805 1.00 16.58 157 ILE E O 1
ATOM 8020 N N . VAL D 1 158 ? 13.183 -35.398 -5.040 1.00 16.14 158 VAL E N 1
ATOM 8021 C CA . VAL D 1 158 ? 12.687 -34.235 -5.771 1.00 16.60 158 VAL E CA 1
ATOM 8022 C C . VAL D 1 158 ? 11.756 -33.252 -5.078 1.00 15.14 158 VAL E C 1
ATOM 8023 O O . VAL D 1 158 ? 11.462 -32.189 -5.630 1.00 16.29 158 VAL E O 1
ATOM 8027 N N . ALA D 1 159 ? 11.280 -33.580 -3.887 1.00 13.16 159 ALA E N 1
ATOM 8028 C CA . ALA D 1 159 ? 10.374 -32.659 -3.221 1.00 13.35 159 ALA E CA 1
ATOM 8029 C C . ALA D 1 159 ? 10.329 -32.825 -1.716 1.00 12.86 159 ALA E C 1
ATOM 8030 O O . ALA D 1 159 ? 10.923 -33.748 -1.146 1.00 11.89 159 ALA E O 1
ATOM 8032 N N . SER D 1 160 ? 9.619 -31.903 -1.080 1.00 12.10 160 SER E N 1
ATOM 8033 C CA . SER D 1 160 ? 9.436 -31.946 0.357 1.00 12.09 160 SER E CA 1
ATOM 8034 C C . SER D 1 160 ? 8.053 -31.436 0.718 1.00 12.53 160 SER E C 1
ATOM 8035 O O . SER D 1 160 ? 7.598 -30.412 0.198 1.00 12.81 160 SER E O 1
ATOM 8038 N N . LYS D 1 161 ? 7.378 -32.176 1.588 1.00 11.43 161 LYS E N 1
ATOM 8039 C CA . LYS D 1 161 ? 6.071 -31.777 2.077 1.00 10.04 161 LYS E CA 1
ATOM 8040 C C . LYS D 1 161 ? 6.449 -31.067 3.364 1.00 11.08 161 LYS E C 1
ATOM 8041 O O . LYS D 1 161 ? 6.979 -31.684 4.290 1.00 9.13 161 LYS E O 1
ATOM 8047 N N . GLU D 1 162 ? 6.208 -29.764 3.408 1.00 9.60 162 GLU E N 1
ATOM 8048 C CA . GLU D 1 162 ? 6.570 -28.979 4.575 1.00 11.52 162 GLU E CA 1
ATOM 8049 C C . GLU D 1 162 ? 5.404 -28.554 5.443 1.00 11.09 162 GLU E C 1
ATOM 8050 O O . GLU D 1 162 ? 4.662 -27.640 5.092 1.00 12.64 162 GLU E O 1
ATOM 8056 N N . SER D 1 163 ? 5.232 -29.218 6.577 1.00 11.64 163 SER E N 1
ATOM 8057 C CA . SER D 1 163 ? 4.183 -28.818 7.495 1.00 13.27 163 SER E CA 1
ATOM 8058 C C . SER D 1 163 ? 4.953 -28.081 8.585 1.00 14.83 163 SER E C 1
ATOM 8059 O O . SER D 1 163 ? 5.316 -28.647 9.625 1.00 13.97 163 SER E O 1
ATOM 8062 N N . THR D 1 164 ? 5.240 -26.819 8.288 1.00 14.07 164 THR E N 1
ATOM 8063 C CA . THR D 1 164 ? 5.977 -25.918 9.166 1.00 15.58 164 THR E CA 1
ATOM 8064 C C . THR D 1 164 ? 5.334 -24.543 9.048 1.00 15.44 164 THR E C 1
ATOM 8065 O O . THR D 1 164 ? 4.879 -24.159 7.975 1.00 16.10 164 THR E O 1
ATOM 8069 N N . PRO D 1 165 ? 5.281 -23.786 10.153 1.00 15.14 165 PRO E N 1
ATOM 8070 C CA . PRO D 1 165 ? 4.683 -22.447 10.119 1.00 14.93 165 PRO E CA 1
ATOM 8071 C C . PRO D 1 165 ? 5.734 -21.381 9.798 1.00 14.42 165 PRO E C 1
ATOM 8072 O O . PRO D 1 165 ? 5.431 -20.189 9.748 1.00 16.14 165 PRO E O 1
ATOM 8076 N N . ASN D 1 166 ? 6.966 -21.824 9.574 1.00 13.99 166 ASN E N 1
ATOM 8077 C CA . ASN D 1 166 ? 8.083 -20.928 9.283 1.00 13.46 166 ASN E CA 1
ATOM 8078 C C . ASN D 1 166 ? 8.225 -20.626 7.795 1.00 12.80 166 ASN E C 1
ATOM 8079 O O . ASN D 1 166 ? 8.843 -21.397 7.065 1.00 10.99 166 ASN E O 1
ATOM 8084 N N . MET D 1 167 ? 7.664 -19.506 7.344 1.00 12.23 167 MET E N 1
ATOM 8085 C CA . MET D 1 167 ? 7.752 -19.143 5.927 1.00 12.58 167 MET E CA 1
ATOM 8086 C C . MET D 1 167 ? 9.195 -18.909 5.502 1.00 11.99 167 MET E C 1
ATOM 8087 O O . MET D 1 167 ? 9.550 -19.109 4.348 1.00 13.49 167 MET E O 1
ATOM 8092 N N . ASP D 1 168 ? 10.028 -18.470 6.436 1.00 13.11 168 ASP E N 1
ATOM 8093 C CA . ASP D 1 168 ? 11.432 -18.236 6.133 1.00 15.14 168 ASP E CA 1
ATOM 8094 C C . ASP D 1 168 ? 12.133 -19.533 5.717 1.00 15.07 168 ASP E C 1
ATOM 8095 O O . ASP D 1 168 ? 13.040 -19.515 4.884 1.00 16.15 168 ASP E O 1
ATOM 8100 N N . ARG D 1 169 ? 11.712 -20.660 6.285 1.00 13.60 169 ARG E N 1
ATOM 8101 C CA . ARG D 1 169 ? 12.312 -21.945 5.923 1.00 12.12 169 ARG E CA 1
ATOM 8102 C C . ARG D 1 169 ? 11.931 -22.256 4.473 1.00 11.88 169 ARG E C 1
ATOM 8103 O O . ARG D 1 169 ? 12.736 -22.771 3.697 1.00 11.33 169 ARG E O 1
ATOM 8111 N N . ILE D 1 170 ? 10.688 -21.939 4.121 1.00 12.62 170 ILE E N 1
ATOM 8112 C CA . ILE D 1 170 ? 10.191 -22.151 2.767 1.00 12.32 170 ILE E CA 1
ATOM 8113 C C . ILE D 1 170 ? 11.032 -21.292 1.810 1.00 12.43 170 ILE E C 1
ATOM 8114 O O . ILE D 1 170 ? 11.471 -21.764 0.760 1.00 10.82 170 ILE E O 1
ATOM 8119 N N . SER D 1 171 ? 11.262 -20.032 2.175 1.00 11.50 171 SER E N 1
ATOM 8120 C CA . SER D 1 171 ? 12.082 -19.150 1.341 1.00 12.74 171 SER E CA 1
ATOM 8121 C C . SER D 1 171 ? 13.471 -19.758 1.152 1.00 13.21 171 SER E C 1
ATOM 8122 O O . SER D 1 171 ? 14.003 -19.780 0.040 1.00 12.81 171 SER E O 1
ATOM 8125 N N . GLU D 1 172 ? 14.054 -20.248 2.246 1.00 13.39 172 GLU E N 1
ATOM 8126 C CA . GLU D 1 172 ? 15.383 -20.853 2.208 1.00 14.25 172 GLU E CA 1
ATOM 8127 C C . GLU D 1 172 ? 15.439 -22.053 1.265 1.00 13.31 172 GLU E C 1
ATOM 8128 O O . GLU D 1 172 ? 16.378 -22.185 0.478 1.00 12.46 172 GLU E O 1
ATOM 8134 N N . ILE D 1 173 ? 14.439 -22.928 1.348 1.00 12.16 173 ILE E N 1
ATOM 8135 C CA . ILE D 1 173 ? 14.393 -24.115 0.494 1.00 12.56 173 ILE E CA 1
ATOM 8136 C C . ILE D 1 173 ? 14.242 -23.735 -0.976 1.00 14.47 173 ILE E C 1
ATOM 8137 O O . ILE D 1 173 ? 14.990 -24.214 -1.829 1.00 14.96 173 ILE E O 1
ATOM 8142 N N . VAL D 1 174 ? 13.279 -22.870 -1.274 1.00 16.06 174 VAL E N 1
ATOM 8143 C CA . VAL D 1 174 ? 13.068 -22.449 -2.653 1.00 17.05 174 VAL E CA 1
ATOM 8144 C C . VAL D 1 174 ? 14.335 -21.831 -3.236 1.00 18.18 174 VAL E C 1
ATOM 8145 O O . VAL D 1 174 ? 14.748 -22.172 -4.344 1.00 17.13 174 VAL E O 1
ATOM 8149 N N . LYS D 1 175 ? 14.966 -20.941 -2.477 1.00 17.97 175 LYS E N 1
ATOM 8150 C CA . LYS D 1 175 ? 16.172 -20.275 -2.945 1.00 20.17 175 LYS E CA 1
ATOM 8151 C C . LYS D 1 175 ? 17.383 -21.190 -3.101 1.00 19.27 175 LYS E C 1
ATOM 8152 O O . LYS D 1 175 ? 18.040 -21.177 -4.137 1.00 16.94 175 LYS E O 1
ATOM 8158 N N . ARG D 1 176 ? 17.673 -21.986 -2.080 1.00 18.81 176 ARG E N 1
ATOM 8159 C CA . ARG D 1 176 ? 18.842 -22.858 -2.107 1.00 19.75 176 ARG E CA 1
ATOM 8160 C C . ARG D 1 176 ? 18.755 -24.092 -2.989 1.00 20.60 176 ARG E C 1
ATOM 8161 O O . ARG D 1 176 ? 19.726 -24.442 -3.655 1.00 20.05 176 ARG E O 1
ATOM 8169 N N . LEU D 1 177 ? 17.613 -24.768 -2.987 1.00 20.35 177 LEU E N 1
ATOM 8170 C CA . LEU D 1 177 ? 17.469 -25.945 -3.829 1.00 23.08 177 LEU E CA 1
ATOM 8171 C C . LEU D 1 177 ? 17.073 -25.516 -5.239 1.00 25.04 177 LEU E C 1
ATOM 8172 O O . LEU D 1 177 ? 16.498 -24.444 -5.438 1.00 25.99 177 LEU E O 1
ATOM 8177 N N . GLY D 1 178 ? 17.391 -26.348 -6.219 1.00 26.37 178 GLY E N 1
ATOM 8178 C CA . GLY D 1 178 ? 17.095 -25.994 -7.598 1.00 31.11 178 GLY E CA 1
ATOM 8179 C C . GLY D 1 178 ? 15.656 -25.644 -7.929 1.00 31.74 178 GLY E C 1
ATOM 8180 O O . GLY D 1 178 ? 14.761 -25.710 -7.082 1.00 31.05 178 GLY E O 1
ATOM 8181 N N . GLU D 1 179 ? 15.441 -25.242 -9.178 1.00 31.52 179 GLU E N 1
ATOM 8182 C CA . GLU D 1 179 ? 14.104 -24.926 -9.651 1.00 31.64 179 GLU E CA 1
ATOM 8183 C C . GLU D 1 179 ? 13.521 -26.313 -9.911 1.00 30.75 179 GLU E C 1
ATOM 8184 O O . GLU D 1 179 ? 12.318 -26.478 -10.118 1.00 31.54 179 GLU E O 1
ATOM 8190 N N . SER D 1 180 ? 14.406 -27.309 -9.884 1.00 29.51 180 SER E N 1
ATOM 8191 C CA . SER D 1 180 ? 14.041 -28.702 -10.116 1.00 30.10 180 SER E CA 1
ATOM 8192 C C . SER D 1 180 ? 13.550 -29.391 -8.844 1.00 28.29 180 SER E C 1
ATOM 8193 O O . SER D 1 180 ? 13.306 -30.595 -8.843 1.00 30.06 180 SER E O 1
ATOM 8196 N N . PHE D 1 181 ? 13.429 -28.637 -7.758 1.00 25.00 181 PHE E N 1
ATOM 8197 C CA . PHE D 1 181 ? 12.945 -29.203 -6.504 1.00 20.44 181 PHE E CA 1
ATOM 8198 C C . PHE D 1 181 ? 11.560 -28.621 -6.283 1.00 19.23 181 PHE E C 1
ATOM 8199 O O . PHE D 1 181 ? 11.299 -27.480 -6.651 1.00 18.16 181 PHE E O 1
ATOM 8207 N N . SER D 1 182 ? 10.673 -29.400 -5.682 1.00 18.05 182 SER E N 1
ATOM 8208 C CA . SER D 1 182 ? 9.320 -28.930 -5.449 1.00 17.57 182 SER E CA 1
ATOM 8209 C C . SER D 1 182 ? 8.949 -28.892 -3.977 1.00 17.78 182 SER E C 1
ATOM 8210 O O . SER D 1 182 ? 9.120 -29.872 -3.262 1.00 16.39 182 SER E O 1
ATOM 8213 N N . VAL D 1 183 ? 8.456 -27.749 -3.518 1.00 16.23 183 VAL E N 1
ATOM 8214 C CA . VAL D 1 183 ? 8.028 -27.643 -2.132 1.00 14.03 183 VAL E CA 1
ATOM 8215 C C . VAL D 1 183 ? 6.512 -27.751 -2.131 1.00 12.17 183 VAL E C 1
ATOM 8216 O O . VAL D 1 183 ? 5.829 -27.053 -2.883 1.00 13.37 183 VAL E O 1
ATOM 8220 N N . LEU D 1 184 ? 5.986 -28.638 -1.300 1.00 10.94 184 LEU E N 1
ATOM 8221 C CA . LEU D 1 184 ? 4.544 -28.801 -1.207 1.00 12.05 184 LEU E CA 1
ATOM 8222 C C . LEU D 1 184 ? 4.097 -28.411 0.187 1.00 12.52 184 LEU E C 1
ATOM 8223 O O . LEU D 1 184 ? 4.721 -28.806 1.171 1.00 12.30 184 LEU E O 1
ATOM 8228 N N . SER D 1 185 ? 3.031 -27.620 0.275 1.00 13.50 185 SER E N 1
ATOM 8229 C CA . SER D 1 185 ? 2.521 -27.218 1.579 1.00 14.41 185 SER E CA 1
ATOM 8230 C C . SER D 1 185 ? 1.998 -28.432 2.333 1.00 14.59 185 SER E C 1
ATOM 8231 O O . SER D 1 185 ? 1.327 -29.294 1.754 1.00 12.42 185 SER E O 1
ATOM 8234 N N . GLY D 1 186 ? 2.303 -28.484 3.628 1.00 15.36 186 GLY E N 1
ATOM 8235 C CA . GLY D 1 186 ? 1.840 -29.573 4.469 1.00 14.50 186 GLY E CA 1
ATOM 8236 C C . GLY D 1 186 ? 0.832 -29.049 5.482 1.00 15.96 186 GLY E C 1
ATOM 8237 O O . GLY D 1 186 ? 0.537 -29.704 6.484 1.00 14.29 186 GLY E O 1
ATOM 8238 N N . ASP D 1 187 ? 0.312 -27.855 5.213 1.00 13.34 187 ASP E N 1
ATOM 8239 C CA . ASP D 1 187 ? -0.674 -27.211 6.081 1.00 15.65 187 ASP E CA 1
ATOM 8240 C C . ASP D 1 187 ? -1.668 -26.463 5.188 1.00 13.88 187 ASP E C 1
ATOM 8241 O O . ASP D 1 187 ? -1.293 -25.517 4.495 1.00 11.77 187 ASP E O 1
ATOM 8246 N N . ASP D 1 188 ? -2.930 -26.885 5.205 1.00 13.43 188 ASP E N 1
ATOM 8247 C CA . ASP D 1 188 ? -3.950 -26.256 4.370 1.00 12.89 188 ASP E CA 1
ATOM 8248 C C . ASP D 1 188 ? -4.054 -24.745 4.525 1.00 12.18 188 ASP E C 1
ATOM 8249 O O . ASP D 1 188 ? -4.178 -24.022 3.538 1.00 12.93 188 ASP E O 1
ATOM 8254 N N . SER D 1 189 ? -4.001 -24.262 5.759 1.00 11.35 189 SER E N 1
ATOM 8255 C CA . SER D 1 189 ? -4.108 -22.825 5.996 1.00 13.24 189 SER E CA 1
ATOM 8256 C C . SER D 1 189 ? -2.868 -22.045 5.569 1.00 13.04 189 SER E C 1
ATOM 8257 O O . SER D 1 189 ? -2.879 -20.810 5.545 1.00 14.71 189 SER E O 1
ATOM 8260 N N . LEU D 1 190 ? -1.805 -22.759 5.214 1.00 11.25 190 LEU E N 1
ATOM 8261 C CA . LEU D 1 190 ? -0.567 -22.121 4.805 1.00 10.08 190 LEU E CA 1
ATOM 8262 C C . LEU D 1 190 ? -0.278 -22.260 3.318 1.00 11.70 190 LEU E C 1
ATOM 8263 O O . LEU D 1 190 ? 0.727 -21.746 2.834 1.00 10.77 190 LEU E O 1
ATOM 8268 N N . THR D 1 191 ? -1.152 -22.953 2.595 1.00 11.19 191 THR E N 1
ATOM 8269 C CA . THR D 1 191 ? -0.947 -23.147 1.170 1.00 12.66 191 THR E CA 1
ATOM 8270 C C . THR D 1 191 ? -0.823 -21.824 0.410 1.00 12.30 191 THR E C 1
ATOM 8271 O O . THR D 1 191 ? 0.105 -21.647 -0.375 1.00 10.95 191 THR E O 1
ATOM 8275 N N . LEU D 1 192 ? -1.739 -20.889 0.652 1.00 12.10 192 LEU E N 1
ATOM 8276 C CA . LEU D 1 192 ? -1.681 -19.613 -0.059 1.00 12.02 192 LEU E CA 1
ATOM 8277 C C . LEU D 1 192 ? -0.331 -18.904 0.128 1.00 11.85 192 LEU E C 1
ATOM 8278 O O . LEU D 1 192 ? 0.366 -18.624 -0.851 1.00 11.50 192 LEU E O 1
ATOM 8283 N N . PRO D 1 193 ? 0.071 -18.615 1.380 1.00 10.80 193 PRO E N 1
ATOM 8284 C CA . PRO D 1 193 ? 1.367 -17.939 1.528 1.00 10.58 193 PRO E CA 1
ATOM 8285 C C . PRO D 1 193 ? 2.571 -18.734 1.017 1.00 11.48 193 PRO E C 1
ATOM 8286 O O . PRO D 1 193 ? 3.509 -18.153 0.489 1.00 10.32 193 PRO E O 1
ATOM 8290 N N . MET D 1 194 ? 2.562 -20.056 1.169 1.00 10.44 194 MET E N 1
ATOM 8291 C CA . MET D 1 194 ? 3.690 -20.841 0.682 1.00 9.63 194 MET E CA 1
ATOM 8292 C C . MET D 1 194 ? 3.791 -20.813 -0.844 1.00 11.90 194 MET E C 1
ATOM 8293 O O . MET D 1 194 ? 4.889 -20.747 -1.399 1.00 11.61 194 MET E O 1
ATOM 8298 N N . MET D 1 195 ? 2.650 -20.871 -1.524 1.00 10.96 195 MET E N 1
ATOM 8299 C CA . MET D 1 195 ? 2.669 -20.843 -2.981 1.00 11.93 195 MET E CA 1
ATOM 8300 C C . MET D 1 195 ? 3.044 -19.454 -3.480 1.00 12.77 195 MET E C 1
ATOM 8301 O O . MET D 1 195 ? 3.613 -19.305 -4.560 1.00 11.83 195 MET E O 1
ATOM 8306 N N . ALA D 1 196 ? 2.745 -18.436 -2.682 1.00 12.87 196 ALA E N 1
ATOM 8307 C CA . ALA D 1 196 ? 3.098 -17.073 -3.054 1.00 12.42 196 ALA E CA 1
ATOM 8308 C C . ALA D 1 196 ? 4.626 -16.984 -3.059 1.00 13.15 196 ALA E C 1
ATOM 8309 O O . ALA D 1 196 ? 5.212 -16.186 -3.796 1.00 13.35 196 ALA E O 1
ATOM 8311 N N . LEU D 1 197 ? 5.265 -17.813 -2.235 1.00 11.55 197 LEU E N 1
ATOM 8312 C CA . LEU D 1 197 ? 6.726 -17.850 -2.150 1.00 12.38 197 LEU E CA 1
ATOM 8313 C C . LEU D 1 197 ? 7.340 -18.832 -3.151 1.00 12.79 197 LEU E C 1
ATOM 8314 O O . LEU D 1 197 ? 8.563 -18.924 -3.270 1.00 13.10 197 LEU E O 1
ATOM 8319 N N . GLY D 1 198 ? 6.498 -19.580 -3.860 1.00 11.98 198 GLY E N 1
ATOM 8320 C CA . GLY D 1 198 ? 7.030 -20.512 -4.838 1.00 11.92 198 GLY E CA 1
ATOM 8321 C C . GLY D 1 198 ? 6.714 -21.987 -4.656 1.00 12.18 198 GLY E C 1
ATOM 8322 O O . GLY D 1 198 ? 7.194 -22.804 -5.447 1.00 13.35 198 GLY E O 1
ATOM 8323 N N . ALA D 1 199 ? 5.936 -22.346 -3.632 1.00 12.47 199 ALA E N 1
ATOM 8324 C CA . ALA D 1 199 ? 5.566 -23.753 -3.418 1.00 11.82 199 ALA E CA 1
ATOM 8325 C C . ALA D 1 199 ? 4.724 -24.173 -4.620 1.00 12.55 199 ALA E C 1
ATOM 8326 O O . ALA D 1 199 ? 4.042 -23.343 -5.216 1.00 12.55 199 ALA E O 1
ATOM 8328 N N . LYS D 1 200 ? 4.747 -25.457 -4.961 1.00 14.73 200 LYS E N 1
ATOM 8329 C CA . LYS D 1 200 ? 4.023 -25.933 -6.138 1.00 15.42 200 LYS E CA 1
ATOM 8330 C C . LYS D 1 200 ? 2.664 -26.596 -5.917 1.00 14.71 200 LYS E C 1
ATOM 8331 O O . LYS D 1 200 ? 2.024 -27.041 -6.868 1.00 14.68 200 LYS E O 1
ATOM 8337 N N . GLY D 1 201 ? 2.213 -26.647 -4.670 1.00 13.56 201 GLY E N 1
ATOM 8338 C CA . GLY D 1 201 ? 0.927 -27.260 -4.395 1.00 13.47 201 GLY E CA 1
ATOM 8339 C C . GLY D 1 201 ? 0.786 -27.608 -2.928 1.00 13.82 201 GLY E C 1
ATOM 8340 O O . GLY D 1 201 ? 1.476 -27.038 -2.079 1.00 13.58 201 GLY E O 1
ATOM 8341 N N . VAL D 1 202 ? -0.094 -28.556 -2.628 1.00 12.11 202 VAL E N 1
ATOM 8342 C CA . VAL D 1 202 ? -0.320 -28.959 -1.250 1.00 11.65 202 VAL E CA 1
ATOM 8343 C C . VAL D 1 202 ? -0.675 -30.435 -1.099 1.00 12.83 202 VAL E C 1
ATOM 8344 O O . VAL D 1 202 ? -1.307 -31.024 -1.977 1.00 13.17 202 VAL E O 1
ATOM 8348 N N . ILE D 1 203 ? -0.213 -31.046 -0.011 1.00 10.67 203 ILE E N 1
ATOM 8349 C CA . ILE D 1 203 ? -0.600 -32.414 0.301 1.00 11.10 203 ILE E CA 1
ATOM 8350 C C . ILE D 1 203 ? -1.543 -32.059 1.441 1.00 12.32 203 ILE E C 1
ATOM 8351 O O . ILE D 1 203 ? -1.128 -31.779 2.569 1.00 9.86 203 ILE E O 1
ATOM 8356 N N . SER D 1 204 ? -2.822 -32.023 1.079 1.00 14.52 204 SER E N 1
ATOM 8357 C CA . SER D 1 204 ? -3.925 -31.588 1.924 1.00 14.22 204 SER E CA 1
ATOM 8358 C C . SER D 1 204 ? -4.750 -32.566 2.750 1.00 15.29 204 SER E C 1
ATOM 8359 O O . SER D 1 204 ? -4.897 -33.736 2.411 1.00 16.02 204 SER E O 1
ATOM 8362 N N . VAL D 1 205 ? -5.306 -32.036 3.835 1.00 14.49 205 VAL E N 1
ATOM 8363 C CA . VAL D 1 205 ? -6.188 -32.781 4.718 1.00 12.08 205 VAL E CA 1
ATOM 8364 C C . VAL D 1 205 ? -7.606 -32.381 4.303 1.00 11.86 205 VAL E C 1
ATOM 8365 O O . VAL D 1 205 ? -8.502 -33.216 4.220 1.00 12.02 205 VAL E O 1
ATOM 8369 N N . ALA D 1 206 ? -7.792 -31.093 4.021 1.00 13.15 206 ALA E N 1
ATOM 8370 C CA . ALA D 1 206 ? -9.102 -30.571 3.653 1.00 12.98 206 ALA E CA 1
ATOM 8371 C C . ALA D 1 206 ? -9.681 -31.070 2.334 1.00 12.16 206 ALA E C 1
ATOM 8372 O O . ALA D 1 206 ? -10.902 -31.137 2.191 1.00 12.40 206 ALA E O 1
ATOM 8374 N N . ASN D 1 207 ? -8.845 -31.418 1.363 1.00 14.73 207 ASN E N 1
ATOM 8375 C CA . ASN D 1 207 ? -9.437 -31.884 0.119 1.00 14.90 207 ASN E CA 1
ATOM 8376 C C . ASN D 1 207 ? -10.041 -33.279 0.231 1.00 14.88 207 ASN E C 1
ATOM 8377 O O . ASN D 1 207 ? -10.546 -33.812 -0.751 1.00 14.82 207 ASN E O 1
ATOM 8382 N N . ASN D 1 208 ? -9.996 -33.861 1.432 1.00 12.31 208 ASN E N 1
ATOM 8383 C CA . ASN D 1 208 ? -10.624 -35.164 1.682 1.00 12.46 208 ASN E CA 1
ATOM 8384 C C . ASN D 1 208 ? -12.127 -34.878 1.674 1.00 13.48 208 ASN E C 1
ATOM 8385 O O . ASN D 1 208 ? -12.944 -35.737 1.329 1.00 15.08 208 ASN E O 1
ATOM 8390 N N . VAL D 1 209 ? -12.459 -33.651 2.072 1.00 13.18 209 VAL E N 1
ATOM 8391 C CA . VAL D 1 209 ? -13.836 -33.183 2.209 1.00 14.50 209 VAL E CA 1
ATOM 8392 C C . VAL D 1 209 ? -14.322 -32.280 1.082 1.00 14.59 209 VAL E C 1
ATOM 8393 O O . VAL D 1 209 ? -15.452 -32.418 0.619 1.00 14.05 209 VAL E O 1
ATOM 8397 N N . MET D 1 210 ? -13.477 -31.349 0.657 1.00 12.79 210 MET E N 1
ATOM 8398 C CA . MET D 1 210 ? -13.837 -30.419 -0.407 1.00 15.40 210 MET E CA 1
ATOM 8399 C C . MET D 1 210 ? -12.732 -30.350 -1.461 1.00 14.73 210 MET E C 1
ATOM 8400 O O . MET D 1 210 ? -12.061 -29.331 -1.616 1.00 16.51 210 MET E O 1
ATOM 8405 N N . PRO D 1 211 ? -12.537 -31.444 -2.211 1.00 15.37 211 PRO E N 1
ATOM 8406 C CA . PRO D 1 211 ? -11.505 -31.504 -3.250 1.00 16.63 211 PRO E CA 1
ATOM 8407 C C . PRO D 1 211 ? -11.630 -30.476 -4.372 1.00 16.21 211 PRO E C 1
ATOM 8408 O O . PRO D 1 211 ? -10.622 -29.961 -4.848 1.00 17.76 211 PRO E O 1
ATOM 8412 N N . ARG D 1 212 ? -12.855 -30.173 -4.792 1.00 17.23 212 ARG E N 1
ATOM 8413 C CA . ARG D 1 212 ? -13.060 -29.210 -5.871 1.00 19.00 212 ARG E CA 1
ATOM 8414 C C . ARG D 1 212 ? -12.654 -27.799 -5.458 1.00 17.66 212 ARG E C 1
ATOM 8415 O O . ARG D 1 212 ? -11.986 -27.098 -6.219 1.00 17.10 212 ARG E O 1
ATOM 8423 N N . GLU D 1 213 ? -13.056 -27.387 -4.256 1.00 15.70 213 GLU E N 1
ATOM 8424 C CA . GLU D 1 213 ? -12.724 -26.051 -3.761 1.00 16.08 213 GLU E CA 1
ATOM 8425 C C . GLU D 1 213 ? -11.222 -25.891 -3.525 1.00 15.01 213 GLU E C 1
ATOM 8426 O O . GLU D 1 213 ? -10.633 -24.870 -3.874 1.00 15.72 213 GLU E O 1
ATOM 8432 N N . VAL D 1 214 ? -10.600 -26.896 -2.919 1.00 14.30 214 VAL E N 1
ATOM 8433 C CA . VAL D 1 214 ? -9.170 -26.827 -2.665 1.00 13.49 214 VAL E CA 1
ATOM 8434 C C . VAL D 1 214 ? -8.398 -26.760 -3.978 1.00 14.39 214 VAL E C 1
ATOM 8435 O O . VAL D 1 214 ? -7.465 -25.969 -4.112 1.00 15.90 214 VAL E O 1
ATOM 8439 N N . LYS D 1 215 ? -8.783 -27.574 -4.956 1.00 15.24 215 LYS E N 1
ATOM 8440 C CA . LYS D 1 215 ? -8.078 -27.540 -6.234 1.00 16.73 215 LYS E CA 1
ATOM 8441 C C . LYS D 1 215 ? -8.207 -26.163 -6.883 1.00 17.95 215 LYS E C 1
ATOM 8442 O O . LYS D 1 215 ? -7.289 -25.688 -7.558 1.00 18.10 215 LYS E O 1
ATOM 8448 N N . GLU D 1 216 ? -9.352 -25.527 -6.668 1.00 18.73 216 GLU E N 1
ATOM 8449 C CA . GLU D 1 216 ? -9.617 -24.201 -7.211 1.00 19.94 216 GLU E CA 1
ATOM 8450 C C . GLU D 1 216 ? -8.643 -23.193 -6.588 1.00 19.20 216 GLU E C 1
ATOM 8451 O O . GLU D 1 216 ? -8.151 -22.278 -7.255 1.00 15.80 216 GLU E O 1
ATOM 8457 N N . LEU D 1 217 ? -8.367 -23.372 -5.299 1.00 17.74 217 LEU E N 1
ATOM 8458 C CA . LEU D 1 217 ? -7.431 -22.508 -4.587 1.00 17.37 217 LEU E CA 1
ATOM 8459 C C . LEU D 1 217 ? -6.040 -22.696 -5.190 1.00 16.30 217 LEU E C 1
ATOM 8460 O O . LEU D 1 217 ? -5.317 -21.729 -5.448 1.00 13.61 217 LEU E O 1
ATOM 8465 N N . ILE D 1 218 ? -5.671 -23.952 -5.416 1.00 16.44 218 ILE E N 1
ATOM 8466 C CA . ILE D 1 218 ? -4.368 -24.269 -5.983 1.00 17.99 218 ILE E CA 1
ATOM 8467 C C . ILE D 1 218 ? -4.238 -23.714 -7.398 1.00 17.44 218 ILE E C 1
ATOM 8468 O O . ILE D 1 218 ? -3.203 -23.163 -7.762 1.00 16.22 218 ILE E O 1
ATOM 8473 N N . ARG D 1 219 ? -5.294 -23.862 -8.190 1.00 18.32 219 ARG E N 1
ATOM 8474 C CA . ARG D 1 219 ? -5.278 -23.379 -9.566 1.00 18.32 219 ARG E CA 1
ATOM 8475 C C . ARG D 1 219 ? -5.044 -21.869 -9.611 1.00 18.55 219 ARG E C 1
ATOM 8476 O O . ARG D 1 219 ? -4.216 -21.384 -10.382 1.00 18.84 219 ARG E O 1
ATOM 8478 N N . ALA D 1 220 ? -5.769 -21.130 -8.778 1.00 18.13 220 ALA E N 1
ATOM 8479 C CA . ALA D 1 220 ? -5.631 -19.678 -8.742 1.00 17.46 220 ALA E CA 1
ATOM 8480 C C . ALA D 1 220 ? -4.205 -19.277 -8.377 1.00 17.20 220 ALA E C 1
ATOM 8481 O O . ALA D 1 220 ? -3.625 -18.373 -8.986 1.00 17.69 220 ALA E O 1
ATOM 8483 N N . ALA D 1 221 ? -3.640 -19.956 -7.386 1.00 16.39 221 ALA E N 1
ATOM 8484 C CA . ALA D 1 221 ? -2.283 -19.659 -6.947 1.00 17.33 221 ALA E CA 1
ATOM 8485 C C . ALA D 1 221 ? -1.289 -19.922 -8.070 1.00 17.47 221 ALA E C 1
ATOM 8486 O O . ALA D 1 221 ? -0.443 -19.081 -8.370 1.00 17.54 221 ALA E O 1
ATOM 8488 N N . LEU D 1 222 ? -1.399 -21.089 -8.696 1.00 19.41 222 LEU E N 1
ATOM 8489 C CA . LEU D 1 222 ? -0.498 -21.447 -9.784 1.00 20.25 222 LEU E CA 1
ATOM 8490 C C . LEU D 1 222 ? -0.588 -20.446 -10.932 1.00 21.64 222 LEU E C 1
ATOM 8491 O O . LEU D 1 222 ? 0.409 -20.181 -11.605 1.00 20.58 222 LEU E O 1
ATOM 8496 N N . GLU D 1 223 ? -1.777 -19.886 -11.144 1.00 21.52 223 GLU E N 1
ATOM 8497 C CA . GLU D 1 223 ? -1.980 -18.904 -12.204 1.00 24.48 223 GLU E CA 1
ATOM 8498 C C . GLU D 1 223 ? -1.527 -17.519 -11.750 1.00 25.32 223 GLU E C 1
ATOM 8499 O O . GLU D 1 223 ? -1.497 -16.577 -12.542 1.00 26.91 223 GLU E O 1
ATOM 8501 N N . GLY D 1 224 ? -1.184 -17.399 -10.472 1.00 23.66 224 GLY E N 1
ATOM 8502 C CA . GLY D 1 224 ? -0.730 -16.125 -9.947 1.00 22.36 224 GLY E CA 1
ATOM 8503 C C . GLY D 1 224 ? -1.844 -15.157 -9.585 1.00 21.36 224 GLY E C 1
ATOM 8504 O O . GLY D 1 224 ? -1.585 -13.982 -9.331 1.00 20.13 224 GLY E O 1
ATOM 8505 N N . ASP D 1 225 ? -3.081 -15.646 -9.567 1.00 20.48 225 ASP E N 1
ATOM 8506 C CA . ASP D 1 225 ? -4.235 -14.818 -9.229 1.00 19.46 225 ASP E CA 1
ATOM 8507 C C . ASP D 1 225 ? -4.492 -14.933 -7.732 1.00 19.06 225 ASP E C 1
ATOM 8508 O O . ASP D 1 225 ? -5.383 -15.666 -7.299 1.00 18.47 225 ASP E O 1
ATOM 8513 N N . PHE D 1 226 ? -3.722 -14.199 -6.941 1.00 18.39 226 PHE E N 1
ATOM 8514 C CA . PHE D 1 226 ? -3.884 -14.264 -5.499 1.00 19.21 226 PHE E CA 1
ATOM 8515 C C . PHE D 1 226 ? -5.098 -13.535 -4.957 1.00 18.71 226 PHE E C 1
ATOM 8516 O O . PHE D 1 226 ? -5.451 -13.694 -3.788 1.00 19.11 226 PHE E O 1
ATOM 8524 N N . ARG D 1 227 ? -5.748 -12.745 -5.806 1.00 19.28 227 ARG E N 1
ATOM 8525 C CA . ARG D 1 227 ? -6.962 -12.054 -5.397 1.00 18.23 227 ARG E CA 1
ATOM 8526 C C . ARG D 1 227 ? -8.020 -13.154 -5.298 1.00 18.37 227 ARG E C 1
ATOM 8527 O O . ARG D 1 227 ? -8.799 -13.205 -4.347 1.00 19.11 227 ARG E O 1
ATOM 8529 N N . ARG D 1 228 ? -8.032 -14.040 -6.290 1.00 16.96 228 ARG E N 1
ATOM 8530 C CA . ARG D 1 228 ? -8.976 -15.154 -6.314 1.00 16.87 228 ARG E CA 1
ATOM 8531 C C . ARG D 1 228 ? -8.551 -16.205 -5.279 1.00 16.43 228 ARG E C 1
ATOM 8532 O O . ARG D 1 228 ? -9.387 -16.826 -4.630 1.00 17.32 228 ARG E O 1
ATOM 8540 N N . ALA D 1 229 ? -7.246 -16.397 -5.127 1.00 16.82 229 ALA E N 1
ATOM 8541 C CA . ALA D 1 229 ? -6.740 -17.357 -4.149 1.00 16.25 229 ALA E CA 1
ATOM 8542 C C . ALA D 1 229 ? -7.208 -16.925 -2.761 1.00 15.23 229 ALA E C 1
ATOM 8543 O O . ALA D 1 229 ? -7.658 -17.747 -1.969 1.00 16.15 229 ALA E O 1
ATOM 8545 N N . ARG D 1 230 ? -7.108 -15.629 -2.473 1.00 14.81 230 ARG E N 1
ATOM 8546 C CA . ARG D 1 230 ? -7.542 -15.117 -1.177 1.00 14.97 230 ARG E CA 1
ATOM 8547 C C . ARG D 1 230 ? -9.029 -15.335 -0.956 1.00 14.69 230 ARG E C 1
ATOM 8548 O O . ARG D 1 230 ? -9.453 -15.658 0.149 1.00 14.19 230 ARG E O 1
ATOM 8556 N N . GLU D 1 231 ? -9.834 -15.147 -1.995 1.00 16.04 231 GLU E N 1
ATOM 8557 C CA . GLU D 1 231 ? -11.266 -15.342 -1.829 1.00 16.57 231 GLU E CA 1
ATOM 8558 C C . GLU D 1 231 ? -11.568 -16.786 -1.438 1.00 15.39 231 GLU E C 1
ATOM 8559 O O . GLU D 1 231 ? -12.399 -17.038 -0.572 1.00 15.27 231 GLU E O 1
ATOM 8565 N N . ILE D 1 232 ? -10.891 -17.735 -2.075 1.00 13.65 232 ILE E N 1
ATOM 8566 C CA . ILE D 1 232 ? -11.117 -19.148 -1.772 1.00 14.64 232 ILE E CA 1
ATOM 8567 C C . ILE D 1 232 ? -10.560 -19.498 -0.390 1.00 13.68 232 ILE E C 1
ATOM 8568 O O . ILE D 1 232 ? -11.199 -20.209 0.389 1.00 12.51 232 ILE E O 1
ATOM 8573 N N . HIS D 1 233 ? -9.364 -18.991 -0.106 1.00 14.36 233 HIS E N 1
ATOM 8574 C CA . HIS D 1 233 ? -8.685 -19.210 1.172 1.00 13.20 233 HIS E CA 1
ATOM 8575 C C . HIS D 1 233 ? -9.575 -18.793 2.342 1.00 12.60 233 HIS E C 1
ATOM 8576 O O . HIS D 1 233 ? -9.823 -19.571 3.262 1.00 11.63 233 HIS E O 1
ATOM 8583 N N . TYR D 1 234 ? -10.060 -17.559 2.303 1.00 13.30 234 TYR E N 1
ATOM 8584 C CA . TYR D 1 234 ? -10.901 -17.065 3.380 1.00 14.51 234 TYR E CA 1
ATOM 8585 C C . TYR D 1 234 ? -12.262 -17.743 3.424 1.00 14.68 234 TYR E C 1
ATOM 8586 O O . TYR D 1 234 ? -12.868 -17.872 4.489 1.00 13.89 234 TYR E O 1
ATOM 8595 N N . TYR D 1 235 ? -12.735 -18.203 2.273 1.00 14.01 235 TYR E N 1
ATOM 8596 C CA . TYR D 1 235 ? -14.004 -18.909 2.242 1.00 14.34 235 TYR E CA 1
ATOM 8597 C C . TYR D 1 235 ? -13.820 -20.236 2.988 1.00 13.26 235 TYR E C 1
ATOM 8598 O O . TYR D 1 235 ? -14.651 -20.616 3.811 1.00 12.63 235 TYR E O 1
ATOM 8607 N N . LEU D 1 236 ? -12.707 -20.913 2.712 1.00 13.19 236 LEU E N 1
ATOM 8608 C CA . LEU D 1 236 ? -12.383 -22.206 3.323 1.00 14.63 236 LEU E CA 1
ATOM 8609 C C . LEU D 1 236 ? -11.739 -22.147 4.710 1.00 14.34 236 LEU E C 1
ATOM 8610 O O . LEU D 1 236 ? -11.499 -23.190 5.328 1.00 13.42 236 LEU E O 1
ATOM 8615 N N . HIS D 1 237 ? -11.467 -20.947 5.212 1.00 15.62 237 HIS E N 1
ATOM 8616 C CA . HIS D 1 237 ? -10.804 -20.826 6.511 1.00 16.57 237 HIS E CA 1
ATOM 8617 C C . HIS D 1 237 ? -11.481 -21.558 7.665 1.00 15.74 237 HIS E C 1
ATOM 8618 O O . HIS D 1 237 ? -10.806 -22.215 8.461 1.00 15.09 237 HIS E O 1
ATOM 8625 N N . ASP D 1 238 ? -12.802 -21.452 7.771 1.00 15.07 238 ASP E N 1
ATOM 8626 C CA . ASP D 1 238 ? -13.494 -22.133 8.855 1.00 15.15 238 ASP E CA 1
ATOM 8627 C C . ASP D 1 238 ? -13.298 -23.638 8.761 1.00 13.83 238 ASP E C 1
ATOM 8628 O O . ASP D 1 238 ? -13.168 -24.314 9.776 1.00 12.71 238 ASP E O 1
ATOM 8633 N N . LEU D 1 239 ? -13.274 -24.154 7.537 1.00 13.28 239 LEU E N 1
ATOM 8634 C CA . LEU D 1 239 ? -13.079 -25.582 7.312 1.00 13.60 239 LEU E CA 1
ATOM 8635 C C . LEU D 1 239 ? -11.650 -25.965 7.711 1.00 12.39 239 LEU E C 1
ATOM 8636 O O . LEU D 1 239 ? -11.437 -26.961 8.402 1.00 12.38 239 LEU E O 1
ATOM 8641 N N . PHE D 1 240 ? -10.675 -25.178 7.263 1.00 12.76 240 PHE E N 1
ATOM 8642 C CA . PHE D 1 240 ? -9.274 -25.456 7.583 1.00 13.34 240 PHE E CA 1
ATOM 8643 C C . PHE D 1 240 ? -9.057 -25.532 9.095 1.00 13.67 240 PHE E C 1
ATOM 8644 O O . PHE D 1 240 ? -8.295 -26.372 9.584 1.00 13.32 240 PHE E O 1
ATOM 8652 N N . LYS D 1 241 ? -9.727 -24.654 9.835 1.00 14.45 241 LYS E N 1
ATOM 8653 C CA . LYS D 1 241 ? -9.576 -24.623 11.288 1.00 16.46 241 LYS E CA 1
ATOM 8654 C C . LYS D 1 241 ? -10.278 -25.764 12.028 1.00 15.43 241 LYS E C 1
ATOM 8655 O O . LYS D 1 241 ? -9.690 -26.395 12.908 1.00 13.64 241 LYS E O 1
ATOM 8661 N N . VAL D 1 242 ? -11.528 -26.041 11.674 1.00 14.26 242 VAL E N 1
ATOM 8662 C CA . VAL D 1 242 ? -12.269 -27.092 12.362 1.00 14.04 242 VAL E CA 1
ATOM 8663 C C . VAL D 1 242 ? -11.651 -28.484 12.185 1.00 13.42 242 VAL E C 1
ATOM 8664 O O . VAL D 1 242 ? -11.788 -29.345 13.054 1.00 13.15 242 VAL E O 1
ATOM 8668 N N . LEU D 1 243 ? -10.966 -28.699 11.068 1.00 12.71 243 LEU E N 1
ATOM 8669 C CA . LEU D 1 243 ? -10.340 -29.994 10.806 1.00 13.35 243 LEU E CA 1
ATOM 8670 C C . LEU D 1 243 ? -9.162 -30.275 11.743 1.00 14.37 243 LEU E C 1
ATOM 8671 O O . LEU D 1 243 ? -8.544 -31.332 11.668 1.00 12.91 243 LEU E O 1
ATOM 8676 N N . PHE D 1 244 ? -8.850 -29.323 12.617 1.00 14.11 244 PHE E N 1
ATOM 8677 C CA . PHE D 1 244 ? -7.760 -29.494 13.571 1.00 14.26 244 PHE E CA 1
ATOM 8678 C C . PHE D 1 244 ? -8.214 -29.165 14.991 1.00 15.78 244 PHE E C 1
ATOM 8679 O O . PHE D 1 244 ? -7.399 -28.869 15.861 1.00 14.90 244 PHE E O 1
ATOM 8687 N N . ILE D 1 245 ? -9.525 -29.241 15.212 1.00 15.05 245 ILE E N 1
ATOM 8688 C CA . ILE D 1 245 ? -10.119 -28.965 16.519 1.00 15.92 245 ILE E CA 1
ATOM 8689 C C . ILE D 1 245 ? -9.631 -30.044 17.491 1.00 16.35 245 ILE E C 1
ATOM 8690 O O . ILE D 1 245 ? -9.602 -29.852 18.712 1.00 14.06 245 ILE E O 1
ATOM 8695 N N . GLU D 1 246 ? -9.252 -31.180 16.918 1.00 15.32 246 GLU E N 1
ATOM 8696 C CA . GLU D 1 246 ? -8.681 -32.309 17.647 1.00 15.88 246 GLU E CA 1
ATOM 8697 C C . GLU D 1 246 ? -7.576 -32.839 16.729 1.00 13.74 246 GLU E C 1
ATOM 8698 O O . GLU D 1 246 ? -7.558 -32.534 15.539 1.00 13.11 246 GLU E O 1
ATOM 8704 N N . THR D 1 247 ? -6.655 -33.624 17.273 1.00 13.87 247 THR E N 1
ATOM 8705 C CA . THR D 1 247 ? -5.552 -34.157 16.480 1.00 13.54 247 THR E CA 1
ATOM 8706 C C . THR D 1 247 ? -5.955 -34.788 15.143 1.00 12.17 247 THR E C 1
ATOM 8707 O O . THR D 1 247 ? -6.803 -35.677 15.098 1.00 12.76 247 THR E O 1
ATOM 8711 N N . ASN D 1 248 ? -5.332 -34.326 14.062 1.00 11.21 248 ASN E N 1
ATOM 8712 C CA . ASN D 1 248 ? -5.586 -34.873 12.723 1.00 9.70 248 ASN E CA 1
ATOM 8713 C C . ASN D 1 248 ? -5.096 -36.329 12.789 1.00 9.69 248 ASN E C 1
ATOM 8714 O O . ASN D 1 248 ? -4.046 -36.601 13.380 1.00 10.32 248 ASN E O 1
ATOM 8719 N N . PRO D 1 249 ? -5.787 -37.269 12.120 1.00 9.05 249 PRO E N 1
ATOM 8720 C CA . PRO D 1 249 ? -7.005 -37.165 11.307 1.00 10.41 249 PRO E CA 1
ATOM 8721 C C . PRO D 1 249 ? -8.337 -37.413 12.009 1.00 11.99 249 PRO E C 1
ATOM 8722 O O . PRO D 1 249 ? -9.313 -37.802 11.364 1.00 11.96 249 PRO E O 1
ATOM 8726 N N . ILE D 1 250 ? -8.408 -37.201 13.316 1.00 11.23 250 ILE E N 1
ATOM 8727 C CA . ILE D 1 250 ? -9.669 -37.458 13.990 1.00 11.83 250 ILE E CA 1
ATOM 8728 C C . ILE D 1 250 ? -10.828 -36.654 13.387 1.00 11.25 250 ILE E C 1
ATOM 8729 O O . ILE D 1 250 ? -11.866 -37.218 13.036 1.00 10.38 250 ILE E O 1
ATOM 8734 N N . PRO D 1 251 ? -10.670 -35.333 13.248 1.00 11.36 251 PRO E N 1
ATOM 8735 C CA . PRO D 1 251 ? -11.793 -34.593 12.662 1.00 12.34 251 PRO E CA 1
ATOM 8736 C C . PRO D 1 251 ? -12.054 -34.858 11.170 1.00 12.55 251 PRO E C 1
ATOM 8737 O O . PRO D 1 251 ? -13.209 -34.965 10.761 1.00 11.81 251 PRO E O 1
ATOM 8741 N N . VAL D 1 252 ? -11.009 -34.975 10.352 1.00 10.24 252 VAL E N 1
ATOM 8742 C CA . VAL D 1 252 ? -11.257 -35.212 8.931 1.00 9.85 252 VAL E CA 1
ATOM 8743 C C . VAL D 1 252 ? -11.884 -36.583 8.674 1.00 9.70 252 VAL E C 1
ATOM 8744 O O . VAL D 1 252 ? -12.728 -36.717 7.792 1.00 10.10 252 VAL E O 1
ATOM 8748 N N . LYS D 1 253 ? -11.495 -37.607 9.432 1.00 9.83 253 LYS E N 1
ATOM 8749 C CA . LYS D 1 253 ? -12.116 -38.911 9.211 1.00 11.32 253 LYS E CA 1
ATOM 8750 C C . LYS D 1 253 ? -13.573 -38.826 9.659 1.00 12.42 253 LYS E C 1
ATOM 8751 O O . LYS D 1 253 ? -14.459 -39.412 9.037 1.00 11.25 253 LYS E O 1
ATOM 8757 N N . THR D 1 254 ? -13.817 -38.087 10.738 1.00 11.58 254 THR E N 1
ATOM 8758 C CA . THR D 1 254 ? -15.176 -37.927 11.236 1.00 13.17 254 THR E CA 1
ATOM 8759 C C . THR D 1 254 ? -16.003 -37.180 10.189 1.00 14.33 254 THR E C 1
ATOM 8760 O O . THR D 1 254 ? -17.180 -37.480 9.988 1.00 12.89 254 THR E O 1
ATOM 8764 N N . ALA D 1 255 ? -15.380 -36.211 9.522 1.00 13.87 255 ALA E N 1
ATOM 8765 C CA . ALA D 1 255 ? -16.064 -35.443 8.486 1.00 13.49 255 ALA E CA 1
ATOM 8766 C C . ALA D 1 255 ? -16.422 -36.358 7.308 1.00 13.58 255 ALA E C 1
ATOM 8767 O O . ALA D 1 255 ? -17.507 -36.244 6.732 1.00 13.47 255 ALA E O 1
ATOM 8769 N N . CYS D 1 256 ? -15.507 -37.258 6.953 1.00 11.98 256 CYS E N 1
ATOM 8770 C CA . CYS D 1 256 ? -15.741 -38.197 5.854 1.00 14.38 256 CYS E CA 1
ATOM 8771 C C . CYS D 1 256 ? -16.870 -39.159 6.207 1.00 14.03 256 CYS E C 1
ATOM 8772 O O . CYS D 1 256 ? -17.608 -39.616 5.332 1.00 14.20 256 CYS E O 1
ATOM 8775 N N . TRP D 1 257 ? -16.993 -39.472 7.492 1.00 12.82 257 TRP E N 1
ATOM 8776 C CA . TRP D 1 257 ? -18.058 -40.348 7.950 1.00 15.48 257 TRP E CA 1
ATOM 8777 C C . TRP D 1 257 ? -19.386 -39.611 7.783 1.00 15.39 257 TRP E C 1
ATOM 8778 O O . TRP D 1 257 ? -20.352 -40.175 7.266 1.00 16.01 257 TRP E O 1
ATOM 8789 N N . MET D 1 258 ? -19.432 -38.352 8.216 1.00 15.13 258 MET E N 1
ATOM 8790 C CA . MET D 1 258 ? -20.653 -37.557 8.093 1.00 15.39 258 MET E CA 1
ATOM 8791 C C . MET D 1 258 ? -21.092 -37.463 6.632 1.00 16.94 258 MET E C 1
ATOM 8792 O O . MET D 1 258 ? -22.288 -37.374 6.342 1.00 16.06 258 MET E O 1
ATOM 8797 N N . LEU D 1 259 ? -20.127 -37.485 5.716 1.00 15.94 259 LEU E N 1
ATOM 8798 C CA . LEU D 1 259 ? -20.426 -37.405 4.287 1.00 17.30 259 LEU E CA 1
ATOM 8799 C C . LEU D 1 259 ? -20.777 -38.784 3.733 1.00 18.28 259 LEU E C 1
ATOM 8800 O O . LEU D 1 259 ? -21.051 -38.934 2.542 1.00 18.34 259 LEU E O 1
ATOM 8805 N N . GLY D 1 260 ? -20.750 -39.787 4.605 1.00 18.83 260 GLY E N 1
ATOM 8806 C CA . GLY D 1 260 ? -21.079 -41.144 4.205 1.00 21.60 260 GLY E CA 1
ATOM 8807 C C . GLY D 1 260 ? -20.008 -41.876 3.420 1.00 23.22 260 GLY E C 1
ATOM 8808 O O . GLY D 1 260 ? -20.313 -42.821 2.688 1.00 23.17 260 GLY E O 1
ATOM 8809 N N . MET D 1 261 ? -18.752 -41.463 3.571 1.00 22.15 261 MET E N 1
ATOM 8810 C CA . MET D 1 261 ? -17.667 -42.104 2.841 1.00 22.08 261 MET E CA 1
ATOM 8811 C C . MET D 1 261 ? -16.913 -43.177 3.617 1.00 21.83 261 MET E C 1
ATOM 8812 O O . MET D 1 261 ? -16.097 -43.896 3.044 1.00 23.23 261 MET E O 1
ATOM 8817 N N . CYS D 1 262 ? -17.176 -43.291 4.914 1.00 19.26 262 CYS E N 1
ATOM 8818 C CA . CYS D 1 262 ? -16.509 -44.313 5.714 1.00 19.02 262 CYS E CA 1
ATOM 8819 C C . CYS D 1 262 ? -17.187 -44.488 7.059 1.00 17.99 262 CYS E C 1
ATOM 8820 O O . CYS D 1 262 ? -18.024 -43.677 7.449 1.00 16.83 262 CYS E O 1
ATOM 8823 N N . GLU D 1 263 ? -16.832 -45.560 7.757 1.00 17.55 263 GLU E N 1
ATOM 8824 C CA . GLU D 1 263 ? -17.388 -45.812 9.075 1.00 19.82 263 GLU E CA 1
ATOM 8825 C C . GLU D 1 263 ? -16.678 -44.877 10.038 1.00 19.92 263 GLU E C 1
ATOM 8826 O O . GLU D 1 263 ? -15.574 -44.408 9.764 1.00 18.08 263 GLU E O 1
ATOM 8832 N N . LYS D 1 264 ? -17.317 -44.615 11.168 1.00 20.90 264 LYS E N 1
ATOM 8833 C CA . LYS D 1 264 ? -16.749 -43.750 12.187 1.00 23.71 264 LYS E CA 1
ATOM 8834 C C . LYS D 1 264 ? -15.889 -44.661 13.061 1.00 23.72 264 LYS E C 1
ATOM 8835 O O . LYS D 1 264 ? -16.207 -44.891 14.228 1.00 25.90 264 LYS E O 1
ATOM 8841 N N . GLU D 1 265 ? -14.805 -45.182 12.490 1.00 20.98 265 GLU E N 1
ATOM 8842 C CA . GLU D 1 265 ? -13.929 -46.103 13.213 1.00 19.97 265 GLU E CA 1
ATOM 8843 C C . GLU D 1 265 ? -12.441 -45.745 13.155 1.00 17.64 265 GLU E C 1
ATOM 8844 O O . GLU D 1 265 ? -11.890 -45.524 12.081 1.00 16.75 265 GLU E O 1
ATOM 8850 N N . PHE D 1 266 ? -11.802 -45.696 14.320 1.00 18.01 266 PHE E N 1
ATOM 8851 C CA . PHE D 1 266 ? -10.372 -45.391 14.422 1.00 17.60 266 PHE E CA 1
ATOM 8852 C C . PHE D 1 266 ? -9.660 -46.538 15.130 1.00 18.54 266 PHE E C 1
ATOM 8853 O O . PHE D 1 266 ? -10.300 -47.428 15.686 1.00 17.50 266 PHE E O 1
ATOM 8861 N N . ARG D 1 267 ? -8.331 -46.505 15.117 1.00 17.33 267 ARG E N 1
ATOM 8862 C CA . ARG D 1 267 ? -7.554 -47.514 15.824 1.00 16.47 267 ARG E CA 1
ATOM 8863 C C . ARG D 1 267 ? -6.843 -46.822 16.978 1.00 15.96 267 ARG E C 1
ATOM 8864 O O . ARG D 1 267 ? -6.183 -45.799 16.777 1.00 15.09 267 ARG E O 1
ATOM 8872 N N . LEU D 1 268 ? -6.993 -47.369 18.182 1.00 13.88 268 LEU E N 1
ATOM 8873 C CA . LEU D 1 268 ? -6.353 -46.791 19.356 1.00 13.87 268 LEU E CA 1
ATOM 8874 C C . LEU D 1 268 ? -4.851 -46.734 19.089 1.00 12.63 268 LEU E C 1
ATOM 8875 O O . LEU D 1 268 ? -4.303 -47.611 18.424 1.00 12.51 268 LEU E O 1
ATOM 8880 N N . PRO D 1 269 ? -4.151 -45.739 19.659 1.00 12.39 269 PRO E N 1
ATOM 8881 C CA . PRO D 1 269 ? -4.613 -44.673 20.549 1.00 13.14 269 PRO E CA 1
ATOM 8882 C C . PRO D 1 269 ? -5.527 -43.576 20.006 1.00 12.85 269 PRO E C 1
ATOM 8883 O O . PRO D 1 269 ? -5.912 -42.689 20.762 1.00 13.17 269 PRO E O 1
ATOM 8887 N N . LEU D 1 270 ? -5.872 -43.601 18.721 1.00 12.90 270 LEU E N 1
ATOM 8888 C CA . LEU D 1 270 ? -6.763 -42.560 18.227 1.00 13.65 270 LEU E CA 1
ATOM 8889 C C . LEU D 1 270 ? -8.181 -42.916 18.655 1.00 14.49 270 LEU E C 1
ATOM 8890 O O . LEU D 1 270 ? -8.527 -44.087 18.791 1.00 13.14 270 LEU E O 1
ATOM 8895 N N . THR D 1 271 ? -8.990 -41.888 18.873 1.00 15.82 271 THR E N 1
ATOM 8896 C CA . THR D 1 271 ? -10.355 -42.052 19.350 1.00 19.11 271 THR E CA 1
ATOM 8897 C C . THR D 1 271 ? -11.324 -41.147 18.608 1.00 19.21 271 THR E C 1
ATOM 8898 O O . THR D 1 271 ? -10.910 -40.211 17.928 1.00 16.58 271 THR E O 1
ATOM 8902 N N . GLU D 1 272 ? -12.618 -41.420 18.756 1.00 19.52 272 GLU E N 1
ATOM 8903 C CA . GLU D 1 272 ? -13.629 -40.590 18.121 1.00 21.09 272 GLU E CA 1
ATOM 8904 C C . GLU D 1 272 ? -13.585 -39.250 18.839 1.00 19.08 272 GLU E C 1
ATOM 8905 O O . GLU D 1 272 ? -13.132 -39.167 19.979 1.00 20.46 272 GLU E O 1
ATOM 8911 N N . MET D 1 273 ? -14.053 -38.204 18.172 1.00 19.17 273 MET E N 1
ATOM 8912 C CA . MET D 1 273 ? -14.075 -36.870 18.757 1.00 16.82 273 MET E CA 1
ATOM 8913 C C . MET D 1 273 ? -14.995 -36.858 19.965 1.00 17.40 273 MET E C 1
ATOM 8914 O O . MET D 1 273 ? -15.818 -37.758 20.144 1.00 15.47 273 MET E O 1
ATOM 8919 N N . SER D 1 274 ? -14.856 -35.830 20.791 1.00 17.18 274 SER E N 1
ATOM 8920 C CA . SER D 1 274 ? -15.721 -35.691 21.947 1.00 20.75 274 SER E CA 1
ATOM 8921 C C . SER D 1 274 ? -17.073 -35.305 21.349 1.00 21.89 274 SER E C 1
ATOM 8922 O O . SER D 1 274 ? -17.133 -34.688 20.281 1.00 20.56 274 SER E O 1
ATOM 8925 N N . PRO D 1 275 ? -18.175 -35.678 22.010 1.00 22.53 275 PRO E N 1
ATOM 8926 C CA . PRO D 1 275 ? -19.488 -35.321 21.467 1.00 22.51 275 PRO E CA 1
ATOM 8927 C C . PRO D 1 275 ? -19.599 -33.833 21.126 1.00 21.88 275 PRO E C 1
ATOM 8928 O O . PRO D 1 275 ? -20.129 -33.475 20.077 1.00 22.10 275 PRO E O 1
ATOM 8932 N N . GLU D 1 276 ? -19.085 -32.969 22.001 1.00 23.09 276 GLU E N 1
ATOM 8933 C CA . GLU D 1 276 ? -19.148 -31.524 21.771 1.00 22.58 276 GLU E CA 1
ATOM 8934 C C . GLU D 1 276 ? -18.413 -31.067 20.518 1.00 22.51 276 GLU E C 1
ATOM 8935 O O . GLU D 1 276 ? -18.939 -30.269 19.743 1.00 20.85 276 GLU E O 1
ATOM 8941 N N . ASN D 1 277 ? -17.188 -31.550 20.334 1.00 19.39 277 ASN E N 1
ATOM 8942 C CA . ASN D 1 277 ? -16.404 -31.156 19.173 1.00 19.03 277 ASN E CA 1
ATOM 8943 C C . ASN D 1 277 ? -17.012 -31.692 17.892 1.00 17.45 277 ASN E C 1
ATOM 8944 O O . ASN D 1 277 ? -16.981 -31.025 16.858 1.00 16.68 277 ASN E O 1
ATOM 8949 N N . GLU D 1 278 ? -17.566 -32.897 17.965 1.00 17.63 278 GLU E N 1
ATOM 8950 C CA . GLU D 1 278 ? -18.196 -33.503 16.802 1.00 17.58 278 GLU E CA 1
ATOM 8951 C C . GLU D 1 278 ? -19.367 -32.635 16.354 1.00 17.24 278 GLU E C 1
ATOM 8952 O O . GLU D 1 278 ? -19.545 -32.381 15.160 1.00 15.78 278 GLU E O 1
ATOM 8958 N N . ASN D 1 279 ? -20.163 -32.170 17.312 1.00 16.73 279 ASN E N 1
ATOM 8959 C CA . ASN D 1 279 ? -21.298 -31.321 16.974 1.00 17.84 279 ASN E CA 1
ATOM 8960 C C . ASN D 1 279 ? -20.819 -30.010 16.368 1.00 16.77 279 ASN E C 1
ATOM 8961 O O . ASN D 1 279 ? -21.451 -29.477 15.459 1.00 17.37 279 ASN E O 1
ATOM 8966 N N . LYS D 1 280 ? -19.697 -29.487 16.858 1.00 18.07 280 LYS E N 1
ATOM 8967 C CA . LYS D 1 280 ? -19.167 -28.242 16.310 1.00 17.53 280 LYS E CA 1
ATOM 8968 C C . LYS D 1 280 ? -18.695 -28.468 14.875 1.00 16.69 280 LYS E C 1
ATOM 8969 O O . LYS D 1 280 ? -18.845 -27.600 14.012 1.00 15.73 280 LYS E O 1
ATOM 8975 N N . LEU D 1 281 ? -18.135 -29.644 14.618 1.00 14.69 281 LEU E N 1
ATOM 8976 C CA . LEU D 1 281 ? -17.674 -29.978 13.276 1.00 14.38 281 LEU E CA 1
ATOM 8977 C C . LEU D 1 281 ? -18.873 -30.022 12.330 1.00 14.30 281 LEU E C 1
ATOM 8978 O O . LEU D 1 281 ? -18.853 -29.427 11.248 1.00 12.90 281 LEU E O 1
ATOM 8983 N N . ARG D 1 282 ? -19.921 -30.728 12.743 1.00 14.19 282 ARG E N 1
ATOM 8984 C CA . ARG D 1 282 ? -21.125 -30.842 11.922 1.00 14.91 282 ARG E CA 1
ATOM 8985 C C . ARG D 1 282 ? -21.665 -29.458 11.557 1.00 15.45 282 ARG E C 1
ATOM 8986 O O . ARG D 1 282 ? -22.043 -29.211 10.414 1.00 15.97 282 ARG E O 1
ATOM 8994 N N . GLU D 1 283 ? -21.691 -28.554 12.530 1.00 17.31 283 GLU E N 1
ATOM 8995 C CA . GLU D 1 283 ? -22.176 -27.199 12.289 1.00 17.84 283 GLU E CA 1
ATOM 8996 C C . GLU D 1 283 ? -21.380 -26.496 11.199 1.00 17.63 283 GLU E C 1
ATOM 8997 O O . GLU D 1 283 ? -21.943 -25.779 10.368 1.00 16.04 283 GLU E O 1
ATOM 9003 N N . VAL D 1 284 ? -20.067 -26.695 11.199 1.00 15.58 284 VAL E N 1
ATOM 9004 C CA . VAL D 1 284 ? -19.231 -26.068 10.191 1.00 15.37 284 VAL E CA 1
ATOM 9005 C C . VAL D 1 284 ? -19.487 -26.660 8.810 1.00 15.32 284 VAL E C 1
ATOM 9006 O O . VAL D 1 284 ? -19.557 -25.929 7.823 1.00 17.58 284 VAL E O 1
ATOM 9010 N N . LEU D 1 285 ? -19.629 -27.979 8.732 1.00 14.56 285 LEU E N 1
ATOM 9011 C CA . LEU D 1 285 ? -19.880 -28.614 7.443 1.00 16.42 285 LEU E CA 1
ATOM 9012 C C . LEU D 1 285 ? -21.226 -28.172 6.867 1.00 18.09 285 LEU E C 1
ATOM 9013 O O . LEU D 1 285 ? -21.363 -27.992 5.654 1.00 18.67 285 LEU E O 1
ATOM 9018 N N . LYS D 1 286 ? -22.219 -27.993 7.733 1.00 18.49 286 LYS E N 1
ATOM 9019 C CA . LYS D 1 286 ? -23.540 -27.562 7.269 1.00 20.79 286 LYS E CA 1
ATOM 9020 C C . LYS D 1 286 ? -23.443 -26.159 6.693 1.00 21.08 286 LYS E C 1
ATOM 9021 O O . LYS D 1 286 ? -24.130 -25.820 5.731 1.00 20.73 286 LYS E O 1
ATOM 9027 N N . LYS D 1 287 ? -22.577 -25.346 7.290 1.00 21.44 287 LYS E N 1
ATOM 9028 C CA . LYS D 1 287 ? -22.367 -23.974 6.840 1.00 22.74 287 LYS E CA 1
ATOM 9029 C C . LYS D 1 287 ? -21.876 -23.979 5.391 1.00 20.22 287 LYS E C 1
ATOM 9030 O O . LYS D 1 287 ? -22.159 -23.062 4.625 1.00 19.04 287 LYS E O 1
ATOM 9036 N N . TYR D 1 288 ? -21.134 -25.017 5.022 1.00 19.43 288 TYR E N 1
ATOM 9037 C CA . TYR D 1 288 ? -20.615 -25.148 3.663 1.00 20.38 288 TYR E CA 1
ATOM 9038 C C . TYR D 1 288 ? -21.618 -25.884 2.772 1.00 20.35 288 TYR E C 1
ATOM 9039 O O . TYR D 1 288 ? -21.329 -26.196 1.617 1.00 19.37 288 TYR E O 1
ATOM 9048 N N . ASN D 1 289 ? -22.796 -26.151 3.326 1.00 20.94 289 ASN E N 1
ATOM 9049 C CA . ASN D 1 289 ? -23.867 -26.838 2.610 1.00 22.48 289 ASN E CA 1
ATOM 9050 C C . ASN D 1 289 ? -23.404 -28.151 1.998 1.00 22.78 289 ASN E C 1
ATOM 9051 O O . ASN D 1 289 ? -23.691 -28.439 0.836 1.00 20.59 289 ASN E O 1
ATOM 9056 N N . LEU D 1 290 ? -22.689 -28.949 2.785 1.00 21.72 290 LEU E N 1
ATOM 9057 C CA . LEU D 1 290 ? -22.199 -30.234 2.308 1.00 22.18 290 LEU E CA 1
ATOM 9058 C C . LEU D 1 290 ? -23.284 -31.293 2.473 1.00 22.56 290 LEU E C 1
ATOM 9059 O O . LEU D 1 290 ? -24.052 -31.265 3.432 1.00 22.28 290 LEU E O 1
ATOM 9064 N N . PRO D 1 291 ? -23.362 -32.241 1.532 1.00 23.66 291 PRO E N 1
ATOM 9065 C CA . PRO D 1 291 ? -24.371 -33.303 1.600 1.00 24.36 291 PRO E CA 1
ATOM 9066 C C . PRO D 1 291 ? -24.029 -34.346 2.660 1.00 22.94 291 PRO E C 1
ATOM 9067 O O . PRO D 1 291 ? -23.368 -35.335 2.369 1.00 23.00 291 PRO E O 1
ATOM 9071 N N . LEU D 1 292 ? -24.480 -34.121 3.889 1.00 22.49 292 LEU E N 1
ATOM 9072 C CA . LEU D 1 292 ? -24.197 -35.056 4.971 1.00 24.28 292 LEU E CA 1
ATOM 9073 C C . LEU D 1 292 ? -25.162 -36.241 4.936 1.00 25.26 292 LEU E C 1
ATOM 9074 O O . LEU D 1 292 ? -26.369 -36.062 4.772 1.00 27.18 292 LEU E O 1
ATOM 9079 N N . LYS D 1 293 ? -24.621 -37.448 5.084 1.00 24.27 293 LYS E N 1
ATOM 9080 C CA . LYS D 1 293 ? -25.426 -38.667 5.071 1.00 24.92 293 LYS E CA 1
ATOM 9081 C C . LYS D 1 293 ? -25.525 -39.257 6.476 1.00 25.95 293 LYS E C 1
ATOM 9082 O O . LYS D 1 293 ? -26.448 -40.017 6.780 1.00 26.03 293 LYS E O 1
ATOM 9084 N N . ASN D 1 294 ? -24.562 -38.907 7.325 1.00 25.13 294 ASN E N 1
ATOM 9085 C CA . ASN D 1 294 ? -24.522 -39.377 8.708 1.00 23.87 294 ASN E CA 1
ATOM 9086 C C . ASN D 1 294 ? -24.364 -38.169 9.632 1.00 24.58 294 ASN E C 1
ATOM 9087 O O . ASN D 1 294 ? -24.208 -38.367 10.855 1.00 24.26 294 ASN E O 1
#

Foldseek 3Di:
DPFFAEEADAFFDDPNHGDLVLLLVLLVVLLVQPHQEYEALDVLNVVVPADLVSQLVSLLSSCVSNVPSHAYEYAQEEQDLVRSLVSQQSSLVSDHQEYEYEQYADVADDLVVSLCSLQVNLVSHQHAYEYEADCVGRVYGRALVSVQVNVVVHVRHAEYADADPDLVRLLVNPVRNHDSHAYAYAALLCRQVSLLSPHRYYHDLLCSANVNLRSQLNVCSVVVNVVVNVVSSVVCVLVRVLCVPDPPPQLSVLVCVQQVSHPNDDDPVDDHDDVVSSVSSVVSCVVVVRDTPD/DFFAEAADAFFDDPHHTDLVLVLVLLVVCLVQPGAEYEALDVLNVVVPADLVSQLVSLLSSCVSCVPSHAYEGAQEEQDLVRSLVSQQSSVVSPHQEYEYEQYADVADDLVRSLCSLLVSLVSHVHAYEYEADCVGRVYGNALVSVLVNVVPRVRPAEYADADPDLVSLLSNCVRHDLRRAYAYAALLCQQVSLLSPHRYYHDLLCSQCVNLRSVLNVCSVVVNVVVNVVSSVVCVLVRVLCVPDPPPQLSVLVCVQLVSHPNDDDPPDDHDDVVSSVVSVVSCVVVVRDTPD/DFFAEAADAFFDDPRHTDLVLVLVLLVVCLVQPGAEYEALDVLNVVVPADLVVLLVSLLSSCVSCVPSHAYEYAQEEQDLVRSLVSQQSNVVSPHQEYEYEQYADVADDLVVSLCSLQVSLVSHPHAYEYEADCVGRVYGNALVSVLVNVVPHVRPAEYADADPDLVRLLVNCVRHDPRHAYAYAALLCRQVSLLSPHRYYHDLLCSQVVNLRSQLNVCSVVVNVVSNVVSSVVCVLVSVLCVPDPPPQLSVLVCVQLVSHPNDDDPVDDHDDVVSSVVSVVSCVVVVRDGPD/DPFFAEEADAFFDDPRHGDLVLVLVLLVVCLVLPGAEYEALDVLNVVVPADLVNLLVSLLSSCVSNVPSHAYEGAQEEQDLVRSLVSQQSSLVSDHQEYEYEQYADVADDLVVSLCSLLVSLVSHPHAYEYEADCVTRVYGNALVSVLVNVVPHVRPAEYADADPDLVSLLVNCVRHDLRHAYAYAALLCRLVSLLSPHRHYHDLLCSQVVNLRSQLNVCSVVVNSVSNVVSSVVCVVVSVLCVPDPPPQLSVLSCVQLVSHPNDDDPVDDHDDPVSSVVSVVSVVVVVHNTPD

B-factor: mean 20.36, std 6.75, range [5.22, 47.12]

Secondary structure (DSSP, 8-state):
---EEEEE----EETTEE-HHHHHHHHHHHHTTT--EEEESSTTTTGGGS-HHHHHHHHHHHHHHHTTSSEEEEE---S-HHHHHHHHHHHHHTT-SEEEEEPPPSS---HHHHHHHHHHHHHH--S-EEEEE-HHHHS----HHHHHHHHHH-TTEEEEEE--S-HHHHHHHHHHH-TTSEEEESSGGGHHHHHHTT--EEEESGGGT-HHHHHHHHHHHHHT-HHHHHHHHHHHHHHHHHTTSSSTTHHHHHHHHHTTSS-S---TT--PPPHHHHHHHHHHHHHTT-----/--EEEEE----EETTEE-HHHHHHHHHHHHHHT-SEEEESSGGGTGGGS-HHHHHHHHHHHHHHHTTSSEEEEE---S-HHHHHHHHHHHHHTT-SEEEEE---SS---HHHHHHHHHHHHHHS-S-EEEEE-HHHHS----HHHHHHHHHH-TTEEEEEE--S-HHHHHHHHHHS-SSSEEEES-GGGHHHHHHTT--EEEESGGGT-HHHHHHHHHHHHHT-HHHHHHHHHHHHHHHHHTTSSSTTHHHHHHHHHTTSS-S---TT--PPPHHHHHHHHHHHHHTT-----/--EEEEE----EETTEE-HHHHHHHHHHHHHTT-SEEEESSTTTTGGGS-HHHHHHHHHHHHHHHTTSSEEEEE---S-HHHHHHHHHHHHHTT-SEEEEEPPPSS---HHHHHHHHHHHHHH--S-EEEEE-HHHHSS---HHHHHHHHHH-TTEEEEEE--S-HHHHHHHHHHS-SSSEEEESSGGGHHHHHHTT--EEEESG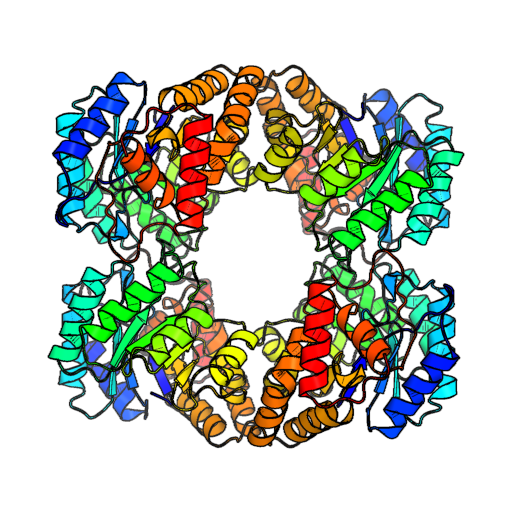GGT-HHHHHHHHHHHHHT-HHHHHHHHHHHHHHHHHTTSSSTTHHHHHHHHHTTSS-S---TT--PPPHHHHHHHHHHHHHTT-----/---EEEEE----EETTEE-HHHHHHHHHHHHTTT-SEEEESSTTTTGGGS-HHHHHHHHHHHHHHHTTSSEEEEE---S-HHHHHHHHHHHHHTT-SEEEEE---SS---HHHHHHHHHHHHHH--S-EEEEE-HHHHS----HHHHHHHHHH-TTEEEEEE--S-HHHHHHHHHHS-TT-EEEES-GGGHHHHHHTT--EEEESGGGT-HHHHHHHHHHHHTT-HHHHHHHHHHHHHHHHHTTSSSTTHHHHHHHHHTTSS-S---TT--PPPHHHHHHHHHHHHHTT-----

InterPro domains:
  IPR002220 DapA-like [PF00701] (2-287)
  IPR002220 DapA-like [PIRSF001365] (1-288)
  IPR002220 DapA-like [PR00146] (34-55)
  IPR002220 DapA-like [PR00146] (70-88)
  IPR002220 DapA-like [P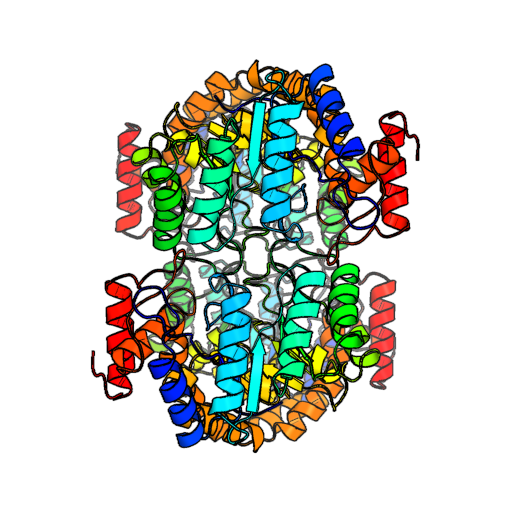R00146] (102-118)
  IPR002220 DapA-like [PR00146] (127-144)
  IPR002220 DapA-like [PTHR12128] (2-287)
  IPR002220 DapA-like [SM01130] (1-289)
  IPR005263 4-hydroxy-tetrahydrodipicolinate synthase, DapA [MF_00418] (1-287)
  IPR005263 4-hydroxy-tetrahydrodipicolinate synthase, DapA [TIGR00674] (4-288)
  IPR005263 4-hydroxy-tetrahydrodipicolinate synthase, DapA [cd00950] (2-285)
  IPR013785 Aldolase-type TIM barrel [G3DSA:3.20.20.70] (1-294)
  IPR020624 Schiff base-forming aldolase, conserved site [PS00665] (37-54)
  IPR020625 Schiff base-forming aldolase, active site [PS00666] (132-163)

Nearest PDB structures (foldseek):
  2ehh-assembly1_D  TM=1.003E+00  e=3.726E-54  Aquifex aeolicus
  6t3t-assembly1_D  TM=9.876E-01  e=1.509E-33  Methylacidiphilum fumariolicum SolV
  2vc6-assembly1_A  TM=9.856E-01  e=3.941E-33  Sinorhizobium meliloti
  3si9-assembly1_C  TM=9.811E-01  e=3.372E-32  Bartonella henselae
  6xgs-assembly1_D  TM=9.817E-01  e=9.862E-32  Brucella suis 1330

CATH classification: 3.20.20.70

Radius of gyration: 31.01 Å; Cα contacts (8 Å, |Δi|>4): 2622; chains: 4; bounding box: 65×86×77 Å

Solvent-accessible surface area: 40772 Å² total; per-residue (Å²): 122,14,66,0,0,0,0,2,1,2,3,0,0,80,146,45,104,9,12,56,127,13,2,2,106,3,0,60,50,0,40,103,24,38,6,42,3,1,1,3,4,5,11,4,0,3,22,27,14,12,75,101,122,22,17,45,97,2,0,58,33,1,26,131,98,0,68,78,116,13,91,4,0,0,7,1,28,3,10,11,4,132,84,0,18,98,10,0,35,36,0,88,143,31,44,10,54,0,0,6,0,10,0,0,31,10,6,61,4,32,67,130,0,0,19,43,0,1,49,44,0,4,119,118,7,112,4,57,1,0,0,8,0,15,37,65,20,0,24,25,67,0,36,17,89,9,1,86,106,0,25,77,58,6,168,27,5,45,0,0,10,0,8,6,88,64,2,46,16,0,1,29,1,39,80,85,19,31,166,110,12,3,4,0,0,12,42,6,11,8,4,0,0,0,8,0,0,24,6,64,0,0,2,0,15,0,0,2,7,7,5,144,48,4,18,69,5,0,133,9,9,82,85,33,68,7,186,92,0,60,107,9,1,30,121,0,4,67,0,8,90,10,0,87,64,23,31,10,3,0,0,0,0,0,0,0,48,0,31,44,33,10,82,57,48,22,43,55,0,5,11,94,11,42,101,141,38,21,86,111,0,56,90,13,0,100,157,17,130,28,106,48,73,81,54,91,0,0,0,0,2,3,2,3,0,1,82,143,40,112,14,9,69,126,10,2,1,103,2,0,56,58,0,42,109,26,43,8,45,4,0,0,3,2,6,9,5,0,3,23,26,15,11,69,64,108,27,14,46,90,2,0,50,28,1,25,137,109,1,73,80,117,13,97,3,0,0,5,2,21,6,13,11,4,129,88,1,18,97,5,0,42,35,0,93,142,20,44,11,55,0,0,6,0,11,0,0,37,9,6,63,3,30,68,126,0,0,13,42,0,1,50,41,0,3,113,119,6,109,3,55,0,0,0,8,0,14,37,66,18,0,22,23,67,0,36,12,91,9,0,89,85,0,27,77,84,6,170,25,4,51,0,0,10,0,9,5,88,64,1,48,16,0,0,51,0,43,84,76,7,49,171,107,16,8,4,0,0,12,42,5,24,8,1,0,0,0,7,0,0,17,3,64,0,0,2,1,13,0,0,1,9,8,5,147,46,1,53,70,1,0,181,9,7,80,81,35,62,5,193,85,0,64,103,8,1,41,121,0,8,41,0,7,115,10,0,93,63,20,30,10,2,0,0,0,1,0,0,0,46,0,19,40,31,11,78,55,44,24,44,54,0,6,11,98,9,49,104,125,30,19,93,101,0,68,121,26,0,125,142,17,127,28,103,44,156,81,54,47,5,0,1,0,2,2,2,3,0,0,83,148,41,112,11,16,58,143,12,2,0,88,5,1,47,60,1,40,107,26,32,9,54,2,2,1,3,2,6,12,4,0,3,22,23,14,13,70,71,112,26,16,50,108,1,0,88,38,1,28,158,77,0,71,75,120,7,113,3,0,0,5,1,27,2,12,11,4,133,83,0,17,96,9,0,39,38,0,92,148,37,39,11,57,0,0,7,0,9,0,0,30,7,6,65,4,31,69,117,0,0,14,43,0,1,46,45,0,5,118,119,5,109,5,55,1,0,0,9,0,14,37,66,20,0,24,25,66,0,38,18,89,11,0,86,91,0,24,81,82,6,169,24,4,45,0,0,10,0,8,7,86,62,0,53,16,0,0,22,0,41,75,82,7,45,169,100,15,10,5,0,0,12,39,6,25,10,2,0,0,0,9,0,0,25,6,65,0,0,3,1,13,0,0,3,8,5,6,149,56,1,65,81,2,1,171,6,9,104,81,35,68,6,65,85,0,65,103,9,0,42,106,0,8,65,0,7,132,5,0,92,66,21,30,10,2,0,0,0,0,0,0,1,46,0,28,46,32,11,75,59,46,25,42,59,0,6,11,90,10,39,105,121,34,22,96,102,0,68,107,12,0,126,121,10,132,31,108,49,76,80,110,14,87,4,0,1,0,2,1,2,2,0,0,95,156,42,98,11,14,64,139,9,1,2,89,2,0,69,54,1,44,98,21,28,10,54,4,0,0,3,4,6,8,4,0,2,21,25,15,12,77,82,130,23,15,54,79,1,0,49,23,0,27,134,116,1,73,79,115,15,98,2,0,0,5,2,25,7,9,8,4,129,77,2,22,93,9,0,40,35,0,92,148,30,43,11,59,0,0,4,0,10,0,0,35,8,5,61,3,31,69,122,0,0,22,51,0,1,51,40,0,4,117,119,5,112,3,56,1,0,0,8,0,15,38,66,18,0,25,25,67,0,36,20,91,8,0,87,80,0,26,78,58,6,169,26,4,41,0,0,10,0,16,7,87,62,0,32,14,0,0,46,0,44,90,94,7,46,173,101,14,3,5,0,0,18,44,5,11,4,1,0,0,0,8,0,0,26,5,54,0,0,3,1,16,0,0,2,7,7,4,146,52,1,72,74,2,2,54,9,8,94,87,33,67,5,66,87,0,65,107,5,0,33,117,0,3,57,0,7,123,11,0,94,58,22,30,9,2,0,0,0,0,0,0,0,43,0,27,43,29,10,74,59,46,24,43,57,0,4,15,80,9,47,111,135,29,20,96,112,0,56,113,31,0,107,151,16,133,28,109,50,74,80